Protein AF-0000000080431427 (afdb_homodimer)

Structure (mmCIF, N/CA/C/O backbone):
data_AF-0000000080431427-model_v1
#
loop_
_entity.id
_entity.type
_entity.pdbx_description
1 polymer 'Glycosyl transferase 64 domain-containing protein'
#
loop_
_atom_site.group_PDB
_atom_site.id
_atom_site.type_symbol
_atom_site.label_atom_id
_atom_site.label_alt_id
_atom_site.label_comp_id
_atom_site.label_asym_id
_atom_site.label_entity_id
_atom_site.label_seq_id
_atom_site.pdbx_PDB_ins_code
_atom_site.Cartn_x
_atom_site.Cartn_y
_atom_site.Cartn_z
_atom_site.occupancy
_atom_site.B_iso_or_equiv
_atom_site.auth_seq_id
_atom_site.auth_comp_id
_atom_site.auth_asym_id
_atom_site.auth_atom_id
_atom_site.pdbx_PDB_model_num
ATOM 1 N N . MET A 1 1 ? 23.516 27.312 3.803 1 88.44 1 MET A N 1
ATOM 2 C CA . MET A 1 1 ? 22.375 26.484 3.43 1 88.44 1 MET A CA 1
ATOM 3 C C . MET A 1 1 ? 21.516 27.172 2.379 1 88.44 1 MET A C 1
ATOM 5 O O . MET A 1 1 ? 21.188 28.359 2.51 1 88.44 1 MET A O 1
ATOM 9 N N . VAL A 1 2 ? 21.328 26.562 1.246 1 74.38 2 VAL A N 1
ATOM 10 C CA . VAL A 1 2 ? 20.594 27.172 0.137 1 74.38 2 VAL A CA 1
ATOM 11 C C . VAL A 1 2 ? 19.344 26.359 -0.179 1 74.38 2 VAL A C 1
ATOM 13 O O . VAL A 1 2 ? 19.391 25.125 -0.172 1 74.38 2 VAL A O 1
ATOM 16 N N . SER A 1 3 ? 18.281 27.016 -0.271 1 83.25 3 SER A N 1
ATOM 17 C CA . SER A 1 3 ? 17.062 26.422 -0.793 1 83.25 3 SER A CA 1
ATOM 18 C C . SER A 1 3 ? 16.469 27.25 -1.93 1 83.25 3 SER A C 1
ATOM 20 O O . SER A 1 3 ? 17.016 28.312 -2.275 1 83.25 3 SER A O 1
ATOM 22 N N . GLY A 1 4 ? 15.602 26.656 -2.771 1 75.94 4 GLY A N 1
ATOM 23 C CA . GLY A 1 4 ? 14.969 27.375 -3.861 1 75.94 4 GLY A CA 1
ATOM 24 C C . GLY A 1 4 ? 13.453 27.312 -3.814 1 75.94 4 GLY A C 1
ATOM 25 O O . GLY A 1 4 ? 12.883 26.391 -3.223 1 75.94 4 GLY A O 1
ATOM 26 N N . THR A 1 5 ? 12.82 28.328 -4.184 1 65.06 5 THR A N 1
ATOM 27 C CA . THR A 1 5 ? 11.359 28.312 -4.258 1 65.06 5 THR A CA 1
ATOM 28 C C . THR A 1 5 ? 10.875 29 -5.527 1 65.06 5 THR A C 1
ATOM 30 O O . THR A 1 5 ? 11.484 29.969 -5.984 1 65.06 5 THR A O 1
ATOM 33 N N . SER A 1 6 ? 10.109 28.328 -6.379 1 47.53 6 SER A N 1
ATOM 34 C CA . SER A 1 6 ? 9.633 28.875 -7.645 1 47.53 6 SER A CA 1
ATOM 35 C C . SER A 1 6 ? 8.188 29.359 -7.527 1 47.53 6 SER A C 1
ATOM 37 O O . SER A 1 6 ? 7.723 30.141 -8.359 1 47.53 6 SER A O 1
ATOM 39 N N . THR A 1 7 ? 7.289 28.688 -6.762 1 47.84 7 THR A N 1
ATOM 40 C CA . THR A 1 7 ? 5.879 29.047 -6.746 1 47.84 7 THR A CA 1
ATOM 41 C C . THR A 1 7 ? 5.406 29.312 -5.32 1 47.84 7 THR A C 1
ATOM 43 O O . THR A 1 7 ? 6.113 29.016 -4.359 1 47.84 7 THR A O 1
ATOM 46 N N . PHE A 1 8 ? 4.191 30.016 -5.281 1 40.94 8 PHE A N 1
ATOM 47 C CA . PHE A 1 8 ? 3.553 30.391 -4.023 1 40.94 8 PHE A CA 1
ATOM 48 C C . PHE A 1 8 ? 3.467 29.203 -3.082 1 40.94 8 PHE A C 1
ATOM 50 O O . PHE A 1 8 ? 3.76 29.312 -1.891 1 40.94 8 PHE A O 1
ATOM 57 N N . THR A 1 9 ? 2.936 28.172 -3.518 1 48.72 9 THR A N 1
ATOM 58 C CA . THR A 1 9 ? 2.752 27 -2.666 1 48.72 9 THR A CA 1
ATOM 59 C C . THR A 1 9 ? 4.09 26.516 -2.105 1 48.72 9 THR A C 1
ATOM 61 O O . THR A 1 9 ? 4.156 26.047 -0.969 1 48.72 9 THR A O 1
ATOM 64 N N . HIS A 1 10 ? 5.031 27.016 -2.723 1 65.56 10 HIS A N 1
ATOM 65 C CA . HIS A 1 10 ? 6.391 26.672 -2.309 1 65.56 10 HIS A CA 1
ATOM 66 C C . HIS A 1 10 ? 6.949 27.719 -1.349 1 65.56 10 HIS A C 1
ATOM 68 O O . HIS A 1 10 ? 7.91 27.453 -0.623 1 65.56 10 HIS A O 1
ATOM 74 N N . GLY A 1 11 ? 6 28.703 -1.054 1 83 11 GLY A N 1
ATOM 75 C CA . GLY A 1 11 ? 6.504 29.734 -0.157 1 83 11 GLY A CA 1
ATOM 76 C C . GLY A 1 11 ? 6.461 29.328 1.303 1 83 11 GLY A C 1
ATOM 77 O O . GLY A 1 11 ? 7.465 29.422 2.01 1 83 11 GLY A O 1
ATOM 78 N N . GLU A 1 12 ? 5.348 28.766 1.707 1 90.38 12 GLU A N 1
ATOM 79 C CA . GLU A 1 12 ? 5.191 28.359 3.102 1 90.38 12 GLU A CA 1
ATOM 80 C C . GLU A 1 12 ? 6.172 27.25 3.471 1 90.38 12 GLU A C 1
ATOM 82 O O . GLU A 1 12 ? 6.734 27.25 4.566 1 90.38 12 GLU A O 1
ATOM 87 N N . ALA A 1 13 ? 6.312 26.375 2.568 1 94.38 13 ALA A N 1
ATOM 88 C CA . ALA A 1 13 ? 7.254 25.281 2.801 1 94.38 13 ALA A CA 1
ATOM 89 C C . ALA A 1 13 ? 8.672 25.812 2.977 1 94.38 13 ALA A C 1
ATOM 91 O O . ALA A 1 13 ? 9.391 25.391 3.889 1 94.38 13 ALA A O 1
ATOM 92 N N . THR A 1 14 ? 9.023 26.75 2.156 1 95.12 14 THR A N 1
ATOM 93 C CA . THR A 1 14 ? 10.352 27.359 2.242 1 95.12 14 THR A CA 1
ATOM 94 C C . THR A 1 14 ? 10.508 28.125 3.545 1 95.12 14 THR A C 1
ATOM 96 O O . THR A 1 14 ? 11.57 28.094 4.172 1 95.12 14 THR A O 1
ATOM 99 N N . GLU A 1 15 ? 9.484 28.859 3.916 1 96.56 15 GLU A N 1
ATOM 100 C CA . GLU A 1 15 ? 9.508 29.609 5.172 1 96.56 15 GLU A CA 1
ATOM 101 C C . GLU A 1 15 ? 9.727 28.688 6.363 1 96.56 15 GLU A C 1
ATOM 103 O O . GLU A 1 15 ? 10.531 28.984 7.246 1 96.56 15 GLU A O 1
ATOM 108 N N . VAL A 1 16 ? 9.016 27.531 6.355 1 97.38 16 VAL A N 1
ATOM 109 C CA . VAL A 1 16 ? 9.18 26.562 7.434 1 97.38 16 VAL A CA 1
ATOM 110 C C . VAL A 1 16 ? 10.602 26.016 7.426 1 97.38 16 VAL A C 1
ATOM 112 O O . VAL A 1 16 ? 11.203 25.828 8.484 1 97.38 16 VAL A O 1
ATOM 115 N N . LEU A 1 17 ? 11.141 25.766 6.277 1 97.38 17 LEU A N 1
ATOM 116 C CA . LEU A 1 17 ? 12.523 25.297 6.164 1 97.38 17 LEU A CA 1
ATOM 117 C C . LEU A 1 17 ? 13.492 26.312 6.758 1 97.38 17 LEU A C 1
ATOM 119 O O . LEU A 1 17 ? 14.352 25.953 7.57 1 97.38 17 LEU A O 1
ATOM 123 N N . VAL A 1 18 ? 13.352 27.609 6.391 1 97.44 18 VAL A N 1
ATOM 124 C CA . VAL A 1 18 ? 14.211 28.656 6.906 1 97.44 18 VAL A CA 1
ATOM 125 C C . VAL A 1 18 ? 14.078 28.734 8.43 1 97.44 18 VAL A C 1
ATOM 127 O O . VAL A 1 18 ? 15.078 28.797 9.141 1 97.44 18 VAL A O 1
ATOM 130 N N . TYR A 1 19 ? 12.844 28.703 8.883 1 97.94 19 TYR A N 1
ATOM 131 C CA . TYR A 1 19 ? 12.586 28.734 10.32 1 97.94 19 TYR A CA 1
ATOM 132 C C . TYR A 1 19 ? 13.281 27.562 11.016 1 97.94 19 TYR A C 1
ATOM 134 O O . TYR A 1 19 ? 13.914 27.75 12.055 1 97.94 19 TYR A O 1
ATOM 142 N N . SER A 1 20 ? 13.18 26.391 10.453 1 98 20 SER A N 1
ATOM 143 C CA . SER A 1 20 ? 13.758 25.203 11.062 1 98 20 SER A CA 1
ATOM 144 C C . SER A 1 20 ? 15.281 25.281 11.102 1 98 20 SER A C 1
ATOM 146 O O . SER A 1 20 ? 15.914 24.797 12.039 1 98 20 SER A O 1
ATOM 148 N N . LEU A 1 21 ? 15.891 25.844 10.078 1 98.06 21 LEU A N 1
ATOM 149 C CA . LEU A 1 21 ? 17.344 26.047 10.055 1 98.06 21 LEU A CA 1
ATOM 150 C C . LEU A 1 21 ? 17.781 26.969 11.18 1 98.06 21 LEU A C 1
ATOM 152 O O . LEU A 1 21 ? 18.781 26.703 11.852 1 98.06 21 LEU A O 1
ATOM 156 N N . LYS A 1 22 ? 17.062 28.016 11.375 1 97.56 22 LYS A N 1
ATOM 157 C CA . LYS A 1 22 ? 17.375 28.938 12.453 1 97.56 22 LYS A CA 1
ATOM 158 C C . LYS A 1 22 ? 17.203 28.281 13.812 1 97.56 22 LYS A C 1
ATOM 160 O O . LYS A 1 22 ? 18.031 28.469 14.703 1 97.56 22 LYS A O 1
ATOM 165 N N . GLN A 1 23 ? 16.172 27.484 13.914 1 96.88 23 GLN A N 1
ATOM 166 C CA . GLN A 1 23 ? 15.859 26.828 15.188 1 96.88 23 GLN A CA 1
ATOM 167 C C . GLN A 1 23 ? 16.906 25.781 15.539 1 96.88 23 GLN A C 1
ATOM 169 O O . GLN A 1 23 ? 17.094 25.469 16.719 1 96.88 23 GLN A O 1
ATOM 174 N N . THR A 1 24 ? 17.578 25.266 14.539 1 97 24 THR A N 1
ATOM 175 C CA . THR A 1 24 ? 18.609 24.266 14.797 1 97 24 THR A CA 1
ATOM 176 C C . THR A 1 24 ? 19.984 24.906 14.938 1 97 24 THR A C 1
ATOM 178 O O . THR A 1 24 ? 21 24.219 14.977 1 97 24 THR A O 1
ATOM 181 N N . ASN A 1 25 ? 20.062 26.234 14.938 1 96.5 25 ASN A N 1
ATOM 182 C CA . ASN A 1 25 ? 21.219 27.047 15.297 1 96.5 25 ASN A CA 1
ATOM 183 C C . ASN A 1 25 ? 22.359 26.891 14.289 1 96.5 25 ASN A C 1
ATOM 185 O O . ASN A 1 25 ? 23.516 26.688 14.672 1 96.5 25 ASN A O 1
ATOM 189 N N . THR A 1 26 ? 22.031 26.906 13.047 1 97.44 26 THR A N 1
ATOM 190 C CA . THR A 1 26 ? 23.094 26.906 12.047 1 97.44 26 THR A CA 1
ATOM 191 C C . THR A 1 26 ? 23.938 28.172 12.156 1 97.44 26 THR A C 1
ATOM 193 O O . THR A 1 26 ? 23.406 29.25 12.438 1 97.44 26 THR A O 1
ATOM 196 N N . LYS A 1 27 ? 25.219 28.062 11.93 1 96.56 27 LYS A N 1
ATOM 197 C CA . LYS A 1 27 ? 26.141 29.188 11.961 1 96.56 27 LYS A CA 1
ATOM 198 C C . LYS A 1 27 ? 26.359 29.75 10.555 1 96.56 27 LYS A C 1
ATOM 200 O O . LYS A 1 27 ? 27.016 30.781 10.391 1 96.56 27 LYS A O 1
ATOM 205 N N . HIS A 1 28 ? 25.828 29.156 9.648 1 97.06 28 HIS A N 1
ATOM 206 C CA . HIS A 1 28 ? 26.047 29.516 8.258 1 97.06 28 HIS A CA 1
ATOM 207 C C . HIS A 1 28 ? 24.922 30.391 7.73 1 97.06 28 HIS A C 1
ATOM 209 O O . HIS A 1 28 ? 23.844 30.438 8.32 1 97.06 28 HIS A O 1
ATOM 215 N N . ASP A 1 29 ? 25.188 31.078 6.625 1 97.06 29 ASP A N 1
ATOM 216 C CA . ASP A 1 29 ? 24.156 31.875 5.961 1 97.06 29 ASP A CA 1
ATOM 217 C C . ASP A 1 29 ? 23.031 30.984 5.441 1 97.06 29 ASP A C 1
ATOM 219 O O . ASP A 1 29 ? 23.266 29.859 4.977 1 97.06 29 ASP A O 1
ATOM 223 N N . ILE A 1 30 ? 21.875 31.484 5.602 1 97.88 30 ILE A N 1
ATOM 224 C CA . ILE A 1 30 ? 20.719 30.875 4.957 1 97.88 30 ILE A CA 1
ATOM 225 C C . ILE A 1 30 ? 20.328 31.672 3.717 1 97.88 30 ILE A C 1
ATOM 227 O O . ILE A 1 30 ? 20.016 32.875 3.811 1 97.88 30 ILE A O 1
ATOM 231 N N . VAL A 1 31 ? 20.406 31.047 2.566 1 96.56 31 VAL A N 1
ATOM 232 C CA . VAL A 1 31 ? 20.156 31.719 1.301 1 96.56 31 VAL A CA 1
ATOM 233 C C . VAL A 1 31 ? 18.969 31.078 0.589 1 96.56 31 VAL A C 1
ATOM 235 O O . VAL A 1 31 ? 18.891 29.844 0.497 1 96.56 31 VAL A O 1
ATOM 238 N N . VAL A 1 32 ? 18.031 31.859 0.122 1 95.06 32 VAL A N 1
ATOM 239 C CA . VAL A 1 32 ? 16.922 31.359 -0.672 1 95.06 32 VAL A CA 1
ATOM 240 C C . VAL A 1 32 ? 17 31.922 -2.09 1 95.06 32 VAL A C 1
ATOM 242 O O . VAL A 1 32 ? 17 33.156 -2.281 1 95.06 32 VAL A O 1
ATOM 245 N N . LEU A 1 33 ? 17.125 31.016 -3.055 1 92.38 33 LEU A N 1
ATOM 246 C CA . LEU A 1 33 ? 17.047 31.406 -4.461 1 92.38 33 LEU A CA 1
ATOM 247 C C . LEU A 1 33 ? 15.602 31.578 -4.902 1 92.38 33 LEU A C 1
ATOM 249 O O . LEU A 1 33 ? 14.781 30.688 -4.734 1 92.38 33 LEU A O 1
ATOM 253 N N . VAL A 1 34 ? 15.352 32.75 -5.418 1 89.62 34 VAL A N 1
ATOM 254 C CA . VAL A 1 34 ? 13.969 33 -5.793 1 89.62 34 VAL A CA 1
ATOM 255 C C . VAL A 1 34 ? 13.898 33.375 -7.273 1 89.62 34 VAL A C 1
ATOM 257 O O . VAL A 1 34 ? 14.828 33.969 -7.82 1 89.62 34 VAL A O 1
ATOM 260 N N . LEU A 1 35 ? 12.844 32.969 -7.836 1 84.5 35 LEU A N 1
ATOM 261 C CA . LEU A 1 35 ? 12.516 33.406 -9.188 1 84.5 35 LEU A CA 1
ATOM 262 C C . LEU A 1 35 ? 11.719 34.719 -9.148 1 84.5 35 LEU A C 1
ATOM 264 O O . LEU A 1 35 ? 11.289 35.156 -8.078 1 84.5 35 LEU A O 1
ATOM 268 N N . ASP A 1 36 ? 11.445 35.25 -10.281 1 81.44 36 ASP A N 1
ATOM 269 C CA . ASP A 1 36 ? 10.836 36.594 -10.375 1 81.44 36 ASP A CA 1
ATOM 270 C C . ASP A 1 36 ? 9.398 36.562 -9.867 1 81.44 36 ASP A C 1
ATOM 272 O O . ASP A 1 36 ? 8.914 37.562 -9.328 1 81.44 36 ASP A O 1
ATOM 276 N N . ASP A 1 37 ? 8.805 35.469 -9.891 1 81.06 37 ASP A N 1
ATOM 277 C CA . ASP A 1 37 ? 7.375 35.406 -9.617 1 81.06 37 ASP A CA 1
ATOM 278 C C . ASP A 1 37 ? 7.102 35.375 -8.117 1 81.06 37 ASP A C 1
ATOM 280 O O . ASP A 1 37 ? 5.957 35.5 -7.684 1 81.06 37 ASP A O 1
ATOM 284 N N . VAL A 1 38 ? 8.102 35.25 -7.332 1 86.12 38 VAL A N 1
ATOM 285 C CA . VAL A 1 38 ? 7.91 35.25 -5.887 1 86.12 38 VAL A CA 1
ATOM 286 C C . VAL A 1 38 ? 7.57 36.656 -5.402 1 86.12 38 VAL A C 1
ATOM 288 O O . VAL A 1 38 ? 8.289 37.625 -5.703 1 86.12 38 VAL A O 1
ATOM 291 N N . THR A 1 39 ? 6.531 36.812 -4.617 1 88.81 39 THR A N 1
ATOM 292 C CA . THR A 1 39 ? 6 38.125 -4.199 1 88.81 39 THR A CA 1
ATOM 293 C C . THR A 1 39 ? 6.922 38.781 -3.178 1 88.81 39 THR A C 1
ATOM 295 O O . THR A 1 39 ? 7.711 38.094 -2.518 1 88.81 39 THR A O 1
ATOM 298 N N . GLN A 1 40 ? 6.734 40.062 -3.111 1 92.31 40 GLN A N 1
ATOM 299 C CA . GLN A 1 40 ? 7.512 40.812 -2.141 1 92.31 40 GLN A CA 1
ATOM 300 C C . GLN A 1 40 ? 7.152 40.406 -0.712 1 92.31 40 GLN A C 1
ATOM 302 O O . GLN A 1 40 ? 8.008 40.406 0.171 1 92.31 40 GLN A O 1
ATOM 307 N N . THR A 1 41 ? 5.957 40.031 -0.486 1 91.69 41 THR A N 1
ATOM 308 C CA . THR A 1 41 ? 5.512 39.625 0.837 1 91.69 41 THR A CA 1
ATOM 309 C C . THR A 1 41 ? 6.293 38.406 1.301 1 91.69 41 THR A C 1
ATOM 311 O O . THR A 1 41 ? 6.797 38.344 2.426 1 91.69 41 THR A O 1
ATOM 314 N N . VAL A 1 42 ? 6.355 37.438 0.386 1 92.06 42 VAL A N 1
ATOM 315 C CA . VAL A 1 42 ? 7.078 36.219 0.717 1 92.06 42 VAL A CA 1
ATOM 316 C C . VAL A 1 42 ? 8.555 36.531 0.925 1 92.06 42 VAL A C 1
ATOM 318 O O . VAL A 1 42 ? 9.18 36.031 1.856 1 92.06 42 VAL A O 1
ATOM 321 N N . ARG A 1 43 ? 9.109 37.375 0.149 1 93.88 43 ARG A N 1
ATOM 322 C CA . ARG A 1 43 ? 10.508 37.781 0.274 1 93.88 43 ARG A CA 1
ATOM 323 C C . ARG A 1 43 ? 10.773 38.438 1.632 1 93.88 43 ARG A C 1
ATOM 325 O O . ARG A 1 43 ? 11.742 38.094 2.311 1 93.88 43 ARG A O 1
ATOM 332 N N . SER A 1 44 ? 9.906 39.281 2.01 1 95.75 44 SER A N 1
ATOM 333 C CA . SER A 1 44 ? 10.055 40 3.281 1 95.75 44 SER A CA 1
ATOM 334 C C . SER A 1 44 ? 9.969 39.031 4.457 1 95.75 44 SER A C 1
ATOM 336 O O . SER A 1 44 ? 10.711 39.156 5.434 1 95.75 44 SER A O 1
ATOM 338 N N . ARG A 1 45 ? 9.086 38.125 4.363 1 95.94 45 ARG A N 1
ATOM 339 C CA . ARG A 1 45 ? 8.945 37.125 5.418 1 95.94 45 ARG A CA 1
ATOM 340 C C . ARG A 1 45 ? 10.211 36.281 5.535 1 95.94 45 ARG A C 1
ATOM 342 O O . ARG A 1 45 ? 10.695 36.031 6.641 1 95.94 45 ARG A O 1
ATOM 349 N N . LEU A 1 46 ? 10.703 35.875 4.426 1 96.31 46 LEU A N 1
ATOM 350 C CA . LEU A 1 46 ? 11.914 35.062 4.414 1 96.31 46 LEU A CA 1
ATOM 351 C C . LEU A 1 46 ? 13.094 35.844 5.012 1 96.31 46 LEU A C 1
ATOM 353 O O . LEU A 1 46 ? 13.852 35.281 5.812 1 96.31 46 LEU A O 1
ATOM 357 N N . GLU A 1 47 ? 13.219 37.094 4.688 1 97.06 47 GLU A N 1
ATOM 358 C CA . GLU A 1 47 ? 14.281 37.938 5.223 1 97.06 47 GLU A CA 1
ATOM 359 C C . GLU A 1 47 ? 14.141 38.094 6.734 1 97.06 47 GLU A C 1
ATOM 361 O O . GLU A 1 47 ? 15.125 38.031 7.469 1 97.06 47 GLU A O 1
ATOM 366 N N . TYR A 1 48 ? 12.922 38.281 7.09 1 97.56 48 TYR A N 1
ATOM 367 C CA . TYR A 1 48 ? 12.648 38.469 8.516 1 97.56 48 TYR A CA 1
ATOM 368 C C . TYR A 1 48 ? 13.031 37.219 9.297 1 97.56 48 TYR A C 1
ATOM 370 O O . TYR A 1 48 ? 13.516 37.312 10.43 1 97.56 48 TYR A O 1
ATOM 378 N N . LEU A 1 49 ? 12.836 36.062 8.703 1 97.31 49 LEU A N 1
ATOM 379 C CA . LEU A 1 49 ? 13.133 34.812 9.359 1 97.31 49 LEU A CA 1
ATOM 380 C C . LEU A 1 49 ? 14.633 34.531 9.375 1 97.31 49 LEU A C 1
ATOM 382 O O . LEU A 1 49 ? 15.102 33.625 10.07 1 97.31 49 LEU A O 1
ATOM 386 N N . GLY A 1 50 ? 15.383 35.312 8.547 1 96.56 50 GLY A N 1
ATOM 387 C CA . GLY A 1 50 ? 16.828 35.219 8.648 1 96.56 50 GLY A CA 1
ATOM 388 C C . GLY A 1 50 ? 17.484 34.781 7.355 1 96.56 50 GLY A C 1
ATOM 389 O O . GLY A 1 50 ? 18.688 34.469 7.332 1 96.56 50 GLY A O 1
ATOM 390 N N . ALA A 1 51 ? 16.781 34.812 6.266 1 96.94 51 ALA A N 1
ATOM 391 C CA . ALA A 1 51 ? 17.344 34.344 5 1 96.94 51 ALA A CA 1
ATOM 392 C C . ALA A 1 51 ? 17.844 35.531 4.168 1 96.94 51 ALA A C 1
ATOM 394 O O . ALA A 1 51 ? 17.312 36.625 4.277 1 96.94 51 ALA A O 1
ATOM 395 N N . LYS A 1 52 ? 18.891 35.312 3.469 1 97 52 LYS A N 1
ATOM 396 C CA . LYS A 1 52 ? 19.297 36.156 2.367 1 97 52 LYS A CA 1
ATOM 397 C C . LYS A 1 52 ? 18.625 35.75 1.062 1 97 52 LYS A C 1
ATOM 399 O O . LYS A 1 52 ? 18.562 34.562 0.754 1 97 52 LYS A O 1
ATOM 404 N N . ILE A 1 53 ? 18.125 36.719 0.319 1 95.12 53 ILE A N 1
ATOM 405 C CA . ILE A 1 53 ? 17.406 36.406 -0.912 1 95.12 53 ILE A CA 1
ATOM 406 C C . ILE A 1 53 ? 18.297 36.688 -2.117 1 95.12 53 ILE A C 1
ATOM 408 O O . ILE A 1 53 ? 18.906 37.75 -2.205 1 95.12 53 ILE A O 1
ATOM 412 N N . ILE A 1 54 ? 18.406 35.719 -2.994 1 93.19 54 ILE A N 1
ATOM 413 C CA . ILE A 1 54 ? 19.125 35.906 -4.246 1 93.19 54 ILE A CA 1
ATOM 414 C C . ILE A 1 54 ? 18.219 35.562 -5.426 1 93.19 54 ILE A C 1
ATOM 416 O O . ILE A 1 54 ? 17.672 34.469 -5.512 1 93.19 54 ILE A O 1
ATOM 420 N N . ASN A 1 55 ? 18.062 36.5 -6.316 1 90.94 55 ASN A N 1
ATOM 421 C CA . ASN A 1 55 ? 17.312 36.25 -7.535 1 90.94 55 ASN A CA 1
ATOM 422 C C . ASN A 1 55 ? 18.109 35.469 -8.555 1 90.94 55 ASN A C 1
ATOM 424 O O . ASN A 1 55 ? 19.312 35.688 -8.742 1 90.94 55 ASN A O 1
ATOM 428 N N . VAL A 1 56 ? 17.453 34.5 -9.07 1 88.31 56 VAL A N 1
ATOM 429 C CA . VAL A 1 56 ? 18.109 33.719 -10.109 1 88.31 56 VAL A CA 1
ATOM 430 C C . VAL A 1 56 ? 17.172 33.562 -11.305 1 88.31 56 VAL A C 1
ATOM 432 O O . VAL A 1 56 ? 15.969 33.75 -11.188 1 88.31 56 VAL A O 1
ATOM 435 N N . ASP A 1 57 ? 17.797 33.219 -12.453 1 84.88 57 ASP A N 1
ATOM 436 C CA . ASP A 1 57 ? 17.016 32.969 -13.664 1 84.88 57 ASP A CA 1
ATOM 437 C C . ASP A 1 57 ? 16.516 31.516 -13.719 1 84.88 57 ASP A C 1
ATOM 439 O O . ASP A 1 57 ? 17.188 30.609 -13.211 1 84.88 57 ASP A O 1
ATOM 443 N N . GLN A 1 58 ? 15.391 31.453 -14.312 1 85 58 GLN A N 1
ATOM 444 C CA . GLN A 1 58 ? 14.891 30.094 -14.578 1 85 58 GLN A CA 1
ATOM 445 C C . GLN A 1 58 ? 15.742 29.391 -15.625 1 85 58 GLN A C 1
ATOM 447 O O . GLN A 1 58 ? 16.141 30 -16.625 1 85 58 GLN A O 1
ATOM 452 N N . ILE A 1 59 ? 16.125 28.234 -15.312 1 87.81 59 ILE A N 1
ATOM 453 C CA . ILE A 1 59 ? 16.875 27.422 -16.281 1 87.81 59 ILE A CA 1
ATOM 454 C C . ILE A 1 59 ? 15.898 26.594 -17.109 1 87.81 59 ILE A C 1
ATOM 456 O O . ILE A 1 59 ? 14.961 25.984 -16.562 1 87.81 59 ILE A O 1
ATOM 460 N N . LYS A 1 60 ? 16.141 26.469 -18.359 1 84.5 60 LYS A N 1
ATOM 461 C CA . LYS A 1 60 ? 15.266 25.797 -19.312 1 84.5 60 LYS A CA 1
ATOM 462 C C . LYS A 1 60 ? 15.203 24.297 -19.016 1 84.5 60 LYS A C 1
ATOM 464 O O . LYS A 1 60 ? 16.234 23.656 -18.766 1 84.5 60 LYS A O 1
ATOM 469 N N . TYR A 1 61 ? 14 23.719 -19.125 1 85.56 61 TYR A N 1
ATOM 470 C CA . TYR A 1 61 ? 13.805 22.281 -19 1 85.56 61 TYR A CA 1
ATOM 471 C C . TYR A 1 61 ? 14.18 21.562 -20.281 1 85.56 61 TYR A C 1
ATOM 473 O O . TYR A 1 61 ? 13.68 21.906 -21.359 1 85.56 61 TYR A O 1
ATOM 481 N N . PRO A 1 62 ? 14.961 20.625 -20.266 1 85 62 PRO A N 1
ATOM 482 C CA . PRO A 1 62 ? 15.523 20.016 -21.484 1 85 62 PRO A CA 1
ATOM 483 C C . PRO A 1 62 ? 14.508 19.172 -22.25 1 85 62 PRO A C 1
ATOM 485 O O . PRO A 1 62 ? 14.656 18.984 -23.453 1 85 62 PRO A O 1
ATOM 488 N N . TRP A 1 63 ? 13.57 18.562 -21.672 1 77.06 63 TRP A N 1
ATOM 489 C CA . TRP A 1 63 ? 12.695 17.609 -22.344 1 77.06 63 TRP A CA 1
ATOM 490 C C . TRP A 1 63 ? 11.391 18.266 -22.766 1 77.06 63 TRP A C 1
ATOM 492 O O . TRP A 1 63 ? 10.359 17.594 -22.891 1 77.06 63 TRP A O 1
ATOM 502 N N . ASP A 1 64 ? 11.453 19.5 -23.141 1 63.31 64 ASP A N 1
ATOM 503 C CA . ASP A 1 64 ? 10.305 20.312 -23.516 1 63.31 64 ASP A CA 1
ATOM 504 C C . ASP A 1 64 ? 9.516 19.656 -24.656 1 63.31 64 ASP A C 1
ATOM 506 O O . ASP A 1 64 ? 9.977 19.609 -25.797 1 63.31 64 ASP A O 1
ATOM 510 N N . SER A 1 65 ? 9.055 18.469 -24.453 1 54.59 65 SER A N 1
ATOM 511 C CA . SER A 1 65 ? 8.023 18.109 -25.406 1 54.59 65 SER A CA 1
ATOM 512 C C . SER A 1 65 ? 6.688 18.75 -25.047 1 54.59 65 SER A C 1
ATOM 514 O O . SER A 1 65 ? 6.469 19.125 -23.906 1 54.59 65 SER A O 1
ATOM 516 N N . SER A 1 66 ? 5.953 19.125 -26.078 1 50.31 66 SER A N 1
ATOM 517 C CA . SER A 1 66 ? 4.598 19.641 -25.906 1 50.31 66 SER A CA 1
ATOM 518 C C . SER A 1 66 ? 3.904 18.984 -24.719 1 50.31 66 SER A C 1
ATOM 520 O O . SER A 1 66 ? 3.201 19.656 -23.969 1 50.31 66 SER A O 1
ATOM 522 N N . SER A 1 67 ? 4.168 17.828 -24.562 1 48.12 67 SER A N 1
ATOM 523 C CA . SER A 1 67 ? 3.5 17.031 -23.547 1 48.12 67 SER A CA 1
ATOM 524 C C . SER A 1 67 ? 4.082 17.312 -22.156 1 48.12 67 SER A C 1
ATOM 526 O O . SER A 1 67 ? 3.35 17.359 -21.172 1 48.12 67 SER A O 1
ATOM 528 N N . ALA A 1 68 ? 5.309 17.516 -22.109 1 49.84 68 ALA A N 1
ATOM 529 C CA . ALA A 1 68 ? 5.953 17.781 -20.828 1 49.84 68 ALA A CA 1
ATOM 530 C C . ALA A 1 68 ? 5.52 19.125 -20.266 1 49.84 68 ALA A C 1
ATOM 532 O O . ALA A 1 68 ? 5.395 19.281 -19.047 1 49.84 68 ALA A O 1
ATOM 533 N N . ARG A 1 69 ? 5.316 20.172 -21.125 1 46.22 69 ARG A N 1
ATOM 534 C CA . ARG A 1 69 ? 4.824 21.469 -20.688 1 46.22 69 ARG A CA 1
ATOM 535 C C . ARG A 1 69 ? 3.482 21.344 -19.984 1 46.22 69 ARG A C 1
ATOM 537 O O . ARG A 1 69 ? 3.16 22.156 -19.094 1 46.22 69 ARG A O 1
ATOM 544 N N . ARG A 1 70 ? 2.781 20.375 -20.578 1 42.91 70 ARG A N 1
ATOM 545 C CA . ARG A 1 70 ? 1.434 20.219 -20.047 1 42.91 70 ARG A CA 1
ATOM 546 C C . ARG A 1 70 ? 1.47 19.578 -18.656 1 42.91 70 ARG A C 1
ATOM 548 O O . ARG A 1 70 ? 0.523 19.719 -17.875 1 42.91 70 ARG A O 1
ATOM 555 N N . LYS A 1 71 ? 2.26 18.578 -18.641 1 42.09 71 LYS A N 1
ATOM 556 C CA . LYS A 1 71 ? 2.162 17.734 -17.453 1 42.09 71 LYS A CA 1
ATOM 557 C C . LYS A 1 71 ? 2.74 18.438 -16.234 1 42.09 71 LYS A C 1
ATOM 559 O O . LYS A 1 71 ? 2.918 17.828 -15.18 1 42.09 71 LYS A O 1
ATOM 564 N N . GLY A 1 72 ? 2.637 19.906 -16.031 1 42.78 72 GLY A N 1
ATOM 565 C CA . GLY A 1 72 ? 2.68 20.656 -14.789 1 42.78 72 GLY A CA 1
ATOM 566 C C . GLY A 1 72 ? 3.848 21.609 -14.703 1 42.78 72 GLY A C 1
ATOM 567 O O . GLY A 1 72 ? 4.93 21.328 -15.227 1 42.78 72 GLY A O 1
ATOM 568 N N . PHE A 1 73 ? 3.637 22.938 -14.57 1 40.56 73 PHE A N 1
ATOM 569 C CA . PHE A 1 73 ? 4.449 24.141 -14.375 1 40.56 73 PHE A CA 1
ATOM 570 C C . PHE A 1 73 ? 5.672 23.828 -13.516 1 40.56 73 PHE A C 1
ATOM 572 O O . PHE A 1 73 ? 6.723 24.453 -13.68 1 40.56 73 PHE A O 1
ATOM 579 N N . ASN A 1 74 ? 5.504 22.984 -12.477 1 48.06 74 ASN A N 1
ATOM 580 C CA . ASN A 1 74 ? 6.488 22.906 -11.406 1 48.06 74 ASN A CA 1
ATOM 581 C C . ASN A 1 74 ? 7.785 22.25 -11.875 1 48.06 74 ASN A C 1
ATOM 583 O O . ASN A 1 74 ? 8.805 22.312 -11.188 1 48.06 74 ASN A O 1
ATOM 587 N N . LYS A 1 75 ? 7.742 21.719 -13.125 1 50.88 75 LYS A N 1
ATOM 588 C CA . LYS A 1 75 ? 8.891 20.984 -13.664 1 50.88 75 LYS A CA 1
ATOM 589 C C . LYS A 1 75 ? 9.977 21.953 -14.141 1 50.88 75 LYS A C 1
ATOM 591 O O . LYS A 1 75 ? 11.164 21.641 -14.047 1 50.88 75 LYS A O 1
ATOM 596 N N . ALA A 1 76 ? 9.398 23.125 -14.523 1 49.5 76 ALA A N 1
ATOM 597 C CA . ALA A 1 76 ? 10.359 24.062 -15.102 1 49.5 76 ALA A CA 1
ATOM 598 C C . ALA A 1 76 ? 11.414 24.469 -14.078 1 49.5 76 ALA A C 1
ATOM 600 O O . ALA A 1 76 ? 12.562 24.719 -14.43 1 49.5 76 ALA A O 1
ATOM 601 N N . CYS A 1 77 ? 11.008 24.25 -12.789 1 61.44 77 CYS A N 1
ATOM 602 C CA . CYS A 1 77 ? 11.953 24.781 -11.812 1 61.44 77 CYS A CA 1
ATOM 603 C C . CYS A 1 77 ? 12.898 23.703 -11.32 1 61.44 77 CYS A C 1
ATOM 605 O O . CYS A 1 77 ? 13.836 23.984 -10.57 1 61.44 77 CYS A O 1
ATOM 607 N N . ARG A 1 78 ? 12.812 22.594 -11.953 1 74.31 78 ARG A N 1
ATOM 608 C CA . ARG A 1 78 ? 13.602 21.484 -11.43 1 74.31 78 ARG A CA 1
ATOM 609 C C . ARG A 1 78 ? 15.086 21.688 -11.695 1 74.31 78 ARG A C 1
ATOM 611 O O . ARG A 1 78 ? 15.93 21.281 -10.891 1 74.31 78 ARG A O 1
ATOM 618 N N . TYR A 1 79 ? 15.359 22.5 -12.703 1 87.12 79 TYR A N 1
ATOM 619 C CA . TYR A 1 79 ? 16.766 22.641 -13.062 1 87.12 79 TYR A CA 1
ATOM 620 C C . TYR A 1 79 ? 17.344 23.953 -12.547 1 87.12 79 TYR A C 1
ATOM 622 O O . TYR A 1 79 ? 18.547 24.188 -12.633 1 87.12 79 TYR A O 1
ATOM 630 N N . SER A 1 80 ? 16.516 24.703 -11.898 1 85.75 80 SER A N 1
ATOM 631 C CA . SER A 1 80 ? 16.969 26 -11.406 1 85.75 80 SER A CA 1
ATOM 632 C C . SER A 1 80 ? 18.031 25.828 -10.328 1 85.75 80 SER A C 1
ATOM 634 O O . SER A 1 80 ? 18.828 26.734 -10.094 1 85.75 80 SER A O 1
ATOM 636 N N . LYS A 1 81 ? 18.078 24.656 -9.719 1 88.75 81 LYS A N 1
ATOM 637 C CA . LYS A 1 81 ? 19.062 24.469 -8.672 1 88.75 81 LYS A CA 1
ATOM 638 C C . LYS A 1 81 ? 20.469 24.375 -9.258 1 88.75 81 LYS A C 1
ATOM 640 O O . LYS A 1 81 ? 21.453 24.469 -8.523 1 88.75 81 LYS A O 1
ATOM 645 N N . LEU A 1 82 ? 20.547 24.297 -10.586 1 92.94 82 LEU A N 1
ATOM 646 C CA . LEU A 1 82 ? 21.875 24.297 -11.211 1 92.94 82 LEU A CA 1
ATOM 647 C C . LEU A 1 82 ? 22.562 25.641 -11.031 1 92.94 82 LEU A C 1
ATOM 649 O O . LEU A 1 82 ? 23.781 25.75 -11.18 1 92.94 82 LEU A O 1
ATOM 653 N N . ASN A 1 83 ? 21.797 26.656 -10.68 1 93.06 83 ASN A N 1
ATOM 654 C CA . ASN A 1 83 ? 22.344 27.984 -10.398 1 93.06 83 ASN A CA 1
ATOM 655 C C . ASN A 1 83 ? 23.266 27.969 -9.172 1 93.06 83 ASN A C 1
ATOM 657 O O . ASN A 1 83 ? 24 28.906 -8.938 1 93.06 83 ASN A O 1
ATOM 661 N N . LEU A 1 84 ? 23.203 26.938 -8.414 1 94.75 84 LEU A N 1
ATOM 662 C CA . LEU A 1 84 ? 24 26.828 -7.191 1 94.75 84 LEU A CA 1
ATOM 663 C C . LEU A 1 84 ? 25.469 27.016 -7.488 1 94.75 84 LEU A C 1
ATOM 665 O O . LEU A 1 84 ? 26.203 27.625 -6.695 1 94.75 84 LEU A O 1
ATOM 669 N N . TRP A 1 85 ? 25.906 26.547 -8.609 1 96.25 85 TRP A N 1
ATOM 670 C CA . TRP A 1 85 ? 27.328 26.594 -8.938 1 96.25 85 TRP A CA 1
ATOM 671 C C . TRP A 1 85 ? 27.734 27.984 -9.398 1 96.25 85 TRP A C 1
ATOM 673 O O . TRP A 1 85 ? 28.922 28.297 -9.484 1 96.25 85 TRP A O 1
ATOM 683 N N . ASN A 1 86 ? 26.75 28.828 -9.586 1 95.5 86 ASN A N 1
ATOM 684 C CA . ASN A 1 86 ? 27.031 30.203 -9.945 1 95.5 86 ASN A CA 1
ATOM 685 C C . ASN A 1 86 ? 27.109 31.094 -8.711 1 95.5 86 ASN A C 1
ATOM 687 O O . ASN A 1 86 ? 27.344 32.312 -8.828 1 95.5 86 ASN A O 1
ATOM 691 N N . LEU A 1 87 ? 26.906 30.562 -7.562 1 9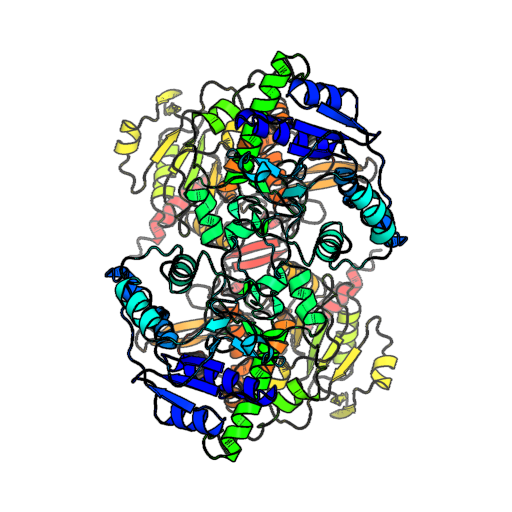5.62 87 LEU A N 1
ATOM 692 C CA . LEU A 1 87 ? 26.984 31.312 -6.324 1 95.62 87 LEU A CA 1
ATOM 693 C C . LEU A 1 87 ? 28.438 31.422 -5.848 1 95.62 87 LEU A C 1
ATOM 695 O O . LEU A 1 87 ? 28.75 31.062 -4.711 1 95.62 87 LEU A O 1
ATOM 699 N N . THR A 1 88 ? 29.281 32.125 -6.547 1 96.5 88 THR A N 1
ATOM 700 C CA . THR A 1 88 ? 30.719 32.094 -6.367 1 96.5 88 THR A CA 1
ATOM 701 C C . THR A 1 88 ? 31.141 32.969 -5.184 1 96.5 88 THR A C 1
ATOM 703 O O . THR A 1 88 ? 32.312 32.938 -4.762 1 96.5 88 THR A O 1
ATOM 706 N N . GLN A 1 89 ? 30.297 33.688 -4.598 1 95.5 89 GLN A N 1
ATOM 707 C CA . GLN A 1 89 ? 30.578 34.406 -3.365 1 95.5 89 GLN A CA 1
ATOM 708 C C . GLN A 1 89 ? 30.688 33.469 -2.18 1 95.5 89 GLN A C 1
ATOM 710 O O . GLN A 1 89 ? 31.156 33.844 -1.105 1 95.5 89 GLN A O 1
ATOM 715 N N . TYR A 1 90 ? 30.25 32.188 -2.367 1 96.19 90 TYR A N 1
ATOM 716 C CA . TYR A 1 90 ? 30.375 31.156 -1.341 1 96.19 90 TYR A CA 1
ATOM 717 C C . TYR A 1 90 ? 31.375 30.094 -1.755 1 96.19 90 TYR A C 1
ATOM 719 O O . TYR A 1 90 ? 31.469 29.734 -2.934 1 96.19 90 TYR A O 1
ATOM 727 N N . GLU A 1 91 ? 32.094 29.562 -0.835 1 96.12 91 GLU A N 1
ATOM 728 C CA . GLU A 1 91 ? 33.031 28.453 -1.075 1 96.12 91 GLU A CA 1
ATOM 729 C C . GLU A 1 91 ? 32.281 27.125 -1.148 1 96.12 91 GLU A C 1
ATOM 731 O O . GLU A 1 91 ? 32.594 26.266 -1.962 1 96.12 91 GLU A O 1
ATOM 736 N N . LYS A 1 92 ? 31.328 27.031 -0.264 1 96.38 92 LYS A N 1
ATOM 737 C CA . LYS A 1 92 ? 30.516 25.828 -0.156 1 96.38 92 LYS A CA 1
ATOM 738 C C . LYS A 1 92 ? 29.047 26.156 0.125 1 96.38 92 LYS A C 1
ATOM 740 O O . LYS A 1 92 ? 28.75 27.109 0.862 1 96.38 92 LYS A O 1
ATOM 745 N N . VAL A 1 93 ? 28.203 25.344 -0.49 1 96.81 93 VAL A N 1
ATOM 746 C CA . VAL A 1 93 ? 26.781 25.5 -0.222 1 96.81 93 VAL A CA 1
ATOM 747 C C . VAL A 1 93 ? 26.141 24.141 0.049 1 96.81 93 VAL A C 1
ATOM 749 O O . VAL A 1 93 ? 26.562 23.125 -0.535 1 96.81 93 VAL A O 1
ATOM 752 N N . VAL A 1 94 ? 25.281 24.031 1.013 1 97.88 94 VAL A N 1
ATOM 753 C CA . VAL A 1 94 ? 24.422 22.891 1.253 1 97.88 94 VAL A CA 1
ATOM 754 C C . VAL A 1 94 ? 23 23.188 0.763 1 97.88 94 VAL A C 1
ATOM 756 O O . VAL A 1 94 ? 22.328 24.062 1.309 1 97.88 94 VAL A O 1
ATOM 759 N N . PHE A 1 95 ? 22.625 22.484 -0.225 1 96.56 95 PHE A N 1
ATOM 760 C CA . PHE A 1 95 ? 21.312 22.719 -0.814 1 96.56 95 PHE A CA 1
ATOM 761 C C . PHE A 1 95 ? 20.25 21.859 -0.13 1 96.56 95 PHE A C 1
ATOM 763 O O . PHE A 1 95 ? 20.5 20.703 0.207 1 96.56 95 PHE A O 1
ATOM 770 N N . LEU A 1 96 ? 19.078 22.438 0.058 1 96.62 96 LEU A N 1
ATOM 771 C CA . LEU A 1 96 ? 17.906 21.75 0.58 1 96.62 96 LEU A CA 1
ATOM 772 C C . LEU A 1 96 ? 16.672 22.078 -0.255 1 96.62 96 LEU A C 1
ATOM 774 O O . LEU A 1 96 ? 16.359 23.25 -0.468 1 96.62 96 LEU A O 1
ATOM 778 N N . ASP A 1 97 ? 15.977 21.031 -0.758 1 94.31 97 ASP A N 1
ATOM 779 C CA . ASP A 1 97 ? 14.695 21.266 -1.408 1 94.31 97 ASP A CA 1
ATOM 780 C C . ASP A 1 97 ? 13.734 22 -0.475 1 94.31 97 ASP A C 1
ATOM 782 O O . ASP A 1 97 ? 13.828 21.875 0.748 1 94.31 97 ASP A O 1
ATOM 786 N N . ALA A 1 98 ? 12.797 22.703 -1.089 1 93.19 98 ALA A N 1
ATOM 787 C CA . ALA A 1 98 ? 11.852 23.484 -0.307 1 93.19 98 ALA A CA 1
ATOM 788 C C . ALA A 1 98 ? 10.969 22.594 0.551 1 93.19 98 ALA A C 1
ATOM 790 O O . ALA A 1 98 ? 10.492 23 1.613 1 93.19 98 ALA A O 1
ATOM 791 N N . ASP A 1 99 ? 10.758 21.359 0.119 1 94.44 99 ASP A N 1
ATOM 792 C CA . ASP A 1 99 ? 9.867 20.453 0.847 1 94.44 99 ASP A CA 1
ATOM 793 C C . ASP A 1 99 ? 10.648 19.609 1.854 1 94.44 99 ASP A C 1
ATOM 795 O O . ASP A 1 99 ? 10.32 18.438 2.078 1 94.44 99 ASP A O 1
ATOM 799 N N . THR A 1 100 ? 11.703 20.172 2.402 1 96.81 100 THR A N 1
ATOM 800 C CA . THR A 1 100 ? 12.438 19.562 3.504 1 96.81 100 THR A CA 1
ATOM 801 C C . THR A 1 100 ? 12.289 20.375 4.781 1 96.81 100 THR A C 1
ATOM 803 O O . THR A 1 100 ? 11.828 21.531 4.734 1 96.81 100 THR A O 1
ATOM 806 N N . MET A 1 101 ? 12.555 19.812 5.918 1 97.88 101 MET A N 1
ATOM 807 C CA . MET A 1 101 ? 12.609 20.469 7.223 1 97.88 101 MET A CA 1
ATOM 808 C C . MET A 1 101 ? 13.766 19.922 8.055 1 97.88 101 MET A C 1
ATOM 810 O O . MET A 1 101 ? 13.93 18.719 8.195 1 97.88 101 MET A O 1
ATOM 814 N N . VAL A 1 102 ? 14.578 20.844 8.547 1 98.44 102 VAL A N 1
ATOM 815 C CA . VAL A 1 102 ? 15.727 20.438 9.352 1 98.44 102 VAL A CA 1
ATOM 816 C C . VAL A 1 102 ? 15.297 20.219 10.797 1 98.44 102 VAL A C 1
ATOM 818 O O . VAL A 1 102 ? 14.648 21.078 11.398 1 98.44 102 VAL A O 1
ATOM 821 N N . VAL A 1 103 ? 15.602 19.078 11.305 1 97.75 103 VAL A N 1
ATOM 822 C CA . VAL A 1 103 ? 15.18 18.688 12.648 1 97.75 103 VAL A CA 1
ATOM 823 C C . VAL A 1 103 ? 16.344 18.844 13.625 1 97.75 103 VAL A C 1
ATOM 825 O O . VAL A 1 103 ? 16.156 19.266 14.766 1 97.75 103 VAL A O 1
ATOM 828 N N . ASN A 1 104 ? 17.516 18.391 13.195 1 97.81 104 ASN A N 1
ATOM 829 C CA . ASN A 1 104 ? 18.766 18.578 13.938 1 97.81 104 ASN A CA 1
ATOM 830 C C . ASN A 1 104 ? 19.812 19.281 13.094 1 97.81 104 ASN A C 1
ATOM 832 O O . ASN A 1 104 ? 19.75 19.266 11.867 1 97.81 104 ASN A O 1
ATOM 836 N N . ASN A 1 105 ? 20.781 19.922 13.789 1 98.06 105 ASN A N 1
ATOM 837 C CA . ASN A 1 105 ? 21.797 20.719 13.117 1 98.06 105 ASN A CA 1
ATOM 838 C C . ASN A 1 105 ? 22.578 19.891 12.094 1 98.06 105 ASN A C 1
ATOM 840 O O . ASN A 1 105 ? 22.938 18.734 12.359 1 98.06 105 ASN A O 1
ATOM 844 N N . ILE A 1 106 ? 22.844 20.547 10.891 1 98.25 106 ILE A N 1
ATOM 845 C CA . ILE A 1 106 ? 23.516 19.797 9.828 1 98.25 106 ILE A CA 1
ATOM 846 C C . ILE A 1 106 ? 24.75 20.578 9.367 1 98.25 106 ILE A C 1
ATOM 848 O O . ILE A 1 106 ? 25.203 20.422 8.227 1 98.25 106 ILE A O 1
ATOM 852 N N . ASP A 1 107 ? 25.312 21.391 10.188 1 98.19 107 ASP A N 1
ATOM 853 C CA . ASP A 1 107 ? 26.453 22.234 9.844 1 98.19 107 ASP A CA 1
ATOM 854 C C . ASP A 1 107 ? 27.656 21.391 9.43 1 98.19 107 ASP A C 1
ATOM 856 O O . ASP A 1 107 ? 28.5 21.844 8.648 1 98.19 107 ASP A O 1
ATOM 860 N N . GLU A 1 108 ? 27.75 20.188 9.891 1 97.62 108 GLU A N 1
ATOM 861 C CA . GLU A 1 108 ? 28.891 19.328 9.57 1 97.62 108 GLU A CA 1
ATOM 862 C C . GLU A 1 108 ? 28.953 19.016 8.078 1 97.62 108 GLU A C 1
ATOM 864 O O . GLU A 1 108 ? 29.984 18.594 7.57 1 97.62 108 GLU A O 1
ATOM 869 N N . LEU A 1 109 ? 27.891 19.203 7.34 1 97.69 109 LEU A N 1
ATOM 870 C CA . LEU A 1 109 ? 27.859 18.922 5.906 1 97.69 109 LEU A CA 1
ATOM 871 C C . LEU A 1 109 ? 28.828 19.844 5.164 1 97.69 109 LEU A C 1
ATOM 873 O O . LEU A 1 109 ? 29.297 19.5 4.078 1 97.69 109 LEU A O 1
ATOM 877 N N . PHE A 1 110 ? 29.172 21 5.73 1 97.38 110 PHE A N 1
ATOM 878 C CA . PHE A 1 110 ? 30.078 21.938 5.094 1 97.38 110 PHE A CA 1
ATOM 879 C C . PHE A 1 110 ? 31.5 21.375 5.074 1 97.38 110 PHE A C 1
ATOM 881 O O . PHE A 1 110 ? 32.375 21.891 4.359 1 97.38 110 PHE A O 1
ATOM 888 N N . GLY A 1 111 ? 31.688 20.281 5.773 1 96.69 111 GLY A N 1
ATOM 889 C CA . GLY A 1 111 ? 33 19.625 5.777 1 96.69 111 GLY A CA 1
ATOM 890 C C . GLY A 1 111 ? 33.094 18.516 4.754 1 96.69 111 GLY A C 1
ATOM 891 O O . GLY A 1 111 ? 34.156 17.938 4.57 1 96.69 111 GLY A O 1
ATOM 892 N N . TYR A 1 112 ? 32.094 18.219 4.074 1 96.62 112 TYR A N 1
ATOM 893 C CA . TYR A 1 112 ? 32.062 17.125 3.104 1 96.62 112 TYR A CA 1
ATOM 894 C C . TYR A 1 112 ? 32.375 17.641 1.702 1 96.62 112 TYR A C 1
ATOM 896 O O . TYR A 1 112 ? 32.125 18.828 1.403 1 96.62 112 TYR A O 1
ATOM 904 N N . PRO A 1 113 ? 32.844 16.844 0.833 1 96.19 113 PRO A N 1
ATOM 905 C CA . PRO A 1 113 ? 33.125 17.281 -0.536 1 96.19 113 PRO A CA 1
ATOM 906 C C . PRO A 1 113 ? 31.875 17.484 -1.374 1 96.19 113 PRO A C 1
ATOM 908 O O . PRO A 1 113 ? 30.781 17.156 -0.935 1 96.19 113 PRO A O 1
ATOM 911 N N . GLN A 1 114 ? 32.125 18.016 -2.588 1 95.38 114 GLN A N 1
ATOM 912 C CA . GLN A 1 114 ? 31.031 18.281 -3.531 1 95.38 114 GLN A CA 1
ATOM 913 C C . GLN A 1 114 ? 30.297 17 -3.895 1 95.38 114 GLN A C 1
ATOM 915 O O . GLN A 1 114 ? 30.906 15.938 -4.051 1 95.38 114 GLN A O 1
ATOM 920 N N . PHE A 1 115 ? 28.984 17.188 -4.012 1 96.12 115 PHE A N 1
ATOM 921 C CA . PHE A 1 115 ? 28.016 16.172 -4.383 1 96.12 115 PHE A CA 1
ATOM 922 C C . PHE A 1 115 ? 28 15.031 -3.365 1 96.12 115 PHE A C 1
ATOM 924 O O . PHE A 1 115 ? 28.172 13.867 -3.727 1 96.12 115 PHE A O 1
ATOM 931 N N . THR A 1 116 ? 27.969 15.32 -2.127 1 96.81 116 THR A N 1
ATOM 932 C CA . THR A 1 116 ? 27.641 14.484 -0.98 1 96.81 116 THR A CA 1
ATOM 933 C C . THR A 1 116 ? 26.141 14.531 -0.691 1 96.81 116 THR A C 1
ATOM 935 O O . THR A 1 116 ? 25.562 15.609 -0.559 1 96.81 116 THR A O 1
ATOM 938 N N . ALA A 1 117 ? 25.5 13.375 -0.697 1 96.88 117 ALA A N 1
ATOM 939 C CA . ALA A 1 117 ? 24.047 13.289 -0.518 1 96.88 117 ALA A CA 1
ATOM 940 C C . ALA A 1 117 ? 23.641 11.906 -0.045 1 96.88 117 ALA A C 1
ATOM 942 O O . ALA A 1 117 ? 24.438 10.977 -0.034 1 96.88 117 ALA A O 1
ATOM 943 N N . ALA A 1 118 ? 22.453 11.805 0.424 1 96 118 ALA A N 1
ATOM 944 C CA . ALA A 1 118 ? 21.938 10.5 0.822 1 96 118 ALA A CA 1
ATOM 945 C C . ALA A 1 118 ? 21.609 9.641 -0.398 1 96 118 ALA A C 1
ATOM 947 O O . ALA A 1 118 ? 21.25 10.164 -1.456 1 96 118 ALA A O 1
ATOM 948 N N . VAL A 1 119 ? 21.703 8.344 -0.188 1 93.94 119 VAL A N 1
ATOM 949 C CA . VAL A 1 119 ? 21.484 7.414 -1.286 1 93.94 119 VAL A CA 1
ATOM 950 C C . VAL A 1 119 ? 19.984 7.09 -1.394 1 93.94 119 VAL A C 1
ATOM 952 O O . VAL A 1 119 ? 19.328 6.855 -0.382 1 93.94 119 VAL A O 1
ATOM 955 N N . ASP A 1 120 ? 19.484 7.098 -2.625 1 93.38 120 ASP A N 1
ATOM 956 C CA . ASP A 1 120 ? 18.109 6.727 -2.947 1 93.38 120 ASP A CA 1
ATOM 957 C C . ASP A 1 120 ? 18.031 5.281 -3.438 1 93.38 120 ASP A C 1
ATOM 959 O O . ASP A 1 120 ? 19.047 4.617 -3.596 1 93.38 120 ASP A O 1
ATOM 963 N N . ILE A 1 121 ? 16.812 4.828 -3.611 1 91.5 121 ILE A N 1
ATOM 964 C CA . ILE A 1 121 ? 16.609 3.488 -4.156 1 91.5 121 ILE A CA 1
ATOM 965 C C . ILE A 1 121 ? 17.281 3.381 -5.523 1 91.5 121 ILE A C 1
ATOM 967 O O . ILE A 1 121 ? 17.188 4.293 -6.348 1 91.5 121 ILE A O 1
ATOM 971 N N . GLY A 1 122 ? 18.016 2.312 -5.738 1 89.38 122 GLY A N 1
ATOM 972 C CA . GLY A 1 122 ? 18.703 2.09 -7 1 89.38 122 GLY A CA 1
ATOM 973 C C . GLY A 1 122 ? 20.172 2.441 -6.949 1 89.38 122 GLY A C 1
ATOM 974 O O . GLY A 1 122 ? 20.922 2.119 -7.871 1 89.38 122 GLY A O 1
ATOM 975 N N . GLY A 1 123 ? 20.578 3.195 -5.938 1 89.25 123 GLY A N 1
ATOM 976 C CA . GLY A 1 123 ? 22 3.443 -5.734 1 89.25 123 GLY A CA 1
ATOM 977 C C . GLY A 1 123 ? 22.453 4.797 -6.254 1 89.25 123 GLY A C 1
ATOM 978 O O . GLY A 1 123 ? 23.641 5.008 -6.504 1 89.25 123 GLY A O 1
ATOM 979 N N . VAL A 1 124 ? 21.5 5.652 -6.434 1 92.31 124 VAL A N 1
ATOM 980 C CA . VAL A 1 124 ? 21.828 7.004 -6.875 1 92.31 124 VAL A CA 1
ATOM 981 C C . VAL A 1 124 ? 21.641 7.98 -5.715 1 92.31 124 VAL A C 1
ATOM 983 O O . VAL A 1 124 ? 20.953 7.684 -4.746 1 92.31 124 VAL A O 1
ATOM 986 N N . LEU A 1 125 ? 22.328 9.109 -5.863 1 95.38 125 LEU A N 1
ATOM 987 C CA . LEU A 1 125 ? 22.203 10.086 -4.785 1 95.38 125 LEU A CA 1
ATOM 988 C C . LEU A 1 125 ? 20.969 10.961 -4.977 1 95.38 125 LEU A C 1
ATOM 990 O O . LEU A 1 125 ? 20.641 11.359 -6.098 1 95.38 125 LEU A O 1
ATOM 994 N N . ASN A 1 126 ? 20.281 11.164 -3.922 1 94.94 126 ASN A N 1
ATOM 995 C CA . ASN A 1 126 ? 19.109 12.039 -3.938 1 94.94 126 ASN A CA 1
ATOM 996 C C . ASN A 1 126 ? 19.5 13.508 -3.855 1 94.94 126 ASN A C 1
ATOM 998 O O . ASN A 1 126 ? 20.297 13.891 -2.994 1 94.94 126 ASN A O 1
ATOM 1002 N N . THR A 1 127 ? 18.922 14.305 -4.672 1 94.94 127 THR A N 1
ATOM 1003 C CA . THR A 1 127 ? 19.391 15.68 -4.785 1 94.94 127 THR A CA 1
ATOM 1004 C C . THR A 1 127 ? 18.469 16.625 -4.027 1 94.94 127 THR A C 1
ATOM 1006 O O . THR A 1 127 ? 18.391 17.812 -4.355 1 94.94 127 THR A O 1
ATOM 1009 N N . GLY A 1 128 ? 17.734 16.141 -3.066 1 95.12 128 GLY A N 1
ATOM 1010 C CA . GLY A 1 128 ? 16.953 17.016 -2.205 1 95.12 128 GLY A CA 1
ATOM 1011 C C . GLY A 1 128 ? 17.781 17.672 -1.112 1 95.12 128 GLY A C 1
ATOM 1012 O O . GLY A 1 128 ? 17.406 18.734 -0.607 1 95.12 128 GLY A O 1
ATOM 1013 N N . VAL A 1 129 ? 18.844 17.031 -0.746 1 97.06 129 VAL A N 1
ATOM 1014 C CA . VAL A 1 129 ? 19.844 17.547 0.181 1 97.06 129 VAL A CA 1
ATOM 1015 C C . VAL A 1 129 ? 21.25 17.156 -0.301 1 97.06 129 VAL A C 1
ATOM 1017 O O . VAL A 1 129 ? 21.578 15.961 -0.363 1 97.06 129 VAL A O 1
ATOM 1020 N N . PHE A 1 130 ? 22.078 18.125 -0.621 1 97 130 PHE A N 1
ATOM 1021 C CA . PHE A 1 130 ? 23.406 17.766 -1.076 1 97 130 PHE A CA 1
ATOM 1022 C C . PHE A 1 130 ? 24.359 18.953 -0.956 1 97 130 PHE A C 1
ATOM 1024 O O . PHE A 1 130 ? 23.922 20.094 -0.809 1 97 130 PHE A O 1
ATOM 1031 N N . VAL A 1 131 ? 25.656 18.688 -1.02 1 97.44 131 VAL A N 1
ATOM 1032 C CA . VAL A 1 131 ? 26.719 19.688 -0.924 1 97.44 131 VAL A CA 1
ATOM 1033 C C . VAL A 1 131 ? 27.172 20.094 -2.324 1 97.44 131 VAL A C 1
ATOM 1035 O O . VAL A 1 131 ? 27.375 19.234 -3.189 1 97.44 131 VAL A O 1
ATOM 1038 N N . ALA A 1 132 ? 27.281 21.344 -2.531 1 96.56 132 ALA A N 1
ATOM 1039 C CA . ALA A 1 132 ? 27.828 21.875 -3.771 1 96.56 132 ALA A CA 1
ATOM 1040 C C . ALA A 1 132 ? 29 22.812 -3.49 1 96.56 132 ALA A C 1
ATOM 1042 O O . ALA A 1 132 ? 29.078 23.422 -2.416 1 96.56 132 ALA A O 1
ATOM 1043 N N . GLU A 1 133 ? 29.875 22.906 -4.441 1 97.38 133 GLU A N 1
ATOM 1044 C CA . GLU A 1 133 ? 31 23.844 -4.406 1 97.38 133 GLU A CA 1
ATOM 1045 C C . GLU A 1 133 ? 30.953 24.797 -5.598 1 97.38 133 GLU A C 1
ATOM 1047 O O . GLU A 1 133 ? 31.469 24.469 -6.672 1 97.38 133 GLU A O 1
ATOM 1052 N N . PRO A 1 134 ? 30.375 25.953 -5.328 1 97.12 134 PRO A N 1
ATOM 1053 C CA . PRO A 1 134 ? 30.266 26.922 -6.418 1 97.12 134 PRO A CA 1
ATOM 1054 C C . PRO A 1 134 ? 31.609 27.219 -7.09 1 97.12 134 PRO A C 1
ATOM 1056 O O . PRO A 1 134 ? 32.625 27.359 -6.406 1 97.12 134 PRO A O 1
ATOM 1059 N N . ASN A 1 135 ? 31.562 27.188 -8.367 1 97.75 135 ASN A N 1
ATOM 1060 C CA . ASN A 1 135 ? 32.719 27.391 -9.227 1 97.75 135 ASN A CA 1
ATOM 1061 C C . ASN A 1 135 ? 32.312 27.797 -10.641 1 97.75 135 ASN A C 1
ATOM 1063 O O . ASN A 1 135 ? 31.547 27.078 -11.297 1 97.75 135 ASN A O 1
ATOM 1067 N N . ALA A 1 136 ? 32.906 28.875 -11.102 1 97.19 136 ALA A N 1
ATOM 1068 C CA . ALA A 1 136 ? 32.469 29.438 -12.383 1 97.19 136 ALA A CA 1
ATOM 1069 C C . ALA A 1 136 ? 32.719 28.469 -13.531 1 97.19 136 ALA A C 1
ATOM 1071 O O . ALA A 1 136 ? 31.906 28.359 -14.445 1 97.19 136 ALA A O 1
ATOM 1072 N N . GLU A 1 137 ? 33.812 27.828 -13.523 1 97.81 137 GLU A N 1
ATOM 1073 C CA . GLU A 1 137 ? 34.125 26.875 -14.578 1 97.81 137 GLU A CA 1
ATOM 1074 C C . GLU A 1 137 ? 33.188 25.688 -14.57 1 97.81 137 GLU A C 1
ATOM 1076 O O . GLU A 1 137 ? 32.75 25.234 -15.633 1 97.81 137 GLU A O 1
ATOM 1081 N N . THR A 1 138 ? 32.938 25.219 -13.406 1 97.19 138 THR A N 1
ATOM 1082 C CA . THR A 1 138 ? 32 24.125 -13.281 1 97.19 138 THR A CA 1
ATOM 1083 C C . THR A 1 138 ? 30.625 24.531 -13.758 1 97.19 138 THR A C 1
ATOM 1085 O O . THR A 1 138 ? 29.938 23.781 -14.453 1 97.19 138 THR A O 1
ATOM 1088 N N . TYR A 1 139 ? 30.188 25.75 -13.375 1 96.88 139 TYR A N 1
ATOM 1089 C CA . TYR A 1 139 ? 28.891 26.25 -13.797 1 96.88 139 TYR A CA 1
ATOM 1090 C C . TYR A 1 139 ? 28.797 26.312 -15.32 1 96.88 139 TYR A C 1
ATOM 1092 O O . TYR A 1 139 ? 27.812 25.859 -15.898 1 96.88 139 TYR A O 1
ATOM 1100 N N . LYS A 1 140 ? 29.797 26.859 -15.891 1 97.56 140 LYS A N 1
ATOM 1101 C CA . LYS A 1 140 ? 29.828 26.953 -17.344 1 97.56 140 LYS A CA 1
ATOM 1102 C C . LYS A 1 140 ? 29.734 25.578 -17.984 1 97.56 140 LYS A C 1
ATOM 1104 O O . LYS A 1 140 ? 29.016 25.391 -18.984 1 97.56 140 LYS A O 1
ATOM 1109 N N . ASP A 1 141 ? 30.406 24.688 -17.453 1 97.62 141 ASP A N 1
ATOM 1110 C CA . ASP A 1 141 ? 30.406 23.328 -17.969 1 97.62 141 ASP A CA 1
ATOM 1111 C C . ASP A 1 141 ? 29.031 22.688 -17.797 1 97.62 141 ASP A C 1
ATOM 1113 O O . ASP A 1 141 ? 28.531 22.016 -18.719 1 97.62 141 ASP A O 1
ATOM 1117 N N . ILE A 1 142 ? 28.453 22.891 -16.688 1 96.88 142 ILE A N 1
ATOM 1118 C CA . ILE A 1 142 ? 27.109 22.375 -16.406 1 96.88 142 ILE A CA 1
ATOM 1119 C C . ILE A 1 142 ? 26.125 22.938 -17.422 1 96.88 142 ILE A C 1
ATOM 1121 O O . ILE A 1 142 ? 25.344 22.188 -18.031 1 96.88 142 ILE A O 1
ATOM 1125 N N . MET A 1 143 ? 26.156 24.219 -17.656 1 95.56 143 MET A N 1
ATOM 1126 C CA . MET A 1 143 ? 25.219 24.875 -18.547 1 95.56 143 MET A CA 1
ATOM 1127 C C . MET A 1 143 ? 25.422 24.438 -20 1 95.56 143 MET A C 1
ATOM 1129 O O . MET A 1 143 ? 24.484 24.391 -20.781 1 95.56 143 MET A O 1
ATOM 1133 N N . ALA A 1 144 ? 26.578 23.984 -20.266 1 96.19 144 ALA A N 1
ATOM 1134 C CA . ALA A 1 144 ? 26.891 23.531 -21.625 1 96.19 144 ALA A CA 1
ATOM 1135 C C . ALA A 1 144 ? 26.469 22.078 -21.828 1 96.19 144 ALA A C 1
ATOM 1137 O O . ALA A 1 144 ? 26.312 21.625 -22.953 1 96.19 144 ALA A O 1
ATOM 1138 N N . THR A 1 145 ? 26.203 21.391 -20.766 1 95.94 145 THR A N 1
ATOM 1139 C CA . THR A 1 145 ? 26.078 19.938 -20.859 1 95.94 145 THR A CA 1
ATOM 1140 C C . THR A 1 145 ? 24.656 19.5 -20.547 1 95.94 145 THR A C 1
ATOM 1142 O O . THR A 1 145 ? 24.172 18.5 -21.094 1 95.94 145 THR A O 1
ATOM 1145 N N . TYR A 1 146 ? 23.938 20.141 -19.672 1 94 146 TYR A N 1
ATOM 1146 C CA . TYR A 1 146 ? 22.75 19.609 -19.016 1 94 146 TYR A CA 1
ATOM 1147 C C . TYR A 1 146 ? 21.641 19.359 -20.031 1 94 146 TYR A C 1
ATOM 1149 O O . TYR A 1 146 ? 20.844 18.406 -19.875 1 94 146 TYR A O 1
ATOM 1157 N N . GLU A 1 147 ? 21.531 20.078 -21.109 1 91.12 147 GLU A N 1
ATOM 1158 C CA . GLU A 1 147 ? 20.438 19.984 -22.078 1 91.12 147 GLU A CA 1
ATOM 1159 C C . GLU A 1 147 ? 20.516 18.672 -22.859 1 91.12 147 GLU A C 1
ATOM 1161 O O . GLU A 1 147 ? 19.484 18.141 -23.281 1 91.12 147 GLU A O 1
ATOM 1166 N N . LYS A 1 148 ? 21.672 18.172 -23.016 1 92.75 148 LYS A N 1
ATOM 1167 C CA . LYS A 1 148 ? 21.828 16.984 -23.859 1 92.75 148 LYS A CA 1
ATOM 1168 C C . LYS A 1 148 ? 22.188 15.758 -23.031 1 92.75 148 LYS A C 1
ATOM 1170 O O . LYS A 1 148 ? 22.25 14.648 -23.562 1 92.75 148 LYS A O 1
ATOM 1175 N N . ALA A 1 149 ? 22.453 15.969 -21.844 1 93.31 149 ALA A N 1
ATOM 1176 C CA . ALA A 1 149 ? 22.891 14.875 -20.984 1 93.31 149 ALA A CA 1
ATOM 1177 C C . ALA A 1 149 ? 21.734 13.93 -20.656 1 93.31 149 ALA A C 1
ATOM 1179 O O . ALA A 1 149 ? 20.562 14.344 -20.641 1 93.31 149 ALA A O 1
ATOM 1180 N N . PRO A 1 150 ? 22.062 12.648 -20.422 1 90.94 150 PRO A N 1
ATOM 1181 C CA . PRO A 1 150 ? 21.016 11.719 -20 1 90.94 150 PRO A CA 1
ATOM 1182 C C . PRO A 1 150 ? 20.547 11.984 -18.562 1 90.94 150 PRO A C 1
ATOM 1184 O O . PRO A 1 150 ? 21.281 12.547 -17.766 1 90.94 150 PRO A O 1
ATOM 1187 N N . SER A 1 151 ? 19.328 11.625 -18.375 1 89.88 151 SER A N 1
ATOM 1188 C CA . SER A 1 151 ? 18.719 11.625 -17.047 1 89.88 151 SER A CA 1
ATOM 1189 C C . SER A 1 151 ? 17.688 10.516 -16.906 1 89.88 151 SER A C 1
ATOM 1191 O O . SER A 1 151 ? 16.703 10.469 -17.656 1 89.88 151 SER A O 1
ATOM 1193 N N . TYR A 1 152 ? 17.891 9.68 -15.906 1 85.75 152 TYR A N 1
ATOM 1194 C CA . TYR A 1 152 ? 17.031 8.508 -15.773 1 85.75 152 TYR A CA 1
ATOM 1195 C C . TYR A 1 152 ? 15.617 8.906 -15.383 1 85.75 152 TYR A C 1
ATOM 1197 O O . TYR A 1 152 ? 14.664 8.18 -15.664 1 85.75 152 TYR A O 1
ATOM 1205 N N . ASN A 1 153 ? 15.438 10.031 -14.766 1 86.69 153 ASN A N 1
ATOM 1206 C CA . ASN A 1 153 ? 14.109 10.461 -14.336 1 86.69 153 ASN A CA 1
ATOM 1207 C C . ASN A 1 153 ? 13.695 11.766 -15.008 1 86.69 153 ASN A C 1
ATOM 1209 O O . ASN A 1 153 ? 12.773 12.438 -14.555 1 86.69 153 ASN A O 1
ATOM 1213 N N . LYS A 1 154 ? 14.477 12.234 -15.977 1 87.69 154 LYS A N 1
ATOM 1214 C CA . LYS A 1 154 ? 14.234 13.477 -16.703 1 87.69 154 LYS A CA 1
ATOM 1215 C C . LYS A 1 154 ? 14.211 14.68 -15.773 1 87.69 154 LYS A C 1
ATOM 1217 O O . LYS A 1 154 ? 13.484 15.641 -16 1 87.69 154 LYS A O 1
ATOM 1222 N N . GLY A 1 155 ? 14.875 14.516 -14.648 1 90.19 155 GLY A N 1
ATOM 1223 C CA . GLY A 1 155 ? 15 15.594 -13.68 1 90.19 155 GLY A CA 1
ATOM 1224 C C . GLY A 1 155 ? 16.438 15.906 -13.32 1 90.19 155 GLY A C 1
ATOM 1225 O O . GLY A 1 155 ? 17.375 15.32 -13.883 1 90.19 155 GLY A O 1
ATOM 1226 N N . ASP A 1 156 ? 16.609 16.859 -12.445 1 91.31 156 ASP A N 1
ATOM 1227 C CA . ASP A 1 156 ? 17.938 17.297 -12.039 1 91.31 156 ASP A CA 1
ATOM 1228 C C . ASP A 1 156 ? 18.719 16.172 -11.367 1 91.31 156 ASP A C 1
ATOM 1230 O O . ASP A 1 156 ? 19.938 16.078 -11.516 1 91.31 156 ASP A O 1
ATOM 1234 N N . GLN A 1 157 ? 18 15.297 -10.68 1 92.94 157 GLN A N 1
ATOM 1235 C CA . GLN A 1 157 ? 18.672 14.211 -9.977 1 92.94 157 GLN A CA 1
ATOM 1236 C C . GLN A 1 157 ? 19.391 13.289 -10.953 1 92.94 157 GLN A C 1
ATOM 1238 O O . GLN A 1 157 ? 20.547 12.906 -10.719 1 92.94 157 GLN A O 1
ATOM 1243 N N . GLY A 1 158 ? 18.625 12.914 -12.016 1 93.06 158 GLY A N 1
ATOM 1244 C CA . GLY A 1 158 ? 19.281 12.086 -13.023 1 93.06 158 GLY A CA 1
ATOM 1245 C C . GLY A 1 158 ? 20.484 12.75 -13.656 1 93.06 158 GLY A C 1
ATOM 1246 O O . GLY A 1 158 ? 21.531 12.109 -13.828 1 93.06 158 GLY A O 1
ATOM 1247 N N . PHE A 1 159 ? 20.453 14.039 -13.945 1 94.12 159 PHE A N 1
ATOM 1248 C CA . PHE A 1 159 ? 21.547 14.766 -14.578 1 94.12 159 PHE A CA 1
ATOM 1249 C C . PHE A 1 159 ? 22.734 14.875 -13.633 1 94.12 159 PHE A C 1
ATOM 1251 O O . PHE A 1 159 ? 23.875 14.578 -14.023 1 94.12 159 PHE A O 1
ATOM 1258 N N . LEU A 1 160 ? 22.453 15.266 -12.43 1 95.94 160 LEU A N 1
ATOM 1259 C CA . LEU A 1 160 ? 23.547 15.516 -11.5 1 95.94 160 LEU A CA 1
ATOM 1260 C C . LEU A 1 160 ? 24.297 14.227 -11.164 1 95.94 160 LEU A C 1
ATOM 1262 O O . LEU A 1 160 ? 25.5 14.234 -10.961 1 95.94 160 LEU A O 1
ATOM 1266 N N . ASN A 1 161 ? 23.578 13.109 -11.062 1 94.81 161 ASN A N 1
ATOM 1267 C CA . ASN A 1 161 ? 24.234 11.828 -10.867 1 94.81 161 ASN A CA 1
ATOM 1268 C C . ASN A 1 161 ? 25.094 11.445 -12.07 1 94.81 161 ASN A C 1
ATOM 1270 O O . ASN A 1 161 ? 26.156 10.836 -11.922 1 94.81 161 ASN A O 1
ATOM 1274 N N . TYR A 1 162 ? 24.625 11.781 -13.242 1 94.31 162 TYR A N 1
ATOM 1275 C CA . TYR A 1 162 ? 25.406 11.562 -14.445 1 94.31 162 TYR A CA 1
ATOM 1276 C C . TYR A 1 162 ? 26.656 12.445 -14.461 1 94.31 162 TYR A C 1
ATOM 1278 O O . TYR A 1 162 ? 27.766 11.953 -14.688 1 94.31 162 TYR A O 1
ATOM 1286 N N . TYR A 1 163 ? 26.516 13.68 -14.156 1 96.19 163 TYR A N 1
ATOM 1287 C CA . TYR A 1 163 ? 27.578 14.664 -14.25 1 96.19 163 TYR A CA 1
ATOM 1288 C C . TYR A 1 163 ? 28.656 14.406 -13.195 1 96.19 163 TYR A C 1
ATOM 1290 O O . TYR A 1 163 ? 29.859 14.492 -13.484 1 96.19 163 TYR A O 1
ATOM 1298 N N . PHE A 1 164 ? 28.25 14.031 -11.969 1 95.5 164 PHE A N 1
ATOM 1299 C CA . PHE A 1 164 ? 29.188 13.859 -10.859 1 95.5 164 PHE A CA 1
ATOM 1300 C C . PHE A 1 164 ? 29.422 12.383 -10.562 1 95.5 164 PHE A C 1
ATOM 1302 O O . PHE A 1 164 ? 29.781 12.016 -9.445 1 95.5 164 PHE A O 1
ATOM 1309 N N . ASN A 1 165 ? 29.172 11.453 -11.375 1 88.25 165 ASN A N 1
ATOM 1310 C CA . ASN A 1 165 ? 29.172 10.008 -11.203 1 88.25 165 ASN A CA 1
ATOM 1311 C C . ASN A 1 165 ? 30.469 9.523 -10.562 1 88.25 165 ASN A C 1
ATOM 1313 O O . ASN A 1 165 ? 30.453 8.656 -9.68 1 88.25 165 ASN A O 1
ATOM 1317 N N . LYS A 1 166 ? 31.641 10.102 -10.797 1 85.69 166 LYS A N 1
ATOM 1318 C CA . LYS A 1 166 ? 32.938 9.609 -10.344 1 85.69 166 LYS A CA 1
ATOM 1319 C C . LYS A 1 166 ? 33.312 10.211 -9 1 85.69 166 LYS A C 1
ATOM 1321 O O . LYS A 1 166 ? 34.25 9.75 -8.344 1 85.69 166 LYS A O 1
ATOM 1326 N N . THR A 1 167 ? 32.531 11.188 -8.547 1 88.75 167 THR A N 1
ATOM 1327 C CA . THR A 1 167 ? 32.906 11.906 -7.336 1 88.75 167 THR A CA 1
ATOM 1328 C C . THR A 1 167 ? 31.766 11.93 -6.332 1 88.75 167 THR A C 1
ATOM 1330 O O . THR A 1 167 ? 31.734 12.773 -5.434 1 88.75 167 THR A O 1
ATOM 1333 N N . ALA A 1 168 ? 30.891 11.055 -6.484 1 90.88 168 ALA A N 1
ATOM 1334 C CA . ALA A 1 168 ? 29.719 11.008 -5.598 1 90.88 168 ALA A CA 1
ATOM 1335 C C . ALA A 1 168 ? 30.109 10.453 -4.227 1 90.88 168 ALA A C 1
ATOM 1337 O O . ALA A 1 168 ? 30.875 9.492 -4.133 1 90.88 168 ALA A O 1
ATOM 1338 N N . ASN A 1 169 ? 29.625 11.102 -3.182 1 92.06 169 ASN A N 1
ATOM 1339 C CA . ASN A 1 169 ? 29.875 10.688 -1.806 1 92.06 169 ASN A CA 1
ATOM 1340 C C . ASN A 1 169 ? 28.578 10.461 -1.038 1 92.06 169 ASN A C 1
ATOM 1342 O O . ASN A 1 169 ? 27.812 11.398 -0.801 1 92.06 169 ASN A O 1
ATOM 1346 N N . PRO A 1 170 ? 28.359 9.242 -0.477 1 91.81 170 PRO A N 1
ATOM 1347 C CA . PRO A 1 170 ? 27.078 8.938 0.171 1 91.81 170 PRO A CA 1
ATOM 1348 C C . PRO A 1 170 ? 27.031 9.398 1.627 1 91.81 170 PRO A C 1
ATOM 1350 O O . PRO A 1 170 ? 28.047 9.328 2.332 1 91.81 170 PRO A O 1
ATOM 1353 N N . LEU A 1 171 ? 25.812 9.906 2.02 1 93.62 171 LEU A N 1
ATOM 1354 C CA . LEU A 1 171 ? 25.469 10.227 3.402 1 93.62 171 LEU A CA 1
ATOM 1355 C C . LEU A 1 171 ? 24.531 9.18 3.98 1 93.62 171 LEU A C 1
ATOM 1357 O O . LEU A 1 171 ? 23.828 8.492 3.238 1 93.62 171 LEU A O 1
ATOM 1361 N N . PRO A 1 172 ? 24.578 9.047 5.367 1 92.44 172 PRO A N 1
ATOM 1362 C CA . PRO A 1 172 ? 23.516 8.273 5.988 1 92.44 172 PRO A CA 1
ATOM 1363 C C . PRO A 1 172 ? 22.125 8.812 5.645 1 92.44 172 PRO A C 1
ATOM 1365 O O . PRO A 1 172 ? 21.969 10 5.367 1 92.44 172 PRO A O 1
ATOM 1368 N N . GLY A 1 173 ? 21.203 7.926 5.727 1 95.44 173 GLY A N 1
ATOM 1369 C CA . GLY A 1 173 ? 19.859 8.242 5.273 1 95.44 173 GLY A CA 1
ATOM 1370 C C . GLY A 1 173 ? 19.156 9.258 6.156 1 95.44 173 GLY A C 1
ATOM 1371 O O . GLY A 1 173 ? 18.203 9.898 5.727 1 95.44 173 GLY A O 1
ATOM 1372 N N . ASN A 1 174 ? 19.609 9.422 7.359 1 97.31 174 ASN A N 1
ATOM 1373 C CA . ASN A 1 174 ? 18.906 10.336 8.266 1 97.31 174 ASN A CA 1
ATOM 1374 C C . ASN A 1 174 ? 19.156 11.797 7.883 1 97.31 174 ASN A C 1
ATOM 1376 O O . ASN A 1 174 ? 18.516 12.695 8.43 1 97.31 174 ASN A O 1
ATOM 1380 N N . TYR A 1 175 ? 20.078 12.086 6.883 1 98.12 175 TYR A N 1
ATOM 1381 C CA . TYR A 1 175 ? 20.328 13.445 6.41 1 98.12 175 TYR A CA 1
ATOM 1382 C C . TYR A 1 175 ? 19.297 13.844 5.355 1 98.12 175 TYR A C 1
ATOM 1384 O O . TYR A 1 175 ? 19.25 15.008 4.941 1 98.12 175 TYR A O 1
ATOM 1392 N N . ASN A 1 176 ? 18.531 12.969 4.887 1 97.81 176 ASN A N 1
ATOM 1393 C CA . ASN A 1 176 ? 17.484 13.164 3.895 1 97.81 176 ASN A CA 1
ATOM 1394 C C . ASN A 1 176 ? 16.422 12.078 3.994 1 97.81 176 ASN A C 1
ATOM 1396 O O . ASN A 1 176 ? 16.203 11.32 3.045 1 97.81 176 ASN A O 1
ATOM 1400 N N . LEU A 1 177 ? 15.75 12.078 5.125 1 97.75 177 LEU A N 1
ATOM 1401 C CA . LEU A 1 177 ? 14.812 11 5.406 1 97.75 177 LEU A CA 1
ATOM 1402 C C . LEU A 1 177 ? 13.492 11.227 4.688 1 97.75 177 LEU A C 1
ATOM 1404 O O . LEU A 1 177 ? 12.711 12.102 5.078 1 97.75 177 LEU A O 1
ATOM 1408 N N . MET A 1 178 ? 13.273 10.461 3.67 1 96.06 178 MET A N 1
ATOM 1409 C CA . MET A 1 178 ? 11.984 10.492 2.982 1 96.06 178 MET A CA 1
ATOM 1410 C C . MET A 1 178 ? 10.922 9.75 3.789 1 96.06 178 MET A C 1
ATOM 1412 O O . MET A 1 178 ? 11.172 8.656 4.293 1 96.06 178 MET A O 1
ATOM 1416 N N . ILE A 1 179 ? 9.742 10.266 3.848 1 94.5 179 ILE A N 1
ATOM 1417 C CA . ILE A 1 179 ? 8.68 9.758 4.711 1 94.5 179 ILE A CA 1
ATOM 1418 C C . ILE A 1 179 ? 8.336 8.32 4.32 1 94.5 179 ILE A C 1
ATOM 1420 O O . ILE A 1 179 ? 8.18 7.457 5.184 1 94.5 179 ILE A O 1
ATOM 1424 N N . LYS A 1 180 ? 8.266 8.031 3.09 1 92.31 180 LYS A N 1
ATOM 1425 C CA . LYS A 1 180 ? 7.875 6.703 2.611 1 92.31 180 LYS A CA 1
ATOM 1426 C C . LYS A 1 180 ? 8.82 5.629 3.131 1 92.31 180 LYS A C 1
ATOM 1428 O O . LYS A 1 180 ? 8.414 4.492 3.365 1 92.31 180 LYS A O 1
ATOM 1433 N N . PHE A 1 181 ? 10.039 5.941 3.416 1 93.94 181 PHE A N 1
ATOM 1434 C CA . PHE A 1 181 ? 11.039 4.965 3.838 1 93.94 181 PHE A CA 1
ATOM 1435 C C . PHE A 1 181 ? 10.797 4.535 5.277 1 93.94 181 PHE A C 1
ATOM 1437 O O . PHE A 1 181 ? 11.195 3.438 5.68 1 93.94 181 PHE A O 1
ATOM 1444 N N . THR A 1 182 ? 10.125 5.332 6.012 1 92.69 182 THR A N 1
ATOM 1445 C CA . THR A 1 182 ? 9.891 5 7.41 1 92.69 182 THR A CA 1
ATOM 1446 C C . THR A 1 182 ? 8.875 3.867 7.535 1 92.69 182 THR A C 1
ATOM 1448 O O . THR A 1 182 ? 8.797 3.201 8.57 1 92.69 182 THR A O 1
ATOM 1451 N N . HIS A 1 183 ? 8.125 3.674 6.48 1 87.56 183 HIS A N 1
ATOM 1452 C CA . HIS A 1 183 ? 7.109 2.627 6.496 1 87.56 183 HIS A CA 1
ATOM 1453 C C . HIS A 1 183 ? 7.703 1.277 6.109 1 87.56 183 HIS A C 1
ATOM 1455 O O . HIS A 1 183 ? 7.141 0.23 6.441 1 87.56 183 HIS A O 1
ATOM 1461 N N . PHE A 1 184 ? 8.922 1.288 5.496 1 83.56 184 PHE A N 1
ATOM 1462 C CA . PHE A 1 184 ? 9.352 0.052 4.855 1 83.56 184 PHE A CA 1
ATOM 1463 C C . PHE A 1 184 ? 10.727 -0.375 5.367 1 83.56 184 PHE A C 1
ATOM 1465 O O . PHE A 1 184 ? 11.203 -1.46 5.039 1 83.56 184 PHE A O 1
ATOM 1472 N N . SER A 1 185 ? 11.328 0.492 6.109 1 90.38 185 SER A N 1
ATOM 1473 C CA . SER A 1 185 ? 12.68 0.216 6.59 1 90.38 185 SER A CA 1
ATOM 1474 C C . SER A 1 185 ? 12.766 0.363 8.102 1 90.38 185 SER A C 1
ATOM 1476 O O . SER A 1 185 ? 12.43 1.414 8.656 1 90.38 185 SER A O 1
ATOM 1478 N N . THR A 1 186 ? 13.258 -0.686 8.641 1 88.25 186 THR A N 1
ATOM 1479 C CA . THR A 1 186 ? 13.461 -0.664 10.086 1 88.25 186 THR A CA 1
ATOM 1480 C C . THR A 1 186 ? 14.469 0.419 10.477 1 88.25 186 THR A C 1
ATOM 1482 O O . THR A 1 186 ? 14.266 1.141 11.453 1 88.25 186 THR A O 1
ATOM 1485 N N . LEU A 1 187 ? 15.438 0.522 9.703 1 92.69 187 LEU A N 1
ATOM 1486 C CA . LEU A 1 187 ? 16.453 1.525 9.992 1 92.69 187 LEU A CA 1
ATOM 1487 C C . LEU A 1 187 ? 15.875 2.934 9.883 1 92.69 187 LEU A C 1
ATOM 1489 O O . LEU A 1 187 ? 16.094 3.77 10.758 1 92.69 187 LEU A O 1
ATOM 1493 N N . ALA A 1 188 ? 15.172 3.186 8.812 1 94 188 ALA A N 1
ATOM 1494 C CA . ALA A 1 188 ? 14.555 4.5 8.625 1 94 188 ALA A CA 1
ATOM 1495 C C . ALA A 1 188 ? 13.594 4.82 9.766 1 94 188 ALA A C 1
ATOM 1497 O O . ALA A 1 188 ? 13.57 5.949 10.266 1 94 188 ALA A O 1
ATOM 1498 N N . SER A 1 189 ? 12.852 3.869 10.164 1 92.38 189 SER A N 1
ATOM 1499 C CA . SER A 1 189 ? 11.938 4.055 11.281 1 92.38 189 SER A CA 1
ATOM 1500 C C . SER A 1 189 ? 12.703 4.371 12.57 1 92.38 189 SER A C 1
ATOM 1502 O O . SER A 1 189 ? 12.25 5.184 13.375 1 92.38 189 SER A O 1
ATOM 1504 N N . GLU A 1 190 ? 13.812 3.771 12.727 1 93.31 190 GLU A N 1
ATOM 1505 C CA . GLU A 1 190 ? 14.609 3.953 13.938 1 93.31 190 GLU A CA 1
ATOM 1506 C C . GLU A 1 190 ? 15.195 5.363 14.008 1 93.31 190 GLU A C 1
ATOM 1508 O O . GLU A 1 190 ? 15.391 5.906 15.094 1 93.31 190 GLU A O 1
ATOM 1513 N N . PHE A 1 191 ? 15.469 5.938 12.844 1 95.81 191 PHE A N 1
ATOM 1514 C CA . PHE A 1 191 ? 15.906 7.324 12.859 1 95.81 191 PHE A CA 1
ATOM 1515 C C . PHE A 1 191 ? 14.914 8.203 13.609 1 95.81 191 PHE A C 1
ATOM 1517 O O . PHE A 1 191 ? 15.305 9.094 14.367 1 95.81 191 PHE A O 1
ATOM 1524 N N . VAL A 1 192 ? 13.633 7.906 13.391 1 93.75 192 VAL A N 1
ATOM 1525 C CA . VAL A 1 192 ? 12.57 8.695 13.992 1 93.75 192 VAL A CA 1
ATOM 1526 C C . VAL A 1 192 ? 12.461 8.375 15.484 1 93.75 192 VAL A C 1
ATOM 1528 O O . VAL A 1 192 ? 12.484 9.273 16.328 1 93.75 192 VAL A O 1
ATOM 1531 N N . THR A 1 193 ? 12.469 7.117 15.812 1 90.62 193 THR A N 1
ATOM 1532 C CA . THR A 1 193 ? 12.219 6.707 17.188 1 90.62 193 THR A CA 1
ATOM 1533 C C . THR A 1 193 ? 13.398 7.062 18.094 1 90.62 193 THR A C 1
ATOM 1535 O O . THR A 1 193 ? 13.219 7.359 19.266 1 90.62 193 THR A O 1
ATOM 1538 N N . LYS A 1 194 ? 14.594 7.094 17.5 1 92.94 194 LYS A N 1
ATOM 1539 C CA . LYS A 1 194 ? 15.781 7.406 18.281 1 92.94 194 LYS A CA 1
ATOM 1540 C C . LYS A 1 194 ? 16.141 8.883 18.172 1 92.94 194 LYS A C 1
ATOM 1542 O O . LYS A 1 194 ? 17.172 9.32 18.703 1 92.94 194 LYS A O 1
ATOM 1547 N N . ASN A 1 195 ? 15.328 9.648 17.469 1 92.88 195 ASN A N 1
ATOM 1548 C CA . ASN A 1 195 ? 15.492 11.086 17.312 1 92.88 195 ASN A CA 1
ATOM 1549 C C . ASN A 1 195 ? 16.859 11.438 16.719 1 92.88 195 ASN A C 1
ATOM 1551 O O . ASN A 1 195 ? 17.547 12.312 17.25 1 92.88 195 ASN A O 1
ATOM 1555 N N . THR A 1 196 ? 17.219 10.695 15.672 1 96 196 THR A N 1
ATOM 1556 C CA . THR A 1 196 ? 18.484 10.961 15.008 1 96 196 THR A CA 1
ATOM 1557 C C . THR A 1 196 ? 18.266 11.57 13.633 1 96 196 THR A C 1
ATOM 1559 O O . THR A 1 196 ? 19.219 11.797 12.883 1 96 196 THR A O 1
ATOM 1562 N N . VAL A 1 197 ? 17.078 11.891 13.328 1 97.44 197 VAL A N 1
ATOM 1563 C CA . VAL A 1 197 ? 16.75 12.5 12.039 1 97.44 197 VAL A CA 1
ATOM 1564 C C . VAL A 1 197 ? 17.438 13.867 11.938 1 97.44 197 VAL A C 1
ATOM 1566 O O . VAL A 1 197 ? 17.344 14.68 12.859 1 97.44 197 VAL A O 1
ATOM 1569 N N . LYS A 1 198 ? 18.094 14.078 10.844 1 98.31 198 LYS A N 1
ATOM 1570 C CA . LYS A 1 198 ? 18.688 15.383 10.578 1 98.31 198 LYS A CA 1
ATOM 1571 C C . LYS A 1 198 ? 17.766 16.234 9.695 1 98.31 198 LYS A C 1
ATOM 1573 O O . LYS A 1 198 ? 17.453 17.375 10.039 1 98.31 198 LYS A O 1
ATOM 1578 N N . VAL A 1 199 ? 17.344 15.688 8.594 1 98.38 199 VAL A N 1
ATOM 1579 C CA . VAL A 1 199 ? 16.469 16.391 7.664 1 98.38 199 VAL A CA 1
ATOM 1580 C C . VAL A 1 199 ? 15.305 15.477 7.266 1 98.38 199 VAL A C 1
ATOM 1582 O O . VAL A 1 199 ? 15.516 14.336 6.852 1 98.38 199 VAL A O 1
ATOM 1585 N N . LEU A 1 200 ? 14.078 15.953 7.469 1 98.12 200 LEU A N 1
ATOM 1586 C CA . LEU A 1 200 ? 12.891 15.312 6.93 1 98.12 200 LEU A CA 1
ATOM 1587 C C . LEU A 1 200 ? 12.617 15.781 5.504 1 98.12 200 LEU A C 1
ATOM 1589 O O . LEU A 1 200 ? 12.711 16.969 5.215 1 98.12 200 LEU A O 1
ATOM 1593 N N . HIS A 1 201 ? 12.352 14.867 4.598 1 97.5 201 HIS A N 1
ATOM 1594 C CA . HIS A 1 201 ? 12.047 15.188 3.209 1 97.5 201 HIS A CA 1
ATOM 1595 C C . HIS A 1 201 ? 10.648 14.711 2.828 1 97.5 201 HIS A C 1
ATOM 1597 O O . HIS A 1 201 ? 10.398 13.508 2.738 1 97.5 201 HIS A O 1
ATOM 1603 N N . PHE A 1 202 ? 9.719 15.641 2.664 1 96.31 202 PHE A N 1
ATOM 1604 C CA . PHE A 1 202 ? 8.336 15.359 2.293 1 96.31 202 PHE A CA 1
ATOM 1605 C C . PHE A 1 202 ? 8.203 15.211 0.783 1 96.31 202 PHE A C 1
ATOM 1607 O O . PHE A 1 202 ? 7.562 16.047 0.128 1 96.31 202 PHE A O 1
ATOM 1614 N N . THR A 1 203 ? 8.664 14.078 0.287 1 92.38 203 THR A N 1
ATOM 1615 C CA . THR A 1 203 ? 8.727 13.836 -1.15 1 92.38 203 THR A CA 1
ATOM 1616 C C . THR A 1 203 ? 7.34 13.5 -1.697 1 92.38 203 THR A C 1
ATOM 1618 O O . THR A 1 203 ? 6.375 13.383 -0.936 1 92.38 203 THR A O 1
ATOM 1621 N N . SER A 1 204 ? 7.188 13.453 -2.971 1 90.12 204 SER A N 1
ATOM 1622 C CA . SER A 1 204 ? 5.984 13.078 -3.701 1 90.12 204 SER A CA 1
ATOM 1623 C C . SER A 1 204 ? 4.898 14.133 -3.566 1 90.12 204 SER A C 1
ATOM 1625 O O . SER A 1 204 ? 5.188 15.297 -3.264 1 90.12 204 SER A O 1
ATOM 1627 N N . GLU A 1 205 ? 3.721 13.75 -3.898 1 90.69 205 GLU A N 1
ATOM 1628 C CA . GLU A 1 205 ? 2.666 14.75 -4.055 1 90.69 205 GLU A CA 1
ATOM 1629 C C . GLU A 1 205 ? 1.966 15.023 -2.725 1 90.69 205 GLU A C 1
ATOM 1631 O O . GLU A 1 205 ? 1.453 16.125 -2.502 1 90.69 205 GLU A O 1
ATOM 1636 N N . THR A 1 206 ? 1.938 14.109 -1.857 1 94.38 206 THR A N 1
ATOM 1637 C CA . THR A 1 206 ? 1.287 14.289 -0.564 1 94.38 206 THR A CA 1
ATOM 1638 C C . THR A 1 206 ? 2.205 15.023 0.407 1 94.38 206 THR A C 1
ATOM 1640 O O . THR A 1 206 ? 3.258 14.508 0.789 1 94.38 206 THR A O 1
ATOM 1643 N N . LYS A 1 207 ? 1.785 16.203 0.759 1 95.12 207 LYS A N 1
ATOM 1644 C CA . LYS A 1 207 ? 2.572 17.078 1.623 1 95.12 207 LYS A CA 1
ATOM 1645 C C . LYS A 1 207 ? 1.77 17.516 2.846 1 95.12 207 LYS A C 1
ATOM 1647 O O . LYS A 1 207 ? 0.541 17.406 2.855 1 95.12 207 LYS A O 1
ATOM 1652 N N . PRO A 1 208 ? 2.471 17.984 3.867 1 95.19 208 PRO A N 1
ATOM 1653 C CA . PRO A 1 208 ? 1.735 18.438 5.047 1 95.19 208 PRO A CA 1
ATOM 1654 C C . PRO A 1 208 ? 0.761 19.578 4.734 1 95.19 208 PRO A C 1
ATOM 1656 O O . PRO A 1 208 ? -0.253 19.734 5.418 1 95.19 208 PRO A O 1
ATOM 1659 N N . TRP A 1 209 ? 0.979 20.328 3.693 1 94 209 TRP A N 1
ATOM 1660 C CA . TRP A 1 209 ? 0.18 21.531 3.426 1 94 209 TRP A CA 1
ATOM 1661 C C . TRP A 1 209 ? -0.879 21.25 2.365 1 94 209 TRP A C 1
ATOM 1663 O O . TRP A 1 209 ? -1.668 22.125 2.018 1 94 209 TRP A O 1
ATOM 1673 N N . ASN A 1 210 ? -0.979 19.953 1.863 1 93.56 210 ASN A N 1
ATOM 1674 C CA . ASN A 1 210 ? -1.964 19.734 0.811 1 93.56 210 ASN A CA 1
ATOM 1675 C C . ASN A 1 210 ? -2.629 18.375 0.949 1 93.56 210 ASN A C 1
ATOM 1677 O O . ASN A 1 210 ? -3.518 18.031 0.167 1 93.56 210 ASN A O 1
ATOM 1681 N N . PHE A 1 211 ? -2.32 17.609 1.896 1 92.31 211 PHE A N 1
ATOM 1682 C CA . PHE A 1 211 ? -2.713 16.203 2.037 1 92.31 211 PHE A CA 1
ATOM 1683 C C . PHE A 1 211 ? -4.23 16.062 2.055 1 92.31 211 PHE A C 1
ATOM 1685 O O . PHE A 1 211 ? -4.77 15.031 1.662 1 92.31 211 PHE A O 1
ATOM 1692 N N . HIS A 1 212 ? -5 17.047 2.439 1 90.19 212 HIS A N 1
ATOM 1693 C CA . HIS A 1 212 ? -6.398 16.891 2.824 1 90.19 212 HIS A CA 1
ATOM 1694 C C . HIS A 1 212 ? -7.324 17.125 1.635 1 90.19 212 HIS A C 1
ATOM 1696 O O . HIS A 1 212 ? -8.547 17.016 1.764 1 90.19 212 HIS A O 1
ATOM 1702 N N . PHE A 1 213 ? -6.719 17.391 0.44 1 88.44 213 PHE A N 1
ATOM 1703 C CA . PHE A 1 213 ? -7.664 17.625 -0.649 1 88.44 213 PHE A CA 1
ATOM 1704 C C . PHE A 1 213 ? -7.168 16.969 -1.936 1 88.44 213 PHE A C 1
ATOM 1706 O O . PHE A 1 213 ? -7.77 17.156 -2.998 1 88.44 213 PHE A O 1
ATOM 1713 N N . LEU A 1 214 ? -6.172 16.109 -1.975 1 85.94 214 LEU A N 1
ATOM 1714 C CA . LEU A 1 214 ? -5.5 15.688 -3.195 1 85.94 214 LEU A CA 1
ATOM 1715 C C . LEU A 1 214 ? -6.094 14.383 -3.715 1 85.94 214 LEU A C 1
ATOM 1717 O O . LEU A 1 214 ? -5.941 14.047 -4.895 1 85.94 214 LEU A O 1
ATOM 1721 N N . HIS A 1 215 ? -6.773 13.609 -3.023 1 83.25 215 HIS A N 1
ATOM 1722 C CA . HIS A 1 215 ? -7.191 12.281 -3.455 1 83.25 215 HIS A CA 1
ATOM 1723 C C . HIS A 1 215 ? -6.031 11.516 -4.082 1 83.25 215 HIS A C 1
ATOM 1725 O O . HIS A 1 215 ? -6.195 10.875 -5.125 1 83.25 215 HIS A O 1
ATOM 1731 N N . GLN A 1 216 ? -4.895 11.625 -3.471 1 80.94 216 GLN A N 1
ATOM 1732 C CA . GLN A 1 216 ? -3.713 11.07 -4.121 1 80.94 216 GLN A CA 1
ATOM 1733 C C . GLN A 1 216 ? -3.633 9.562 -3.914 1 80.94 216 GLN A C 1
ATOM 1735 O O . GLN A 1 216 ? -3.85 9.07 -2.805 1 80.94 216 GLN A O 1
ATOM 1740 N N . ARG A 1 217 ? -3.215 8.852 -4.961 1 81.25 217 ARG A N 1
ATOM 1741 C CA . ARG A 1 217 ? -3.162 7.395 -4.953 1 81.25 217 ARG A CA 1
ATOM 1742 C C . ARG A 1 217 ? -2.074 6.895 -4.008 1 81.25 217 ARG A C 1
ATOM 1744 O O . ARG A 1 217 ? -2.236 5.859 -3.359 1 81.25 217 ARG A O 1
ATOM 1751 N N . GLU A 1 218 ? -1.016 7.668 -3.898 1 86.38 218 GLU A N 1
ATOM 1752 C CA . GLU A 1 218 ? 0.108 7.195 -3.096 1 86.38 218 GLU A CA 1
ATOM 1753 C C . GLU A 1 218 ? 0.141 7.883 -1.732 1 86.38 218 GLU A C 1
ATOM 1755 O O . GLU A 1 218 ? 1.206 8.023 -1.128 1 86.38 218 GLU A O 1
ATOM 1760 N N . TRP A 1 219 ? -1.01 8.289 -1.296 1 92.75 219 TRP A N 1
ATOM 1761 C CA . TRP A 1 219 ? -1.022 9.047 -0.048 1 92.75 219 TRP A CA 1
ATOM 1762 C C . TRP A 1 219 ? -0.559 8.18 1.118 1 92.75 219 TRP A C 1
ATOM 1764 O O . TRP A 1 219 ? 0.138 8.656 2.016 1 92.75 219 TRP A O 1
ATOM 1774 N N . ARG A 1 220 ? -0.859 6.914 1.058 1 90.25 220 ARG A N 1
ATOM 1775 C CA . ARG A 1 220 ? -0.578 6.031 2.186 1 90.25 220 ARG A CA 1
ATOM 1776 C C . ARG A 1 220 ? 0.922 5.922 2.434 1 90.25 220 ARG A C 1
ATOM 1778 O O . ARG A 1 220 ? 1.367 5.91 3.584 1 90.25 220 ARG A O 1
ATOM 1785 N N . GLU A 1 221 ? 1.646 5.883 1.439 1 90.31 221 GLU A N 1
ATOM 1786 C CA . GLU A 1 221 ? 3.094 5.707 1.54 1 90.31 221 GLU A CA 1
ATOM 1787 C C . GLU A 1 221 ? 3.779 7.012 1.938 1 90.31 221 GLU A C 1
ATOM 1789 O O . GLU A 1 221 ? 4.875 6.996 2.502 1 90.31 221 GLU A O 1
ATOM 1794 N N . ASN A 1 222 ? 3.078 8.055 1.657 1 93.88 222 ASN A N 1
ATOM 1795 C CA . ASN A 1 222 ? 3.768 9.336 1.814 1 93.88 222 ASN A CA 1
ATOM 1796 C C . ASN A 1 222 ? 3.197 10.141 2.979 1 93.88 222 ASN A C 1
ATOM 1798 O O . ASN A 1 222 ? 3.578 11.289 3.189 1 93.88 222 ASN A O 1
ATOM 1802 N N . TYR A 1 223 ? 2.303 9.531 3.721 1 94.69 223 TYR A N 1
ATOM 1803 C CA . TYR A 1 223 ? 1.698 10.203 4.863 1 94.69 223 TYR A CA 1
ATOM 1804 C C . TYR A 1 223 ? 2.164 9.578 6.176 1 94.69 223 TYR A C 1
ATOM 1806 O O . TYR A 1 223 ? 2.244 8.352 6.293 1 94.69 223 TYR A O 1
ATOM 1814 N N . ASP A 1 224 ? 2.484 10.383 7.078 1 94.69 224 ASP A N 1
ATOM 1815 C CA . ASP A 1 224 ? 2.73 10.047 8.477 1 94.69 224 ASP A CA 1
ATOM 1816 C C . ASP A 1 224 ? 2.229 11.156 9.406 1 94.69 224 ASP A C 1
ATOM 1818 O O . ASP A 1 224 ? 2.758 12.266 9.391 1 94.69 224 ASP A O 1
ATOM 1822 N N . GLY A 1 225 ? 1.235 10.805 10.211 1 93.94 225 GLY A N 1
ATOM 1823 C CA . GLY A 1 225 ? 0.595 11.812 11.031 1 93.94 225 GLY A CA 1
ATOM 1824 C C . GLY A 1 225 ? 1.558 12.516 11.977 1 93.94 225 GLY A C 1
ATOM 1825 O O . GLY A 1 225 ? 1.523 13.742 12.102 1 93.94 225 GLY A O 1
ATOM 1826 N N . TYR A 1 226 ? 2.404 11.812 12.586 1 93.44 226 TYR A N 1
ATOM 1827 C CA . TYR A 1 226 ? 3.361 12.367 13.531 1 93.44 226 TYR A CA 1
ATOM 1828 C C . TYR A 1 226 ? 4.344 13.305 12.836 1 93.44 226 TYR A C 1
ATOM 1830 O O . TYR A 1 226 ? 4.594 14.414 13.305 1 93.44 226 TYR A O 1
ATOM 1838 N N . LEU A 1 227 ? 4.859 12.875 11.75 1 95.88 227 LEU A N 1
ATOM 1839 C CA . LEU A 1 227 ? 5.859 13.672 11.047 1 95.88 227 LEU A CA 1
ATOM 1840 C C . LEU A 1 227 ? 5.223 14.906 10.406 1 95.88 227 LEU A C 1
ATOM 1842 O O . LEU A 1 227 ? 5.836 15.969 10.352 1 95.88 227 LEU A O 1
ATOM 1846 N N . PHE A 1 228 ? 4.016 14.758 9.891 1 96.44 228 PHE A N 1
ATOM 1847 C CA . PHE A 1 228 ? 3.279 15.914 9.414 1 96.44 228 PHE A CA 1
ATOM 1848 C C . PHE A 1 228 ? 2.984 16.891 10.555 1 96.44 228 PHE A C 1
ATOM 1850 O O . PHE A 1 228 ? 3.039 18.109 10.367 1 96.44 228 PHE A O 1
ATOM 1857 N N . GLY A 1 229 ? 2.709 16.281 11.703 1 95.06 229 GLY A N 1
ATOM 1858 C CA . GLY A 1 229 ? 2.498 17.109 12.883 1 95.06 229 GLY A CA 1
ATOM 1859 C C . GLY A 1 229 ? 3.717 17.922 13.273 1 95.06 229 GLY A C 1
ATOM 1860 O O . GLY A 1 229 ? 3.59 19.062 13.711 1 95.06 229 GLY A O 1
ATOM 1861 N N . LEU A 1 230 ? 4.895 17.375 13.102 1 95.06 230 LEU A N 1
ATOM 1862 C CA . LEU A 1 230 ? 6.121 18.109 13.367 1 95.06 230 LEU A CA 1
ATOM 1863 C C . LEU A 1 230 ? 6.227 19.328 12.453 1 95.06 230 LEU A C 1
ATOM 1865 O O . LEU A 1 230 ? 6.605 20.422 12.898 1 95.06 230 LEU A O 1
ATOM 1869 N N . TRP A 1 231 ? 5.871 19.125 11.242 1 97 231 TRP A N 1
ATOM 1870 C CA . TRP A 1 231 ? 5.906 20.219 10.281 1 97 231 TRP A CA 1
ATOM 1871 C C . TRP A 1 231 ? 4.895 21.297 10.648 1 97 231 TRP A C 1
ATOM 1873 O O . TRP A 1 231 ? 5.227 22.484 10.656 1 97 231 TRP A O 1
ATOM 1883 N N . THR A 1 232 ? 3.703 20.906 11.008 1 96.31 232 THR A N 1
ATOM 1884 C CA . THR A 1 232 ? 2.658 21.875 11.32 1 96.31 232 THR A CA 1
ATOM 1885 C C . THR A 1 232 ? 2.977 22.625 12.609 1 96.31 232 THR A C 1
ATOM 1887 O O . THR A 1 232 ? 2.641 23.797 12.742 1 96.31 232 THR A O 1
ATOM 1890 N N . ARG A 1 233 ? 3.576 21.969 13.523 1 95.25 233 ARG A N 1
ATOM 1891 C CA . ARG A 1 233 ? 4.039 22.656 14.719 1 95.25 233 ARG A CA 1
ATOM 1892 C C . ARG A 1 233 ? 5.043 23.75 14.367 1 95.25 233 ARG A C 1
ATOM 1894 O O . ARG A 1 233 ? 4.941 24.875 14.867 1 95.25 233 ARG A O 1
ATOM 1901 N N . SER A 1 234 ? 5.98 23.391 13.523 1 96.69 234 SER A N 1
ATOM 1902 C CA . SER A 1 234 ? 6.949 24.391 13.055 1 96.69 234 SER A CA 1
ATOM 1903 C C . SER A 1 234 ? 6.258 25.531 12.312 1 96.69 234 SER A C 1
ATOM 1905 O O . SER A 1 234 ? 6.641 26.688 12.469 1 96.69 234 SER A O 1
ATOM 1907 N N . LEU A 1 235 ? 5.289 25.172 11.555 1 96.62 235 LEU A N 1
ATOM 1908 C CA . LEU A 1 235 ? 4.508 26.172 10.828 1 96.62 235 LEU A CA 1
ATOM 1909 C C . LEU A 1 235 ? 3.855 27.156 11.797 1 96.62 235 LEU A C 1
ATOM 1911 O O . LEU A 1 235 ? 3.934 28.375 11.602 1 96.62 235 LEU A O 1
ATOM 1915 N N . ARG A 1 236 ? 3.227 26.656 12.828 1 94.38 236 ARG A N 1
ATOM 1916 C CA . ARG A 1 236 ? 2.549 27.5 13.805 1 94.38 236 ARG A CA 1
ATOM 1917 C C . ARG A 1 236 ? 3.539 28.422 14.516 1 94.38 236 ARG A C 1
ATOM 1919 O O . ARG A 1 236 ? 3.279 29.609 14.695 1 94.38 236 ARG A O 1
ATOM 1926 N N . ASN A 1 237 ? 4.637 27.844 14.891 1 95.5 237 ASN A N 1
ATOM 1927 C CA . ASN A 1 237 ? 5.652 28.641 15.578 1 95.5 237 ASN A CA 1
ATOM 1928 C C . ASN A 1 237 ? 6.242 29.703 14.656 1 95.5 237 ASN A C 1
ATOM 1930 O O . ASN A 1 237 ? 6.457 30.844 15.086 1 95.5 237 ASN A O 1
ATOM 1934 N N . MET A 1 238 ? 6.48 29.328 13.477 1 96.94 238 MET A N 1
ATOM 1935 C CA . MET A 1 238 ? 6.992 30.266 12.477 1 96.94 238 MET A CA 1
ATOM 1936 C C . MET A 1 238 ? 6.012 31.406 12.25 1 96.94 238 MET A C 1
ATOM 1938 O O . MET A 1 238 ? 6.406 32.562 12.234 1 96.94 238 MET A O 1
ATOM 1942 N N . ARG A 1 239 ? 4.766 31.156 12.125 1 94.19 239 ARG A N 1
ATOM 1943 C CA . ARG A 1 239 ? 3.744 32.188 11.914 1 94.19 239 ARG A CA 1
ATOM 1944 C C . ARG A 1 239 ? 3.643 33.094 13.117 1 94.19 239 ARG A C 1
ATOM 1946 O O . ARG A 1 239 ? 3.43 34.312 12.961 1 94.19 239 ARG A O 1
ATOM 1953 N N . SER A 1 240 ? 3.73 32.5 14.281 1 92.75 240 SER A N 1
ATOM 1954 C CA . SER A 1 240 ? 3.746 33.344 15.484 1 92.75 240 SER A CA 1
ATOM 1955 C C . SER A 1 240 ? 4.883 34.344 15.445 1 92.75 240 SER A C 1
ATOM 1957 O O . SER A 1 240 ? 4.695 35.531 15.797 1 92.75 240 SER A O 1
ATOM 1959 N N . GLN A 1 241 ? 6.004 33.938 15.008 1 95.56 241 GLN A N 1
ATOM 1960 C CA . GLN A 1 241 ? 7.145 34.844 14.883 1 95.56 241 GLN A CA 1
ATOM 1961 C C . GLN A 1 241 ? 6.883 35.906 13.844 1 95.56 241 GLN A C 1
ATOM 1963 O O . GLN A 1 241 ? 7.211 37.094 14.055 1 95.56 241 GLN A O 1
ATOM 1968 N N . LEU A 1 242 ? 6.363 35.531 12.758 1 95.94 242 LEU A N 1
ATOM 1969 C CA . LEU A 1 242 ? 6.047 36.5 11.711 1 95.94 242 LEU A CA 1
ATOM 1970 C C . LEU A 1 242 ? 5.016 37.5 12.203 1 95.94 242 LEU A C 1
ATOM 1972 O O . LEU A 1 242 ? 5.055 38.688 11.82 1 95.94 242 LEU A O 1
ATOM 1976 N N . GLU A 1 243 ? 4.113 37.031 12.984 1 92.19 243 GLU A N 1
ATOM 1977 C CA . GLU A 1 243 ? 3.113 37.938 13.562 1 92.19 243 GLU A CA 1
ATOM 1978 C C . GLU A 1 243 ? 3.762 39 14.453 1 92.19 243 GLU A C 1
ATOM 1980 O O . GLU A 1 243 ? 3.354 40.156 14.438 1 92.19 243 GLU A O 1
ATOM 1985 N N . GLU A 1 244 ? 4.648 38.594 15.18 1 92.88 244 GLU A N 1
ATOM 1986 C CA . GLU A 1 244 ? 5.391 39.531 16.031 1 92.88 244 GLU A CA 1
ATOM 1987 C C . GLU A 1 244 ? 6.07 40.594 15.188 1 92.88 244 GLU A C 1
ATOM 1989 O O . GLU A 1 244 ? 6.191 41.75 15.617 1 92.88 244 GLU A O 1
ATOM 1994 N N . GLY A 1 245 ? 6.434 40.25 14.016 1 94.12 245 GLY A N 1
ATOM 1995 C CA . GLY A 1 245 ? 7.098 41.156 13.117 1 94.12 245 GLY A CA 1
ATOM 1996 C C . GLY A 1 245 ? 6.133 41.938 12.242 1 94.12 245 GLY A C 1
ATOM 1997 O O . GLY A 1 245 ? 6.555 42.781 11.438 1 94.12 245 GLY A O 1
ATOM 1998 N N . GLY A 1 246 ? 4.871 41.656 12.375 1 93.19 246 GLY A N 1
ATOM 1999 C CA . GLY A 1 246 ? 3.861 42.344 11.594 1 93.19 246 GLY A CA 1
ATOM 2000 C C . GLY A 1 246 ? 3.764 41.844 10.164 1 93.19 246 GLY A C 1
ATOM 2001 O O . GLY A 1 246 ? 3.287 42.562 9.289 1 93.19 246 GLY A O 1
ATOM 2002 N N . LEU A 1 247 ? 4.27 40.719 9.906 1 94.38 247 LEU A N 1
ATOM 2003 C CA . LEU A 1 247 ? 4.336 40.188 8.547 1 94.38 247 LEU A CA 1
ATOM 2004 C C . LEU A 1 247 ? 3.326 39.062 8.344 1 94.38 247 LEU A C 1
ATOM 2006 O O . LEU A 1 247 ? 3.33 38.406 7.305 1 94.38 247 LEU A O 1
ATOM 2010 N N . TRP A 1 248 ? 2.576 38.812 9.344 1 88.75 248 TRP A N 1
ATOM 2011 C CA . TRP A 1 248 ? 1.512 37.812 9.273 1 88.75 248 TRP A CA 1
ATOM 2012 C C . TRP A 1 248 ? 0.288 38.281 10.062 1 88.75 248 TRP A C 1
ATOM 2014 O O . TRP A 1 248 ? 0.416 38.781 11.18 1 88.75 248 TRP A O 1
ATOM 2024 N N . THR A 1 249 ? -0.799 38.344 9.352 1 78 249 THR A N 1
ATOM 2025 C CA . THR A 1 249 ? -2.031 38.719 10.031 1 78 249 THR A CA 1
ATOM 2026 C C . THR A 1 249 ? -2.936 37.5 10.234 1 78 249 THR A C 1
ATOM 2028 O O . THR A 1 249 ? -3.271 36.812 9.273 1 78 249 THR A O 1
ATOM 2031 N N . SER A 1 250 ? -2.908 37.062 11.422 1 66.56 250 SER A N 1
ATOM 2032 C CA . SER A 1 250 ? -3.9 36.062 11.75 1 66.56 250 SER A CA 1
ATOM 2033 C C . SER A 1 250 ? -5.289 36.656 11.914 1 66.56 250 SER A C 1
ATOM 2035 O O . SER A 1 250 ? -5.418 37.875 12.156 1 66.56 250 SER A O 1
ATOM 2037 N N . THR A 1 251 ? -6.352 36.031 11.469 1 59.12 251 THR A N 1
ATOM 2038 C CA . THR A 1 251 ? -7.688 36.594 11.617 1 59.12 251 THR A CA 1
ATOM 2039 C C . THR A 1 251 ? -7.895 37.156 13.031 1 59.12 251 THR A C 1
ATOM 2041 O O . THR A 1 251 ? -7.789 36.406 14.008 1 59.12 251 THR A O 1
ATOM 2044 N N . ASP A 1 252 ? -7.562 38.438 13.422 1 59.53 252 ASP A N 1
ATOM 2045 C CA . ASP A 1 252 ? -7.535 39.219 14.672 1 59.53 252 ASP A CA 1
ATOM 2046 C C . ASP A 1 252 ? -8.688 38.812 15.586 1 59.53 252 ASP A C 1
ATOM 2048 O O . ASP A 1 252 ? -8.539 38.75 16.812 1 59.53 252 ASP A O 1
ATOM 2052 N N . ASN A 1 253 ? -9.898 38.375 15.047 1 73.38 253 ASN A N 1
ATOM 2053 C CA . ASN A 1 253 ? -10.992 38.281 16 1 73.38 253 ASN A CA 1
ATOM 2054 C C . ASN A 1 253 ? -11.57 36.875 16.078 1 73.38 253 ASN A C 1
ATOM 2056 O O . ASN A 1 253 ? -12.758 36.656 15.828 1 73.38 253 ASN A O 1
ATOM 2060 N N . TRP A 1 254 ? -10.508 35.875 16.391 1 87.69 254 TRP A N 1
ATOM 2061 C CA . TRP A 1 254 ? -11 34.531 16.578 1 87.69 254 TRP A CA 1
ATOM 2062 C C . TRP A 1 254 ? -10.953 34.125 18.047 1 87.69 254 TRP A C 1
ATOM 2064 O O . TRP A 1 254 ? -9.875 33.969 18.625 1 87.69 254 TRP A O 1
ATOM 2074 N N . GLU A 1 255 ? -12.094 33.969 18.672 1 89.06 255 GLU A N 1
ATOM 2075 C CA . GLU A 1 255 ? -12.234 33.688 20.109 1 89.06 255 GLU A CA 1
ATOM 2076 C C . GLU A 1 255 ? -11.453 32.438 20.5 1 89.06 255 GLU A C 1
ATOM 2078 O O . GLU A 1 255 ? -10.914 32.344 21.609 1 89.06 255 GLU A O 1
ATOM 2083 N N . ASN A 1 256 ? -11.328 31.5 19.609 1 93.56 256 ASN A N 1
ATOM 2084 C CA . ASN A 1 256 ? -10.711 30.219 19.953 1 93.56 256 ASN A CA 1
ATOM 2085 C C . ASN A 1 256 ? -9.273 30.125 19.438 1 93.56 256 ASN A C 1
ATOM 2087 O O . ASN A 1 256 ? -8.727 29.031 19.297 1 93.56 256 ASN A O 1
ATOM 2091 N N . LYS A 1 257 ? -8.727 31.312 19.156 1 90.38 257 LYS A N 1
ATOM 2092 C CA . LYS A 1 257 ? -7.316 31.344 18.781 1 90.38 257 LYS A CA 1
ATOM 2093 C C . LYS A 1 257 ? -6.438 30.703 19.844 1 90.38 257 LYS A C 1
ATOM 2095 O O . LYS A 1 257 ? -6.637 30.938 21.047 1 90.38 257 LYS A O 1
ATOM 2100 N N . GLY A 1 258 ? -5.461 29.781 19.453 1 91.12 258 GLY A N 1
ATOM 2101 C CA . GLY A 1 258 ? -4.566 29.125 20.391 1 91.12 258 GLY A CA 1
ATOM 2102 C C . GLY A 1 258 ? -5.016 27.719 20.766 1 91.12 258 GLY A C 1
ATOM 2103 O O . GLY A 1 258 ? -4.25 26.953 21.375 1 91.12 258 GLY A O 1
ATOM 2104 N N . ARG A 1 259 ? -6.242 27.344 20.422 1 94.62 259 ARG A N 1
ATOM 2105 C CA . ARG A 1 259 ? -6.785 26.031 20.75 1 94.62 259 ARG A CA 1
ATOM 2106 C C . ARG A 1 259 ? -5.91 24.922 20.203 1 94.62 259 ARG A C 1
ATOM 2108 O O . ARG A 1 259 ? -5.57 23.969 20.922 1 94.62 259 ARG A O 1
ATOM 2115 N N . VAL A 1 260 ? -5.555 25.016 18.969 1 95.31 260 VAL A N 1
ATOM 2116 C CA . VAL A 1 260 ? -4.785 23.969 18.297 1 95.31 260 VAL A CA 1
ATOM 2117 C C . VAL A 1 260 ? -3.428 23.828 18.984 1 95.31 260 VAL A C 1
ATOM 2119 O O . VAL A 1 260 ? -3.014 22.703 19.312 1 95.31 260 VAL A O 1
ATOM 2122 N N . SER A 1 261 ? -2.729 24.922 19.234 1 94.12 261 SER A N 1
ATOM 2123 C CA . SER A 1 261 ? -1.444 24.891 19.922 1 94.12 261 SER A CA 1
ATOM 2124 C C . SER A 1 261 ? -1.589 24.297 21.328 1 94.12 261 SER A C 1
ATOM 2126 O O . SER A 1 261 ? -0.741 23.516 21.766 1 94.12 261 SER A O 1
ATOM 2128 N N . ASN A 1 262 ? -2.656 24.672 22 1 94.62 262 ASN A N 1
ATOM 2129 C CA . ASN A 1 262 ? -2.891 24.141 23.344 1 94.62 262 ASN A CA 1
ATOM 2130 C C . ASN A 1 262 ? -3.029 22.625 23.328 1 94.62 262 ASN A C 1
ATOM 2132 O O . ASN A 1 262 ? -2.441 21.938 24.172 1 94.62 262 ASN A O 1
ATOM 2136 N N . ILE A 1 263 ? -3.756 22.109 22.391 1 94.94 263 ILE A N 1
ATOM 2137 C CA . ILE A 1 263 ? -4.027 20.672 22.312 1 94.94 263 ILE A CA 1
ATOM 2138 C C . ILE A 1 263 ? -2.809 19.953 21.734 1 94.94 263 ILE A C 1
ATOM 2140 O O . ILE A 1 263 ? -2.248 19.062 22.391 1 94.94 263 ILE A O 1
ATOM 2144 N N . CYS A 1 264 ? -2.289 20.328 20.594 1 95.25 264 CYS A N 1
ATOM 2145 C CA . CYS A 1 264 ? -1.354 19.562 19.781 1 95.25 264 CYS A CA 1
ATOM 2146 C C . CYS A 1 264 ? 0.081 19.781 20.25 1 95.25 264 CYS A C 1
ATOM 2148 O O . CYS A 1 264 ? 0.94 18.922 20.047 1 95.25 264 CYS A O 1
ATOM 2150 N N . ASP A 1 265 ? 0.386 20.891 20.906 1 92.88 265 ASP A N 1
ATOM 2151 C CA . ASP A 1 265 ? 1.767 21.219 21.266 1 92.88 265 ASP A CA 1
ATOM 2152 C C . ASP A 1 265 ? 1.988 21.078 22.766 1 92.88 265 ASP A C 1
ATOM 2154 O O . ASP A 1 265 ? 3.119 20.891 23.219 1 92.88 265 ASP A O 1
ATOM 2158 N N . HIS A 1 266 ? 0.932 21.156 23.578 1 91.56 266 HIS A N 1
ATOM 2159 C CA . HIS A 1 266 ? 1.137 21.203 25.016 1 91.56 266 HIS A CA 1
ATOM 2160 C C . HIS A 1 266 ? 0.473 20.031 25.719 1 91.56 266 HIS A C 1
ATOM 2162 O O . HIS A 1 266 ? 1.095 19.359 26.547 1 91.56 266 HIS A O 1
ATOM 2168 N N . ARG A 1 267 ? -0.747 19.75 25.359 1 91.75 267 ARG A N 1
ATOM 2169 C CA . ARG A 1 267 ? -1.491 18.719 26.078 1 91.75 267 ARG A CA 1
ATOM 2170 C C . ARG A 1 267 ? -1.081 17.328 25.609 1 91.75 267 ARG A C 1
ATOM 2172 O O . ARG A 1 267 ? -0.916 16.422 26.438 1 91.75 267 ARG A O 1
ATOM 2179 N N . LEU A 1 268 ? -0.976 17.094 24.344 1 93.56 268 LEU A N 1
ATOM 2180 C CA . LEU A 1 268 ? -0.554 15.805 23.812 1 93.56 268 LEU A CA 1
ATOM 2181 C C . LEU A 1 268 ? 0.937 15.586 24.062 1 93.56 268 LEU A C 1
ATOM 2183 O O . LEU A 1 268 ? 1.729 16.531 23.984 1 93.56 268 LEU A O 1
ATOM 2187 N N . LYS A 1 269 ? 1.235 14.359 24.281 1 89.38 269 LYS A N 1
ATOM 2188 C CA . LYS A 1 269 ? 2.652 14.016 24.375 1 89.38 269 LYS A CA 1
ATOM 2189 C C . LYS A 1 269 ? 3.352 14.242 23.031 1 89.38 269 LYS A C 1
ATOM 2191 O O . LYS A 1 269 ? 2.719 14.172 21.984 1 89.38 269 LYS A O 1
ATOM 2196 N N . SER A 1 270 ? 4.641 14.414 23.125 1 82.38 270 SER A N 1
ATOM 2197 C CA . SER A 1 270 ? 5.426 14.742 21.938 1 82.38 270 SER A CA 1
ATOM 2198 C C . SER A 1 270 ? 5.43 13.594 20.938 1 82.38 270 SER A C 1
ATOM 2200 O O . SER A 1 270 ? 5.574 13.805 19.734 1 82.38 270 SER A O 1
ATOM 2202 N N . ASN A 1 271 ? 5.246 12.43 21.438 1 81.12 271 ASN A N 1
ATOM 2203 C CA . ASN A 1 271 ? 5.27 11.273 20.547 1 81.12 271 ASN A CA 1
ATOM 2204 C C . ASN A 1 271 ? 3.863 10.75 20.266 1 81.12 271 ASN A C 1
ATOM 2206 O O . ASN A 1 271 ? 3.689 9.57 19.938 1 81.12 271 ASN A O 1
ATOM 2210 N N . TYR A 1 272 ? 2.887 11.617 20.469 1 84.88 272 TYR A N 1
ATOM 2211 C CA . TYR A 1 272 ? 1.515 11.195 20.203 1 84.88 272 TYR A CA 1
ATOM 2212 C C . TYR A 1 272 ? 1.338 10.789 18.75 1 84.88 272 TYR A C 1
ATOM 2214 O O . TYR A 1 272 ? 1.874 11.438 17.844 1 84.88 272 TYR A O 1
ATOM 2222 N N . GLY A 1 273 ? 0.492 9.82 18.531 1 68.44 273 GLY A N 1
ATOM 2223 C CA . GLY A 1 273 ? -0.016 9.539 17.203 1 68.44 273 GLY A CA 1
ATOM 2224 C C . GLY A 1 273 ? 0.923 8.688 16.375 1 68.44 273 GLY A C 1
ATOM 2225 O O . GLY A 1 273 ? 0.664 8.43 15.188 1 68.44 273 GLY A O 1
ATOM 2226 N N . ARG A 1 274 ? 1.968 8.195 16.844 1 71.25 274 ARG A N 1
ATOM 2227 C CA . ARG A 1 274 ? 2.887 7.449 15.992 1 71.25 274 ARG A CA 1
ATOM 2228 C C . ARG A 1 274 ? 2.436 6 15.844 1 71.25 274 ARG A C 1
ATOM 2230 O O . ARG A 1 274 ? 2.521 5.43 14.75 1 71.25 274 ARG A O 1
ATOM 2237 N N . LYS A 1 275 ? 1.976 5.504 16.953 1 79.94 275 LYS A N 1
ATOM 2238 C CA . LYS A 1 275 ? 1.623 4.086 16.875 1 79.94 275 LYS A CA 1
ATOM 2239 C C . LYS A 1 275 ? 0.337 3.801 17.641 1 79.94 275 LYS A C 1
ATOM 2241 O O . LYS A 1 275 ? 0.092 4.395 18.703 1 79.94 275 LYS A O 1
ATOM 2246 N N . TYR A 1 276 ? -0.549 3.051 17.109 1 92.31 276 TYR A N 1
ATOM 2247 C CA . TYR A 1 276 ? -1.737 2.484 17.734 1 92.31 276 TYR A CA 1
ATOM 2248 C C . TYR A 1 276 ? -1.62 0.969 17.859 1 92.31 276 TYR A C 1
ATOM 2250 O O . TYR A 1 276 ? -1.967 0.238 16.938 1 92.31 276 TYR A O 1
ATOM 2258 N N . PRO A 1 277 ? -1.133 0.522 18.953 1 91.88 277 PRO A N 1
ATOM 2259 C CA . PRO A 1 277 ? -0.749 -0.886 19.062 1 91.88 277 PRO A CA 1
ATOM 2260 C C . PRO A 1 277 ? -1.951 -1.828 19.062 1 91.88 277 PRO A C 1
ATOM 2262 O O . PRO A 1 277 ? -1.812 -3.012 18.75 1 91.88 277 PRO A O 1
ATOM 2265 N N . LYS A 1 278 ? -3.152 -1.347 19.5 1 95.62 278 LYS A N 1
ATOM 2266 C CA . LYS A 1 278 ? -4.336 -2.197 19.531 1 95.62 278 LYS A CA 1
ATOM 2267 C C . LYS A 1 278 ? -5.094 -2.145 18.203 1 95.62 278 LYS A C 1
ATOM 2269 O O . LYS A 1 278 ? -5.781 -1.164 17.922 1 95.62 278 LYS A O 1
ATOM 2274 N N . ASN A 1 279 ? -4.98 -3.273 17.516 1 94.88 279 ASN A N 1
ATOM 2275 C CA . ASN A 1 279 ? -5.559 -3.271 16.172 1 94.88 279 ASN A CA 1
ATOM 2276 C C . ASN A 1 279 ? -6.723 -4.25 16.062 1 94.88 279 ASN A C 1
ATOM 2278 O O . ASN A 1 279 ? -7.285 -4.43 14.977 1 94.88 279 ASN A O 1
ATOM 2282 N N . ASN A 1 280 ? -7.105 -4.93 17.125 1 96.5 280 ASN A N 1
ATOM 2283 C CA . ASN A 1 280 ? -8.234 -5.855 17.094 1 96.5 280 ASN A CA 1
ATOM 2284 C C . ASN A 1 280 ? -9.383 -5.359 17.969 1 96.5 280 ASN A C 1
ATOM 2286 O O . ASN A 1 280 ? -10.336 -6.098 18.219 1 96.5 280 ASN A O 1
ATOM 2290 N N . GLN A 1 281 ? -9.188 -4.18 18.5 1 98.19 281 GLN A N 1
ATOM 2291 C CA . GLN A 1 281 ? -10.203 -3.492 19.281 1 98.19 281 GLN A CA 1
ATOM 2292 C C . GLN A 1 281 ? -10.32 -2.027 18.875 1 98.19 281 GLN A C 1
ATOM 2294 O O . GLN A 1 281 ? -9.492 -1.525 18.109 1 98.19 281 GLN A O 1
ATOM 2299 N N . PHE A 1 282 ? -11.406 -1.414 19.328 1 98.38 282 PHE A N 1
ATOM 2300 C CA . PHE A 1 282 ? -11.586 0.002 19.031 1 98.38 282 PHE A CA 1
ATOM 2301 C C . PHE A 1 282 ? -11.93 0.779 20.297 1 98.38 282 PHE A C 1
ATOM 2303 O O . PHE A 1 282 ? -12.25 0.184 21.328 1 98.38 282 PHE A O 1
ATOM 2310 N N . THR A 1 283 ? -11.758 2.096 20.234 1 98.31 283 THR A N 1
ATOM 2311 C CA . THR A 1 283 ? -12.125 3.025 21.297 1 98.31 283 THR A CA 1
ATOM 2312 C C . THR A 1 283 ? -13.461 3.697 21 1 98.31 283 THR A C 1
ATOM 2314 O O . THR A 1 283 ? -13.695 4.137 19.875 1 98.31 283 THR A O 1
ATOM 2317 N N . VAL A 1 284 ? -14.344 3.734 21.984 1 97.12 284 VAL A N 1
ATOM 2318 C CA . VAL A 1 284 ? -15.594 4.469 21.844 1 97.12 284 VAL A CA 1
ATOM 2319 C C . VAL A 1 284 ? -15.445 5.863 22.453 1 97.12 284 VAL A C 1
ATOM 2321 O O . VAL A 1 284 ? -14.93 6.016 23.562 1 97.12 284 VAL A O 1
ATOM 2324 N N . ILE A 1 285 ? -15.844 6.82 21.734 1 96.38 285 ILE A N 1
ATOM 2325 C CA . ILE A 1 285 ? -15.914 8.188 22.234 1 96.38 285 ILE A CA 1
ATOM 2326 C C . ILE A 1 285 ? -17.359 8.664 22.234 1 96.38 285 ILE A C 1
ATOM 2328 O O . ILE A 1 285 ? -17.938 8.898 21.172 1 96.38 285 ILE A O 1
ATOM 2332 N N . VAL A 1 286 ? -17.875 8.828 23.375 1 91.88 286 VAL A N 1
ATOM 2333 C CA . VAL A 1 286 ? -19.266 9.242 23.531 1 91.88 286 VAL A CA 1
ATOM 2334 C C . VAL A 1 286 ? -19.344 10.766 23.594 1 91.88 286 VAL A C 1
ATOM 2336 O O . VAL A 1 286 ? -18.672 11.398 24.406 1 91.88 286 VAL A O 1
ATOM 2339 N N . THR A 1 287 ? -20.125 11.273 22.719 1 85.88 287 THR A N 1
ATOM 2340 C CA . THR A 1 287 ? -20.344 12.719 22.719 1 85.88 287 THR A CA 1
ATOM 2341 C C . THR A 1 287 ? -21.703 13.047 23.344 1 85.88 287 THR A C 1
ATOM 2343 O O . THR A 1 287 ? -22.734 12.555 22.891 1 85.88 287 THR A O 1
ATOM 2346 N N . LEU A 1 288 ? -21.594 13.914 24.359 1 77.31 288 LEU A N 1
ATOM 2347 C CA . LEU A 1 288 ? -22.797 14.312 25.062 1 77.31 288 LEU A CA 1
ATOM 2348 C C . LEU A 1 288 ? -23.234 15.719 24.656 1 77.31 288 LEU A C 1
ATOM 2350 O O . LEU A 1 288 ? -22.531 16.688 24.953 1 77.31 288 LEU A O 1
ATOM 2354 N N . ASN A 1 289 ? -24.094 15.922 23.719 1 63.19 289 ASN A N 1
ATOM 2355 C CA . ASN A 1 289 ? -24.5 17.25 23.25 1 63.19 289 ASN A CA 1
ATOM 2356 C C . ASN A 1 289 ? -25.719 17.75 24 1 63.19 289 ASN A C 1
ATOM 2358 O O . ASN A 1 289 ? -25.891 18.953 24.203 1 63.19 289 ASN A O 1
ATOM 2362 N N . LYS A 1 290 ? -26.734 16.797 24.266 1 59.78 290 LYS A N 1
ATOM 2363 C CA . LYS A 1 290 ? -28.047 17.266 24.719 1 59.78 290 LYS A CA 1
ATOM 2364 C C . LYS A 1 290 ? -28.172 17.156 26.234 1 59.78 290 LYS A C 1
ATOM 2366 O O . LYS A 1 290 ? -27.688 16.188 26.828 1 59.78 290 LYS A O 1
ATOM 2371 N N . PRO A 1 291 ? -28.609 18.234 26.766 1 54.41 291 PRO A N 1
ATOM 2372 C CA . PRO A 1 291 ? -28.938 18.188 28.188 1 54.41 291 PRO A CA 1
ATOM 2373 C C . PRO A 1 291 ? -29.859 17.031 28.547 1 54.41 291 PRO A C 1
ATOM 2375 O O . PRO A 1 291 ? -30.047 16.734 29.734 1 54.41 291 PRO A O 1
ATOM 2378 N N . SER A 1 292 ? -30.359 16.453 27.484 1 55.22 292 SER A N 1
ATOM 2379 C CA . SER A 1 292 ? -31.438 15.516 27.797 1 55.22 292 SER A CA 1
ATOM 2380 C C . SER A 1 292 ? -30.875 14.156 28.188 1 55.22 292 SER A C 1
ATOM 2382 O O . SER A 1 292 ? -31.641 13.25 28.531 1 55.22 292 SER A O 1
ATOM 2384 N N . ILE A 1 293 ? -29.625 14.07 28.125 1 62.62 293 ILE A N 1
ATOM 2385 C CA . ILE A 1 293 ? -29.141 12.75 28.516 1 62.62 293 ILE A CA 1
ATOM 2386 C C . ILE A 1 293 ? -29.125 12.641 30.047 1 62.62 293 ILE A C 1
ATOM 2388 O O . ILE A 1 293 ? -28.5 13.438 30.734 1 62.62 293 ILE A O 1
ATOM 2392 N N . ASN A 1 294 ? -30.031 11.773 30.406 1 70.62 294 ASN A N 1
ATOM 2393 C CA . ASN A 1 294 ? -30.031 11.594 31.859 1 70.62 294 ASN A CA 1
ATOM 2394 C C . ASN A 1 294 ? -29.047 10.516 32.281 1 70.62 294 ASN A C 1
ATOM 2396 O O . ASN A 1 294 ? -28.5 9.797 31.438 1 70.62 294 ASN A O 1
ATOM 2400 N N . LYS A 1 295 ? -28.781 10.547 33.438 1 78.56 295 LYS A N 1
ATOM 2401 C CA . LYS A 1 295 ? -27.781 9.688 34.062 1 78.56 295 LYS A CA 1
ATOM 2402 C C . LYS A 1 295 ? -28.047 8.219 33.781 1 78.56 295 LYS A C 1
ATOM 2404 O O . LYS A 1 295 ? -27.125 7.465 33.438 1 78.56 295 LYS A O 1
ATOM 2409 N N . GLN A 1 296 ? -29.234 7.84 33.781 1 76.62 296 GLN A N 1
ATOM 2410 C CA . GLN A 1 296 ? -29.594 6.441 33.594 1 76.62 296 GLN A CA 1
ATOM 2411 C C . GLN A 1 296 ? -29.281 5.984 32.156 1 76.62 296 GLN A C 1
ATOM 2413 O O . GLN A 1 296 ? -28.766 4.887 31.953 1 76.62 296 GLN A O 1
ATOM 2418 N N . TYR A 1 297 ? -29.578 6.879 31.312 1 78 297 TYR A N 1
ATOM 2419 C CA . TYR A 1 297 ? -29.328 6.562 29.906 1 78 297 TYR A CA 1
ATOM 2420 C C . TYR A 1 297 ? -27.828 6.422 29.641 1 78 297 TYR A C 1
ATOM 2422 O O . TYR A 1 297 ? -27.391 5.484 28.969 1 78 297 TYR A O 1
ATOM 2430 N N . LEU A 1 298 ? -27.109 7.266 30.125 1 84.44 298 LEU A N 1
ATOM 2431 C CA . LEU A 1 298 ? -25.656 7.219 29.953 1 84.44 298 LEU A CA 1
ATOM 2432 C C . LEU A 1 298 ? -25.078 5.926 30.531 1 84.44 298 LEU A C 1
ATOM 2434 O O . LEU A 1 298 ? -24.234 5.285 29.906 1 84.44 298 LEU A O 1
ATOM 2438 N N . GLU A 1 299 ? -25.578 5.562 31.672 1 87.12 299 GLU A N 1
ATOM 2439 C CA . GLU A 1 299 ? -25.094 4.348 32.312 1 87.12 299 GLU A CA 1
ATOM 2440 C C . GLU A 1 299 ? -25.391 3.115 31.469 1 87.12 299 GLU A C 1
ATOM 2442 O O . GLU A 1 299 ? -24.547 2.217 31.359 1 87.12 299 GLU A O 1
ATOM 2447 N N . GLN A 1 300 ? -26.531 3.123 30.906 1 83.75 300 GLN A N 1
ATOM 2448 C CA . GLN A 1 300 ? -26.906 1.998 30.062 1 83.75 300 GLN A CA 1
ATOM 2449 C C . GLN A 1 300 ? -26.016 1.928 28.812 1 83.75 300 GLN A C 1
ATOM 2451 O O . GLN A 1 300 ? -25.594 0.844 28.406 1 83.75 300 GLN A O 1
ATOM 2456 N N . MET A 1 301 ? -25.797 3.014 28.281 1 86.06 301 MET A N 1
ATOM 2457 C CA . MET A 1 301 ? -24.953 3.084 27.094 1 86.06 301 MET A CA 1
ATOM 2458 C C . MET A 1 301 ? -23.531 2.596 27.422 1 86.06 301 MET A C 1
ATOM 2460 O O . MET A 1 301 ? -22.969 1.808 26.656 1 86.06 301 MET A O 1
ATOM 2464 N N . LEU A 1 302 ? -23.016 3.07 28.5 1 91.69 302 LEU A N 1
ATOM 2465 C CA . LEU A 1 302 ? -21.672 2.688 28.922 1 91.69 302 LEU A CA 1
ATOM 2466 C C . LEU A 1 302 ? -21.594 1.187 29.172 1 91.69 302 LEU A C 1
ATOM 2468 O O . LEU A 1 302 ? -20.609 0.541 28.797 1 91.69 302 LEU A O 1
ATOM 2472 N N . ARG A 1 303 ? -22.578 0.634 29.766 1 91.44 303 ARG A N 1
ATOM 2473 C CA . ARG A 1 303 ? -22.609 -0.799 30.031 1 91.44 303 ARG A CA 1
ATOM 2474 C C . ARG A 1 303 ? -22.656 -1.604 28.734 1 91.44 303 ARG A C 1
ATOM 2476 O O . ARG A 1 303 ? -22.016 -2.645 28.625 1 91.44 303 ARG A O 1
ATOM 2483 N N . MET A 1 304 ? -23.406 -1.104 27.828 1 89 304 MET A N 1
ATOM 2484 C CA . MET A 1 304 ? -23.516 -1.782 26.531 1 89 304 MET A CA 1
ATOM 2485 C C . MET A 1 304 ? -22.156 -1.821 25.828 1 89 304 MET A C 1
ATOM 2487 O O . MET A 1 304 ? -21.672 -2.895 25.469 1 89 304 MET A O 1
ATOM 2491 N N . TYR A 1 305 ? -21.562 -0.672 25.703 1 93.88 305 TYR A N 1
ATOM 2492 C CA . TYR A 1 305 ? -20.266 -0.608 25.031 1 93.88 305 TYR A CA 1
ATOM 2493 C C . TYR A 1 305 ? -19.219 -1.43 25.766 1 93.88 305 TYR A C 1
ATOM 2495 O O . TYR A 1 305 ? -18.438 -2.141 25.141 1 93.88 305 TYR A O 1
ATOM 2503 N N . ALA A 1 306 ? -19.266 -1.394 27.047 1 95.88 306 ALA A N 1
ATOM 2504 C CA . ALA A 1 306 ? -18.25 -2.066 27.875 1 95.88 306 ALA A CA 1
ATOM 2505 C C . ALA A 1 306 ? -18.406 -3.582 27.797 1 95.88 306 ALA A C 1
ATOM 2507 O O . ALA A 1 306 ? -17.5 -4.328 28.172 1 95.88 306 ALA A O 1
ATOM 2508 N N . SER A 1 307 ? -19.5 -4.023 27.391 1 94.12 307 SER A N 1
ATOM 2509 C CA . SER A 1 307 ? -19.766 -5.461 27.359 1 94.12 307 SER A CA 1
ATOM 2510 C C . SER A 1 307 ? -19.141 -6.094 26.109 1 94.12 307 SER A C 1
ATOM 2512 O O . SER A 1 307 ? -19.016 -7.316 26.031 1 94.12 307 SER A O 1
ATOM 2514 N N . SER A 1 308 ? -18.797 -5.332 25.156 1 95.31 308 SER A N 1
ATOM 2515 C CA . SER A 1 308 ? -18.234 -5.859 23.922 1 95.31 308 SER A CA 1
ATOM 2516 C C . SER A 1 308 ? -16.75 -6.211 24.094 1 95.31 308 SER A C 1
ATOM 2518 O O . SER A 1 308 ? -15.977 -5.398 24.594 1 95.31 308 SER A O 1
ATOM 2520 N N . LYS A 1 309 ? -16.359 -7.348 23.562 1 96.12 309 LYS A N 1
ATOM 2521 C CA . LYS A 1 309 ? -14.961 -7.75 23.594 1 96.12 309 LYS A CA 1
ATOM 2522 C C . LYS A 1 309 ? -14.141 -6.938 22.594 1 96.12 309 LYS A C 1
ATOM 2524 O O . LYS A 1 309 ? -12.906 -6.926 22.656 1 96.12 309 LYS A O 1
ATOM 2529 N N . ARG A 1 310 ? -14.812 -6.277 21.672 1 97.69 310 ARG A N 1
ATOM 2530 C CA . ARG A 1 310 ? -14.125 -5.52 20.641 1 97.69 310 ARG A CA 1
ATOM 2531 C C . ARG A 1 310 ? -13.852 -4.09 21.094 1 97.69 310 ARG A C 1
ATOM 2533 O O . ARG A 1 310 ? -13.125 -3.35 20.422 1 97.69 310 ARG A O 1
ATOM 2540 N N . VAL A 1 311 ? -14.461 -3.688 22.172 1 98.06 311 VAL A N 1
ATOM 2541 C CA . VAL A 1 311 ? -14.188 -2.367 22.734 1 98.06 311 VAL A CA 1
ATOM 2542 C C . VAL A 1 311 ? -13 -2.443 23.688 1 98.06 311 VAL A C 1
ATOM 2544 O O . VAL A 1 311 ? -12.953 -3.305 24.562 1 98.06 311 VAL A O 1
ATOM 2547 N N . HIS A 1 312 ? -12.062 -1.539 23.469 1 98.31 312 HIS A N 1
ATOM 2548 C CA . HIS A 1 312 ? -10.883 -1.495 24.328 1 98.31 312 HIS A CA 1
ATOM 2549 C C . HIS A 1 312 ? -11.094 -0.533 25.5 1 98.31 312 HIS A C 1
ATOM 2551 O O . HIS A 1 312 ? -10.758 -0.852 26.641 1 98.31 312 HIS A O 1
ATOM 2557 N N . GLN A 1 313 ? -11.641 0.581 25.234 1 98.12 313 GLN A N 1
ATOM 2558 C CA . GLN A 1 313 ? -11.844 1.64 26.219 1 98.12 313 GLN A CA 1
ATOM 2559 C C . GLN A 1 313 ? -12.914 2.623 25.75 1 98.12 313 GLN A C 1
ATOM 2561 O O . GLN A 1 313 ? -13.297 2.619 24.578 1 98.12 313 GLN A O 1
ATOM 2566 N N . ILE A 1 314 ? -13.398 3.449 26.734 1 97.12 314 ILE A N 1
ATOM 2567 C CA . ILE A 1 314 ? -14.453 4.418 26.453 1 97.12 314 ILE A CA 1
ATOM 2568 C C . ILE A 1 314 ? -14.039 5.793 26.969 1 97.12 314 ILE A C 1
ATOM 2570 O O . ILE A 1 314 ? -13.602 5.922 28.125 1 97.12 314 ILE A O 1
ATOM 2574 N N . PHE A 1 315 ? -14.117 6.766 26.109 1 96.19 315 PHE A N 1
ATOM 2575 C CA . PHE A 1 315 ? -13.984 8.164 26.516 1 96.19 315 PHE A CA 1
ATOM 2576 C C . PHE A 1 315 ? -15.32 8.891 26.406 1 96.19 315 PHE A C 1
ATOM 2578 O O . PHE A 1 315 ? -16.109 8.609 25.5 1 96.19 315 PHE A O 1
ATOM 2585 N N . ILE A 1 316 ? -15.555 9.758 27.328 1 92.31 316 ILE A N 1
ATOM 2586 C CA . ILE A 1 316 ? -16.734 10.625 27.297 1 92.31 316 ILE A CA 1
ATOM 2587 C C . ILE A 1 316 ? -16.297 12.07 27.062 1 92.31 316 ILE A C 1
ATOM 2589 O O . ILE A 1 316 ? -15.539 12.633 27.859 1 92.31 316 ILE A O 1
ATOM 2593 N N . ASN A 1 317 ? -16.734 12.586 25.922 1 88.31 317 ASN A N 1
ATOM 2594 C CA . ASN A 1 317 ? -16.469 13.992 25.672 1 88.31 317 ASN A CA 1
ATOM 2595 C C . ASN A 1 317 ? -17.359 14.898 26.516 1 88.31 317 ASN A C 1
ATOM 2597 O O . ASN A 1 317 ? -18.516 15.133 26.156 1 88.31 317 ASN A O 1
ATOM 2601 N N . GLY A 1 318 ? -16.859 15.438 27.5 1 81.19 318 GLY A N 1
ATOM 2602 C CA . GLY A 1 318 ? -17.594 16.219 28.484 1 81.19 318 GLY A CA 1
ATOM 2603 C C . GLY A 1 318 ? -17.578 15.602 29.875 1 81.19 318 GLY A C 1
ATOM 2604 O O . GLY A 1 318 ? -17.594 14.375 30.016 1 81.19 318 GLY A O 1
ATOM 2605 N N . ASN A 1 319 ? -17.516 16.484 30.891 1 76.44 319 ASN A N 1
ATOM 2606 C CA . ASN A 1 319 ? -17.375 15.938 32.25 1 76.44 319 ASN A CA 1
ATOM 2607 C C . ASN A 1 319 ? -18.594 16.266 33.094 1 76.44 319 ASN A C 1
ATOM 2609 O O . ASN A 1 319 ? -18.547 16.109 34.312 1 76.44 319 ASN A O 1
ATOM 2613 N N . SER A 1 320 ? -19.641 16.766 32.406 1 76.56 320 SER A N 1
ATOM 2614 C CA . SER A 1 320 ? -20.828 17.031 33.219 1 76.56 320 SER A CA 1
ATOM 2615 C C . SER A 1 320 ? -22.094 16.75 32.438 1 76.56 320 SER A C 1
ATOM 2617 O O . SER A 1 320 ? -22.125 16.891 31.203 1 76.56 320 SER A O 1
ATOM 2619 N N . ILE A 1 321 ? -23.078 16.203 33.156 1 77.25 321 ILE A N 1
ATOM 2620 C CA . ILE A 1 321 ? -24.406 15.953 32.594 1 77.25 321 ILE A CA 1
ATOM 2621 C C . ILE A 1 321 ? -25.484 16.422 33.562 1 77.25 321 ILE A C 1
ATOM 2623 O O . ILE A 1 321 ? -25.188 17.062 34.562 1 77.25 321 ILE A O 1
ATOM 2627 N N . ARG A 1 322 ? -26.672 16.328 33.062 1 71.88 322 ARG A N 1
ATOM 2628 C CA . ARG A 1 322 ? -27.781 16.609 33.969 1 71.88 322 ARG A CA 1
ATOM 2629 C C . ARG A 1 322 ? -28.375 15.312 34.531 1 71.88 322 ARG A C 1
ATOM 2631 O O . ARG A 1 322 ? -28.406 14.297 33.844 1 71.88 322 ARG A O 1
ATOM 2638 N N . ASP A 1 323 ? -28.719 15.391 35.875 1 68.56 323 ASP A N 1
ATOM 2639 C CA . ASP A 1 323 ? -29.359 14.227 36.469 1 68.56 323 ASP A CA 1
ATOM 2640 C C . ASP A 1 323 ? -30.875 14.258 36.219 1 68.56 323 ASP A C 1
ATOM 2642 O O . ASP A 1 323 ? -31.375 15.094 35.469 1 68.56 323 ASP A O 1
ATOM 2646 N N . GLN A 1 324 ? -31.609 13.219 36.719 1 65.5 324 GLN A N 1
ATOM 2647 C CA . GLN A 1 324 ? -33.062 13.047 36.531 1 65.5 324 GLN A CA 1
ATOM 2648 C C . GLN A 1 324 ? -33.812 14.258 37.031 1 65.5 324 GLN A C 1
ATOM 2650 O O . GLN A 1 324 ? -34.938 14.508 36.594 1 65.5 324 GLN A O 1
ATOM 2655 N N . HIS A 1 325 ? -33.188 15.055 37.906 1 71.06 325 HIS A N 1
ATOM 2656 C CA . HIS A 1 325 ? -33.844 16.219 38.469 1 71.06 325 HIS A CA 1
ATOM 2657 C C . HIS A 1 325 ? -33.406 17.5 37.781 1 71.06 325 HIS A C 1
ATOM 2659 O O . HIS A 1 325 ? -33.781 18.609 38.188 1 71.06 325 HIS A O 1
ATOM 2665 N N . GLY A 1 326 ? -32.562 17.359 36.812 1 71.12 326 GLY A N 1
ATOM 2666 C CA . GLY A 1 326 ? -32.125 18.516 36.062 1 71.12 326 GLY A CA 1
ATOM 2667 C C . GLY A 1 326 ? -30.891 19.172 36.656 1 71.12 326 GLY A C 1
ATOM 2668 O O . GLY A 1 326 ? -30.438 20.203 36.156 1 71.12 326 GLY A O 1
ATOM 2669 N N . ASN A 1 327 ? -30.328 18.609 37.688 1 76.06 327 ASN A N 1
ATOM 2670 C CA . ASN A 1 327 ? -29.156 19.188 38.344 1 76.06 327 ASN A CA 1
ATOM 2671 C C . ASN A 1 327 ? -27.859 18.734 37.656 1 76.06 327 ASN A C 1
ATOM 2673 O O . ASN A 1 327 ? -27.797 17.625 37.156 1 76.06 327 ASN A O 1
ATOM 2677 N N . ARG A 1 328 ? -26.969 19.656 37.719 1 78.75 328 ARG A N 1
ATOM 2678 C CA . ARG A 1 328 ? -25.656 19.344 37.156 1 78.75 328 ARG A CA 1
ATOM 2679 C C . ARG A 1 328 ? -24.984 18.219 37.906 1 78.75 328 ARG A C 1
ATOM 2681 O O . ARG A 1 328 ? -25.016 18.188 39.125 1 78.75 328 ARG A O 1
ATOM 2688 N N . PHE A 1 329 ? -24.531 17.234 37.125 1 81.62 329 PHE A N 1
ATOM 2689 C CA . PHE A 1 329 ? -23.859 16.062 37.688 1 81.62 329 PHE A CA 1
ATOM 2690 C C . PHE A 1 329 ? -22.5 15.875 37.031 1 81.62 329 PHE A C 1
ATOM 2692 O O . PHE A 1 329 ? -22.391 15.781 35.812 1 81.62 329 PHE A O 1
ATOM 2699 N N . SER A 1 330 ? -21.484 15.828 37.875 1 83.12 330 SER A N 1
ATOM 2700 C CA . SER A 1 330 ? -20.125 15.68 37.375 1 83.12 330 SER A CA 1
ATOM 2701 C C . SER A 1 330 ? -19.766 14.211 37.156 1 83.12 330 SER A C 1
ATOM 2703 O O . SER A 1 330 ? -20.062 13.375 38 1 83.12 330 SER A O 1
ATOM 2705 N N . LEU A 1 331 ? -19.172 13.961 36 1 88.19 331 LEU A N 1
ATOM 2706 C CA . LEU A 1 331 ? -18.703 12.609 35.688 1 88.19 331 LEU A CA 1
ATOM 2707 C C . LEU A 1 331 ? -17.266 12.414 36.156 1 88.19 331 LEU A C 1
ATOM 2709 O O . LEU A 1 331 ? -16.375 12.18 35.312 1 88.19 331 LEU A O 1
ATOM 2713 N N . ASN A 1 332 ? -17.078 12.352 37.438 1 88.69 332 ASN A N 1
ATOM 2714 C CA . ASN A 1 332 ? -15.727 12.18 37.969 1 88.69 332 ASN A CA 1
ATOM 2715 C C . ASN A 1 332 ? -15.32 10.711 38 1 88.69 332 ASN A C 1
ATOM 2717 O O . ASN A 1 332 ? -16.156 9.828 37.781 1 88.69 332 ASN A O 1
ATOM 2721 N N . GLN A 1 333 ? -14.094 10.547 38.25 1 89.88 333 GLN A N 1
ATOM 2722 C CA . GLN A 1 333 ? -13.539 9.195 38.188 1 89.88 333 GLN A CA 1
ATOM 2723 C C . GLN A 1 333 ? -14.148 8.305 39.25 1 89.88 333 GLN A C 1
ATOM 2725 O O . GLN A 1 333 ? -14.312 7.098 39.062 1 89.88 333 GLN A O 1
ATOM 2730 N N . ALA A 1 334 ? -14.445 8.867 40.375 1 91.38 334 ALA A N 1
ATOM 2731 C CA . ALA A 1 334 ? -15.07 8.094 41.438 1 91.38 334 ALA A CA 1
ATOM 2732 C C . ALA A 1 334 ? -16.422 7.543 41 1 91.38 334 ALA A C 1
ATOM 2734 O O . ALA A 1 334 ? -16.734 6.367 41.219 1 91.38 334 ALA A O 1
ATOM 2735 N N . TYR A 1 335 ? -17.141 8.359 40.406 1 91.12 335 TYR A N 1
ATOM 2736 C CA . TYR A 1 335 ? -18.453 7.934 39.906 1 91.12 335 TYR A CA 1
ATOM 2737 C C . TYR A 1 335 ? -18.281 6.855 38.812 1 91.12 335 TYR A C 1
ATOM 2739 O O . TYR A 1 335 ? -18.953 5.812 38.875 1 91.12 335 TYR A O 1
ATOM 2747 N N . LEU A 1 336 ? -17.406 7.051 37.906 1 93.81 336 LEU A N 1
ATOM 2748 C CA . LEU A 1 336 ? -17.234 6.117 36.812 1 93.81 336 LEU A CA 1
ATOM 2749 C C . LEU A 1 336 ? -16.734 4.77 37.312 1 93.81 336 LEU A C 1
ATOM 2751 O O . LEU A 1 336 ? -17.125 3.721 36.781 1 93.81 336 LEU A O 1
ATOM 2755 N N . ARG A 1 337 ? -15.898 4.77 38.312 1 93.38 337 ARG A N 1
ATOM 2756 C CA . ARG A 1 337 ? -15.406 3.535 38.906 1 93.38 337 ARG A CA 1
ATOM 2757 C C . ARG A 1 337 ? -16.531 2.793 39.625 1 93.38 337 ARG A C 1
ATOM 2759 O O . ARG A 1 337 ? -16.547 1.561 39.656 1 93.38 337 ARG A O 1
ATOM 2766 N N . SER A 1 338 ? -17.438 3.574 40.156 1 93.5 338 SER A N 1
ATOM 2767 C CA . SER A 1 338 ? -18.531 2.973 40.906 1 93.5 338 SER A CA 1
ATOM 2768 C C . SER A 1 338 ? -19.453 2.168 40 1 93.5 338 SER A C 1
ATOM 2770 O O . SER A 1 338 ? -20.203 1.314 40.438 1 93.5 338 SER A O 1
ATOM 2772 N N . LEU A 1 339 ? -19.422 2.486 38.75 1 94.06 339 LEU A N 1
ATOM 2773 C CA . LEU A 1 339 ? -20.25 1.766 37.781 1 94.06 339 LEU A CA 1
ATOM 2774 C C . LEU A 1 339 ? -19.719 0.352 37.562 1 94.06 339 LEU A C 1
ATOM 2776 O O . LEU A 1 339 ? -20.422 -0.501 37.031 1 94.06 339 LEU A O 1
ATOM 2780 N N . LYS A 1 340 ? -18.469 -0 37.875 1 94.56 340 LYS A N 1
ATOM 2781 C CA . LYS A 1 340 ? -17.859 -1.322 37.812 1 94.56 340 LYS A CA 1
ATOM 2782 C C . LYS A 1 340 ? -17.969 -1.886 36.375 1 94.56 340 LYS A C 1
ATOM 2784 O O . LYS A 1 340 ? -18.391 -3.027 36.188 1 94.56 340 LYS A O 1
ATOM 2789 N N . LEU A 1 341 ? -17.594 -1.033 35.5 1 94.06 341 LEU A N 1
ATOM 2790 C CA . LEU A 1 341 ? -17.594 -1.451 34.094 1 94.06 341 LEU A CA 1
ATOM 2791 C C . LEU A 1 341 ? -16.375 -2.305 33.781 1 94.06 341 LEU A C 1
ATOM 2793 O O . LEU A 1 341 ? -15.336 -2.17 34.438 1 94.06 341 LEU A O 1
ATOM 2797 N N . ARG A 1 342 ? -16.438 -3.213 32.844 1 92 342 ARG A N 1
ATOM 2798 C CA . ARG A 1 342 ? -15.398 -4.168 32.469 1 92 342 ARG A CA 1
ATOM 2799 C C . ARG A 1 342 ? -14.305 -3.506 31.641 1 92 342 ARG A C 1
ATOM 2801 O O . ARG A 1 342 ? -13.305 -4.141 31.297 1 92 342 ARG A O 1
ATOM 2808 N N . LYS A 1 343 ? -14.547 -2.275 31.25 1 96.5 343 LYS A N 1
ATOM 2809 C CA . LYS A 1 343 ? -13.609 -1.51 30.438 1 96.5 343 LYS A CA 1
ATOM 2810 C C . LYS A 1 343 ? -13.266 -0.177 31.094 1 96.5 343 LYS A C 1
ATOM 2812 O O . LYS A 1 343 ? -14.086 0.386 31.828 1 96.5 343 LYS A O 1
ATOM 2817 N N . PRO A 1 344 ? -12 0.334 30.859 1 96.12 344 PRO A N 1
ATOM 2818 C CA . PRO A 1 344 ? -11.695 1.677 31.359 1 96.12 344 PRO A CA 1
ATOM 2819 C C . PRO A 1 344 ? -12.578 2.754 30.734 1 96.12 344 PRO A C 1
ATOM 2821 O O . PRO A 1 344 ? -12.828 2.73 29.531 1 96.12 344 PRO A O 1
ATOM 2824 N N . VAL A 1 345 ? -13.102 3.639 31.562 1 96 345 VAL A N 1
ATOM 2825 C CA . VAL A 1 345 ? -13.906 4.777 31.125 1 96 345 VAL A CA 1
ATOM 2826 C C . VAL A 1 345 ? -13.328 6.066 31.719 1 96 345 VAL A C 1
ATOM 2828 O O . VAL A 1 345 ? -13.008 6.125 32.906 1 96 345 VAL A O 1
ATOM 2831 N N . LYS A 1 346 ? -13.156 7.008 30.891 1 94.31 346 LYS A N 1
ATOM 2832 C CA . LYS A 1 346 ? -12.641 8.297 31.344 1 94.31 346 LYS A CA 1
ATOM 2833 C C . LYS A 1 346 ? -13.406 9.453 30.703 1 94.31 346 LYS A C 1
ATOM 2835 O O . LYS A 1 346 ? -13.703 9.422 29.5 1 94.31 346 LYS A O 1
ATOM 2840 N N . ALA A 1 347 ? -13.781 10.414 31.469 1 92.62 347 ALA A N 1
ATOM 2841 C CA . ALA A 1 347 ? -14.375 11.648 30.969 1 92.62 347 ALA A CA 1
ATOM 2842 C C . ALA A 1 347 ? -13.312 12.703 30.672 1 92.62 347 ALA A C 1
ATOM 2844 O O . ALA A 1 347 ? -12.367 12.867 31.453 1 92.62 347 ALA A O 1
ATOM 2845 N N . ILE A 1 348 ? -13.445 13.312 29.547 1 89.62 348 ILE A N 1
ATOM 2846 C CA . ILE A 1 348 ? -12.477 14.312 29.125 1 89.62 348 ILE A CA 1
ATOM 2847 C C . ILE A 1 348 ? -13.094 15.703 29.188 1 89.62 348 ILE A C 1
ATOM 2849 O O . ILE A 1 348 ? -14.133 15.961 28.562 1 89.62 348 ILE A O 1
ATOM 2853 N N . ALA A 1 349 ? -12.406 16.578 29.828 1 83 349 ALA A N 1
ATOM 2854 C CA . ALA A 1 349 ? -12.867 17.969 29.906 1 83 349 ALA A CA 1
ATOM 2855 C C . ALA A 1 349 ? -12.664 18.672 28.562 1 83 349 ALA A C 1
ATOM 2857 O O . ALA A 1 349 ? -11.641 18.484 27.906 1 83 349 ALA A O 1
ATOM 2858 N N . ARG A 1 350 ? -13.648 19.453 28.125 1 78.25 350 ARG A N 1
ATOM 2859 C CA . ARG A 1 350 ? -13.586 20.141 26.844 1 78.25 350 ARG A CA 1
ATOM 2860 C C . ARG A 1 350 ? -12.656 21.344 26.938 1 78.25 350 ARG A C 1
ATOM 2862 O O . ARG A 1 350 ? -12.18 21.844 25.906 1 78.25 350 ARG A O 1
ATOM 2869 N N . GLY A 1 351 ? -12.289 21.766 28 1 77.5 351 GLY A N 1
ATOM 2870 C CA . GLY A 1 351 ? -11.375 22.891 28.125 1 77.5 351 GLY A CA 1
ATOM 2871 C C . GLY A 1 351 ? -12.078 24.234 28.047 1 77.5 351 GLY A C 1
ATOM 2872 O O . GLY A 1 351 ? -13.312 24.312 28.047 1 77.5 351 GLY A O 1
ATOM 2873 N N . PRO A 1 352 ? -11.289 25.297 27.938 1 87.44 352 PRO A N 1
ATOM 2874 C CA . PRO A 1 352 ? -11.852 26.656 28.031 1 87.44 352 PRO A CA 1
ATOM 2875 C C . PRO A 1 352 ? -12.32 27.188 26.688 1 87.44 352 PRO A C 1
ATOM 2877 O O . PRO A 1 352 ? -12.844 28.312 26.609 1 87.44 352 PRO A O 1
ATOM 2880 N N . TYR A 1 353 ? -12.203 26.469 25.641 1 91.94 353 TYR A N 1
ATOM 2881 C CA . TYR A 1 353 ? -12.539 26.969 24.297 1 91.94 353 TYR A CA 1
ATOM 2882 C C . TYR A 1 353 ? -13.984 26.641 23.953 1 91.94 353 TYR A C 1
ATOM 2884 O O . TYR A 1 353 ? -14.43 25.5 24.141 1 91.94 353 TYR A O 1
ATOM 2892 N N . ASN A 1 354 ? -14.719 27.609 23.516 1 91.31 354 ASN A N 1
ATOM 2893 C CA . ASN A 1 354 ? -16.094 27.422 23.047 1 91.31 354 ASN A CA 1
ATOM 2894 C C . ASN A 1 354 ? -16.141 27.078 21.562 1 91.31 354 ASN A C 1
ATOM 2896 O O . ASN A 1 354 ? -16.297 27.953 20.719 1 91.31 354 ASN A O 1
ATOM 2900 N N . THR A 1 355 ? -16.031 25.844 21.25 1 93.56 355 THR A N 1
ATOM 2901 C CA . THR A 1 355 ? -15.922 25.391 19.875 1 93.56 355 THR A CA 1
ATOM 2902 C C . THR A 1 355 ? -16.641 24.062 19.672 1 93.56 355 THR A C 1
ATOM 2904 O O . THR A 1 355 ? -16.703 23.234 20.594 1 93.56 355 THR A O 1
ATOM 2907 N N . VAL A 1 356 ? -17.203 23.844 18.5 1 91.75 356 VAL A N 1
ATOM 2908 C CA . VAL A 1 356 ? -17.812 22.547 18.172 1 91.75 356 VAL A CA 1
ATOM 2909 C C . VAL A 1 356 ? -16.75 21.609 17.609 1 91.75 356 VAL A C 1
ATOM 2911 O O . VAL A 1 356 ? -16.984 20.406 17.484 1 91.75 356 VAL A O 1
ATOM 2914 N N . ASN A 1 357 ? -15.555 22.156 17.297 1 94.75 357 ASN A N 1
ATOM 2915 C CA . ASN A 1 357 ? -14.461 21.344 16.781 1 94.75 357 ASN A CA 1
ATOM 2916 C C . ASN A 1 357 ? -14.023 20.281 17.797 1 94.75 357 ASN A C 1
ATOM 2918 O O . ASN A 1 357 ? -13.328 19.328 17.453 1 94.75 357 ASN A O 1
ATOM 2922 N N . TRP A 1 358 ? -14.477 20.422 19.047 1 92.5 358 TRP A N 1
ATOM 2923 C CA . TRP A 1 358 ? -14.008 19.562 20.125 1 92.5 358 TRP A CA 1
ATOM 2924 C C . TRP A 1 358 ? -14.398 18.109 19.875 1 92.5 358 TRP A C 1
ATOM 2926 O O . TRP A 1 358 ? -13.773 17.188 20.422 1 92.5 358 TRP A O 1
ATOM 2936 N N . LYS A 1 359 ? -15.344 17.844 19.062 1 92.19 359 LYS A N 1
ATOM 2937 C CA . LYS A 1 359 ? -15.836 16.5 18.781 1 92.19 359 LYS A CA 1
ATOM 2938 C C . LYS A 1 359 ? -14.727 15.633 18.203 1 92.19 359 LYS A C 1
ATOM 2940 O O . LYS A 1 359 ? -14.727 14.414 18.391 1 92.19 359 LYS A O 1
ATOM 2945 N N . PHE A 1 360 ? -13.797 16.281 17.469 1 95.44 360 PHE A N 1
ATOM 2946 C CA . PHE A 1 360 ? -12.789 15.508 16.75 1 95.44 360 PHE A CA 1
ATOM 2947 C C . PHE A 1 360 ? -11.406 15.766 17.312 1 95.44 360 PHE A C 1
ATOM 2949 O O . PHE A 1 360 ? -10.398 15.516 16.656 1 95.44 360 PHE A O 1
ATOM 2956 N N . ASN A 1 361 ? -11.32 16.266 18.562 1 95.19 361 ASN A N 1
ATOM 2957 C CA . ASN A 1 361 ? -10.023 16.406 19.219 1 95.19 361 ASN A CA 1
ATOM 2958 C C . ASN A 1 361 ? -9.359 15.047 19.453 1 95.19 361 ASN A C 1
ATOM 2960 O O . ASN A 1 361 ? -10.023 14.094 19.859 1 95.19 361 ASN A O 1
ATOM 2964 N N . PRO A 1 362 ? -8.055 14.969 19.125 1 95.31 362 PRO A N 1
ATOM 2965 C CA . PRO A 1 362 ? -7.34 13.773 19.578 1 95.31 362 PRO A CA 1
ATOM 2966 C C . PRO A 1 362 ? -7.266 13.68 21.109 1 95.31 362 PRO A C 1
ATOM 2968 O O . PRO A 1 362 ? -7.188 14.703 21.781 1 95.31 362 PRO A O 1
ATOM 2971 N N . ILE A 1 363 ? -7.359 12.508 21.625 1 94.25 363 ILE A N 1
ATOM 2972 C CA . ILE A 1 363 ? -7.375 12.297 23.062 1 94.25 363 ILE A CA 1
ATOM 2973 C C . ILE A 1 363 ? -6.141 11.5 23.484 1 94.25 363 ILE A C 1
ATOM 2975 O O . ILE A 1 363 ? -5.875 10.422 22.938 1 94.25 363 ILE A O 1
ATOM 2979 N N . GLN A 1 364 ? -5.508 12.109 24.5 1 93.31 364 GLN A N 1
ATOM 2980 C CA . GLN A 1 364 ? -4.359 11.398 25.047 1 93.31 364 GLN A CA 1
ATOM 2981 C C . GLN A 1 364 ? -4.77 10.039 25.609 1 93.31 364 GLN A C 1
ATOM 2983 O O . GLN A 1 364 ? -5.711 9.945 26.406 1 93.31 364 GLN A O 1
ATOM 2988 N N . GLY A 1 365 ? -4.168 8.969 25.188 1 92.31 365 GLY A N 1
ATOM 2989 C CA . GLY A 1 365 ? -4.445 7.648 25.734 1 92.31 365 GLY A CA 1
ATOM 2990 C C . GLY A 1 365 ? -5.105 6.715 24.734 1 92.31 365 GLY A C 1
ATOM 2991 O O . GLY A 1 365 ? -5.23 5.516 24.984 1 92.31 365 GLY A O 1
ATOM 2992 N N . ILE A 1 366 ? -5.57 7.281 23.656 1 95.5 366 ILE A N 1
ATOM 2993 C CA . ILE A 1 366 ? -6.082 6.395 22.609 1 95.5 366 ILE A CA 1
ATOM 2994 C C . ILE A 1 366 ? -4.961 5.484 22.109 1 95.5 366 ILE A C 1
ATOM 2996 O O . ILE A 1 366 ? -3.912 5.965 21.672 1 95.5 366 ILE A O 1
ATOM 3000 N N . THR A 1 367 ? -5.191 4.195 22.156 1 94.94 367 THR A N 1
ATOM 3001 C CA . THR A 1 367 ? -4.168 3.238 21.734 1 94.94 367 THR A CA 1
ATOM 3002 C C . THR A 1 367 ? -4.688 2.346 20.609 1 94.94 367 THR A C 1
ATOM 3004 O O . THR A 1 367 ? -3.953 1.499 20.094 1 94.94 367 THR A O 1
ATOM 3007 N N . THR A 1 368 ? -5.969 2.498 20.25 1 97.5 368 THR A N 1
ATOM 3008 C CA . THR A 1 368 ? -6.574 1.723 19.172 1 97.5 368 THR A CA 1
ATOM 3009 C C . THR A 1 368 ? -6.453 2.461 17.844 1 97.5 368 THR A C 1
ATOM 3011 O O . THR A 1 368 ? -6.465 3.693 17.812 1 97.5 368 THR A O 1
ATOM 3014 N N . ASP A 1 369 ? -6.348 1.744 16.781 1 96.81 369 ASP A N 1
ATOM 3015 C CA . ASP A 1 369 ? -6.242 2.371 15.469 1 96.81 369 ASP A CA 1
ATOM 3016 C C . ASP A 1 369 ? -7.609 2.836 14.969 1 96.81 369 ASP A C 1
ATOM 3018 O O . ASP A 1 369 ? -7.695 3.592 14 1 96.81 369 ASP A O 1
ATOM 3022 N N . ALA A 1 370 ? -8.633 2.428 15.664 1 97.94 370 ALA A N 1
ATOM 3023 C CA . ALA A 1 370 ? -9.992 2.814 15.297 1 97.94 370 ALA A CA 1
ATOM 3024 C C . ALA A 1 370 ? -10.719 3.459 16.469 1 97.94 370 ALA A C 1
ATOM 3026 O O . ALA A 1 370 ? -10.539 3.051 17.625 1 97.94 370 ALA A O 1
ATOM 3027 N N . VAL A 1 371 ? -11.547 4.422 16.109 1 97.88 371 VAL A N 1
ATOM 3028 C CA . VAL A 1 371 ? -12.469 4.988 17.078 1 97.88 371 VAL A CA 1
ATOM 3029 C C . VAL A 1 371 ? -13.891 4.945 16.531 1 97.88 371 VAL A C 1
ATOM 3031 O O . VAL A 1 371 ? -14.102 5.004 15.32 1 97.88 371 VAL A O 1
ATOM 3034 N N . PHE A 1 372 ? -14.797 4.738 17.391 1 97.5 372 PHE A N 1
ATOM 3035 C CA . PHE A 1 372 ? -16.219 4.922 17.109 1 97.5 372 PHE A CA 1
ATOM 3036 C C . PHE A 1 372 ? -16.734 6.176 17.812 1 97.5 372 PHE A C 1
ATOM 3038 O O . PHE A 1 372 ? -16.75 6.25 19.031 1 97.5 372 PHE A O 1
ATOM 3045 N N . LEU A 1 373 ? -17.078 7.113 17 1 96.06 373 LEU A N 1
ATOM 3046 C CA . LEU A 1 373 ? -17.672 8.328 17.531 1 96.06 373 LEU A CA 1
ATOM 3047 C C . LEU A 1 373 ? -19.172 8.148 17.75 1 96.06 373 LEU A C 1
ATOM 3049 O O . LEU A 1 373 ? -19.953 8.133 16.797 1 96.06 373 LEU A O 1
ATOM 3053 N N . ALA A 1 374 ? -19.516 8.07 18.984 1 91.62 374 ALA A N 1
ATOM 3054 C CA . ALA A 1 374 ? -20.906 7.762 19.359 1 91.62 374 ALA A CA 1
ATOM 3055 C C . ALA A 1 374 ? -21.641 9.016 19.812 1 91.62 374 ALA A C 1
ATOM 3057 O O . ALA A 1 374 ? -21.266 9.625 20.828 1 91.62 374 ALA A O 1
ATOM 3058 N N . ASP A 1 375 ? -22.578 9.32 19.062 1 83 375 ASP A N 1
ATOM 3059 C CA . ASP A 1 375 ? -23.453 10.398 19.516 1 83 375 ASP A CA 1
ATOM 3060 C C . ASP A 1 375 ? -24.547 9.867 20.422 1 83 375 ASP A C 1
ATOM 3062 O O . ASP A 1 375 ? -25.062 8.758 20.219 1 83 375 ASP A O 1
ATOM 3066 N N . GLU A 1 376 ? -24.938 10.625 21.328 1 71.31 376 GLU A N 1
ATOM 3067 C CA . GLU A 1 376 ? -25.844 10.195 22.391 1 71.31 376 GLU A CA 1
ATOM 3068 C C . GLU A 1 376 ? -27.234 9.875 21.828 1 71.31 376 GLU A C 1
ATOM 3070 O O . GLU A 1 376 ? -27.984 9.117 22.453 1 71.31 376 GLU A O 1
ATOM 3075 N N . ASN A 1 377 ? -27.5 10.336 20.703 1 68.38 377 ASN A N 1
ATOM 3076 C CA . ASN A 1 377 ? -28.891 10.211 20.25 1 68.38 377 ASN A CA 1
ATOM 3077 C C . ASN A 1 377 ? -29.062 9.031 19.297 1 68.38 377 ASN A C 1
ATOM 3079 O O . ASN A 1 377 ? -30.141 8.82 18.75 1 68.38 377 ASN A O 1
ATOM 3083 N N . ILE A 1 378 ? -28.047 8.344 19.078 1 70.94 378 ILE A N 1
ATOM 3084 C CA . ILE A 1 378 ? -28.125 7.207 18.188 1 70.94 378 ILE A CA 1
ATOM 3085 C C . ILE A 1 378 ? -27.609 5.953 18.875 1 70.94 378 ILE A C 1
ATOM 3087 O O . ILE A 1 378 ? -26.516 5.961 19.453 1 70.94 378 ILE A O 1
ATOM 3091 N N . ILE A 1 379 ? -28.484 5.02 18.891 1 74 379 ILE A N 1
ATOM 3092 C CA . ILE A 1 379 ? -28.062 3.768 19.5 1 74 379 ILE A CA 1
ATOM 3093 C C . ILE A 1 379 ? -28.172 2.629 18.484 1 74 379 ILE A C 1
ATOM 3095 O O . ILE A 1 379 ? -29.188 2.514 17.781 1 74 379 ILE A O 1
ATOM 3099 N N . THR A 1 380 ? -27.141 1.927 18.344 1 81.44 380 THR A N 1
ATOM 3100 C CA . THR A 1 380 ? -27.109 0.714 17.531 1 81.44 380 THR A CA 1
ATOM 3101 C C . THR A 1 380 ? -26.906 -0.518 18.406 1 81.44 380 THR A C 1
ATOM 3103 O O . THR A 1 380 ? -26.469 -0.405 19.547 1 81.44 380 THR A O 1
ATOM 3106 N N . SER A 1 381 ? -27.391 -1.666 17.875 1 85.69 381 SER A N 1
ATOM 3107 C CA . SER A 1 381 ? -27.125 -2.898 18.609 1 85.69 381 SER A CA 1
ATOM 3108 C C . SER A 1 381 ? -25.641 -3.217 18.656 1 85.69 381 SER A C 1
ATOM 3110 O O . SER A 1 381 ? -24.875 -2.74 17.812 1 85.69 381 SER A O 1
ATOM 3112 N N . LEU A 1 382 ? -25.328 -3.947 19.656 1 89.12 382 LEU A N 1
ATOM 3113 C CA . LEU A 1 382 ? -23.922 -4.355 19.797 1 89.12 382 LEU A CA 1
ATOM 3114 C C . LEU A 1 382 ? -23.484 -5.188 18.594 1 89.12 382 LEU A C 1
ATOM 3116 O O . LEU A 1 382 ? -22.359 -5.051 18.125 1 89.12 382 LEU A O 1
ATOM 3120 N N . GLU A 1 383 ? -24.344 -6.023 18.078 1 90.56 383 GLU A N 1
ATOM 3121 C CA . GLU A 1 383 ? -24.047 -6.855 16.922 1 90.56 383 GLU A CA 1
ATOM 3122 C C . GLU A 1 383 ? -23.781 -6 15.68 1 90.56 383 GLU A C 1
ATOM 3124 O O . GLU A 1 383 ? -22.844 -6.266 14.922 1 90.56 383 GLU A O 1
ATOM 3129 N N . ASP A 1 384 ? -24.625 -5.016 15.547 1 92.31 384 ASP A N 1
ATOM 3130 C CA . ASP A 1 384 ? -24.453 -4.113 14.414 1 92.31 384 ASP A CA 1
ATOM 3131 C C . ASP A 1 384 ? -23.156 -3.309 14.547 1 92.31 384 ASP A C 1
ATOM 3133 O O . ASP A 1 384 ? -22.453 -3.078 13.555 1 92.31 384 ASP A O 1
ATOM 3137 N N . LEU A 1 385 ? -22.906 -2.928 15.742 1 94.25 385 LEU A N 1
ATOM 3138 C CA . LEU A 1 385 ? -21.688 -2.18 16 1 94.25 385 LEU A CA 1
ATOM 3139 C C . LEU A 1 385 ? -20.453 -3.021 15.688 1 94.25 385 LEU A C 1
ATOM 3141 O O . LEU A 1 385 ? -19.531 -2.551 15.016 1 94.25 385 LEU A O 1
ATOM 3145 N N . GLU A 1 386 ? -20.422 -4.219 16.156 1 96.12 386 GLU A N 1
ATOM 3146 C CA . GLU A 1 386 ? -19.297 -5.113 15.898 1 96.12 386 GLU A CA 1
ATOM 3147 C C . GLU A 1 386 ? -19.188 -5.453 14.422 1 96.12 386 GLU A C 1
ATOM 3149 O O . GLU A 1 386 ? -18.078 -5.551 13.883 1 96.12 386 GLU A O 1
ATOM 3154 N N . PHE A 1 387 ? -20.312 -5.641 13.75 1 96.44 387 PHE A N 1
ATOM 3155 C CA . PHE A 1 387 ? -20.328 -5.859 12.312 1 96.44 387 PHE A CA 1
ATOM 3156 C C . PHE A 1 387 ? -19.719 -4.668 11.578 1 96.44 387 PHE A C 1
ATOM 3158 O O . PHE A 1 387 ? -18.906 -4.84 10.672 1 96.44 387 PHE A O 1
ATOM 3165 N N . ALA A 1 388 ? -20.094 -3.492 11.977 1 97.12 388 ALA A N 1
ATOM 3166 C CA . ALA A 1 388 ? -19.562 -2.273 11.375 1 97.12 388 ALA A CA 1
ATOM 3167 C C . ALA A 1 388 ? -18.062 -2.166 11.586 1 97.12 388 ALA A C 1
ATOM 3169 O O . ALA A 1 388 ? -17.328 -1.722 10.695 1 97.12 388 ALA A O 1
ATOM 3170 N N . TYR A 1 389 ? -17.609 -2.561 12.734 1 97.88 389 TYR A N 1
ATOM 3171 C CA . TYR A 1 389 ? -16.172 -2.557 13.016 1 97.88 389 TYR A CA 1
ATOM 3172 C C . TYR A 1 389 ? -15.438 -3.518 12.086 1 97.88 389 TYR A C 1
ATOM 3174 O O . TYR A 1 389 ? -14.383 -3.184 11.555 1 97.88 389 TYR A O 1
ATOM 3182 N N . ASP A 1 390 ? -15.969 -4.676 11.938 1 97.06 390 ASP A N 1
ATOM 3183 C CA . ASP A 1 390 ? -15.352 -5.652 11.039 1 97.06 390 ASP A CA 1
ATOM 3184 C C . ASP A 1 390 ? -15.281 -5.117 9.617 1 97.06 390 ASP A C 1
ATOM 3186 O O . ASP A 1 390 ? -14.289 -5.328 8.914 1 97.06 390 ASP A O 1
ATOM 3190 N N . LEU A 1 391 ? -16.375 -4.48 9.227 1 97.44 391 LEU A N 1
ATOM 3191 C CA . LEU A 1 391 ? -16.359 -3.85 7.91 1 97.44 391 LEU A CA 1
ATOM 3192 C C . LEU A 1 391 ? -15.281 -2.775 7.824 1 97.44 391 LEU A C 1
ATOM 3194 O O . LEU A 1 391 ? -14.555 -2.699 6.836 1 97.44 391 LEU A O 1
ATOM 3198 N N . TRP A 1 392 ? -15.195 -1.97 8.828 1 97.94 392 TRP A N 1
ATOM 3199 C CA . TRP A 1 392 ? -14.172 -0.925 8.859 1 97.94 392 TRP A CA 1
ATOM 3200 C C . TRP A 1 392 ? -12.773 -1.524 8.758 1 97.94 392 TRP A C 1
ATOM 3202 O O . TRP A 1 392 ? -11.922 -1.002 8.039 1 97.94 392 TRP A O 1
ATOM 3212 N N . LYS A 1 393 ? -12.523 -2.586 9.438 1 96.31 393 LYS A N 1
ATOM 3213 C CA . LYS A 1 393 ? -11.219 -3.234 9.445 1 96.31 393 LYS A CA 1
ATOM 3214 C C . LYS A 1 393 ? -10.781 -3.604 8.031 1 96.31 393 LYS A C 1
ATOM 3216 O O . LYS A 1 393 ? -9.586 -3.586 7.719 1 96.31 393 LYS A O 1
ATOM 3221 N N . LYS A 1 394 ? -11.727 -3.863 7.203 1 94.94 394 LYS A N 1
ATOM 3222 C CA . LYS A 1 394 ? -11.438 -4.219 5.816 1 94.94 394 LYS A CA 1
ATOM 3223 C C . LYS A 1 394 ? -11.383 -2.979 4.93 1 94.94 394 LYS A C 1
ATOM 3225 O O . LYS A 1 394 ? -11.016 -3.064 3.754 1 94.94 394 LYS A O 1
ATOM 3230 N N . ASN A 1 395 ? -11.852 -1.834 5.512 1 96.06 395 ASN A N 1
ATOM 3231 C CA . ASN A 1 395 ? -11.914 -0.565 4.793 1 96.06 395 ASN A CA 1
ATOM 3232 C C . ASN A 1 395 ? -11.438 0.595 5.66 1 96.06 395 ASN A C 1
ATOM 3234 O O . ASN A 1 395 ? -12.148 1.592 5.816 1 96.06 395 ASN A O 1
ATOM 3238 N N . MET A 1 396 ? -10.258 0.542 6.074 1 95.75 396 MET A N 1
ATOM 3239 C CA . MET A 1 396 ? -9.766 1.397 7.148 1 95.75 396 MET A CA 1
ATOM 3240 C C . MET A 1 396 ? -9.625 2.84 6.676 1 95.75 396 MET A C 1
ATOM 3242 O O . MET A 1 396 ? -9.555 3.762 7.488 1 95.75 396 MET A O 1
ATOM 3246 N N . ASP A 1 397 ? -9.586 3.072 5.426 1 95.81 397 ASP A N 1
ATOM 3247 C CA . ASP A 1 397 ? -9.375 4.414 4.891 1 95.81 397 ASP A CA 1
ATOM 3248 C C . ASP A 1 397 ? -10.703 5.152 4.719 1 95.81 397 ASP A C 1
ATOM 3250 O O . ASP A 1 397 ? -10.719 6.316 4.32 1 95.81 397 ASP A O 1
ATOM 3254 N N . SER A 1 398 ? -11.781 4.441 5.016 1 97.62 398 SER A N 1
ATOM 3255 C CA . SER A 1 398 ? -13.109 5.02 4.852 1 97.62 398 SER A CA 1
ATOM 3256 C C . SER A 1 398 ? -13.758 5.305 6.203 1 97.62 398 SER A C 1
ATOM 3258 O O . SER A 1 398 ? -13.406 4.688 7.211 1 97.62 398 SER A O 1
ATOM 3260 N N . ILE A 1 399 ? -14.633 6.305 6.152 1 98.5 399 ILE A N 1
ATOM 3261 C CA . ILE A 1 399 ? -15.57 6.441 7.266 1 98.5 399 ILE A CA 1
ATOM 3262 C C . ILE A 1 399 ? -16.719 5.441 7.105 1 98.5 399 ILE A C 1
ATOM 3264 O O . ILE A 1 399 ? -17.281 5.301 6.02 1 98.5 399 ILE A O 1
ATOM 3268 N N . VAL A 1 400 ? -16.984 4.703 8.164 1 98.31 400 VAL A N 1
ATOM 3269 C CA . VAL A 1 400 ? -18.062 3.709 8.141 1 98.31 400 VAL A CA 1
ATOM 3270 C C . VAL A 1 400 ? -19.125 4.082 9.156 1 98.31 400 VAL A C 1
ATOM 3272 O O . VAL A 1 400 ? -18.828 4.414 10.305 1 98.31 400 VAL A O 1
ATOM 3275 N N . GLY A 1 401 ? -20.344 4.102 8.766 1 96.19 401 GLY A N 1
ATOM 3276 C CA . GLY A 1 401 ? -21.391 4.465 9.695 1 96.19 401 GLY A CA 1
ATOM 3277 C C . GLY A 1 401 ? -22.766 3.961 9.273 1 96.19 401 GLY A C 1
ATOM 3278 O O . GLY A 1 401 ? -22.859 3.092 8.406 1 96.19 401 GLY A O 1
ATOM 3279 N N . PHE A 1 402 ? -23.844 4.48 9.906 1 92.56 402 PHE A N 1
ATOM 3280 C CA . PHE A 1 402 ? -25.172 3.889 9.789 1 92.56 402 PHE A CA 1
ATOM 3281 C C . PHE A 1 402 ? -26.141 4.863 9.133 1 92.56 402 PHE A C 1
ATOM 3283 O O . PHE A 1 402 ? -27.234 4.473 8.719 1 92.56 402 PHE A O 1
ATOM 3290 N N . LYS A 1 403 ? -25.719 6.09 9.055 1 91.88 403 LYS A N 1
ATOM 3291 C CA . LYS A 1 403 ? -26.531 7.121 8.422 1 91.88 403 LYS A CA 1
ATOM 3292 C C . LYS A 1 403 ? -25.719 7.941 7.426 1 91.88 403 LYS A C 1
ATOM 3294 O O . LYS A 1 403 ? -24.547 8.242 7.672 1 91.88 403 LYS A O 1
ATOM 3299 N N . SER A 1 404 ? -26.453 8.297 6.355 1 94.44 404 SER A N 1
ATOM 3300 C CA . SER A 1 404 ? -25.688 8.93 5.281 1 94.44 404 SER A CA 1
ATOM 3301 C C . SER A 1 404 ? -26.344 10.242 4.848 1 94.44 404 SER A C 1
ATOM 3303 O O . SER A 1 404 ? -27.516 10.477 5.121 1 94.44 404 SER A O 1
ATOM 3305 N N . ASP A 1 405 ? -25.578 11.062 4.289 1 96.19 405 ASP A N 1
ATOM 3306 C CA . ASP A 1 405 ? -26 12.25 3.535 1 96.19 405 ASP A CA 1
ATOM 3307 C C . ASP A 1 405 ? -25.219 12.352 2.221 1 96.19 405 ASP A C 1
ATOM 3309 O O . ASP A 1 405 ? -24.266 11.609 1.995 1 96.19 405 ASP A O 1
ATOM 3313 N N . ALA A 1 406 ? -25.703 13.219 1.349 1 97.69 406 ALA A N 1
ATOM 3314 C CA . ALA A 1 406 ? -25.094 13.32 0.024 1 97.69 406 ALA A CA 1
ATOM 3315 C C . ALA A 1 406 ? -24.906 14.781 -0.386 1 97.69 406 ALA A C 1
ATOM 3317 O O . ALA A 1 406 ? -25.266 15.688 0.365 1 97.69 406 ALA A O 1
ATOM 3318 N N . HIS A 1 407 ? -24.156 14.992 -1.398 1 97.94 407 HIS A N 1
ATOM 3319 C CA . HIS A 1 407 ? -24.094 16.266 -2.104 1 97.94 407 HIS A CA 1
ATOM 3320 C C . HIS A 1 407 ? -24.547 16.109 -3.557 1 97.94 407 HIS A C 1
ATOM 3322 O O . HIS A 1 407 ? -24.484 15.016 -4.109 1 97.94 407 HIS A O 1
ATOM 3328 N N . SER A 1 408 ? -25.016 17.172 -4.082 1 97 408 SER A N 1
ATOM 3329 C CA . SER A 1 408 ? -25.406 17.188 -5.488 1 97 408 SER A CA 1
ATOM 3330 C C . SER A 1 408 ? -24.906 18.438 -6.188 1 97 408 SER A C 1
ATOM 3332 O O . SER A 1 408 ? -24.953 19.531 -5.617 1 97 408 SER A O 1
ATOM 3334 N N . LEU A 1 409 ? -24.438 18.234 -7.352 1 95.12 409 LEU A N 1
ATOM 3335 C CA . LEU A 1 409 ? -23.984 19.359 -8.148 1 95.12 409 LEU A CA 1
ATOM 3336 C C . LEU A 1 409 ? -25.125 20.016 -8.906 1 95.12 409 LEU A C 1
ATOM 3338 O O . LEU A 1 409 ? -25.891 19.328 -9.586 1 95.12 409 LEU A O 1
ATOM 3342 N N . GLN A 1 410 ? -25.25 21.25 -8.688 1 92.69 410 GLN A N 1
ATOM 3343 C CA . GLN A 1 410 ? -26.172 22.047 -9.484 1 92.69 410 GLN A CA 1
ATOM 3344 C C . GLN A 1 410 ? -25.469 22.672 -10.68 1 92.69 410 GLN A C 1
ATOM 3346 O O . GLN A 1 410 ? -24.781 23.688 -10.547 1 92.69 410 GLN A O 1
ATOM 3351 N N . THR A 1 411 ? -25.719 22.219 -11.82 1 90.12 411 THR A N 1
ATOM 3352 C CA . THR A 1 411 ? -24.984 22.578 -13.039 1 90.12 411 THR A CA 1
ATOM 3353 C C . THR A 1 411 ? -25.234 24.047 -13.398 1 90.12 411 THR A C 1
ATOM 3355 O O . THR A 1 411 ? -24.344 24.719 -13.914 1 90.12 411 THR A O 1
ATOM 3358 N N . ALA A 1 412 ? -26.406 24.531 -13.195 1 90.25 412 ALA A N 1
ATOM 3359 C CA . ALA A 1 412 ? -26.781 25.891 -13.562 1 90.25 412 ALA A CA 1
ATOM 3360 C C . ALA A 1 412 ? -25.922 26.922 -12.82 1 90.25 412 ALA A C 1
ATOM 3362 O O . ALA A 1 412 ? -25.516 27.938 -13.391 1 90.25 412 ALA A O 1
ATOM 3363 N N . THR A 1 413 ? -25.578 26.641 -11.602 1 90.81 413 THR A N 1
ATOM 3364 C CA . THR A 1 413 ? -24.859 27.594 -10.773 1 90.81 413 THR A CA 1
ATOM 3365 C C . THR A 1 413 ? -23.453 27.078 -10.445 1 90.81 413 THR A C 1
ATOM 3367 O O . THR A 1 413 ? -22.672 27.781 -9.812 1 90.81 413 THR A O 1
ATOM 3370 N N . ASP A 1 414 ? -23.156 25.844 -10.844 1 92.25 414 ASP A N 1
ATOM 3371 C CA . ASP A 1 414 ? -21.891 25.203 -10.523 1 92.25 414 ASP A CA 1
ATOM 3372 C C . ASP A 1 414 ? -21.641 25.203 -9.016 1 92.25 414 ASP A C 1
ATOM 3374 O O . ASP A 1 414 ? -20.578 25.641 -8.555 1 92.25 414 ASP A O 1
ATOM 3378 N N . SER A 1 415 ? -22.625 24.969 -8.258 1 95.5 415 SER A N 1
ATOM 3379 C CA . SER A 1 415 ? -22.578 24.891 -6.805 1 95.5 415 SER A CA 1
ATOM 3380 C C . SER A 1 415 ? -23.125 23.547 -6.309 1 95.5 415 SER A C 1
ATOM 3382 O O . SER A 1 415 ? -23.766 22.812 -7.062 1 95.5 415 SER A O 1
ATOM 3384 N N . TYR A 1 416 ? -22.781 23.297 -5.133 1 97.38 416 TYR A N 1
ATOM 3385 C CA . TYR A 1 416 ? -23.219 22.031 -4.559 1 97.38 416 TYR A CA 1
ATOM 3386 C C . TYR A 1 416 ? -24.391 22.234 -3.594 1 97.38 416 TYR A C 1
ATOM 3388 O O . TYR A 1 416 ? -24.422 23.234 -2.865 1 97.38 416 TYR A O 1
ATOM 3396 N N . THR A 1 417 ? -25.25 21.281 -3.592 1 97.06 417 THR A N 1
ATOM 3397 C CA . THR A 1 417 ? -26.344 21.25 -2.643 1 97.06 417 THR A CA 1
ATOM 3398 C C . THR A 1 417 ? -26.234 20.047 -1.71 1 97.06 417 THR A C 1
ATOM 3400 O O . THR A 1 417 ? -25.859 18.953 -2.145 1 97.06 417 THR A O 1
ATOM 3403 N N . PHE A 1 418 ? -26.5 20.344 -0.465 1 97 418 PHE A N 1
ATOM 3404 C CA . PHE A 1 418 ? -26.594 19.281 0.531 1 97 418 PHE A CA 1
ATOM 3405 C C . PHE A 1 418 ? -27.891 18.5 0.386 1 97 418 PHE A C 1
ATOM 3407 O O . PHE A 1 418 ? -28.953 19.094 0.158 1 97 418 PHE A O 1
ATOM 3414 N N . VAL A 1 419 ? -27.781 17.172 0.434 1 95.88 419 VAL A N 1
ATOM 3415 C CA . VAL A 1 419 ? -28.953 16.312 0.337 1 95.88 419 VAL A CA 1
ATOM 3416 C C . VAL A 1 419 ? -29 15.352 1.528 1 95.88 419 VAL A C 1
ATOM 3418 O O . VAL A 1 419 ? -28 14.711 1.847 1 95.88 419 VAL A O 1
ATOM 3421 N N . GLU A 1 420 ? -30.078 15.297 2.18 1 92.81 420 GLU A N 1
ATOM 3422 C CA . GLU A 1 420 ? -30.234 14.344 3.273 1 92.81 420 GLU A CA 1
ATOM 3423 C C . GLU A 1 420 ? -30.375 12.914 2.746 1 92.81 420 GLU A C 1
ATOM 3425 O O . GLU A 1 420 ? -31.094 12.68 1.776 1 92.81 420 GLU A O 1
ATOM 3430 N N . ASN A 1 421 ? -29.688 12.047 3.379 1 93.56 421 ASN A N 1
ATOM 3431 C CA . ASN A 1 421 ? -29.703 10.617 3.061 1 93.56 421 ASN A CA 1
ATOM 3432 C C . ASN A 1 421 ? -29.062 10.336 1.704 1 93.56 421 ASN A C 1
ATOM 3434 O O . ASN A 1 421 ? -27.844 10.328 1.582 1 93.56 421 ASN A O 1
ATOM 3438 N N . LEU A 1 422 ? -29.938 10.242 0.613 1 96.44 422 LEU A N 1
ATOM 3439 C CA . LEU A 1 422 ? -29.438 9.883 -0.711 1 96.44 422 LEU A CA 1
ATOM 3440 C C . LEU A 1 422 ? -29.781 10.969 -1.731 1 96.44 422 LEU A C 1
ATOM 3442 O O . LEU A 1 422 ? -30.812 11.633 -1.618 1 96.44 422 LEU A O 1
ATOM 3446 N N . ASP A 1 423 ? -28.891 11.141 -2.691 1 96.19 423 ASP A N 1
ATOM 3447 C CA . ASP A 1 423 ? -29.234 12.047 -3.787 1 96.19 423 ASP A CA 1
ATOM 3448 C C . ASP A 1 423 ? -30.219 11.383 -4.754 1 96.19 423 ASP A C 1
ATOM 3450 O O . ASP A 1 423 ? -30.719 10.289 -4.484 1 96.19 423 ASP A O 1
ATOM 3454 N N . ASN A 1 424 ? -30.5 12.07 -5.863 1 94.31 424 ASN A N 1
ATOM 3455 C CA . ASN A 1 424 ? -31.516 11.609 -6.797 1 94.31 424 ASN A CA 1
ATOM 3456 C C . ASN A 1 424 ? -31.094 10.336 -7.512 1 94.31 424 ASN A C 1
ATOM 3458 O O . ASN A 1 424 ? -31.938 9.602 -8.039 1 94.31 424 ASN A O 1
ATOM 3462 N N . ASP A 1 425 ? -29.859 10.047 -7.531 1 95.12 425 ASP A N 1
ATOM 3463 C CA . ASP A 1 425 ? -29.328 8.844 -8.172 1 95.12 425 ASP A CA 1
ATOM 3464 C C . ASP A 1 425 ? -29.031 7.754 -7.145 1 95.12 425 ASP A C 1
ATOM 3466 O O . ASP A 1 425 ? -28.297 6.809 -7.426 1 95.12 425 ASP A O 1
ATOM 3470 N N . ASN A 1 426 ? -29.547 7.887 -5.957 1 95.94 426 ASN A N 1
ATOM 3471 C CA . ASN A 1 426 ? -29.406 6.938 -4.863 1 95.94 426 ASN A CA 1
ATOM 3472 C C . ASN A 1 426 ? -27.938 6.77 -4.457 1 95.94 426 ASN A C 1
ATOM 3474 O O . ASN A 1 426 ? -27.453 5.645 -4.336 1 95.94 426 ASN A O 1
ATOM 3478 N N . ARG A 1 427 ? -27.344 7.895 -4.328 1 97.56 427 ARG A N 1
ATOM 3479 C CA . ARG A 1 427 ? -25.969 7.906 -3.871 1 97.56 427 ARG A CA 1
ATOM 3480 C C . ARG A 1 427 ? -25.812 8.758 -2.615 1 97.56 427 ARG A C 1
ATOM 3482 O O . ARG A 1 427 ? -26.641 9.617 -2.334 1 97.56 427 ARG A O 1
ATOM 3489 N N . TYR A 1 428 ? -24.75 8.477 -1.838 1 98.12 428 TYR A N 1
ATOM 3490 C CA . TYR A 1 428 ? -24.375 9.266 -0.668 1 98.12 428 TYR A CA 1
ATOM 3491 C C . TYR A 1 428 ? -22.875 9.57 -0.683 1 98.12 428 TYR A C 1
ATOM 3493 O O . TYR A 1 428 ? -22.125 8.961 -1.443 1 98.12 428 TYR A O 1
ATOM 3501 N N . SER A 1 429 ? -22.438 10.578 0.096 1 98.31 429 SER A N 1
ATOM 3502 C CA . SER A 1 429 ? -21.031 10.961 0.076 1 98.31 429 SER A CA 1
ATOM 3503 C C . SER A 1 429 ? -20.531 11.281 1.479 1 98.31 429 SER A C 1
ATOM 3505 O O . SER A 1 429 ? -19.344 11.594 1.662 1 98.31 429 SER A O 1
ATOM 3507 N N . MET A 1 430 ? -21.422 11.125 2.516 1 98.06 430 MET A N 1
ATOM 3508 C CA . MET A 1 430 ? -21.062 11.445 3.895 1 98.06 430 MET A CA 1
ATOM 3509 C C . MET A 1 430 ? -21.734 10.484 4.867 1 98.06 430 MET A C 1
ATOM 3511 O O . MET A 1 430 ? -22.812 9.961 4.582 1 98.06 430 MET A O 1
ATOM 3515 N N . ILE A 1 431 ? -21.031 10.195 5.922 1 96.69 431 ILE A N 1
ATOM 3516 C CA . ILE A 1 431 ? -21.641 9.523 7.07 1 96.69 431 ILE A CA 1
ATOM 3517 C C . ILE A 1 431 ? -21.938 10.547 8.164 1 96.69 431 ILE A C 1
ATOM 3519 O O . ILE A 1 431 ? -21.094 11.367 8.508 1 96.69 431 ILE A O 1
ATOM 3523 N N . ARG A 1 432 ? -23.172 10.398 8.547 1 88.62 432 ARG A N 1
ATOM 3524 C CA . ARG A 1 432 ? -23.625 11.336 9.578 1 88.62 432 ARG A CA 1
ATOM 3525 C C . ARG A 1 432 ? -23.578 10.688 10.953 1 88.62 432 ARG A C 1
ATOM 3527 O O . ARG A 1 432 ? -24.156 9.625 11.172 1 88.62 432 ARG A O 1
ATOM 3534 N N . ASN A 1 433 ? -22.938 11.242 11.867 1 81.19 433 ASN A N 1
ATOM 3535 C CA . ASN A 1 433 ? -22.891 10.82 13.266 1 81.19 433 ASN A CA 1
ATOM 3536 C C . ASN A 1 433 ? -22.594 9.336 13.398 1 81.19 433 ASN A C 1
ATOM 3538 O O . ASN A 1 433 ? -22.609 8.602 12.406 1 81.19 433 ASN A O 1
ATOM 3542 N N . ASN A 1 434 ? -22.234 8.852 14.578 1 88.25 434 ASN A N 1
ATOM 3543 C CA . ASN A 1 434 ? -21.938 7.449 14.875 1 88.25 434 ASN A CA 1
ATOM 3544 C C . ASN A 1 434 ? -21.078 6.812 13.797 1 88.25 434 ASN A C 1
ATOM 3546 O O . ASN A 1 434 ? -21.547 5.957 13.047 1 88.25 434 ASN A O 1
ATOM 3550 N N . MET A 1 435 ? -19.969 7.066 13.734 1 94.62 435 MET A N 1
ATOM 3551 C CA . MET A 1 435 ? -19.109 6.617 12.641 1 94.62 435 MET A CA 1
ATOM 3552 C C . MET A 1 435 ? -17.812 6.031 13.172 1 94.62 435 MET A C 1
ATOM 3554 O O . MET A 1 435 ? -17.312 6.461 14.211 1 94.62 435 MET A O 1
ATOM 3558 N N . PHE A 1 436 ? -17.344 5.059 12.484 1 97.81 436 PHE A N 1
ATOM 3559 C CA . PHE A 1 436 ? -15.984 4.527 12.641 1 97.81 436 PHE A CA 1
ATOM 3560 C C . PHE A 1 436 ? -15 5.293 11.758 1 97.81 436 PHE A C 1
ATOM 3562 O O . PHE A 1 436 ? -15.305 5.598 10.602 1 97.81 436 PHE A O 1
ATOM 3569 N N . LEU A 1 437 ? -13.875 5.648 12.312 1 97.06 437 LEU A N 1
ATOM 3570 C CA . LEU A 1 437 ? -12.781 6.18 11.508 1 97.06 437 LEU A CA 1
ATOM 3571 C C . LEU A 1 437 ? -11.438 5.855 12.148 1 97.06 437 LEU A C 1
ATOM 3573 O O . LEU A 1 437 ? -11.375 5.418 13.297 1 97.06 437 LEU A O 1
ATOM 3577 N N . LYS A 1 438 ? -10.352 5.973 11.391 1 96.94 438 LYS A N 1
ATOM 3578 C CA . LYS A 1 438 ? -9 5.844 11.93 1 96.94 438 LYS A CA 1
ATOM 3579 C C . LYS A 1 438 ? -8.75 6.867 13.031 1 96.94 438 LYS A C 1
ATOM 3581 O O . LYS A 1 438 ? -9.133 8.031 12.898 1 96.94 438 LYS A O 1
ATOM 3586 N N . SER A 1 439 ? -8.133 6.371 14.062 1 97.19 439 SER A N 1
ATOM 3587 C CA . SER A 1 439 ? -7.793 7.266 15.164 1 97.19 439 SER A CA 1
ATOM 3588 C C . SER A 1 439 ? -6.934 8.43 14.688 1 97.19 439 SER A C 1
ATOM 3590 O O . SER A 1 439 ? -7.086 9.562 15.156 1 97.19 439 SER A O 1
ATOM 3592 N N . ASP A 1 440 ? -6.184 8.188 13.719 1 96.19 440 ASP A N 1
ATOM 3593 C CA . ASP A 1 440 ? -5.242 9.18 13.219 1 96.19 440 ASP A CA 1
ATOM 3594 C C . ASP A 1 440 ? -5.973 10.336 12.547 1 96.19 440 ASP A C 1
ATOM 3596 O O . ASP A 1 440 ? -5.426 11.438 12.422 1 96.19 440 ASP A O 1
ATOM 3600 N N . PHE A 1 441 ? -7.164 10.148 12.086 1 96.94 441 PHE A N 1
ATOM 3601 C CA . PHE A 1 441 ? -7.922 11.227 11.453 1 96.94 441 PHE A CA 1
ATOM 3602 C C . PHE A 1 441 ? -8.297 12.297 12.469 1 96.94 441 PHE A C 1
ATOM 3604 O O . PHE A 1 441 ? -8.508 13.453 12.109 1 96.94 441 PHE A O 1
ATOM 3611 N N . LEU A 1 442 ? -8.391 11.906 13.766 1 96.81 442 LEU A N 1
ATOM 3612 C CA . LEU A 1 442 ? -8.602 12.914 14.797 1 96.81 442 LEU A CA 1
ATOM 3613 C C . LEU A 1 442 ? -7.41 13.859 14.883 1 96.81 442 LEU A C 1
ATOM 3615 O O . LEU A 1 442 ? -7.582 15.078 14.953 1 96.81 442 LEU A O 1
ATOM 3619 N N . TYR A 1 443 ? -6.27 13.234 14.844 1 96.5 443 TYR A N 1
ATOM 3620 C CA . TYR A 1 443 ? -5.051 14.039 14.844 1 96.5 443 TYR A CA 1
ATOM 3621 C C . TYR A 1 443 ? -4.953 14.883 13.578 1 96.5 443 TYR A C 1
ATOM 3623 O O . TYR A 1 443 ? -4.602 16.062 13.641 1 96.5 443 TYR A O 1
ATOM 3631 N N . GLY A 1 444 ? -5.27 14.312 12.438 1 96.56 444 GLY A N 1
ATOM 3632 C CA . GLY A 1 444 ? -5.27 15.039 11.18 1 96.56 444 GLY A CA 1
ATOM 3633 C C . GLY A 1 444 ? -6.215 16.219 11.18 1 96.56 444 GLY A C 1
ATOM 3634 O O . GLY A 1 444 ? -5.867 17.297 10.688 1 96.56 444 GLY A O 1
ATOM 3635 N N . TYR A 1 445 ? -7.328 16.031 11.773 1 97.56 445 TYR A N 1
ATOM 3636 C CA . TYR A 1 445 ? -8.352 17.078 11.812 1 97.56 445 TYR A CA 1
ATOM 3637 C C . TYR A 1 445 ? -7.891 18.25 12.672 1 97.56 445 TYR A C 1
ATOM 3639 O O . TYR A 1 445 ? -7.957 19.406 12.234 1 97.56 445 TYR A O 1
ATOM 3647 N N . THR A 1 446 ? -7.398 17.953 13.789 1 97.12 446 THR A N 1
ATOM 3648 C CA . THR A 1 446 ? -7.133 19 14.758 1 97.12 446 THR A CA 1
ATOM 3649 C C . THR A 1 446 ? -5.723 19.562 14.578 1 97.12 446 THR A C 1
ATOM 3651 O O . THR A 1 446 ? -5.52 20.766 14.609 1 97.12 446 THR A O 1
ATOM 3654 N N . CYS A 1 447 ? -4.75 18.703 14.312 1 96.56 447 CYS A N 1
ATOM 3655 C CA . CYS A 1 447 ? -3.359 19.109 14.469 1 96.56 447 CYS A CA 1
ATOM 3656 C C . CYS A 1 447 ? -2.709 19.359 13.109 1 96.56 447 CYS A C 1
ATOM 3658 O O . CYS A 1 447 ? -1.631 19.953 13.031 1 96.56 447 CYS A O 1
ATOM 3660 N N . ILE A 1 448 ? -3.311 18.922 12.039 1 96.94 448 ILE A N 1
ATOM 3661 C CA . ILE A 1 448 ? -2.637 19.062 10.75 1 96.94 448 ILE A CA 1
ATOM 3662 C C . ILE A 1 448 ? -3.48 19.922 9.812 1 96.94 448 ILE A C 1
ATOM 3664 O O . ILE A 1 448 ? -2.955 20.797 9.125 1 96.94 448 ILE A O 1
ATOM 3668 N N . MET A 1 449 ? -4.777 19.734 9.82 1 96.5 449 MET A N 1
ATOM 3669 C CA . MET A 1 449 ? -5.664 20.516 8.953 1 96.5 449 MET A CA 1
ATOM 3670 C C . MET A 1 449 ? -5.543 22 9.266 1 96.5 449 MET A C 1
ATOM 3672 O O . MET A 1 449 ? -5.426 22.391 10.43 1 96.5 449 MET A O 1
ATOM 3676 N N . PRO A 1 450 ? -5.598 22.891 8.258 1 94.31 450 PRO A N 1
ATOM 3677 C CA . PRO A 1 450 ? -5.441 24.328 8.484 1 94.31 450 PRO A CA 1
ATOM 3678 C C . PRO A 1 450 ? -6.438 24.875 9.5 1 94.31 450 PRO A C 1
ATOM 3680 O O . PRO A 1 450 ? -7.617 24.531 9.469 1 94.31 450 PRO A O 1
ATOM 3683 N N . GLU A 1 451 ? -6 25.75 10.336 1 92.75 451 GLU A N 1
ATOM 3684 C CA . GLU A 1 451 ? -6.824 26.312 11.398 1 92.75 451 GLU A CA 1
ATOM 3685 C C . GLU A 1 451 ? -7.945 27.172 10.836 1 92.75 451 GLU A C 1
ATOM 3687 O O . GLU A 1 451 ? -8.953 27.406 11.5 1 92.75 451 GLU A O 1
ATOM 3692 N N . GLU A 1 452 ? -7.73 27.703 9.633 1 91.94 452 GLU A N 1
ATOM 3693 C CA . GLU A 1 452 ? -8.766 28.516 8.984 1 91.94 452 GLU A CA 1
ATOM 3694 C C . GLU A 1 452 ? -10.07 27.734 8.859 1 91.94 452 GLU A C 1
ATOM 3696 O O . GLU A 1 452 ? -11.156 28.312 8.938 1 91.94 452 GLU A O 1
ATOM 3701 N N . ILE A 1 453 ? -9.906 26.469 8.703 1 96.12 453 ILE A N 1
ATOM 3702 C CA . ILE A 1 453 ? -11.086 25.625 8.578 1 96.12 453 ILE A CA 1
ATOM 3703 C C . ILE A 1 453 ? -11.789 25.516 9.938 1 96.12 453 ILE A C 1
ATOM 3705 O O . ILE A 1 453 ? -13.016 25.594 10.016 1 96.12 453 ILE A O 1
ATOM 3709 N N . HIS A 1 454 ? -11.062 25.406 11 1 96.56 454 HIS A N 1
ATOM 3710 C CA . HIS A 1 454 ? -11.633 25.406 12.344 1 96.56 454 HIS A CA 1
ATOM 3711 C C . HIS A 1 454 ? -12.367 26.719 12.625 1 96.56 454 HIS A C 1
ATOM 3713 O O . HIS A 1 454 ? -13.461 26.719 13.195 1 96.56 454 HIS A O 1
ATOM 3719 N N . GLN A 1 455 ? -11.734 27.766 12.242 1 94.69 455 GLN A N 1
ATOM 3720 C CA . GLN A 1 455 ? -12.336 29.094 12.438 1 94.69 455 GLN A CA 1
ATOM 3721 C C . GLN A 1 455 ? -13.672 29.188 11.719 1 94.69 455 GLN A C 1
ATOM 3723 O O . GLN A 1 455 ? -14.648 29.703 12.281 1 94.69 455 GLN A O 1
ATOM 3728 N N . TYR A 1 456 ? -13.641 28.719 10.547 1 95.38 456 TYR A N 1
ATOM 3729 C CA . TYR A 1 456 ? -14.883 28.734 9.781 1 95.38 456 TYR A CA 1
ATOM 3730 C C . TYR A 1 456 ? -15.961 27.906 10.469 1 95.38 456 TYR A C 1
ATOM 3732 O O . TYR A 1 456 ? -17.109 28.344 10.578 1 95.38 456 TYR A O 1
ATOM 3740 N N . ILE A 1 457 ? -15.609 26.812 10.977 1 96.19 457 ILE A N 1
ATOM 3741 C CA . ILE A 1 457 ? -16.562 25.906 11.617 1 96.19 457 ILE A CA 1
ATOM 3742 C C . ILE A 1 457 ? -17.047 26.516 12.93 1 96.19 457 ILE A C 1
ATOM 3744 O O . ILE A 1 457 ? -18.203 26.328 13.312 1 96.19 457 ILE A O 1
ATOM 3748 N N . ASP A 1 458 ? -16.203 27.219 13.586 1 94.44 458 ASP A N 1
ATOM 3749 C CA . ASP A 1 458 ? -16.641 27.938 14.773 1 94.44 458 ASP A CA 1
ATOM 3750 C C . ASP A 1 458 ? -17.75 28.922 14.445 1 94.44 458 ASP A C 1
ATOM 3752 O O . ASP A 1 458 ? -18.688 29.109 15.234 1 94.44 458 ASP A O 1
ATOM 3756 N N . LYS A 1 459 ? -17.656 29.562 13.312 1 92.62 459 LYS A N 1
ATOM 3757 C CA . LYS A 1 459 ? -18.672 30.516 12.859 1 92.62 459 LYS A CA 1
ATOM 3758 C C . LYS A 1 459 ? -19.906 29.781 12.336 1 92.62 459 LYS A C 1
ATOM 3760 O O . LYS A 1 459 ? -21.031 30.266 12.516 1 92.62 459 LYS A O 1
ATOM 3765 N N . TYR A 1 460 ? -19.703 28.656 11.719 1 93.75 460 TYR A N 1
ATOM 3766 C CA . TYR A 1 460 ? -20.781 27.859 11.156 1 93.75 460 TYR A CA 1
ATOM 3767 C C . TYR A 1 460 ? -20.719 26.422 11.656 1 93.75 460 TYR A C 1
ATOM 3769 O O . TYR A 1 460 ? -20.328 25.516 10.922 1 93.75 460 TYR A O 1
ATOM 3777 N N . PRO A 1 461 ? -21.266 26.141 12.797 1 92.88 461 PRO A N 1
ATOM 3778 C CA . PRO A 1 461 ? -21.109 24.844 13.477 1 92.88 461 PRO A CA 1
ATOM 3779 C C . PRO A 1 461 ? -21.734 23.703 12.695 1 92.88 461 PRO A C 1
ATOM 3781 O O . PRO A 1 461 ? -21.359 22.531 12.883 1 92.88 461 PRO A O 1
ATOM 3784 N N . ALA A 1 462 ? -22.672 23.969 11.844 1 91.62 462 ALA A N 1
ATOM 3785 C CA . ALA A 1 462 ? -23.328 22.938 11.055 1 91.62 462 ALA A CA 1
ATOM 3786 C C . ALA A 1 462 ? -22.344 22.266 10.094 1 91.62 462 ALA A C 1
ATOM 3788 O O . ALA A 1 462 ? -22.641 21.219 9.531 1 91.62 462 ALA A O 1
ATOM 3789 N N . CYS A 1 463 ? -21.172 22.844 9.898 1 95.75 463 CYS A N 1
ATOM 3790 C CA . CYS A 1 463 ? -20.234 22.391 8.891 1 95.75 463 CYS A CA 1
ATOM 3791 C C . CYS A 1 463 ? -19.297 21.328 9.461 1 95.75 463 CYS A C 1
ATOM 3793 O O . CYS A 1 463 ? -18.531 20.703 8.727 1 95.75 463 CYS A O 1
ATOM 3795 N N . ARG A 1 464 ? -19.344 21.062 10.719 1 95.12 464 ARG A N 1
ATOM 3796 C CA . ARG A 1 464 ? -18.375 20.234 11.438 1 95.12 464 ARG A CA 1
ATOM 3797 C C . ARG A 1 464 ? -18.312 18.828 10.852 1 95.12 464 ARG A C 1
ATOM 3799 O O . ARG A 1 464 ? -17.234 18.359 10.477 1 95.12 464 ARG A O 1
ATOM 3806 N N . ASP A 1 465 ? -19.438 18.203 10.703 1 94 465 ASP A N 1
ATOM 3807 C CA . ASP A 1 465 ? -19.453 16.812 10.258 1 94 465 ASP A CA 1
ATOM 3808 C C . ASP A 1 465 ? -19.141 16.719 8.766 1 94 465 ASP A C 1
ATOM 3810 O O . ASP A 1 465 ? -18.562 15.727 8.305 1 94 465 ASP A O 1
ATOM 3814 N N . ILE A 1 466 ? -19.5 17.734 8.039 1 97.31 466 ILE A N 1
ATOM 3815 C CA . ILE A 1 466 ? -19.141 17.781 6.621 1 97.31 466 ILE A CA 1
ATOM 3816 C C . ILE A 1 466 ? -17.625 17.891 6.473 1 97.31 466 ILE A C 1
ATOM 3818 O O . ILE A 1 466 ? -17.031 17.219 5.625 1 97.31 466 ILE A O 1
ATOM 3822 N N . ALA A 1 467 ? -16.984 18.641 7.324 1 98 467 ALA A N 1
ATOM 3823 C CA . ALA A 1 467 ? -15.555 18.891 7.246 1 98 467 ALA A CA 1
ATOM 3824 C C . ALA A 1 467 ? -14.758 17.609 7.465 1 98 467 ALA A C 1
ATOM 3826 O O . ALA A 1 467 ? -13.773 17.344 6.762 1 98 467 ALA A O 1
ATOM 3827 N N . ILE A 1 468 ? -15.164 16.781 8.414 1 98.12 468 ILE A N 1
ATOM 3828 C CA . ILE A 1 468 ? -14.414 15.555 8.68 1 98.12 468 ILE A CA 1
ATOM 3829 C C . ILE A 1 468 ? -14.578 14.586 7.512 1 98.12 468 ILE A C 1
ATOM 3831 O O . ILE A 1 468 ? -13.641 13.875 7.148 1 98.12 468 ILE A O 1
ATOM 3835 N N . ASN A 1 469 ? -15.773 14.531 6.934 1 98.44 469 ASN A N 1
ATOM 3836 C CA . ASN A 1 469 ? -15.969 13.711 5.742 1 98.44 469 ASN A CA 1
ATOM 3837 C C . ASN A 1 469 ? -15.086 14.18 4.59 1 98.44 469 ASN A C 1
ATOM 3839 O O . ASN A 1 469 ? -14.469 13.367 3.906 1 98.44 469 ASN A O 1
ATOM 3843 N N . MET A 1 470 ? -15.039 15.5 4.434 1 98.31 470 MET A N 1
ATOM 3844 C CA . MET A 1 470 ? -14.211 16.062 3.373 1 98.31 470 MET A CA 1
ATOM 3845 C C . MET A 1 470 ? -12.734 15.781 3.625 1 98.31 470 MET A C 1
ATOM 3847 O O . MET A 1 470 ? -11.992 15.469 2.693 1 98.31 470 MET A O 1
ATOM 3851 N N . LEU A 1 471 ? -12.336 15.883 4.863 1 98.06 471 LEU A N 1
ATOM 3852 C CA . LEU A 1 471 ? -10.938 15.633 5.215 1 98.06 471 LEU A CA 1
ATOM 3853 C C . LEU A 1 471 ? -10.547 14.195 4.883 1 98.06 471 LEU A C 1
ATOM 3855 O O . LEU A 1 471 ? -9.547 13.969 4.199 1 98.06 471 LEU A O 1
ATOM 3859 N N . VAL A 1 472 ? -11.344 13.227 5.32 1 97.62 472 VAL A N 1
ATOM 3860 C CA . VAL A 1 472 ? -11.008 11.812 5.172 1 97.62 472 VAL A CA 1
ATOM 3861 C C . VAL A 1 472 ? -11.023 11.438 3.691 1 97.62 472 VAL A C 1
ATOM 3863 O O . VAL A 1 472 ? -10.07 10.844 3.184 1 97.62 472 VAL A O 1
ATOM 3866 N N . SER A 1 473 ? -12.047 11.844 3.02 1 97.19 473 SER A N 1
ATOM 3867 C CA . SER A 1 473 ? -12.117 11.555 1.592 1 97.19 473 SER A CA 1
ATOM 3868 C C . SER A 1 473 ? -11.039 12.297 0.818 1 97.19 473 SER A C 1
ATOM 3870 O O . SER A 1 473 ? -10.5 11.781 -0.158 1 97.19 473 SER A O 1
ATOM 3872 N N . GLY A 1 474 ? -10.773 13.484 1.248 1 97.31 474 GLY A N 1
ATOM 3873 C CA . GLY A 1 474 ? -9.742 14.266 0.585 1 97.31 474 GLY A CA 1
ATOM 3874 C C . GLY A 1 474 ? -8.352 13.672 0.733 1 97.31 474 GLY A C 1
ATOM 3875 O O . GLY A 1 474 ? -7.547 13.727 -0.199 1 97.31 474 GLY A O 1
ATOM 3876 N N . GLN A 1 475 ? -8.102 13.109 1.834 1 96.75 475 GLN A N 1
ATOM 3877 C CA . GLN A 1 475 ? -6.797 12.516 2.113 1 96.75 475 GLN A CA 1
ATOM 3878 C C . GLN A 1 475 ? -6.652 11.164 1.42 1 96.75 475 GLN A C 1
ATOM 3880 O O . GLN A 1 475 ? -5.605 10.867 0.837 1 96.75 475 GLN A O 1
ATOM 3885 N N . THR A 1 476 ? -7.695 10.375 1.419 1 96.44 476 THR A N 1
ATOM 3886 C CA . THR A 1 476 ? -7.539 8.969 1.062 1 96.44 476 THR A CA 1
ATOM 3887 C C . THR A 1 476 ? -8.062 8.711 -0.348 1 96.44 476 THR A C 1
ATOM 3889 O O . THR A 1 476 ? -7.719 7.699 -0.967 1 96.44 476 THR A O 1
ATOM 3892 N N . GLY A 1 477 ? -8.953 9.539 -0.764 1 95.62 477 GLY A N 1
ATOM 3893 C CA . GLY A 1 477 ? -9.633 9.273 -2.021 1 95.62 477 GLY A CA 1
ATOM 3894 C C . GLY A 1 477 ? -10.75 8.258 -1.895 1 95.62 477 GLY A C 1
ATOM 3895 O O . GLY A 1 477 ? -11.438 7.953 -2.873 1 95.62 477 GLY A O 1
ATOM 3896 N N . SER A 1 478 ? -11.031 7.738 -0.75 1 95.94 478 SER A N 1
ATOM 3897 C CA . SER A 1 478 ? -12.055 6.719 -0.535 1 95.94 478 SER A CA 1
ATOM 3898 C C . SER A 1 478 ? -13.414 7.352 -0.266 1 95.94 478 SER A C 1
ATOM 3900 O O . SER A 1 478 ? -13.5 8.469 0.25 1 95.94 478 SER A O 1
ATOM 3902 N N . SER A 1 479 ? -14.43 6.672 -0.657 1 97.06 479 SER A N 1
ATOM 3903 C CA . SER A 1 479 ? -15.781 7.059 -0.275 1 97.06 479 SER A CA 1
ATOM 3904 C C . SER A 1 479 ? -16.156 6.484 1.086 1 97.06 479 SER A C 1
ATOM 3906 O O . SER A 1 479 ? -15.562 5.508 1.539 1 97.06 479 SER A O 1
ATOM 3908 N N . PRO A 1 480 ? -17.109 7.121 1.773 1 98 480 PRO A N 1
ATOM 3909 C CA . PRO A 1 480 ? -17.641 6.496 2.994 1 98 480 PRO A CA 1
ATOM 3910 C C . PRO A 1 480 ? -18.391 5.203 2.717 1 98 480 PRO A C 1
ATOM 3912 O O . PRO A 1 480 ? -18.688 4.891 1.559 1 98 480 PRO A O 1
ATOM 3915 N N . LEU A 1 481 ? -18.625 4.434 3.75 1 98.12 481 LEU A N 1
ATOM 3916 C CA . LEU A 1 481 ? -19.359 3.184 3.637 1 98.12 481 LEU A CA 1
ATOM 3917 C C . LEU A 1 481 ? -20.547 3.168 4.59 1 98.12 481 LEU A C 1
ATOM 3919 O O . LEU A 1 481 ? -20.406 3.463 5.777 1 98.12 481 LEU A O 1
ATOM 3923 N N . LEU A 1 482 ? -21.641 2.834 4.066 1 97.31 482 LEU A N 1
ATOM 3924 C CA . LEU A 1 482 ? -22.875 2.773 4.82 1 97.31 482 LEU A CA 1
ATOM 3925 C C . LEU A 1 482 ? -23.219 1.336 5.207 1 97.31 482 LEU A C 1
ATOM 3927 O O . LEU A 1 482 ? -23.141 0.431 4.375 1 97.31 482 LEU A O 1
ATOM 3931 N N . VAL A 1 483 ? -23.531 1.113 6.441 1 96.12 483 VAL A N 1
ATOM 3932 C CA . VAL A 1 483 ? -23.922 -0.189 6.965 1 96.12 483 VAL A CA 1
ATOM 3933 C C . VAL A 1 483 ? -25.438 -0.223 7.176 1 96.12 483 VAL A C 1
ATOM 3935 O O . VAL A 1 483 ? -26.016 0.711 7.738 1 96.12 483 VAL A O 1
ATOM 3938 N N . LYS A 1 484 ? -26 -1.254 6.703 1 93.19 484 LYS A N 1
ATOM 3939 C CA . LYS A 1 484 ? -27.406 -1.481 7.027 1 93.19 484 LYS A CA 1
ATOM 3940 C C . LYS A 1 484 ? -27.562 -2.145 8.391 1 93.19 484 LYS A C 1
ATOM 3942 O O . LYS A 1 484 ? -27.312 -3.346 8.539 1 93.19 484 LYS A O 1
ATOM 3947 N N . ALA A 1 485 ? -27.953 -1.345 9.312 1 87 485 ALA A N 1
ATOM 3948 C CA . ALA A 1 485 ? -28.141 -1.874 10.656 1 87 485 ALA A CA 1
ATOM 3949 C C . ALA A 1 485 ? -29.5 -2.555 10.789 1 87 485 ALA A C 1
ATOM 3951 O O . ALA A 1 485 ? -30.469 -2.146 10.148 1 87 485 ALA A O 1
ATOM 3952 N N . ASP A 1 486 ? -29.531 -3.617 11.562 1 79.31 486 ASP A N 1
ATOM 3953 C CA . ASP A 1 486 ? -30.812 -4.246 11.898 1 79.31 486 ASP A CA 1
ATOM 3954 C C . ASP A 1 486 ? -31.625 -3.363 12.844 1 79.31 486 ASP A C 1
ATOM 3956 O O . ASP A 1 486 ? -32.844 -3.295 12.727 1 79.31 486 ASP A O 1
ATOM 3960 N N . TYR A 1 487 ? -30.844 -2.701 13.695 1 73 487 TYR A N 1
ATOM 3961 C CA . TYR A 1 487 ? -31.484 -1.843 14.688 1 73 487 TYR A CA 1
ATOM 3962 C C . TYR A 1 487 ? -30.719 -0.528 14.836 1 73 487 TYR A C 1
ATOM 3964 O O . TYR A 1 487 ? -29.531 -0.522 15.172 1 73 487 TYR A O 1
ATOM 3972 N N . VAL A 1 488 ? -31.359 0.53 14.414 1 69.5 488 VAL A N 1
ATOM 3973 C CA . VAL A 1 488 ? -30.812 1.864 14.648 1 69.5 488 VAL A CA 1
ATOM 3974 C C . VAL A 1 488 ? -31.922 2.781 15.18 1 69.5 488 VAL A C 1
ATOM 3976 O O . VAL A 1 488 ? -33 2.857 14.602 1 69.5 488 VAL A O 1
ATOM 3979 N N . PHE A 1 489 ? -31.5 3.34 16.375 1 67.69 489 PHE A N 1
ATOM 3980 C CA . PHE A 1 489 ? -32.438 4.266 17 1 67.69 489 PHE A CA 1
ATOM 3981 C C . PHE A 1 489 ? -31.875 5.676 17.047 1 67.69 489 PHE A C 1
ATOM 3983 O O . PHE A 1 489 ? -30.719 5.863 17.422 1 67.69 489 PHE A O 1
ATOM 3990 N N . GLU A 1 490 ? -32.719 6.59 16.5 1 69.56 490 GLU A N 1
ATOM 3991 C CA . GLU A 1 490 ? -32.281 7.984 16.547 1 69.56 490 GLU A CA 1
ATOM 3992 C C . GLU A 1 490 ? -33.312 8.859 17.25 1 69.56 490 GLU A C 1
ATOM 3994 O O . GLU A 1 490 ? -34.5 8.836 16.891 1 69.56 490 GLU A O 1
ATOM 3999 N N . PHE A 1 491 ? -32.656 9.547 18.297 1 62.97 491 PHE A N 1
ATOM 4000 C CA . PHE A 1 491 ? -33.469 10.547 18.969 1 62.97 491 PHE A CA 1
ATOM 4001 C C . PHE A 1 491 ? -33.438 11.867 18.203 1 62.97 491 PHE A C 1
ATOM 4003 O O . PHE A 1 491 ? -32.438 12.211 17.578 1 62.97 491 PHE A O 1
ATOM 4010 N N . GLU A 1 492 ? -34.688 12.383 18 1 56.88 492 GLU A N 1
ATOM 4011 C CA . GLU A 1 492 ? -34.812 13.648 17.281 1 56.88 492 GLU A CA 1
ATOM 4012 C C . GLU A 1 492 ? -33.812 14.672 17.812 1 56.88 492 GLU A C 1
ATOM 4014 O O . GLU A 1 492 ? -33.625 14.781 19.031 1 56.88 492 GLU A O 1
ATOM 4019 N N . ASP A 1 493 ? -32.938 15.086 16.891 1 55.69 493 ASP A N 1
ATOM 4020 C CA . ASP A 1 493 ? -32.031 16.172 17.234 1 55.69 493 ASP A CA 1
ATOM 4021 C C . ASP A 1 493 ? -32.688 17.531 17.031 1 55.69 493 ASP A C 1
ATOM 4023 O O . ASP A 1 493 ? -33.344 17.766 16 1 55.69 493 ASP A O 1
ATOM 4027 N N . SER A 1 494 ? -32.938 18.25 18.125 1 51.06 494 SER A N 1
ATOM 4028 C CA . SER A 1 494 ? -33.625 19.531 18.094 1 51.06 494 SER A CA 1
ATOM 4029 C C . SER A 1 494 ? -32.875 20.547 17.234 1 51.06 494 SER A C 1
ATOM 4031 O O . SER A 1 494 ? -33.375 21.625 16.938 1 51.06 494 SER A O 1
ATOM 4033 N N . HIS A 1 495 ? -31.672 20.359 16.906 1 55.44 495 HIS A N 1
ATOM 4034 C CA . HIS A 1 495 ? -30.969 21.453 16.25 1 55.44 495 HIS A CA 1
ATOM 4035 C C . HIS A 1 495 ? -31.047 21.312 14.727 1 55.44 495 HIS A C 1
ATOM 4037 O O . HIS A 1 495 ? -30.438 20.422 14.141 1 55.44 495 HIS A O 1
ATOM 4043 N N . SER A 1 496 ? -32.188 21.844 14.195 1 57.97 496 SER A N 1
ATOM 4044 C CA . SER A 1 496 ? -32.5 21.734 12.773 1 57.97 496 SER A CA 1
ATOM 4045 C C . SER A 1 496 ? -31.453 22.469 11.93 1 57.97 496 SER A C 1
ATOM 4047 O O . SER A 1 496 ? -31.297 23.688 12.047 1 57.97 496 SER A O 1
ATOM 4049 N N . GLN A 1 497 ? -30.359 21.844 11.578 1 69.44 497 GLN A N 1
ATOM 4050 C CA . GLN A 1 497 ? -29.547 22.438 10.531 1 69.44 497 GLN A CA 1
ATOM 4051 C C . GLN A 1 497 ? -30.266 22.406 9.18 1 69.44 497 GLN A C 1
ATOM 4053 O O . GLN A 1 497 ? -30.766 21.359 8.766 1 69.44 497 GLN A O 1
ATOM 4058 N N . THR A 1 498 ? -30.312 23.625 8.641 1 81.25 498 THR A N 1
ATOM 4059 C CA . THR A 1 498 ? -31.062 23.719 7.395 1 81.25 498 THR A CA 1
ATOM 4060 C C . THR A 1 498 ? -30.234 23.203 6.219 1 81.25 498 THR A C 1
ATOM 4062 O O . THR A 1 498 ? -29.016 23.203 6.273 1 81.25 498 THR A O 1
ATOM 4065 N N . ILE A 1 499 ? -30.938 22.781 5.297 1 90.81 499 ILE A N 1
ATOM 4066 C CA . ILE A 1 499 ? -30.344 22.328 4.047 1 90.81 499 ILE A CA 1
ATOM 4067 C C . ILE A 1 499 ? -29.531 23.469 3.428 1 90.81 499 ILE A C 1
ATOM 4069 O O . ILE A 1 499 ? -28.453 23.25 2.883 1 90.81 499 ILE A O 1
ATOM 4073 N N . ARG A 1 500 ? -30.078 24.641 3.551 1 91.44 500 ARG A N 1
ATOM 4074 C CA . ARG A 1 500 ? -29.406 25.797 2.984 1 91.44 500 ARG A CA 1
ATOM 4075 C C . ARG A 1 500 ? -28.047 26.016 3.639 1 91.44 500 ARG A C 1
ATOM 4077 O O . ARG A 1 500 ? -27.047 26.219 2.949 1 91.44 500 ARG A O 1
ATOM 4084 N N . GLN A 1 501 ? -28.062 25.938 4.93 1 93.38 501 GLN A N 1
ATOM 4085 C CA . GLN A 1 501 ? -26.828 26.141 5.664 1 93.38 501 GLN A CA 1
ATOM 4086 C C . GLN A 1 501 ? -25.797 25.062 5.324 1 93.38 501 GLN A C 1
ATOM 4088 O O . GLN A 1 501 ? -24.625 25.359 5.105 1 93.38 501 GLN A O 1
ATOM 4093 N N . ARG A 1 502 ? -26.25 23.922 5.262 1 95.81 502 ARG A N 1
ATOM 4094 C CA . ARG A 1 502 ? -25.359 22.797 4.996 1 95.81 502 ARG A CA 1
ATOM 4095 C C . ARG A 1 502 ? -24.875 22.828 3.553 1 95.81 502 ARG A C 1
ATOM 4097 O O . ARG A 1 502 ? -23.75 22.406 3.271 1 95.81 502 ARG A O 1
ATOM 4104 N N . SER A 1 503 ? -25.672 23.266 2.652 1 96.69 503 SER A N 1
ATOM 4105 C CA . SER A 1 503 ? -25.234 23.469 1.276 1 96.69 503 SER A CA 1
ATOM 4106 C C . SER A 1 503 ? -24.125 24.516 1.2 1 96.69 503 SER A C 1
ATOM 4108 O O . SER A 1 503 ? -23.125 24.328 0.501 1 96.69 503 SER A O 1
ATOM 4110 N N . GLN A 1 504 ? -24.359 25.547 1.952 1 96.12 504 GLN A N 1
ATOM 4111 C CA . GLN A 1 504 ? -23.344 26.594 2.014 1 96.12 504 GLN A CA 1
ATOM 4112 C C . GLN A 1 504 ? -22.031 26.047 2.578 1 96.12 504 GLN A C 1
ATOM 4114 O O . GLN A 1 504 ? -20.953 26.422 2.131 1 96.12 504 GLN A O 1
ATOM 4119 N N . CYS A 1 505 ? -22.141 25.172 3.523 1 97.69 505 CYS A N 1
ATOM 4120 C CA . CYS A 1 505 ? -20.953 24.547 4.117 1 97.69 505 CYS A CA 1
ATOM 4121 C C . CYS A 1 505 ? -20.125 23.844 3.055 1 97.69 505 CYS A C 1
ATOM 4123 O O . CYS A 1 505 ? -18.906 24.031 2.998 1 97.69 505 CYS A O 1
ATOM 4125 N N . ILE A 1 506 ? -20.75 23.062 2.186 1 98.19 506 ILE A N 1
ATOM 4126 C CA . ILE A 1 506 ? -20.031 22.297 1.165 1 98.19 506 ILE A CA 1
ATOM 4127 C C . ILE A 1 506 ? -19.297 23.25 0.231 1 98.19 506 ILE A C 1
ATOM 4129 O O . ILE A 1 506 ? -18.125 23.031 -0.074 1 98.19 506 ILE A O 1
ATOM 4133 N N . ASN A 1 507 ? -19.938 24.266 -0.132 1 97.75 507 ASN A N 1
ATOM 4134 C CA . ASN A 1 507 ? -19.344 25.219 -1.071 1 97.75 507 ASN A CA 1
ATOM 4135 C C . ASN A 1 507 ? -18.203 26 -0.434 1 97.75 507 ASN A C 1
ATOM 4137 O O . ASN A 1 507 ? -17.125 26.125 -1.018 1 97.75 507 ASN A O 1
ATOM 4141 N N . ASP A 1 508 ? -18.438 26.516 0.757 1 97.75 508 ASP A N 1
ATOM 4142 C CA . ASP A 1 508 ? -17.422 27.328 1.419 1 97.75 508 ASP A CA 1
ATOM 4143 C C . ASP A 1 508 ? -16.219 26.484 1.821 1 97.75 508 ASP A C 1
ATOM 4145 O O . ASP A 1 508 ? -15.07 26.906 1.68 1 97.75 508 ASP A O 1
ATOM 4149 N N . LEU A 1 509 ? -16.484 25.328 2.348 1 98.12 509 LEU A N 1
ATOM 4150 C CA . LEU A 1 509 ? -15.375 24.438 2.703 1 98.12 509 LEU A CA 1
ATOM 4151 C C . LEU A 1 509 ? -14.578 24.047 1.469 1 98.12 509 LEU A C 1
ATOM 4153 O O . LEU A 1 509 ? -13.352 23.891 1.541 1 98.12 509 LEU A O 1
ATOM 4157 N N . SER A 1 510 ? -15.258 23.844 0.353 1 97.69 510 SER A N 1
ATOM 4158 C CA . SER A 1 510 ? -14.547 23.531 -0.881 1 97.69 510 SER A CA 1
ATOM 4159 C C . SER A 1 510 ? -13.508 24.609 -1.204 1 97.69 510 SER A C 1
ATOM 4161 O O . SER A 1 510 ? -12.398 24.297 -1.642 1 97.69 510 SER A O 1
ATOM 4163 N N . VAL A 1 511 ? -13.867 25.812 -0.965 1 96.44 511 VAL A N 1
ATOM 4164 C CA . VAL A 1 511 ? -12.922 26.906 -1.169 1 96.44 511 VAL A CA 1
ATOM 4165 C C . VAL A 1 511 ? -11.734 26.75 -0.231 1 96.44 511 VAL A C 1
ATOM 4167 O O . VAL A 1 511 ? -10.578 26.891 -0.652 1 96.44 511 VAL A O 1
ATOM 4170 N N . LEU A 1 512 ? -12.008 26.391 1.009 1 95.94 512 LEU A N 1
ATOM 4171 C CA . LEU A 1 512 ? -10.961 26.234 2.01 1 95.94 512 LEU A CA 1
ATOM 4172 C C . LEU A 1 512 ? -10.125 24.984 1.736 1 95.94 512 LEU A C 1
ATOM 4174 O O . LEU A 1 512 ? -9.008 24.859 2.23 1 95.94 512 LEU A O 1
ATOM 4178 N N . PHE A 1 513 ? -10.727 24.047 1.036 1 97 513 PHE A N 1
ATOM 4179 C CA . PHE A 1 513 ? -10.008 22.844 0.589 1 97 513 PHE A CA 1
ATOM 4180 C C . PHE A 1 513 ? -9.43 23.062 -0.803 1 97 513 PHE A C 1
ATOM 4182 O O . PHE A 1 513 ? -9.523 22.188 -1.661 1 97 513 PHE A O 1
ATOM 4189 N N . ASN A 1 514 ? -8.914 24.172 -1.037 1 94.12 514 ASN A N 1
ATOM 4190 C CA . ASN A 1 514 ? -8.211 24.562 -2.25 1 94.12 514 ASN A CA 1
ATOM 4191 C C . ASN A 1 514 ? -9.125 24.531 -3.471 1 94.12 514 ASN A C 1
ATOM 4193 O O . ASN A 1 514 ? -8.711 24.094 -4.551 1 94.12 514 ASN A O 1
ATOM 4197 N N . GLY A 1 515 ? -10.312 24.844 -3.217 1 94.31 515 GLY A N 1
ATOM 4198 C CA . GLY A 1 515 ? -11.258 24.938 -4.32 1 94.31 515 GLY A CA 1
ATOM 4199 C C . GLY A 1 515 ? -11.789 23.578 -4.77 1 94.31 515 GLY A C 1
ATOM 4200 O O . GLY A 1 515 ? -12.328 23.453 -5.871 1 94.31 515 GLY A O 1
ATOM 4201 N N . LYS A 1 516 ? -11.602 22.609 -3.979 1 94.81 516 LYS A N 1
ATOM 4202 C CA . LYS A 1 516 ? -12 21.266 -4.367 1 94.81 516 LYS A CA 1
ATOM 4203 C C . LYS A 1 516 ? -13.055 20.703 -3.414 1 94.81 516 LYS A C 1
ATOM 4205 O O . LYS A 1 516 ? -12.898 20.781 -2.193 1 94.81 516 LYS A O 1
ATOM 4210 N N . ASN A 1 517 ? -14.141 20.234 -3.953 1 97 517 ASN A N 1
ATOM 4211 C CA . ASN A 1 517 ? -15.016 19.344 -3.191 1 97 517 ASN A CA 1
ATOM 4212 C C . ASN A 1 517 ? -14.461 17.922 -3.123 1 97 517 ASN A C 1
ATOM 4214 O O . ASN A 1 517 ? -14.469 17.203 -4.121 1 97 517 ASN A O 1
ATOM 4218 N N . THR A 1 518 ? -14.047 17.516 -1.972 1 97.88 518 THR A N 1
ATOM 4219 C CA . THR A 1 518 ? -13.305 16.266 -1.862 1 97.88 518 THR A CA 1
ATOM 4220 C C . THR A 1 518 ? -14.258 15.102 -1.595 1 97.88 518 THR A C 1
ATOM 4222 O O . THR A 1 518 ? -13.828 13.945 -1.546 1 97.88 518 THR A O 1
ATOM 4225 N N . LEU A 1 519 ? -15.523 15.336 -1.439 1 98.19 519 LEU A N 1
ATOM 4226 C CA . LEU A 1 519 ? -16.5 14.281 -1.147 1 98.19 519 LEU A CA 1
ATOM 4227 C C . LEU A 1 519 ? -16.625 13.32 -2.324 1 98.19 519 LEU A C 1
ATOM 4229 O O . LEU A 1 519 ? -16.672 13.75 -3.48 1 98.19 519 LEU A O 1
ATOM 4233 N N . ASN A 1 520 ? -16.656 12.031 -2.037 1 97.12 520 ASN A N 1
ATOM 4234 C CA . ASN A 1 520 ? -16.812 10.992 -3.049 1 97.12 520 ASN A CA 1
ATOM 4235 C C . ASN A 1 520 ? -18.125 10.25 -2.904 1 97.12 520 ASN A C 1
ATOM 4237 O O . ASN A 1 520 ? -18.438 9.727 -1.833 1 97.12 520 ASN A O 1
ATOM 4241 N N . LEU A 1 521 ? -18.859 10.219 -3.947 1 97.75 521 LEU A N 1
ATOM 4242 C CA . LEU A 1 521 ? -20.172 9.57 -3.947 1 97.75 521 LEU A CA 1
ATOM 4243 C C . LEU A 1 521 ? -20.016 8.055 -3.967 1 97.75 521 LEU A C 1
ATOM 4245 O O . LEU A 1 521 ? -19.094 7.523 -4.578 1 97.75 521 LEU A O 1
ATOM 4249 N N . ASN A 1 522 ? -20.891 7.375 -3.332 1 97.81 522 ASN A N 1
ATOM 4250 C CA . ASN A 1 522 ? -21 5.926 -3.246 1 97.81 522 ASN A CA 1
ATOM 4251 C C . ASN A 1 522 ? -22.453 5.465 -3.314 1 97.81 522 ASN A C 1
ATOM 4253 O O . ASN A 1 522 ? -23.359 6.145 -2.814 1 97.81 522 ASN A O 1
ATOM 4257 N N . ASN A 1 523 ? -22.719 4.336 -3.916 1 97.75 523 ASN A N 1
ATOM 4258 C CA . ASN A 1 523 ? -24.078 3.793 -3.992 1 97.75 523 ASN A CA 1
ATOM 4259 C C . ASN A 1 523 ? -24.156 2.398 -3.377 1 97.75 523 ASN A C 1
ATOM 4261 O O . ASN A 1 523 ? -25.109 1.655 -3.633 1 97.75 523 ASN A O 1
ATOM 4265 N N . GLU A 1 524 ? -23.172 2.039 -2.641 1 97.75 524 GLU A N 1
ATOM 4266 C CA . GLU A 1 524 ? -23.094 0.73 -1.999 1 97.75 524 GLU A CA 1
ATOM 4267 C C . GLU A 1 524 ? -23.641 0.785 -0.571 1 97.75 524 GLU A C 1
ATOM 4269 O O . GLU A 1 524 ? -23.406 1.758 0.149 1 97.75 524 GLU A O 1
ATOM 4274 N N . ILE A 1 525 ? -24.312 -0.198 -0.127 1 97.38 525 ILE A N 1
ATOM 4275 C CA . ILE A 1 525 ? -24.688 -0.43 1.265 1 97.38 525 ILE A CA 1
ATOM 4276 C C . ILE A 1 525 ? -24.359 -1.868 1.654 1 97.38 525 ILE A C 1
ATOM 4278 O O . ILE A 1 525 ? -24.531 -2.793 0.857 1 97.38 525 ILE A O 1
ATOM 4282 N N . VAL A 1 526 ? -23.797 -2.096 2.783 1 97.88 526 VAL A N 1
ATOM 4283 C CA . VAL A 1 526 ? -23.328 -3.406 3.219 1 97.88 526 VAL A CA 1
ATOM 4284 C C . VAL A 1 526 ? -24.203 -3.92 4.359 1 97.88 526 VAL A C 1
ATOM 4286 O O . VAL A 1 526 ? -24.5 -3.18 5.297 1 97.88 526 VAL A O 1
ATOM 4289 N N . SER A 1 527 ? -24.641 -5.148 4.352 1 95.75 527 SER A N 1
ATOM 4290 C CA . SER A 1 527 ? -25.438 -5.785 5.395 1 95.75 527 SER A CA 1
ATOM 4291 C C . SER A 1 527 ? -24.922 -7.188 5.707 1 95.75 527 SER A C 1
ATOM 4293 O O . SER A 1 527 ? -24.062 -7.711 4.996 1 95.75 527 SER A O 1
ATOM 4295 N N . LYS A 1 528 ? -25.344 -7.703 6.777 1 95.06 528 LYS A N 1
ATOM 4296 C CA . LYS A 1 528 ? -25.109 -9.109 7.07 1 95.06 528 LYS A CA 1
ATOM 4297 C C . LYS A 1 528 ? -25.828 -10.016 6.082 1 95.06 528 LYS A C 1
ATOM 4299 O O . LYS A 1 528 ? -27.016 -9.797 5.789 1 95.06 528 LYS A O 1
ATOM 4304 N N . VAL A 1 529 ? -25.109 -10.922 5.586 1 95.44 529 VAL A N 1
ATOM 4305 C CA . VAL A 1 529 ? -25.703 -11.828 4.613 1 95.44 529 VAL A CA 1
ATOM 4306 C C . VAL A 1 529 ? -26.672 -12.766 5.316 1 95.44 529 VAL A C 1
ATOM 4308 O O . VAL A 1 529 ? -26.438 -13.188 6.445 1 95.44 529 VAL A O 1
ATOM 4311 N N . SER A 1 530 ? -27.781 -13.047 4.668 1 92.31 530 SER A N 1
ATOM 4312 C CA . SER A 1 530 ? -28.781 -13.977 5.168 1 92.31 530 SER A CA 1
ATOM 4313 C C . SER A 1 530 ? -29.188 -14.977 4.094 1 92.31 530 SER A C 1
ATOM 4315 O O . SER A 1 530 ? -29 -14.727 2.9 1 92.31 530 SER A O 1
ATOM 4317 N N . PRO A 1 531 ? -29.641 -16.141 4.465 1 88.88 531 PRO A N 1
ATOM 4318 C CA . PRO A 1 531 ? -30.016 -17.172 3.498 1 88.88 531 PRO A CA 1
ATOM 4319 C C . PRO A 1 531 ? -31.016 -16.672 2.455 1 88.88 531 PRO A C 1
ATOM 4321 O O . PRO A 1 531 ? -30.953 -17.094 1.297 1 88.88 531 PRO A O 1
ATOM 4324 N N . ASP A 1 532 ? -31.859 -15.781 2.795 1 82.75 532 ASP A N 1
ATOM 4325 C CA . ASP A 1 532 ? -32.875 -15.297 1.882 1 82.75 532 ASP A CA 1
ATOM 4326 C C . ASP A 1 532 ? -32.281 -14.453 0.764 1 82.75 532 ASP A C 1
ATOM 4328 O O . ASP A 1 532 ? -32.875 -14.289 -0.299 1 82.75 532 ASP A O 1
ATOM 4332 N N . GLN A 1 533 ? -31.172 -13.984 1.006 1 84.12 533 GLN A N 1
ATOM 4333 C CA . GLN A 1 533 ? -30.531 -13.102 0.037 1 84.12 533 GLN A CA 1
ATOM 4334 C C . GLN A 1 533 ? -29.75 -13.906 -1.006 1 84.12 533 GLN A C 1
ATOM 4336 O O . GLN A 1 533 ? -29.391 -13.375 -2.062 1 84.12 533 GLN A O 1
ATOM 4341 N N . VAL A 1 534 ? -29.422 -15.078 -0.754 1 78.56 534 VAL A N 1
ATOM 4342 C CA . VAL A 1 534 ? -28.562 -15.828 -1.658 1 78.56 534 VAL A CA 1
ATOM 4343 C C . VAL A 1 534 ? -29.359 -16.906 -2.379 1 78.56 534 VAL A C 1
ATOM 4345 O O . VAL A 1 534 ? -28.844 -17.594 -3.256 1 78.56 534 VAL A O 1
ATOM 4348 N N . SER A 1 535 ? -30.672 -17.031 -2.156 1 63.31 535 SER A N 1
ATOM 4349 C CA . SER A 1 535 ? -31.5 -18.031 -2.807 1 63.31 535 SER A CA 1
ATOM 4350 C C . SER A 1 535 ? -32.094 -17.516 -4.121 1 63.31 535 SER A C 1
ATOM 4352 O O . SER A 1 535 ? -32.594 -16.391 -4.18 1 63.31 535 SER A O 1
ATOM 4354 N N . THR A 1 536 ? -31.531 -17.75 -5.363 1 58.38 536 THR A N 1
ATOM 4355 C CA . THR A 1 536 ? -31.938 -17.219 -6.66 1 58.38 536 THR A CA 1
ATOM 4356 C C . THR A 1 536 ? -33.156 -17.953 -7.191 1 58.38 536 THR A C 1
ATOM 4358 O O . THR A 1 536 ? -33.188 -19.188 -7.227 1 58.38 536 THR A O 1
ATOM 4361 N N . PRO A 1 537 ? -34.25 -17.219 -7.43 1 52.59 537 PRO A N 1
ATOM 4362 C CA . PRO A 1 537 ? -35.375 -17.859 -8.094 1 52.59 537 PRO A CA 1
ATOM 4363 C C . PRO A 1 537 ? -35.062 -18.312 -9.508 1 52.59 537 PRO A C 1
ATOM 4365 O O . PRO A 1 537 ? -34.281 -17.672 -10.203 1 52.59 537 PRO A O 1
ATOM 4368 N N . THR A 1 538 ? -35.25 -19.531 -9.867 1 50.94 538 THR A N 1
ATOM 4369 C CA . THR A 1 538 ? -34.906 -20.328 -11.031 1 50.94 538 THR A CA 1
ATOM 4370 C C . THR A 1 538 ? -35.812 -20 -12.211 1 50.94 538 THR A C 1
ATOM 4372 O O . THR A 1 538 ? -35.75 -20.609 -13.266 1 50.94 538 THR A O 1
ATOM 4375 N N . SER A 1 539 ? -36.812 -19.062 -12.25 1 47.03 539 SER A N 1
ATOM 4376 C CA . SER A 1 539 ? -37.656 -19.438 -13.391 1 47.03 539 SER A CA 1
ATOM 4377 C C . SER A 1 539 ? -37.281 -18.656 -14.641 1 47.03 539 SER A C 1
ATOM 4379 O O . SER A 1 539 ? -36.938 -17.469 -14.547 1 47.03 539 SER A O 1
ATOM 4381 N N . TRP A 1 540 ? -37.156 -19.266 -15.789 1 43.59 540 TRP A N 1
ATOM 4382 C CA . TRP A 1 540 ? -36.938 -18.797 -17.141 1 43.59 540 TRP A CA 1
ATOM 4383 C C . TRP A 1 540 ? -37.875 -17.641 -17.5 1 43.59 540 TRP A C 1
ATOM 4385 O O . TRP A 1 540 ? -37.469 -16.641 -18.078 1 43.59 540 TRP A O 1
ATOM 4395 N N . ASP A 1 541 ? -39.062 -17.812 -17.219 1 42.97 541 ASP A N 1
ATOM 4396 C CA . ASP A 1 541 ? -40.125 -16.906 -17.688 1 42.97 541 ASP A CA 1
ATOM 4397 C C . ASP A 1 541 ? -39.906 -15.5 -17.141 1 42.97 541 ASP A C 1
ATOM 4399 O O . ASP A 1 541 ? -40.156 -14.516 -17.828 1 42.97 541 ASP A O 1
ATOM 4403 N N . THR A 1 542 ? -39.438 -15.461 -16.125 1 44.09 542 THR A N 1
ATOM 4404 C CA . THR A 1 542 ? -39.219 -14.156 -15.508 1 44.09 542 THR A CA 1
ATOM 4405 C C . THR A 1 542 ? -38.031 -13.445 -16.125 1 44.09 542 THR A C 1
ATOM 4407 O O . THR A 1 542 ? -38 -12.211 -16.203 1 44.09 542 THR A O 1
ATOM 4410 N N . TRP A 1 543 ? -37.031 -14.094 -16.531 1 44.72 543 TRP A N 1
ATOM 4411 C CA . TRP A 1 543 ? -35.812 -13.516 -17.094 1 44.72 543 TRP A CA 1
ATOM 4412 C C . TRP A 1 543 ? -36.062 -12.984 -18.5 1 44.72 543 TRP A C 1
ATOM 4414 O O . TRP A 1 543 ? -35.688 -11.859 -18.828 1 44.72 543 TRP A O 1
ATOM 4424 N N . ALA A 1 544 ? -36.594 -13.875 -19.328 1 44.16 544 ALA A N 1
ATOM 4425 C CA . ALA A 1 544 ? -36.906 -13.422 -20.688 1 44.16 544 ALA A CA 1
ATOM 4426 C C . ALA A 1 544 ? -37.719 -12.133 -20.656 1 44.16 544 ALA A C 1
ATOM 4428 O O . ALA A 1 544 ? -37.5 -11.242 -21.484 1 44.16 544 ALA A O 1
ATOM 4429 N N . SER A 1 545 ? -38.531 -12.039 -19.688 1 43.38 545 SER A N 1
ATOM 4430 C CA . SER A 1 545 ? -39.312 -10.828 -19.547 1 43.38 545 SER A CA 1
ATOM 4431 C C . SER A 1 545 ? -38.5 -9.664 -19.031 1 43.38 545 SER A C 1
ATOM 4433 O O . SER A 1 545 ? -38.812 -8.5 -19.281 1 43.38 545 SER A O 1
ATOM 4435 N N . SER A 1 546 ? -37.5 -9.961 -18.344 1 42.47 546 SER A N 1
ATOM 4436 C CA . SER A 1 546 ? -36.656 -8.914 -17.781 1 42.47 546 SER A CA 1
ATOM 4437 C C . SER A 1 546 ? -35.688 -8.352 -18.812 1 42.47 546 SER A C 1
ATOM 4439 O O . SER A 1 546 ? -35.312 -7.18 -18.75 1 42.47 546 SER A O 1
ATOM 4441 N N . ILE A 1 547 ? -35.125 -9.125 -19.688 1 44.34 547 ILE A N 1
ATOM 4442 C CA . ILE A 1 547 ? -34.375 -8.625 -20.828 1 44.34 547 ILE A CA 1
ATOM 4443 C C . ILE A 1 547 ? -35.219 -7.641 -21.625 1 44.34 547 ILE A C 1
ATOM 4445 O O . ILE A 1 547 ? -34.719 -6.586 -22.031 1 44.34 547 ILE A O 1
ATOM 4449 N N . ALA A 1 548 ? -36.469 -8.078 -21.859 1 41.09 548 ALA A N 1
ATOM 4450 C CA . ALA A 1 548 ? -37.375 -7.152 -22.5 1 41.09 548 ALA A CA 1
ATOM 4451 C C . ALA A 1 548 ? -37.562 -5.883 -21.672 1 41.09 548 ALA A C 1
ATOM 4453 O O . ALA A 1 548 ? -37.688 -4.785 -22.234 1 41.09 548 ALA A O 1
ATOM 4454 N N . ALA A 1 549 ? -37.531 -5.98 -20.438 1 38.94 549 ALA A N 1
ATOM 4455 C CA . ALA A 1 549 ? -37.688 -4.82 -19.562 1 38.94 549 ALA A CA 1
ATOM 4456 C C . ALA A 1 549 ? -36.438 -3.977 -19.547 1 38.94 549 ALA A C 1
ATOM 4458 O O . ALA A 1 549 ? -36.5 -2.75 -19.438 1 38.94 549 ALA A O 1
ATOM 4459 N N . ILE A 1 550 ? -35.312 -4.516 -19.562 1 40.06 550 ILE A N 1
ATOM 4460 C CA . ILE A 1 550 ? -34.062 -3.789 -19.703 1 40.06 550 ILE A CA 1
ATOM 4461 C C . ILE A 1 550 ? -34.062 -3.049 -21.047 1 40.06 550 ILE A C 1
ATOM 4463 O O . ILE A 1 550 ? -33.594 -1.9 -21.125 1 40.06 550 ILE A O 1
ATOM 4467 N N . LYS A 1 551 ? -34.594 -3.619 -22.109 1 40.97 551 LYS A N 1
ATOM 4468 C CA . LYS A 1 551 ? -34.781 -2.928 -23.391 1 40.97 551 LYS A CA 1
ATOM 4469 C C . LYS A 1 551 ? -35.844 -1.837 -23.266 1 40.97 551 LYS A C 1
ATOM 4471 O O . LYS A 1 551 ? -35.719 -0.778 -23.891 1 40.97 551 LYS A O 1
ATOM 4476 N N . ALA A 1 552 ? -36.938 -2.088 -22.562 1 37.59 552 ALA A N 1
ATOM 4477 C CA . ALA A 1 552 ? -38.062 -1.161 -22.484 1 37.59 552 ALA A CA 1
ATOM 4478 C C . ALA A 1 552 ? -37.719 0.032 -21.594 1 37.59 552 ALA A C 1
ATOM 4480 O O . ALA A 1 552 ? -38.25 1.127 -21.797 1 37.59 552 ALA A O 1
ATOM 4481 N N . LYS A 1 553 ? -37.094 -0.09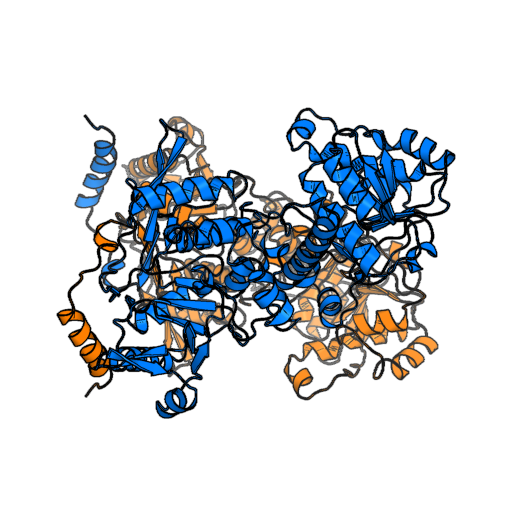3 -20.609 1 39.03 553 LYS A N 1
ATOM 4482 C CA . LYS A 1 553 ? -36.812 1.086 -19.797 1 39.03 553 LYS A CA 1
ATOM 4483 C C . LYS A 1 553 ? -35.969 2.104 -20.562 1 39.03 553 LYS A C 1
ATOM 4485 O O . LYS A 1 553 ? -35.812 3.248 -20.125 1 39.03 553 LYS A O 1
ATOM 4490 N N . LYS A 1 554 ? -35.312 1.794 -21.5 1 41.25 554 LYS A N 1
ATOM 4491 C CA . LYS A 1 554 ? -34.562 2.779 -22.281 1 41.25 554 LYS A CA 1
ATOM 4492 C C . LYS A 1 554 ? -35.5 3.561 -23.203 1 41.25 554 LYS A C 1
ATOM 4494 O O . LYS A 1 554 ? -35.062 4.492 -23.891 1 41.25 554 LYS A O 1
ATOM 4499 N N . ASN A 1 555 ? -36.5 3.023 -23.656 1 28.84 555 ASN A N 1
ATOM 4500 C CA . ASN A 1 555 ? -37.375 3.881 -24.438 1 28.84 555 ASN A CA 1
ATOM 4501 C C . ASN A 1 555 ? -38.312 4.688 -23.547 1 28.84 555 ASN A C 1
ATOM 4503 O O . ASN A 1 555 ? -39.406 4.219 -23.188 1 28.84 555 ASN A O 1
ATOM 4507 N N . PRO A 1 556 ? -37.812 5.375 -22.766 1 27.22 556 PRO A N 1
ATOM 4508 C CA . PRO A 1 556 ? -38.844 6.289 -22.25 1 27.22 556 PRO A CA 1
ATOM 4509 C C . PRO A 1 556 ? -39.656 6.945 -23.375 1 27.22 556 PRO A C 1
ATOM 4511 O O . PRO A 1 556 ? -39.094 7.223 -24.438 1 27.22 556 PRO A O 1
ATOM 4514 N N . ALA A 1 557 ? -40.906 6.922 -23.359 1 23.88 557 ALA A N 1
ATOM 4515 C CA . ALA A 1 557 ? -41.688 7.91 -24.094 1 23.88 557 ALA A CA 1
ATOM 4516 C C . ALA A 1 557 ? -41.125 9.312 -23.906 1 23.88 557 ALA A C 1
ATOM 4518 O O . ALA A 1 557 ? -40.688 9.664 -22.828 1 23.88 557 ALA A O 1
ATOM 4519 N N . MET B 1 1 ? 31.188 -17.859 -6.5 1 86.94 1 MET B N 1
ATOM 4520 C CA . MET B 1 1 ? 29.875 -17.469 -6 1 86.94 1 MET B CA 1
ATOM 4521 C C . MET B 1 1 ? 29.422 -18.391 -4.883 1 86.94 1 MET B C 1
ATOM 4523 O O . MET B 1 1 ? 29.531 -19.625 -5.004 1 86.94 1 MET B O 1
ATOM 4527 N N . VAL B 1 2 ? 29.141 -17.875 -3.721 1 73.19 2 VAL B N 1
ATOM 4528 C CA . VAL B 1 2 ? 28.781 -18.688 -2.559 1 73.19 2 VAL B CA 1
ATOM 4529 C C . VAL B 1 2 ? 27.359 -18.344 -2.109 1 73.19 2 VAL B C 1
ATOM 4531 O O . VAL B 1 2 ? 26.969 -17.172 -2.098 1 73.19 2 VAL B O 1
ATOM 4534 N N . SER B 1 3 ? 26.609 -19.344 -1.938 1 82.56 3 SER B N 1
ATOM 4535 C CA . SER B 1 3 ? 25.312 -19.203 -1.292 1 82.56 3 SER B CA 1
ATOM 4536 C C . SER B 1 3 ? 25.172 -20.172 -0.117 1 82.56 3 SER B C 1
ATOM 4538 O O . SER B 1 3 ? 26.062 -20.969 0.153 1 82.56 3 SER B O 1
ATOM 4540 N N . GLY B 1 4 ? 24.234 -19.875 0.825 1 74.56 4 GLY B N 1
ATOM 4541 C CA . GLY B 1 4 ? 24 -20.75 1.962 1 74.56 4 GLY B CA 1
ATOM 4542 C C . GLY B 1 4 ? 22.562 -21.234 2.064 1 74.56 4 GLY B C 1
ATOM 4543 O O . GLY B 1 4 ? 21.656 -20.578 1.54 1 74.56 4 GLY B O 1
ATOM 4544 N N . THR B 1 5 ? 22.359 -22.391 2.465 1 63.53 5 THR B N 1
ATOM 4545 C CA . THR B 1 5 ? 21.016 -22.891 2.684 1 63.53 5 THR B CA 1
ATOM 4546 C C . THR B 1 5 ? 20.922 -23.672 3.992 1 63.53 5 THR B C 1
ATOM 4548 O O . THR B 1 5 ? 21.875 -24.344 4.383 1 63.53 5 THR B O 1
ATOM 4551 N N . SER B 1 6 ? 20.062 -23.281 4.93 1 46.56 6 SER B N 1
ATOM 4552 C CA . SER B 1 6 ? 19.922 -23.922 6.234 1 46.56 6 SER B CA 1
ATOM 4553 C C . SER B 1 6 ? 18.734 -24.875 6.262 1 46.56 6 SER B C 1
ATOM 4555 O O . SER B 1 6 ? 18.656 -25.75 7.133 1 46.56 6 SER B O 1
ATOM 4557 N N . THR B 1 7 ? 17.625 -24.609 5.59 1 48.19 7 THR B N 1
ATOM 4558 C CA . THR B 1 7 ? 16.438 -25.438 5.715 1 48.19 7 THR B CA 1
ATOM 4559 C C . THR B 1 7 ? 15.945 -25.891 4.344 1 48.19 7 THR B C 1
ATOM 4561 O O . THR B 1 7 ? 16.391 -25.375 3.316 1 48.19 7 THR B O 1
ATOM 4564 N N . PHE B 1 8 ? 15.055 -26.969 4.406 1 41.66 8 PHE B N 1
ATOM 4565 C CA . PHE B 1 8 ? 14.461 -27.562 3.221 1 41.66 8 PHE B CA 1
ATOM 4566 C C . PHE B 1 8 ? 13.852 -26.5 2.314 1 41.66 8 PHE B C 1
ATOM 4568 O O . PHE B 1 8 ? 14.031 -26.547 1.097 1 41.66 8 PHE B O 1
ATOM 4575 N N . THR B 1 9 ? 13.07 -25.719 2.857 1 49.41 9 THR B N 1
ATOM 4576 C CA . THR B 1 9 ? 12.383 -24.719 2.045 1 49.41 9 THR B CA 1
ATOM 4577 C C . THR B 1 9 ? 13.391 -23.828 1.334 1 49.41 9 THR B C 1
ATOM 4579 O O . THR B 1 9 ? 13.141 -23.359 0.217 1 49.41 9 THR B O 1
ATOM 4582 N N . HIS B 1 10 ? 14.516 -23.953 1.812 1 65.56 10 HIS B N 1
ATOM 4583 C CA . HIS B 1 10 ? 15.594 -23.156 1.242 1 65.56 10 HIS B CA 1
ATOM 4584 C C . HIS B 1 10 ? 16.375 -23.953 0.208 1 65.56 10 HIS B C 1
ATOM 4586 O O . HIS B 1 10 ? 17.125 -23.375 -0.593 1 65.56 10 HIS B O 1
ATOM 4592 N N . GLY B 1 11 ? 15.828 -25.219 0.013 1 82.81 11 GLY B N 1
ATOM 4593 C CA . GLY B 1 11 ? 16.562 -26.031 -0.948 1 82.81 11 GLY B CA 1
ATOM 4594 C C . GLY B 1 11 ? 16.234 -25.688 -2.389 1 82.81 11 GLY B C 1
ATOM 4595 O O . GLY B 1 11 ? 17.141 -25.438 -3.193 1 82.81 11 GLY B O 1
ATOM 4596 N N . GLU B 1 12 ? 14.969 -25.547 -2.664 1 90.31 12 GLU B N 1
ATOM 4597 C CA . GLU B 1 12 ? 14.547 -25.25 -4.027 1 90.31 12 GLU B CA 1
ATOM 4598 C C . GLU B 1 12 ? 15.039 -23.875 -4.469 1 90.31 12 GLU B C 1
ATOM 4600 O O . GLU B 1 12 ? 15.453 -23.688 -5.617 1 90.31 12 GLU B O 1
ATOM 4605 N N . ALA B 1 13 ? 14.953 -23 -3.566 1 94.31 13 ALA B N 1
ATOM 4606 C CA . ALA B 1 13 ? 15.43 -21.641 -3.869 1 94.31 13 ALA B CA 1
ATOM 4607 C C . ALA B 1 13 ? 16.922 -21.656 -4.191 1 94.31 13 ALA B C 1
ATOM 4609 O O . ALA B 1 13 ? 17.359 -21.031 -5.164 1 94.31 13 ALA B O 1
ATOM 4610 N N . THR B 1 14 ? 17.656 -22.391 -3.428 1 95.06 14 THR B N 1
ATOM 4611 C CA . THR B 1 14 ? 19.094 -22.484 -3.652 1 95.06 14 THR B CA 1
ATOM 4612 C C . THR B 1 14 ? 19.391 -23.188 -4.98 1 95.06 14 THR B C 1
ATOM 4614 O O . THR B 1 14 ? 20.297 -22.797 -5.703 1 95.06 14 THR B O 1
ATOM 4617 N N . GLU B 1 15 ? 18.656 -24.234 -5.262 1 96.5 15 GLU B N 1
ATOM 4618 C CA . GLU B 1 15 ? 18.812 -24.953 -6.523 1 96.5 15 GLU B CA 1
ATOM 4619 C C . GLU B 1 15 ? 18.578 -24.031 -7.715 1 96.5 15 GLU B C 1
ATOM 4621 O O . GLU B 1 15 ? 19.344 -24.047 -8.68 1 96.5 15 GLU B O 1
ATOM 4626 N N . VAL B 1 16 ? 17.516 -23.203 -7.621 1 97.31 16 VAL B N 1
ATOM 4627 C CA . VAL B 1 16 ? 17.219 -22.25 -8.688 1 97.31 16 VAL B CA 1
ATOM 4628 C C . VAL B 1 16 ? 18.359 -21.25 -8.812 1 97.31 16 VAL B C 1
ATOM 4630 O O . VAL B 1 16 ? 18.734 -20.875 -9.922 1 97.31 16 VAL B O 1
ATOM 4633 N N . LEU B 1 17 ? 18.875 -20.797 -7.715 1 97.31 17 LEU B N 1
ATOM 4634 C CA . LEU B 1 17 ? 20.016 -19.875 -7.727 1 97.31 17 LEU B CA 1
ATOM 4635 C C . LEU B 1 17 ? 21.203 -20.5 -8.43 1 97.31 17 LEU B C 1
ATOM 4637 O O . LEU B 1 17 ? 21.812 -19.875 -9.312 1 97.31 17 LEU B O 1
ATOM 4641 N N . VAL B 1 18 ? 21.562 -21.75 -8.078 1 97.44 18 VAL B N 1
ATOM 4642 C CA . VAL B 1 18 ? 22.688 -22.438 -8.695 1 97.44 18 VAL B CA 1
ATOM 4643 C C . VAL B 1 18 ? 22.438 -22.594 -10.195 1 97.44 18 VAL B C 1
ATOM 4645 O O . VAL B 1 18 ? 23.328 -22.297 -11.008 1 97.44 18 VAL B O 1
ATOM 4648 N N . TYR B 1 19 ? 21.234 -23 -10.523 1 97.94 19 TYR B N 1
ATOM 4649 C CA . TYR B 1 19 ? 20.875 -23.141 -11.93 1 97.94 19 TYR B CA 1
ATOM 4650 C C . TYR B 1 19 ? 21.047 -21.812 -12.672 1 97.94 19 TYR B C 1
ATOM 4652 O O . TYR B 1 19 ? 21.594 -21.781 -13.773 1 97.94 19 TYR B O 1
ATOM 4660 N N . SER B 1 20 ? 20.594 -20.75 -12.078 1 98 20 SER B N 1
ATOM 4661 C CA . SER B 1 20 ? 20.641 -19.438 -12.719 1 98 20 SER B CA 1
ATOM 4662 C C . SER B 1 20 ? 22.094 -18.984 -12.906 1 98 20 SER B C 1
ATOM 4664 O O . SER B 1 20 ? 22.406 -18.312 -13.891 1 98 20 SER B O 1
ATOM 4666 N N . LEU B 1 21 ? 22.953 -19.266 -11.961 1 98.06 21 LEU B N 1
ATOM 4667 C CA . LEU B 1 21 ? 24.375 -18.953 -12.086 1 98.06 21 LEU B CA 1
ATOM 4668 C C . LEU B 1 21 ? 25 -19.688 -13.266 1 98.06 21 LEU B C 1
ATOM 4670 O O . LEU B 1 21 ? 25.781 -19.094 -14.023 1 98.06 21 LEU B O 1
ATOM 4674 N N . LYS B 1 22 ? 24.672 -20.906 -13.406 1 97.5 22 LYS B N 1
ATOM 4675 C CA . LYS B 1 22 ? 25.188 -21.688 -14.531 1 97.5 22 LYS B CA 1
ATOM 4676 C C . LYS B 1 22 ? 24.656 -21.141 -15.859 1 97.5 22 LYS B C 1
ATOM 4678 O O . LYS B 1 22 ? 25.406 -21.047 -16.828 1 97.5 22 LYS B O 1
ATOM 4683 N N . GLN B 1 23 ? 23.406 -20.766 -15.836 1 96.94 23 GLN B N 1
ATOM 4684 C CA . GLN B 1 23 ? 22.766 -20.281 -17.062 1 96.94 23 GLN B CA 1
ATOM 4685 C C . GLN B 1 23 ? 23.359 -18.938 -17.5 1 96.94 23 GLN B C 1
ATOM 4687 O O . GLN B 1 23 ? 23.312 -18.594 -18.672 1 96.94 23 GLN B O 1
ATOM 4692 N N . THR B 1 24 ? 23.906 -18.203 -16.562 1 97 24 THR B N 1
ATOM 4693 C CA . THR B 1 24 ? 24.484 -16.906 -16.891 1 97 24 THR B CA 1
ATOM 4694 C C . THR B 1 24 ? 25.969 -17.047 -17.188 1 97 24 THR B C 1
ATOM 4696 O O . THR B 1 24 ? 26.672 -16.031 -17.297 1 97 24 THR B O 1
ATOM 4699 N N . ASN B 1 25 ? 26.516 -18.234 -17.219 1 96.5 25 ASN B N 1
ATOM 4700 C CA . ASN B 1 25 ? 27.844 -18.594 -17.703 1 96.5 25 ASN B CA 1
ATOM 4701 C C . ASN B 1 25 ? 28.938 -18.047 -16.812 1 96.5 25 ASN B C 1
ATOM 4703 O O . ASN B 1 25 ? 29.906 -17.453 -17.297 1 96.5 25 ASN B O 1
ATOM 4707 N N . THR B 1 26 ? 28.75 -18.156 -15.539 1 97.44 26 THR B N 1
ATOM 4708 C CA . THR B 1 26 ? 29.844 -17.766 -14.648 1 97.44 26 THR B CA 1
ATOM 4709 C C . THR B 1 26 ? 31.062 -18.656 -14.867 1 97.44 26 THR B C 1
ATOM 4711 O O . THR B 1 26 ? 30.922 -19.859 -15.109 1 97.44 26 THR B O 1
ATOM 4714 N N . LYS B 1 27 ? 32.25 -18.094 -14.773 1 96.56 27 LYS B N 1
ATOM 4715 C CA . LYS B 1 27 ? 33.5 -18.844 -14.906 1 96.56 27 LYS B CA 1
ATOM 4716 C C . LYS B 1 27 ? 34.031 -19.266 -13.547 1 96.56 27 LYS B C 1
ATOM 4718 O O . LYS B 1 27 ? 35.031 -20 -13.461 1 96.56 27 LYS B O 1
ATOM 4723 N N . HIS B 1 28 ? 33.406 -18.875 -12.57 1 97 28 HIS B N 1
ATOM 4724 C CA . HIS B 1 28 ? 33.875 -19.125 -11.219 1 97 28 HIS B CA 1
ATOM 4725 C C . HIS B 1 28 ? 33.188 -20.328 -10.594 1 97 28 HIS B C 1
ATOM 4727 O O . HIS B 1 28 ? 32.156 -20.766 -11.07 1 97 28 HIS B O 1
ATOM 4733 N N . ASP B 1 29 ? 33.781 -20.859 -9.531 1 97.06 29 ASP B N 1
ATOM 4734 C CA . ASP B 1 29 ? 33.188 -21.953 -8.781 1 97.06 29 ASP B CA 1
ATOM 4735 C C . ASP B 1 29 ? 31.859 -21.5 -8.141 1 97.06 29 ASP B C 1
ATOM 4737 O O . ASP B 1 29 ? 31.75 -20.375 -7.672 1 97.06 29 ASP B O 1
ATOM 4741 N N . ILE B 1 30 ? 30.953 -22.391 -8.203 1 97.88 30 ILE B N 1
ATOM 4742 C CA . ILE B 1 30 ? 29.734 -22.203 -7.434 1 97.88 30 ILE B CA 1
ATOM 4743 C C . ILE B 1 30 ? 29.766 -23.078 -6.176 1 97.88 30 ILE B C 1
ATOM 4745 O O . ILE B 1 30 ? 29.891 -24.297 -6.262 1 97.88 30 ILE B O 1
ATOM 4749 N N . VAL B 1 31 ? 29.734 -22.422 -5.039 1 96.56 31 VAL B N 1
ATOM 4750 C CA . VAL B 1 31 ? 29.859 -23.141 -3.768 1 96.56 31 VAL B CA 1
ATOM 4751 C C . VAL B 1 31 ? 28.594 -22.938 -2.934 1 96.56 31 VAL B C 1
ATOM 4753 O O . VAL B 1 31 ? 28.094 -21.812 -2.816 1 96.56 31 VAL B O 1
ATOM 4756 N N . VAL B 1 32 ? 28.047 -24 -2.379 1 95 32 VAL B N 1
ATOM 4757 C CA . VAL B 1 32 ? 26.906 -23.906 -1.469 1 95 32 VAL B CA 1
ATOM 4758 C C . VAL B 1 32 ? 27.328 -24.375 -0.076 1 95 32 VAL B C 1
ATOM 4760 O O . VAL B 1 32 ? 27.781 -25.516 0.094 1 95 32 VAL B O 1
ATOM 4763 N N . LEU B 1 33 ? 27.203 -23.453 0.88 1 92.25 33 LEU B N 1
ATOM 4764 C CA . LEU B 1 33 ? 27.422 -23.812 2.277 1 92.25 33 LEU B CA 1
ATOM 4765 C C . LEU B 1 33 ? 26.188 -24.484 2.861 1 92.25 33 LEU B C 1
ATOM 4767 O O . LEU B 1 33 ? 25.078 -23.922 2.787 1 92.25 33 LEU B O 1
ATOM 4771 N N . VAL B 1 34 ? 26.391 -25.641 3.395 1 89.44 34 VAL B N 1
ATOM 4772 C CA . VAL B 1 34 ? 25.234 -26.359 3.9 1 89.44 34 VAL B CA 1
ATOM 4773 C C . VAL B 1 34 ? 25.438 -26.703 5.375 1 89.44 34 VAL B C 1
ATOM 4775 O O . VAL B 1 34 ? 26.578 -26.922 5.816 1 89.44 34 VAL B O 1
ATOM 4778 N N . LEU B 1 35 ? 24.375 -26.672 6.035 1 84.38 35 LEU B N 1
ATOM 4779 C CA . LEU B 1 35 ? 24.375 -27.188 7.402 1 84.38 35 LEU B CA 1
ATOM 4780 C C . LEU B 1 35 ? 24.062 -28.688 7.422 1 84.38 35 LEU B C 1
ATOM 4782 O O . LEU B 1 35 ? 23.734 -29.266 6.391 1 84.38 35 LEU B O 1
ATOM 4786 N N . ASP B 1 36 ? 24.109 -29.281 8.578 1 81.31 36 ASP B N 1
ATOM 4787 C CA . ASP B 1 36 ? 24.016 -30.734 8.711 1 81.31 36 ASP B CA 1
ATOM 4788 C C . ASP B 1 36 ? 22.609 -31.219 8.344 1 81.31 36 ASP B C 1
ATOM 4790 O O . ASP B 1 36 ? 22.453 -32.344 7.84 1 81.31 36 ASP B O 1
ATOM 4794 N N . ASP B 1 37 ? 21.688 -30.406 8.445 1 80.62 37 ASP B N 1
ATOM 4795 C CA . ASP B 1 37 ? 20.297 -30.844 8.32 1 80.62 37 ASP B CA 1
ATOM 4796 C C . ASP B 1 37 ? 19.891 -30.922 6.852 1 80.62 37 ASP B C 1
ATOM 4798 O O . ASP B 1 37 ? 18.812 -31.453 6.527 1 80.62 37 ASP B O 1
ATOM 4802 N N . VAL B 1 38 ? 20.703 -30.5 5.961 1 85.94 38 VAL B N 1
ATOM 4803 C CA . VAL B 1 38 ? 20.375 -30.594 4.543 1 85.94 38 VAL B CA 1
ATOM 4804 C C . VAL B 1 38 ? 20.5 -32.031 4.066 1 85.94 38 VAL B C 1
ATOM 4806 O O . VAL B 1 38 ? 21.531 -32.688 4.277 1 85.94 38 VAL B O 1
ATOM 4809 N N . THR B 1 39 ? 19.5 -32.562 3.385 1 88.56 39 THR B N 1
ATOM 4810 C CA . THR B 1 39 ? 19.422 -33.969 2.998 1 88.56 39 THR B CA 1
ATOM 4811 C C . THR B 1 39 ? 20.406 -34.281 1.882 1 88.56 39 THR B C 1
ATOM 4813 O O . THR B 1 39 ? 20.844 -33.375 1.16 1 88.56 39 THR B O 1
ATOM 4816 N N . GLN B 1 40 ? 20.672 -35.531 1.813 1 92.19 40 GLN B N 1
ATOM 4817 C CA . GLN B 1 40 ? 21.578 -36 0.759 1 92.19 40 GLN B CA 1
ATOM 4818 C C . GLN B 1 40 ? 20.969 -35.781 -0.621 1 92.19 40 GLN B C 1
ATOM 4820 O O . GLN B 1 40 ? 21.672 -35.5 -1.583 1 92.19 40 GLN B O 1
ATOM 4825 N N . THR B 1 41 ? 19.703 -35.844 -0.725 1 91.62 41 THR B N 1
ATOM 4826 C CA . THR B 1 41 ? 19.016 -35.625 -1.991 1 91.62 41 THR B CA 1
ATOM 4827 C C . THR B 1 41 ? 19.266 -34.219 -2.508 1 91.62 41 THR B C 1
ATOM 4829 O O . THR B 1 41 ? 19.609 -34.031 -3.676 1 91.62 41 THR B O 1
ATOM 4832 N N . VAL B 1 42 ? 19.094 -33.281 -1.587 1 91.94 42 VAL B N 1
ATOM 4833 C CA . VAL B 1 42 ? 19.312 -31.891 -1.966 1 91.94 42 VAL B CA 1
ATOM 4834 C C . VAL B 1 42 ? 20.781 -31.688 -2.326 1 91.94 42 VAL B C 1
ATOM 4836 O O . VAL B 1 42 ? 21.094 -31 -3.309 1 91.94 42 VAL B O 1
ATOM 4839 N N . ARG B 1 43 ? 21.656 -32.281 -1.621 1 93.75 43 ARG B N 1
ATOM 4840 C CA . ARG B 1 43 ? 23.094 -32.156 -1.89 1 93.75 43 ARG B CA 1
ATOM 4841 C C . ARG B 1 43 ? 23.422 -32.719 -3.277 1 93.75 43 ARG B C 1
ATOM 4843 O O . ARG B 1 43 ? 24.141 -32.062 -4.043 1 93.75 43 ARG B O 1
ATOM 4850 N N . SER B 1 44 ? 22.891 -33.812 -3.584 1 95.75 44 SER B N 1
ATOM 4851 C CA . SER B 1 44 ? 23.141 -34.438 -4.875 1 95.75 44 SER B CA 1
ATOM 4852 C C . SER B 1 44 ? 22.609 -33.594 -6.023 1 95.75 44 SER B C 1
ATOM 4854 O O . SER B 1 44 ? 23.266 -33.469 -7.066 1 95.75 44 SER B O 1
ATOM 4856 N N . ARG B 1 45 ? 21.484 -33.062 -5.82 1 95.94 45 ARG B N 1
ATOM 4857 C CA . ARG B 1 45 ? 20.906 -32.188 -6.844 1 95.94 45 ARG B CA 1
ATOM 4858 C C . ARG B 1 45 ? 21.766 -30.953 -7.07 1 95.94 45 ARG B C 1
ATOM 4860 O O . ARG B 1 45 ? 22.031 -30.578 -8.211 1 95.94 45 ARG B O 1
ATOM 4867 N N . LEU B 1 46 ? 22.203 -30.391 -6.004 1 96.25 46 LEU B N 1
ATOM 4868 C CA . LEU B 1 46 ? 23.047 -29.203 -6.102 1 96.25 46 LEU B CA 1
ATOM 4869 C C . LEU B 1 46 ? 24.359 -29.516 -6.82 1 96.25 46 LEU B C 1
ATOM 4871 O O . LEU B 1 46 ? 24.797 -28.75 -7.68 1 96.25 46 LEU B O 1
ATOM 4875 N N . GLU B 1 47 ? 24.938 -30.625 -6.531 1 97.06 47 GLU B N 1
ATOM 4876 C CA . GLU B 1 47 ? 26.172 -31.062 -7.184 1 97.06 47 GLU B CA 1
ATOM 4877 C C . GLU B 1 47 ? 25.953 -31.297 -8.672 1 97.06 47 GLU B C 1
ATOM 4879 O O . GLU B 1 47 ? 26.766 -30.906 -9.5 1 97.06 47 GLU B O 1
ATOM 4884 N N . TYR B 1 48 ? 24.844 -31.906 -8.922 1 97.5 48 TYR B N 1
ATOM 4885 C CA . TYR B 1 48 ? 24.516 -32.188 -10.312 1 97.5 48 TYR B CA 1
ATOM 4886 C C . TYR B 1 48 ? 24.359 -30.906 -11.109 1 97.5 48 TYR B C 1
ATOM 4888 O O . TYR B 1 48 ? 24.734 -30.828 -12.281 1 97.5 48 TYR B O 1
ATOM 4896 N N . LEU B 1 49 ? 23.828 -29.906 -10.477 1 97.31 49 LEU B N 1
ATOM 4897 C CA . LEU B 1 49 ? 23.594 -28.625 -11.133 1 97.31 49 LEU B CA 1
ATOM 4898 C C . LEU B 1 49 ? 24.906 -27.844 -11.289 1 97.31 49 LEU B C 1
ATOM 4900 O O . LEU B 1 49 ? 24.953 -26.844 -12.008 1 97.31 49 LEU B O 1
ATOM 4904 N N . GLY B 1 50 ? 25.953 -28.281 -10.555 1 96.56 50 GLY B N 1
ATOM 4905 C CA . GLY B 1 50 ? 27.266 -27.688 -10.797 1 96.56 50 GLY B CA 1
ATOM 4906 C C . GLY B 1 50 ? 27.844 -27.016 -9.57 1 96.56 50 GLY B C 1
ATOM 4907 O O . GLY B 1 50 ? 28.859 -26.312 -9.656 1 96.56 50 GLY B O 1
ATOM 4908 N N . ALA B 1 51 ? 27.297 -27.281 -8.414 1 96.94 51 ALA B N 1
ATOM 4909 C CA . ALA B 1 51 ? 27.781 -26.641 -7.203 1 96.94 51 ALA B CA 1
ATOM 4910 C C . ALA B 1 51 ? 28.75 -27.562 -6.445 1 96.94 51 ALA B C 1
ATOM 4912 O O . ALA B 1 51 ? 28.625 -28.781 -6.52 1 96.94 51 ALA B O 1
ATOM 4913 N N . LYS B 1 52 ? 29.719 -26.953 -5.848 1 96.94 52 LYS B N 1
ATOM 4914 C CA . LYS B 1 52 ? 30.5 -27.609 -4.809 1 96.94 52 LYS B CA 1
ATOM 4915 C C . LYS B 1 52 ? 29.859 -27.422 -3.436 1 96.94 52 LYS B C 1
ATOM 4917 O O . LYS B 1 52 ? 29.406 -26.328 -3.104 1 96.94 52 LYS B O 1
ATOM 4922 N N . ILE B 1 53 ? 29.812 -28.484 -2.658 1 95.12 53 ILE B N 1
ATOM 4923 C CA . ILE B 1 53 ? 29.156 -28.438 -1.355 1 95.12 53 ILE B CA 1
ATOM 4924 C C . ILE B 1 53 ? 30.203 -28.359 -0.251 1 95.12 53 ILE B C 1
ATOM 4926 O O . ILE B 1 53 ? 31.156 -29.141 -0.247 1 95.12 53 ILE B O 1
ATOM 4930 N N . ILE B 1 54 ? 30.047 -27.406 0.628 1 93.19 54 ILE B N 1
ATOM 4931 C CA . ILE B 1 54 ? 30.906 -27.297 1.798 1 93.19 54 ILE B CA 1
ATOM 4932 C C . ILE B 1 54 ? 30.062 -27.281 3.068 1 93.19 54 ILE B C 1
ATOM 4934 O O . ILE B 1 54 ? 29.172 -26.453 3.223 1 93.19 54 ILE B O 1
ATOM 4938 N N . ASN B 1 55 ? 30.344 -28.188 3.947 1 90.88 55 ASN B N 1
ATOM 4939 C CA . ASN B 1 55 ? 29.672 -28.219 5.242 1 90.88 55 ASN B CA 1
ATOM 4940 C C . ASN B 1 55 ? 30.234 -27.172 6.188 1 90.88 55 ASN B C 1
ATOM 4942 O O . ASN B 1 55 ? 31.453 -26.984 6.258 1 90.88 55 ASN B O 1
ATOM 4946 N N . VAL B 1 56 ? 29.344 -26.469 6.781 1 88.12 56 VAL B N 1
ATOM 4947 C CA . VAL B 1 56 ? 29.781 -25.484 7.766 1 88.12 56 VAL B CA 1
ATOM 4948 C C . VAL B 1 56 ? 28.969 -25.641 9.047 1 88.12 56 VAL B C 1
ATOM 4950 O O . VAL B 1 56 ? 27.906 -26.25 9.047 1 88.12 56 VAL B O 1
ATOM 4953 N N . ASP B 1 57 ? 29.516 -25.078 10.125 1 84.69 57 ASP B N 1
ATOM 4954 C CA . ASP B 1 57 ? 28.828 -25.109 11.414 1 84.69 57 ASP B CA 1
ATOM 4955 C C . ASP B 1 57 ? 27.875 -23.922 11.547 1 84.69 57 ASP B C 1
ATOM 4957 O O . ASP B 1 57 ? 28.125 -22.844 10.992 1 84.69 57 ASP B O 1
ATOM 4961 N N . GLN B 1 58 ? 26.859 -24.25 12.25 1 84.81 58 GLN B N 1
ATOM 4962 C CA . GLN B 1 58 ? 25.953 -23.156 12.586 1 84.81 58 GLN B CA 1
ATOM 4963 C C . GLN B 1 58 ? 26.594 -22.188 13.562 1 84.81 58 GLN B C 1
ATOM 4965 O O . GLN B 1 58 ? 27.266 -22.594 14.516 1 84.81 58 GLN B O 1
ATOM 4970 N N . ILE B 1 59 ? 26.516 -20.953 13.234 1 87.75 59 ILE B N 1
ATOM 4971 C CA . ILE B 1 59 ? 27.016 -19.922 14.133 1 87.75 59 ILE B CA 1
ATOM 4972 C C . ILE B 1 59 ? 25.906 -19.469 15.078 1 87.75 59 ILE B C 1
ATOM 4974 O O . ILE B 1 59 ? 24.766 -19.25 14.648 1 87.75 59 ILE B O 1
ATOM 4978 N N . LYS B 1 60 ? 26.219 -19.25 16.297 1 84.19 60 LYS B N 1
ATOM 4979 C CA . LYS B 1 60 ? 25.266 -18.906 17.344 1 84.19 60 LYS B CA 1
ATOM 4980 C C . LYS B 1 60 ? 24.656 -17.531 17.094 1 84.19 60 LYS B C 1
ATOM 4982 O O . LYS B 1 60 ? 25.359 -16.578 16.734 1 84.19 60 LYS B O 1
ATOM 4987 N N . TYR B 1 61 ? 23.344 -17.422 17.312 1 85.38 61 TYR B N 1
ATOM 4988 C CA . TYR B 1 61 ? 22.641 -16.141 17.234 1 85.38 61 TYR B CA 1
ATOM 4989 C C . TYR B 1 61 ? 22.875 -15.32 18.5 1 85.38 61 TYR B C 1
ATOM 4991 O O . TYR B 1 61 ? 22.625 -15.797 19.609 1 85.38 61 TYR B O 1
ATOM 4999 N N . PRO B 1 62 ? 23.266 -14.156 18.422 1 84.88 62 PRO B N 1
ATOM 5000 C CA . PRO B 1 62 ? 23.688 -13.375 19.578 1 84.88 62 PRO B CA 1
ATOM 5001 C C . PRO B 1 62 ? 22.531 -12.922 20.453 1 84.88 62 PRO B C 1
ATOM 5003 O O . PRO B 1 62 ? 22.719 -12.664 21.656 1 84.88 62 PRO B O 1
ATOM 5006 N N . TRP B 1 63 ? 21.375 -12.695 19.984 1 76.94 63 TRP B N 1
ATOM 5007 C CA . TRP B 1 63 ? 20.297 -12.078 20.75 1 76.94 63 TRP B CA 1
ATOM 5008 C C . TRP B 1 63 ? 19.359 -13.141 21.297 1 76.94 63 TRP B C 1
ATOM 5010 O O . TRP B 1 63 ? 18.172 -12.875 21.547 1 76.94 63 TRP B O 1
ATOM 5020 N N . ASP B 1 64 ? 19.891 -14.273 21.656 1 63.34 64 ASP B N 1
ATOM 5021 C CA . ASP B 1 64 ? 19.141 -15.445 22.125 1 63.34 64 ASP B CA 1
ATOM 5022 C C . ASP B 1 64 ? 18.266 -15.086 23.312 1 63.34 64 ASP B C 1
ATOM 5024 O O . ASP B 1 64 ? 18.766 -14.859 24.422 1 63.34 64 ASP B O 1
ATOM 5028 N N . SER B 1 65 ? 17.391 -14.117 23.141 1 54.5 65 SER B N 1
ATOM 5029 C CA . SER B 1 65 ? 16.375 -14.133 24.188 1 54.5 65 SER B CA 1
ATOM 5030 C C . SER B 1 65 ? 15.328 -15.211 23.922 1 54.5 65 SER B C 1
ATOM 5032 O O . SER B 1 65 ? 15.172 -15.664 22.797 1 54.5 65 SER B O 1
ATOM 5034 N N . SER B 1 66 ? 14.875 -15.82 25.031 1 50.5 66 SER B N 1
ATOM 5035 C CA . SER B 1 66 ? 13.789 -16.781 24.969 1 50.5 66 SER B CA 1
ATOM 5036 C C . SER B 1 66 ? 12.805 -16.438 23.844 1 50.5 66 SER B C 1
ATOM 5038 O O . SER B 1 66 ? 12.328 -17.328 23.141 1 50.5 66 SER B O 1
ATOM 5040 N N . SER B 1 67 ? 12.609 -15.266 23.688 1 48.47 67 SER B N 1
ATOM 5041 C CA . SER B 1 67 ? 11.617 -14.789 22.734 1 48.47 67 SER B CA 1
ATOM 5042 C C . SER B 1 67 ? 12.141 -14.867 21.297 1 48.47 67 SER B C 1
ATOM 5044 O O . SER B 1 67 ? 11.391 -15.203 20.375 1 48.47 67 SER B O 1
ATOM 5046 N N . ALA B 1 68 ? 13.344 -14.594 21.141 1 50.19 68 ALA B N 1
ATOM 5047 C CA . ALA B 1 68 ? 13.922 -14.633 19.797 1 50.19 68 ALA B CA 1
ATOM 5048 C C . ALA B 1 68 ? 13.953 -16.062 19.266 1 50.19 68 ALA B C 1
ATOM 5050 O O . ALA B 1 68 ? 13.773 -16.281 18.062 1 50.19 68 ALA B O 1
ATOM 5051 N N . ARG B 1 69 ? 14.242 -17.078 20.141 1 46.62 69 ARG B N 1
ATOM 5052 C CA . ARG B 1 69 ? 14.227 -18.484 19.734 1 46.62 69 ARG B CA 1
ATOM 5053 C C . ARG B 1 69 ? 12.867 -18.875 19.156 1 46.62 69 ARG B C 1
ATOM 5055 O O . ARG B 1 69 ? 12.781 -19.734 18.281 1 46.62 69 ARG B O 1
ATOM 5062 N N . ARG B 1 70 ? 11.922 -18.234 19.844 1 43.25 70 ARG B N 1
ATOM 5063 C CA . ARG B 1 70 ? 10.562 -18.578 19.438 1 43.25 70 ARG B CA 1
ATOM 5064 C C . ARG B 1 70 ? 10.234 -17.984 18.062 1 43.25 70 ARG B C 1
ATOM 5066 O O . ARG B 1 70 ? 9.344 -18.484 17.375 1 43.25 70 ARG B O 1
ATOM 5073 N N . LYS B 1 71 ? 10.594 -16.75 18 1 42.88 71 LYS B N 1
ATOM 5074 C CA . LYS B 1 71 ? 10.086 -16.016 16.844 1 42.88 71 LYS B CA 1
ATOM 5075 C C . LYS B 1 71 ? 10.734 -16.516 15.555 1 42.88 71 LYS B C 1
ATOM 5077 O O . LYS B 1 71 ? 10.539 -15.914 14.492 1 42.88 71 LYS B O 1
ATOM 5082 N N . GLY B 1 72 ? 11.188 -17.891 15.367 1 42.94 72 GLY B N 1
ATOM 5083 C CA . GLY B 1 72 ? 11.383 -18.609 14.109 1 42.94 72 GLY B CA 1
ATOM 5084 C C . GLY B 1 72 ? 12.812 -19.078 13.898 1 42.94 72 GLY B C 1
ATOM 5085 O O . GLY B 1 72 ? 13.758 -18.391 14.305 1 42.94 72 GLY B O 1
ATOM 5086 N N . PHE B 1 73 ? 13.078 -20.391 13.797 1 40.72 73 PHE B N 1
ATOM 5087 C CA . PHE B 1 73 ? 14.258 -21.203 13.5 1 40.72 73 PHE B CA 1
ATOM 5088 C C . PHE B 1 73 ? 15.172 -20.484 12.508 1 40.72 73 PHE B C 1
ATOM 5090 O O . PHE B 1 73 ? 16.391 -20.672 12.539 1 40.72 73 PHE B O 1
ATOM 5097 N N . ASN B 1 74 ? 14.586 -19.797 11.508 1 48.19 74 ASN B N 1
ATOM 5098 C CA . ASN B 1 74 ? 15.344 -19.375 10.336 1 48.19 74 ASN B CA 1
ATOM 5099 C C . ASN B 1 74 ? 16.359 -18.297 10.688 1 48.19 74 ASN B C 1
ATOM 5101 O O . ASN B 1 74 ? 17.25 -18 9.891 1 48.19 74 ASN B O 1
ATOM 5105 N N . LYS B 1 75 ? 16.25 -17.797 11.945 1 50.25 75 LYS B N 1
ATOM 5106 C CA . LYS B 1 75 ? 17.109 -16.703 12.398 1 50.25 75 LYS B CA 1
ATOM 5107 C C . LYS B 1 75 ? 18.5 -17.219 12.75 1 50.25 75 LYS B C 1
ATOM 5109 O O . LYS B 1 75 ? 19.5 -16.516 12.562 1 50.25 75 LYS B O 1
ATOM 5114 N N . ALA B 1 76 ? 18.422 -18.516 13.172 1 49.75 76 ALA B N 1
ATOM 5115 C CA . ALA B 1 76 ? 19.703 -19.062 13.617 1 49.75 76 ALA B CA 1
ATOM 5116 C C . ALA B 1 76 ? 20.719 -19.094 12.484 1 49.75 76 ALA B C 1
ATOM 5118 O O . ALA B 1 76 ? 21.922 -18.938 12.711 1 49.75 76 ALA B O 1
ATOM 5119 N N . CYS B 1 77 ? 20.125 -19.047 11.258 1 61.53 77 CYS B N 1
ATOM 5120 C CA . CYS B 1 77 ? 21.062 -19.234 10.164 1 61.53 77 CYS B CA 1
ATOM 5121 C C . CYS B 1 77 ? 21.531 -17.891 9.609 1 61.53 77 CYS B C 1
ATOM 5123 O O . CYS B 1 77 ? 22.438 -17.844 8.781 1 61.53 77 CYS B O 1
ATOM 5125 N N . ARG B 1 78 ? 21.141 -16.891 10.273 1 74.44 78 ARG B N 1
ATOM 5126 C CA . ARG B 1 78 ? 21.438 -15.57 9.703 1 74.44 78 ARG B CA 1
ATOM 5127 C C . ARG B 1 78 ? 22.922 -15.25 9.828 1 74.44 78 ARG B C 1
ATOM 5129 O O . ARG B 1 78 ? 23.484 -14.586 8.961 1 74.44 78 ARG B O 1
ATOM 5136 N N . TYR B 1 79 ? 23.547 -15.898 10.797 1 87.12 79 TYR B N 1
ATOM 5137 C CA . TYR B 1 79 ? 24.938 -15.531 11.031 1 87.12 79 TYR B CA 1
ATOM 5138 C C . TYR B 1 79 ? 25.875 -16.578 10.43 1 87.12 79 TYR B C 1
ATOM 5140 O O . TYR B 1 79 ? 27.094 -16.375 10.398 1 87.12 79 TYR B O 1
ATOM 5148 N N . SER B 1 80 ? 25.312 -17.578 9.852 1 85.81 80 SER B N 1
ATOM 5149 C CA . SER B 1 80 ? 26.141 -18.641 9.297 1 85.81 80 SER B CA 1
ATOM 5150 C C . SER B 1 80 ? 26.969 -18.125 8.125 1 85.81 80 SER B C 1
ATOM 5152 O O . SER B 1 80 ? 28.016 -18.703 7.797 1 85.81 80 SER B O 1
ATOM 5154 N N . LYS B 1 81 ? 26.547 -17.047 7.539 1 88.81 81 LYS B N 1
ATOM 5155 C CA . LYS B 1 81 ? 27.297 -16.531 6.398 1 88.81 81 LYS B CA 1
ATOM 5156 C C . LYS B 1 81 ? 28.625 -15.938 6.844 1 88.81 81 LYS B C 1
ATOM 5158 O O . LYS B 1 81 ? 29.516 -15.703 6.023 1 88.81 81 LYS B O 1
ATOM 5163 N N . LEU B 1 82 ? 28.812 -15.812 8.164 1 92.94 82 LEU B N 1
ATOM 5164 C CA . LEU B 1 82 ? 30.094 -15.336 8.664 1 92.94 82 LEU B CA 1
ATOM 5165 C C . LEU B 1 82 ? 31.188 -16.359 8.391 1 92.94 82 LEU B C 1
ATOM 5167 O O . LEU B 1 82 ? 32.375 -16.031 8.414 1 92.94 82 LEU B O 1
ATOM 5171 N N . ASN B 1 83 ? 30.797 -17.594 8.094 1 93 83 ASN B N 1
ATOM 5172 C CA . ASN B 1 83 ? 31.75 -18.641 7.738 1 93 83 ASN B CA 1
ATOM 5173 C C . ASN B 1 83 ? 32.469 -18.328 6.43 1 93 83 ASN B C 1
ATOM 5175 O O . ASN B 1 83 ? 33.469 -18.953 6.105 1 93 83 ASN B O 1
ATOM 5179 N N . LEU B 1 84 ? 31.984 -17.406 5.699 1 94.75 84 LEU B N 1
ATOM 5180 C CA . LEU B 1 84 ? 32.562 -17.047 4.406 1 94.75 84 LEU B CA 1
ATOM 5181 C C . LEU B 1 84 ? 34.031 -16.688 4.551 1 94.75 84 LEU B C 1
ATOM 5183 O O . LEU B 1 84 ? 34.844 -17.016 3.68 1 94.75 84 LEU B O 1
ATOM 5187 N N . TRP B 1 85 ? 34.375 -16.078 5.641 1 96.31 85 TRP B N 1
ATOM 5188 C CA . TRP B 1 85 ? 35.75 -15.617 5.824 1 96.31 85 TRP B CA 1
ATOM 5189 C C . TRP B 1 85 ? 36.656 -16.766 6.211 1 96.31 85 TRP B C 1
ATOM 5191 O O . TRP B 1 85 ? 37.906 -16.625 6.176 1 96.31 85 TRP B O 1
ATOM 5201 N N . ASN B 1 86 ? 36.062 -17.891 6.48 1 95.5 86 ASN B N 1
ATOM 5202 C CA . ASN B 1 86 ? 36.844 -19.094 6.785 1 95.5 86 ASN B CA 1
ATOM 5203 C C . ASN B 1 86 ? 37.125 -19.922 5.531 1 95.5 86 ASN B C 1
ATOM 5205 O O . ASN B 1 86 ? 37.75 -20.969 5.602 1 95.5 86 ASN B O 1
ATOM 5209 N N . LEU B 1 87 ? 36.625 -19.5 4.426 1 95.62 87 LEU B N 1
ATOM 5210 C CA . LEU B 1 87 ? 36.844 -20.203 3.17 1 95.62 87 LEU B CA 1
ATOM 5211 C C . LEU B 1 87 ? 38.188 -19.812 2.553 1 95.62 87 LEU B C 1
ATOM 5213 O O . LEU B 1 87 ? 38.219 -19.375 1.398 1 95.62 87 LEU B O 1
ATOM 5217 N N . THR B 1 88 ? 39.281 -20.156 3.16 1 96.44 88 THR B N 1
ATOM 5218 C CA . THR B 1 88 ? 40.594 -19.609 2.836 1 96.44 88 THR B CA 1
ATOM 5219 C C . THR B 1 88 ? 41.156 -20.312 1.605 1 96.44 88 THR B C 1
ATOM 5221 O O . THR B 1 88 ? 42.188 -19.875 1.074 1 96.44 88 THR B O 1
ATOM 5224 N N . GLN B 1 89 ? 40.562 -21.297 1.084 1 95.5 89 GLN B N 1
ATOM 5225 C CA . GLN B 1 89 ? 40.969 -21.906 -0.184 1 95.5 89 GLN B CA 1
ATOM 5226 C C . GLN B 1 89 ? 40.625 -20.984 -1.357 1 95.5 89 GLN B C 1
ATOM 5228 O O . GLN B 1 89 ? 41.094 -21.203 -2.479 1 95.5 89 GLN B O 1
ATOM 5233 N N . TYR B 1 90 ? 39.781 -19.953 -1.106 1 96.19 90 TYR B N 1
ATOM 5234 C CA . TYR B 1 90 ? 39.438 -18.969 -2.119 1 96.19 90 TYR B CA 1
ATOM 5235 C C . TYR B 1 90 ? 40.031 -17.609 -1.785 1 96.19 90 TYR B C 1
ATOM 5237 O O . TYR B 1 90 ? 40.125 -17.234 -0.614 1 96.19 90 TYR B O 1
ATOM 5245 N N . GLU B 1 91 ? 40.438 -16.859 -2.758 1 96.12 91 GLU B N 1
ATOM 5246 C CA . GLU B 1 91 ? 40.938 -15.492 -2.588 1 96.12 91 GLU B CA 1
ATOM 5247 C C . GLU B 1 91 ? 39.781 -14.508 -2.426 1 96.12 91 GLU B C 1
ATOM 5249 O O . GLU B 1 91 ? 39.875 -13.562 -1.641 1 96.12 91 GLU B O 1
ATOM 5254 N N . LYS B 1 92 ? 38.781 -14.789 -3.205 1 96.38 92 LYS B N 1
ATOM 5255 C CA . LYS B 1 92 ? 37.594 -13.938 -3.221 1 96.38 92 LYS B CA 1
ATOM 5256 C C . LYS B 1 92 ? 36.312 -14.773 -3.357 1 96.38 92 LYS B C 1
ATOM 5258 O O . LYS B 1 92 ? 36.281 -15.773 -4.074 1 96.38 92 LYS B O 1
ATOM 5263 N N . VAL B 1 93 ? 35.312 -14.289 -2.652 1 96.81 93 VAL B N 1
ATOM 5264 C CA . VAL B 1 93 ? 34 -14.938 -2.775 1 96.81 93 VAL B CA 1
ATOM 5265 C C . VAL B 1 93 ? 32.906 -13.891 -2.961 1 96.81 93 VAL B C 1
ATOM 5267 O O . VAL B 1 93 ? 33 -12.789 -2.402 1 96.81 93 VAL B O 1
ATOM 5270 N N . VAL B 1 94 ? 31.984 -14.117 -3.838 1 97.94 94 VAL B N 1
ATOM 5271 C CA . VAL B 1 94 ? 30.75 -13.352 -3.973 1 97.94 94 VAL B CA 1
ATOM 5272 C C . VAL B 1 94 ? 29.578 -14.125 -3.354 1 97.94 94 VAL B C 1
ATOM 5274 O O . VAL B 1 94 ? 29.203 -15.195 -3.844 1 97.94 94 VAL B O 1
ATOM 5277 N N . PHE B 1 95 ? 29.062 -13.578 -2.318 1 96.56 95 PHE B N 1
ATOM 5278 C CA . PHE B 1 95 ? 27.984 -14.25 -1.607 1 96.56 95 PHE B CA 1
ATOM 5279 C C . PHE B 1 95 ? 26.625 -13.836 -2.168 1 96.56 95 PHE B C 1
ATOM 5281 O O . PHE B 1 95 ? 26.422 -12.672 -2.506 1 96.56 95 PHE B O 1
ATOM 5288 N N . LEU B 1 96 ? 25.734 -14.789 -2.244 1 96.62 96 LEU B N 1
ATOM 5289 C CA . LEU B 1 96 ? 24.344 -14.578 -2.633 1 96.62 96 LEU B CA 1
ATOM 5290 C C . LEU B 1 96 ? 23.391 -15.297 -1.686 1 96.62 96 LEU B C 1
ATOM 5292 O O . LEU B 1 96 ? 23.531 -16.5 -1.458 1 96.62 96 LEU B O 1
ATOM 5296 N N . ASP B 1 97 ? 22.422 -14.547 -1.103 1 94.19 97 ASP B N 1
ATOM 5297 C CA . ASP B 1 97 ? 21.375 -15.211 -0.333 1 94.19 97 ASP B CA 1
ATOM 5298 C C . ASP B 1 97 ? 20.656 -16.25 -1.182 1 94.19 97 ASP B C 1
ATOM 5300 O O . ASP B 1 97 ? 20.578 -16.125 -2.406 1 94.19 97 ASP B O 1
ATOM 5304 N N . ALA B 1 98 ? 20.078 -17.219 -0.493 1 93.06 98 ALA B N 1
ATOM 5305 C CA . ALA B 1 98 ? 19.391 -18.312 -1.192 1 93.06 98 ALA B CA 1
ATOM 5306 C C . ALA B 1 98 ? 18.172 -17.797 -1.942 1 93.06 98 ALA B C 1
ATOM 5308 O O . ALA B 1 98 ? 17.781 -18.359 -2.961 1 93.06 98 ALA B O 1
ATOM 5309 N N . ASP B 1 99 ? 17.594 -16.703 -1.467 1 94.38 99 ASP B N 1
ATOM 5310 C CA . ASP B 1 99 ? 16.375 -16.188 -2.086 1 94.38 99 ASP B CA 1
ATOM 5311 C C . ASP B 1 99 ? 16.703 -15.141 -3.15 1 94.38 99 ASP B C 1
ATOM 5313 O O . ASP B 1 99 ? 15.969 -14.164 -3.32 1 94.38 99 ASP B O 1
ATOM 5317 N N . THR B 1 100 ? 17.828 -15.297 -3.807 1 96.75 100 THR B N 1
ATOM 5318 C CA . THR B 1 100 ? 18.188 -14.484 -4.965 1 96.75 100 THR B CA 1
ATOM 5319 C C . THR B 1 100 ? 18.203 -15.336 -6.234 1 96.75 100 THR B C 1
ATOM 5321 O O . THR B 1 100 ? 18.188 -16.562 -6.164 1 96.75 100 THR B O 1
ATOM 5324 N N . MET B 1 101 ? 18.156 -14.727 -7.383 1 97.81 101 MET B N 1
ATOM 5325 C CA . MET B 1 101 ? 18.297 -15.336 -8.703 1 97.81 101 MET B CA 1
ATOM 5326 C C . MET B 1 101 ? 19.109 -14.445 -9.633 1 97.81 101 MET B C 1
ATOM 5328 O O . MET B 1 101 ? 18.812 -13.258 -9.773 1 97.81 101 MET B O 1
ATOM 5332 N N . VAL B 1 102 ? 20.125 -15.023 -10.219 1 98.44 102 VAL B N 1
ATOM 5333 C CA . VAL B 1 102 ? 20.984 -14.258 -11.117 1 98.44 102 VAL B CA 1
ATOM 5334 C C . VAL B 1 102 ? 20.359 -14.227 -12.516 1 98.44 102 VAL B C 1
ATOM 5336 O O . VAL B 1 102 ? 20 -15.266 -13.062 1 98.44 102 VAL B O 1
ATOM 5339 N N . VAL B 1 103 ? 20.188 -13.062 -13.031 1 97.75 103 VAL B N 1
ATOM 5340 C CA . VAL B 1 103 ? 19.531 -12.867 -14.312 1 97.75 103 VAL B CA 1
ATOM 5341 C C . VAL B 1 103 ? 20.578 -12.617 -15.406 1 97.75 103 VAL B C 1
ATOM 5343 O O . VAL B 1 103 ? 20.438 -13.109 -16.531 1 97.75 103 VAL B O 1
ATOM 5346 N N . ASN B 1 104 ? 21.531 -11.766 -15.094 1 97.81 104 ASN B N 1
ATOM 5347 C CA . ASN B 1 104 ? 22.688 -11.516 -15.961 1 97.81 104 ASN B CA 1
ATOM 5348 C C . ASN B 1 104 ? 24 -11.789 -15.242 1 97.81 104 ASN B C 1
ATOM 5350 O O . ASN B 1 104 ? 24.047 -11.781 -14.008 1 97.81 104 ASN B O 1
ATOM 5354 N N . ASN B 1 105 ? 25.062 -12.055 -16.031 1 98.06 105 ASN B N 1
ATOM 5355 C CA . ASN B 1 105 ? 26.359 -12.43 -15.484 1 98.06 105 ASN B CA 1
ATOM 5356 C C . ASN B 1 105 ? 26.891 -11.367 -14.523 1 98.06 105 ASN B C 1
ATOM 5358 O O . ASN B 1 105 ? 26.781 -10.172 -14.797 1 98.06 105 ASN B O 1
ATOM 5362 N N . ILE B 1 106 ? 27.484 -11.859 -13.359 1 98.25 106 ILE B N 1
ATOM 5363 C CA . ILE B 1 106 ? 27.953 -10.922 -12.352 1 98.25 106 ILE B CA 1
ATOM 5364 C C . ILE B 1 106 ? 29.422 -11.195 -12.031 1 98.25 106 ILE B C 1
ATOM 5366 O O . ILE B 1 106 ? 29.891 -10.883 -10.938 1 98.25 106 ILE B O 1
ATOM 5370 N N . ASP B 1 107 ? 30.156 -11.781 -12.914 1 98.12 107 ASP B N 1
ATOM 5371 C CA . ASP B 1 107 ? 31.547 -12.164 -12.711 1 98.12 107 ASP B CA 1
ATOM 5372 C C . ASP B 1 107 ? 32.406 -10.945 -12.398 1 98.12 107 ASP B C 1
ATOM 5374 O O . ASP B 1 107 ? 33.438 -11.055 -11.727 1 98.12 107 ASP B O 1
ATOM 5378 N N . GLU B 1 108 ? 32.031 -9.797 -12.828 1 97.62 108 GLU B N 1
ATOM 5379 C CA . GLU B 1 108 ? 32.812 -8.578 -12.617 1 97.62 108 GLU B CA 1
ATOM 5380 C C . GLU B 1 108 ? 32.906 -8.25 -11.133 1 97.62 108 GLU B C 1
ATOM 5382 O O . GLU B 1 108 ? 33.781 -7.48 -10.719 1 97.62 108 GLU B O 1
ATOM 5387 N N . LEU B 1 109 ? 32.062 -8.773 -10.289 1 97.69 109 LEU B N 1
ATOM 5388 C CA . LEU B 1 109 ? 32.094 -8.516 -8.852 1 97.69 109 LEU B CA 1
ATOM 5389 C C . LEU B 1 109 ? 33.375 -9.016 -8.227 1 97.69 109 LEU B C 1
ATOM 5391 O O . LEU B 1 109 ? 33.812 -8.508 -7.184 1 97.69 109 LEU B O 1
ATOM 5395 N N . PHE B 1 110 ? 34.062 -9.984 -8.859 1 97.38 110 PHE B N 1
ATOM 5396 C CA . PHE B 1 110 ? 35.281 -10.531 -8.328 1 97.38 110 PHE B CA 1
ATOM 5397 C C . PHE B 1 110 ? 36.406 -9.508 -8.438 1 97.38 110 PHE B C 1
ATOM 5399 O O . PHE B 1 110 ? 37.469 -9.672 -7.82 1 97.38 110 PHE B O 1
ATOM 5406 N N . GLY B 1 111 ? 36.156 -8.43 -9.133 1 96.75 111 GLY B N 1
ATOM 5407 C CA . GLY B 1 111 ? 37.125 -7.355 -9.25 1 96.75 111 GLY B CA 1
ATOM 5408 C C . GLY B 1 111 ? 36.938 -6.258 -8.219 1 96.75 111 GLY B C 1
ATOM 5409 O O . GLY B 1 111 ? 37.75 -5.328 -8.133 1 96.75 111 GLY B O 1
ATOM 5410 N N . TYR B 1 112 ? 35.938 -6.328 -7.441 1 96.69 112 TYR B N 1
ATOM 5411 C CA . TYR B 1 112 ? 35.625 -5.305 -6.453 1 96.69 112 TYR B CA 1
ATOM 5412 C C . TYR B 1 112 ? 36.25 -5.652 -5.098 1 96.69 112 TYR B C 1
ATOM 5414 O O . TYR B 1 112 ? 36.469 -6.828 -4.797 1 96.69 112 TYR B O 1
ATOM 5422 N N . PRO B 1 113 ? 36.5 -4.723 -4.254 1 96.25 113 PRO B N 1
ATOM 5423 C CA . PRO B 1 113 ? 37.062 -4.996 -2.93 1 96.25 113 PRO B CA 1
ATOM 5424 C C . PRO B 1 113 ? 36.031 -5.629 -1.977 1 96.25 113 PRO B C 1
ATOM 5426 O O . PRO B 1 113 ? 34.844 -5.711 -2.297 1 96.25 113 PRO B O 1
ATOM 5429 N N . GLN B 1 114 ? 36.562 -6.023 -0.812 1 95.56 114 GLN B N 1
ATOM 5430 C CA . GLN B 1 114 ? 35.75 -6.637 0.229 1 95.56 114 GLN B CA 1
ATOM 5431 C C . GLN B 1 114 ? 34.625 -5.691 0.692 1 95.56 114 GLN B C 1
ATOM 5433 O O . GLN B 1 114 ? 34.844 -4.48 0.805 1 95.56 114 GLN B O 1
ATOM 5438 N N . PHE B 1 115 ? 33.5 -6.328 0.938 1 96.19 115 PHE B N 1
ATOM 5439 C CA . PHE B 1 115 ? 32.281 -5.703 1.425 1 96.19 115 PHE B CA 1
ATOM 5440 C C . PHE B 1 115 ? 31.766 -4.66 0.434 1 96.19 115 PHE B C 1
ATOM 5442 O O . PHE B 1 115 ? 31.531 -3.504 0.799 1 96.19 115 PHE B O 1
ATOM 5449 N N . THR B 1 116 ? 31.719 -4.961 -0.803 1 96.81 116 THR B N 1
ATOM 5450 C CA . THR B 1 116 ? 31 -4.309 -1.894 1 96.81 116 THR B CA 1
ATOM 5451 C C . THR B 1 116 ? 29.594 -4.883 -2.037 1 96.81 116 THR B C 1
ATOM 5453 O O . THR B 1 116 ? 29.422 -6.098 -2.141 1 96.81 116 THR B O 1
ATOM 5456 N N . ALA B 1 117 ? 28.578 -4.023 -1.941 1 96.81 117 ALA B N 1
ATOM 5457 C CA . ALA B 1 117 ? 27.188 -4.461 -1.977 1 96.81 117 ALA B CA 1
ATOM 5458 C C . ALA B 1 117 ? 26.266 -3.318 -2.381 1 96.81 117 ALA B C 1
ATOM 5460 O O . ALA B 1 117 ? 26.688 -2.162 -2.451 1 96.81 117 ALA B O 1
ATOM 5461 N N . ALA B 1 118 ? 25.094 -3.639 -2.736 1 96.06 118 ALA B N 1
ATOM 5462 C CA . ALA B 1 118 ? 24.094 -2.611 -3.059 1 96.06 118 ALA B CA 1
ATOM 5463 C C . ALA B 1 118 ? 23.625 -1.896 -1.8 1 96.06 118 ALA B C 1
ATOM 5465 O O . ALA B 1 118 ? 23.578 -2.488 -0.719 1 96.06 118 ALA B O 1
ATOM 5466 N N . VAL B 1 119 ? 23.234 -0.662 -1.988 1 94 119 VAL B N 1
ATOM 5467 C CA . VAL B 1 119 ? 22.797 0.155 -0.858 1 94 119 VAL B CA 1
ATOM 5468 C C . VAL B 1 119 ? 21.312 -0.068 -0.594 1 94 119 VAL B C 1
ATOM 5470 O O . VAL B 1 119 ? 20.5 -0.102 -1.528 1 94 119 VAL B O 1
ATOM 5473 N N . ASP B 1 120 ? 20.969 -0.236 0.68 1 93.44 120 ASP B N 1
ATOM 5474 C CA . ASP B 1 120 ? 19.594 -0.366 1.146 1 93.44 120 ASP B CA 1
ATOM 5475 C C . ASP B 1 120 ? 19.062 0.966 1.674 1 93.44 120 ASP B C 1
ATOM 5477 O O . ASP B 1 120 ? 19.797 1.949 1.746 1 93.44 120 ASP B O 1
ATOM 5481 N N . ILE B 1 121 ? 17.797 0.975 1.974 1 91.62 121 ILE B N 1
ATOM 5482 C CA . ILE B 1 121 ? 17.188 2.168 2.559 1 91.62 121 ILE B CA 1
ATOM 5483 C C . ILE B 1 121 ? 17.922 2.531 3.852 1 91.62 121 ILE B C 1
ATOM 5485 O O . ILE B 1 121 ? 18.234 1.657 4.664 1 91.62 121 ILE B O 1
ATOM 5489 N N . GLY B 1 122 ? 18.234 3.787 4.008 1 89.56 122 GLY B N 1
ATOM 5490 C CA . GLY B 1 122 ? 18.922 4.262 5.199 1 89.56 122 GLY B CA 1
ATOM 5491 C C . GLY B 1 122 ? 20.406 4.449 4.992 1 89.56 122 GLY B C 1
ATOM 5492 O O . GLY B 1 122 ? 21.094 5.039 5.836 1 89.56 122 GLY B O 1
ATOM 5493 N N . GLY B 1 123 ? 20.953 3.861 3.934 1 89.5 123 GLY B N 1
ATOM 5494 C CA . GLY B 1 123 ? 22.344 4.117 3.584 1 89.5 123 GLY B CA 1
ATOM 5495 C C . GLY B 1 123 ? 23.281 3.014 4.023 1 89.5 123 GLY B C 1
ATOM 5496 O O . GLY B 1 123 ? 24.5 3.225 4.125 1 89.5 123 GLY B O 1
ATOM 5497 N N . VAL B 1 124 ? 22.719 1.896 4.312 1 92.44 124 VAL B N 1
ATOM 5498 C CA . VAL B 1 124 ? 23.531 0.745 4.691 1 92.44 124 VAL B CA 1
ATOM 5499 C C . VAL B 1 124 ? 23.594 -0.247 3.531 1 92.44 124 VAL B C 1
ATOM 5501 O O . VAL B 1 124 ? 22.75 -0.22 2.637 1 92.44 124 VAL B O 1
ATOM 5504 N N . LEU B 1 125 ? 24.641 -1.075 3.592 1 95.44 125 LEU B N 1
ATOM 5505 C CA . LEU B 1 125 ? 24.766 -2.047 2.514 1 95.44 125 LEU B CA 1
ATOM 5506 C C . LEU B 1 125 ? 23.938 -3.295 2.805 1 95.44 125 LEU B C 1
ATOM 5508 O O . LEU B 1 125 ? 23.891 -3.764 3.943 1 95.44 125 LEU B O 1
ATOM 5512 N N . ASN B 1 126 ? 23.266 -3.754 1.814 1 95 126 ASN B N 1
ATOM 5513 C CA . ASN B 1 126 ? 22.484 -4.98 1.928 1 95 126 ASN B CA 1
ATOM 5514 C C . ASN B 1 126 ? 23.359 -6.219 1.783 1 95 126 ASN B C 1
ATOM 5516 O O . ASN B 1 126 ? 24.141 -6.324 0.841 1 95 126 ASN B O 1
ATOM 5520 N N . THR B 1 127 ? 23.172 -7.141 2.65 1 94.88 127 THR B N 1
ATOM 5521 C CA . THR B 1 127 ? 24.109 -8.258 2.693 1 94.88 127 THR B CA 1
ATOM 5522 C C . THR B 1 127 ? 23.516 -9.484 2.012 1 94.88 127 THR B C 1
ATOM 5524 O O . THR B 1 127 ? 23.891 -10.617 2.324 1 94.88 127 THR B O 1
ATOM 5527 N N . GLY B 1 128 ? 22.578 -9.312 1.131 1 95.12 128 GLY B N 1
ATOM 5528 C CA . GLY B 1 128 ? 22.062 -10.414 0.334 1 95.12 128 GLY B CA 1
ATOM 5529 C C . GLY B 1 128 ? 22.953 -10.758 -0.845 1 95.12 128 GLY B C 1
ATOM 5530 O O . GLY B 1 128 ? 22.938 -11.891 -1.33 1 95.12 128 GLY B O 1
ATOM 5531 N N . VAL B 1 129 ? 23.672 -9.781 -1.313 1 97.06 129 VAL B N 1
ATOM 5532 C CA . VAL B 1 129 ? 24.703 -9.922 -2.344 1 97.06 129 VAL B CA 1
ATOM 5533 C C . VAL B 1 129 ? 25.906 -9.062 -1.997 1 97.06 129 VAL B C 1
ATOM 5535 O O . VAL B 1 129 ? 25.812 -7.832 -1.947 1 97.06 129 VAL B O 1
ATOM 5538 N N . PHE B 1 130 ? 27.062 -9.688 -1.777 1 97.06 130 PHE B N 1
ATOM 5539 C CA . PHE B 1 130 ? 28.219 -8.875 -1.451 1 97.06 130 PHE B CA 1
ATOM 5540 C C . PHE B 1 130 ? 29.516 -9.648 -1.686 1 97.06 130 PHE B C 1
ATOM 5542 O O . PHE B 1 130 ? 29.484 -10.875 -1.812 1 97.06 130 PHE B O 1
ATOM 5549 N N . VAL B 1 131 ? 30.625 -8.945 -1.745 1 97.5 131 VAL B N 1
ATOM 5550 C CA . VAL B 1 131 ? 31.953 -9.508 -1.964 1 97.5 131 VAL B CA 1
ATOM 5551 C C . VAL B 1 131 ? 32.656 -9.703 -0.624 1 97.5 131 VAL B C 1
ATOM 5553 O O . VAL B 1 131 ? 32.625 -8.82 0.234 1 97.5 131 VAL B O 1
ATOM 5556 N N . ALA B 1 132 ? 33.219 -10.836 -0.453 1 96.62 132 ALA B N 1
ATOM 5557 C CA . ALA B 1 132 ? 34.062 -11.125 0.719 1 96.62 132 ALA B CA 1
ATOM 5558 C C . ALA B 1 132 ? 35.438 -11.602 0.309 1 96.62 132 ALA B C 1
ATOM 5560 O O . ALA B 1 132 ? 35.625 -12.164 -0.776 1 96.62 132 ALA B O 1
ATOM 5561 N N . GLU B 1 133 ? 36.375 -11.352 1.169 1 97.38 133 GLU B N 1
ATOM 5562 C CA . GLU B 1 133 ? 37.75 -11.836 1.009 1 97.38 133 GLU B CA 1
ATOM 5563 C C . GLU B 1 133 ? 38.156 -12.719 2.184 1 97.38 133 GLU B C 1
ATOM 5565 O O . GLU B 1 133 ? 38.625 -12.219 3.207 1 97.38 133 GLU B O 1
ATOM 5570 N N . PRO B 1 134 ? 38 -14.023 1.946 1 97.12 134 PRO B N 1
ATOM 5571 C CA . PRO B 1 134 ? 38.344 -14.945 3.025 1 97.12 134 PRO B CA 1
ATOM 5572 C C . PRO B 1 134 ? 39.781 -14.734 3.553 1 97.12 134 PRO B C 1
ATOM 5574 O O . PRO B 1 134 ? 40.719 -14.523 2.768 1 97.12 134 PRO B O 1
ATOM 5577 N N . ASN B 1 135 ? 39.844 -14.695 4.816 1 97.75 135 ASN B N 1
ATOM 5578 C CA . ASN B 1 135 ? 41.094 -14.453 5.559 1 97.75 135 ASN B CA 1
ATOM 5579 C C . ASN B 1 135 ? 40.969 -14.945 7 1 97.75 135 ASN B C 1
ATOM 5581 O O . ASN B 1 135 ? 40.094 -14.531 7.742 1 97.75 135 ASN B O 1
ATOM 5585 N N . ALA B 1 136 ? 41.938 -15.766 7.387 1 97.19 136 ALA B N 1
ATOM 5586 C CA . ALA B 1 136 ? 41.875 -16.422 8.688 1 97.19 136 ALA B CA 1
ATOM 5587 C C . ALA B 1 136 ? 41.875 -15.398 9.82 1 97.19 136 ALA B C 1
ATOM 5589 O O . ALA B 1 136 ? 41.188 -15.562 10.812 1 97.19 136 ALA B O 1
ATOM 5590 N N . GLU B 1 137 ? 42.656 -14.414 9.719 1 97.81 137 GLU B N 1
ATOM 5591 C CA . GLU B 1 137 ? 42.75 -13.391 10.75 1 97.81 137 GLU B CA 1
ATOM 5592 C C . GLU B 1 137 ? 41.438 -12.609 10.859 1 97.81 137 GLU B C 1
ATOM 5594 O O . GLU B 1 137 ? 40.969 -12.328 11.961 1 97.81 137 GLU B O 1
ATOM 5599 N N . THR B 1 138 ? 40.938 -12.273 9.727 1 97.19 138 THR B N 1
ATOM 5600 C CA . THR B 1 138 ? 39.656 -11.578 9.719 1 97.19 138 THR B CA 1
ATOM 5601 C C . THR B 1 138 ? 38.562 -12.445 10.32 1 97.19 138 THR B C 1
ATOM 5603 O O . THR B 1 138 ? 37.719 -11.969 11.094 1 97.19 138 THR B O 1
ATOM 5606 N N . TYR B 1 139 ? 38.562 -13.742 9.969 1 96.88 139 TYR B N 1
ATOM 5607 C CA . TYR B 1 139 ? 37.562 -14.664 10.508 1 96.88 139 TYR B CA 1
ATOM 5608 C C . TYR B 1 139 ? 37.625 -14.727 12.023 1 96.88 139 TYR B C 1
ATOM 5610 O O . TYR B 1 139 ? 36.625 -14.633 12.711 1 96.88 139 TYR B O 1
ATOM 5618 N N . LYS B 1 140 ? 38.812 -14.875 12.484 1 97.5 140 LYS B N 1
ATOM 5619 C CA . LYS B 1 140 ? 39.031 -14.938 13.922 1 97.5 140 LYS B CA 1
ATOM 5620 C C . LYS B 1 140 ? 38.531 -13.664 14.602 1 97.5 140 LYS B C 1
ATOM 5622 O O . LYS B 1 140 ? 37.875 -13.727 15.656 1 97.5 140 LYS B O 1
ATOM 5627 N N . ASP B 1 141 ? 38.781 -12.609 14.016 1 97.62 141 ASP B N 1
ATOM 5628 C CA . ASP B 1 141 ? 38.375 -11.328 14.57 1 97.62 141 ASP B CA 1
ATOM 5629 C C . ASP B 1 141 ? 36.844 -11.211 14.547 1 97.62 141 ASP B C 1
ATOM 5631 O O . ASP B 1 141 ? 36.25 -10.742 15.516 1 97.62 141 ASP B O 1
ATOM 5635 N N . ILE B 1 142 ? 36.25 -11.617 13.477 1 96.88 142 ILE B N 1
ATOM 5636 C CA . ILE B 1 142 ? 34.812 -11.602 13.344 1 96.88 142 ILE B CA 1
ATOM 5637 C C . ILE B 1 142 ? 34.188 -12.469 14.438 1 96.88 142 ILE B C 1
ATOM 5639 O O . ILE B 1 142 ? 33.25 -12.023 15.133 1 96.88 142 ILE B O 1
ATOM 5643 N N . MET B 1 143 ? 34.688 -13.641 14.648 1 95.56 143 MET B N 1
ATOM 5644 C CA . MET B 1 143 ? 34.125 -14.586 15.617 1 95.56 143 MET B CA 1
ATOM 5645 C C . MET B 1 143 ? 34.312 -14.07 17.047 1 95.56 143 MET B C 1
ATOM 5647 O O . MET B 1 143 ? 33.5 -14.352 17.922 1 95.56 143 MET B O 1
ATOM 5651 N N . ALA B 1 144 ? 35.25 -13.242 17.203 1 96.12 144 ALA B N 1
ATOM 5652 C CA . ALA B 1 144 ? 35.531 -12.688 18.531 1 96.12 144 ALA B CA 1
ATOM 5653 C C . ALA B 1 144 ? 34.625 -11.469 18.797 1 96.12 144 ALA B C 1
ATOM 5655 O O . ALA B 1 144 ? 34.438 -11.078 19.953 1 96.12 144 ALA B O 1
ATOM 5656 N N . THR B 1 145 ? 34.062 -10.93 17.797 1 95.94 145 THR B N 1
ATOM 5657 C CA . THR B 1 145 ? 33.438 -9.609 17.922 1 95.94 145 THR B CA 1
ATOM 5658 C C . THR B 1 145 ? 31.922 -9.703 17.75 1 95.94 145 THR B C 1
ATOM 5660 O O . THR B 1 145 ? 31.188 -8.938 18.375 1 95.94 145 THR B O 1
ATOM 5663 N N . TYR B 1 146 ? 31.391 -10.57 16.953 1 93.94 146 TYR B N 1
ATOM 5664 C CA . TYR B 1 146 ? 30.031 -10.5 16.422 1 93.94 146 TYR B CA 1
ATOM 5665 C C . TYR B 1 146 ? 29 -10.633 17.547 1 93.94 146 TYR B C 1
ATOM 5667 O O . TYR B 1 146 ? 27.922 -10.023 17.5 1 93.94 146 TYR B O 1
ATOM 5675 N N . GLU B 1 147 ? 29.281 -11.336 18.625 1 91 147 GLU B N 1
ATOM 5676 C CA . GLU B 1 147 ? 28.312 -11.617 19.688 1 91 147 GLU B CA 1
ATOM 5677 C C . GLU B 1 147 ? 28.016 -10.359 20.5 1 91 147 GLU B C 1
ATOM 5679 O O . GLU B 1 147 ? 26.906 -10.203 21.016 1 91 147 GLU B O 1
ATOM 5684 N N . LYS B 1 148 ? 28.922 -9.477 20.531 1 92.69 148 LYS B N 1
ATOM 5685 C CA . LYS B 1 148 ? 28.75 -8.305 21.391 1 92.69 148 LYS B CA 1
ATOM 5686 C C . LYS B 1 148 ? 28.578 -7.035 20.547 1 92.69 148 LYS B C 1
ATOM 5688 O O . LYS B 1 148 ? 28.297 -5.961 21.094 1 92.69 148 LYS B O 1
ATOM 5693 N N . ALA B 1 149 ? 28.766 -7.156 19.344 1 93.31 149 ALA B N 1
ATOM 5694 C CA . ALA B 1 149 ? 28.703 -5.992 18.453 1 93.31 149 ALA B CA 1
ATOM 5695 C C . ALA B 1 149 ? 27.266 -5.52 18.281 1 93.31 149 ALA B C 1
ATOM 5697 O O . ALA B 1 149 ? 26.328 -6.32 18.359 1 93.31 149 ALA B O 1
ATOM 5698 N N . PRO B 1 150 ? 27.078 -4.203 18.031 1 90.88 150 PRO B N 1
ATOM 5699 C CA . PRO B 1 150 ? 25.734 -3.717 17.719 1 90.88 150 PRO B CA 1
ATOM 5700 C C . PRO B 1 150 ? 25.25 -4.156 16.344 1 90.88 150 PRO B C 1
ATOM 5702 O O . PRO B 1 150 ? 26.062 -4.441 15.461 1 90.88 150 PRO B O 1
ATOM 5705 N N . SER B 1 151 ? 23.969 -4.246 16.281 1 89.88 151 SER B N 1
ATOM 5706 C CA . SER B 1 151 ? 23.281 -4.484 15.016 1 89.88 151 SER B CA 1
ATOM 5707 C C . SER B 1 151 ? 21.922 -3.805 15 1 89.88 151 SER B C 1
ATOM 5709 O O . SER B 1 151 ? 21.062 -4.098 15.836 1 89.88 151 SER B O 1
ATOM 5711 N N . TYR B 1 152 ? 21.719 -2.969 14.008 1 85.75 152 TYR B N 1
ATOM 5712 C CA . TYR B 1 152 ? 20.5 -2.17 13.984 1 85.75 152 TYR B CA 1
ATOM 5713 C C . TYR B 1 152 ? 19.281 -3.047 13.727 1 85.75 152 TYR B C 1
ATOM 5715 O O . TYR B 1 152 ? 18.156 -2.691 14.117 1 85.75 152 TYR B O 1
ATOM 5723 N N . ASN B 1 153 ? 19.438 -4.176 13.109 1 86.75 153 ASN B N 1
ATOM 5724 C CA . ASN B 1 153 ? 18.312 -5.047 12.805 1 86.75 153 ASN B CA 1
ATOM 5725 C C . ASN B 1 153 ? 18.453 -6.402 13.492 1 86.75 153 ASN B C 1
ATOM 5727 O O . ASN B 1 153 ? 17.781 -7.367 13.109 1 86.75 153 ASN B O 1
ATOM 5731 N N . LYS B 1 154 ? 19.438 -6.551 14.359 1 87.69 154 LYS B N 1
ATOM 5732 C CA . LYS B 1 154 ? 19.703 -7.781 15.094 1 87.69 154 LYS B CA 1
ATOM 5733 C C . LYS B 1 154 ? 20.016 -8.93 14.141 1 87.69 154 LYS B C 1
ATOM 5735 O O . LYS B 1 154 ? 19.703 -10.086 14.43 1 87.69 154 LYS B O 1
ATOM 5740 N N . GLY B 1 155 ? 20.484 -8.578 12.961 1 90.12 155 GLY B N 1
ATOM 5741 C CA . GLY B 1 155 ? 20.875 -9.555 11.961 1 90.12 155 GLY B CA 1
ATOM 5742 C C . GLY B 1 155 ? 22.297 -9.352 11.461 1 90.12 155 GLY B C 1
ATOM 5743 O O . GLY B 1 155 ? 23.016 -8.469 11.938 1 90.12 155 GLY B O 1
ATOM 5744 N N . ASP B 1 156 ? 22.703 -10.195 10.547 1 91.31 156 ASP B N 1
ATOM 5745 C CA . ASP B 1 156 ? 24.047 -10.156 10.008 1 91.31 156 ASP B CA 1
ATOM 5746 C C . ASP B 1 156 ? 24.312 -8.836 9.273 1 91.31 156 ASP B C 1
ATOM 5748 O O . ASP B 1 156 ? 25.422 -8.312 9.297 1 91.31 156 ASP B O 1
ATOM 5752 N N . GLN B 1 157 ? 23.266 -8.289 8.688 1 92.94 157 GLN B N 1
ATOM 5753 C CA . GLN B 1 157 ? 23.438 -7.043 7.941 1 92.94 157 GLN B CA 1
ATOM 5754 C C . GLN B 1 157 ? 23.891 -5.906 8.859 1 92.94 157 GLN B C 1
ATOM 5756 O O . GLN B 1 157 ? 24.797 -5.152 8.516 1 92.94 157 GLN B O 1
ATOM 5761 N N . GLY B 1 158 ? 23.156 -5.801 10.008 1 93.12 158 GLY B N 1
ATOM 5762 C CA . GLY B 1 158 ? 23.562 -4.785 10.961 1 93.12 158 GLY B CA 1
ATOM 5763 C C . GLY B 1 158 ? 24.984 -4.969 11.453 1 93.12 158 GLY B C 1
ATOM 5764 O O . GLY B 1 158 ? 25.75 -4.004 11.531 1 93.12 158 GLY B O 1
ATOM 5765 N N . PHE B 1 159 ? 25.438 -6.184 11.711 1 94.12 159 PHE B N 1
ATOM 5766 C CA . PHE B 1 159 ? 26.766 -6.469 12.219 1 94.12 159 PHE B CA 1
ATOM 5767 C C . PHE B 1 159 ? 27.828 -6.168 11.164 1 94.12 159 PHE B C 1
ATOM 5769 O O . PHE B 1 159 ? 28.812 -5.484 11.445 1 94.12 159 PHE B O 1
ATOM 5776 N N . LEU B 1 160 ? 27.578 -6.66 9.992 1 95.94 160 LEU B N 1
ATOM 5777 C CA . LEU B 1 160 ? 28.594 -6.523 8.953 1 95.94 160 LEU B CA 1
ATOM 5778 C C . LEU B 1 160 ? 28.797 -5.062 8.57 1 95.94 160 LEU B C 1
ATOM 5780 O O . LEU B 1 160 ? 29.906 -4.645 8.25 1 95.94 160 LEU B O 1
ATOM 5784 N N . ASN B 1 161 ? 27.734 -4.273 8.56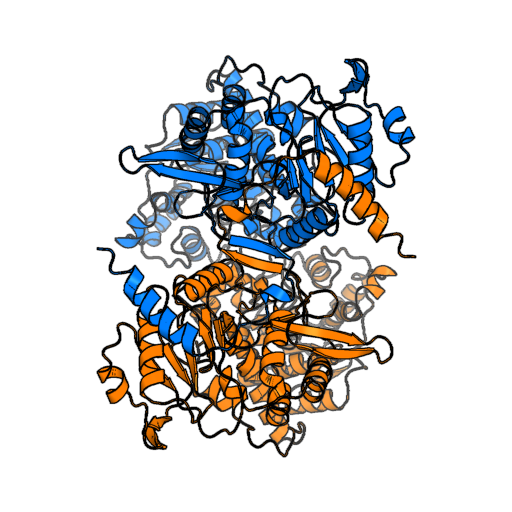2 1 94.88 161 ASN B N 1
ATOM 5785 C CA . ASN B 1 161 ? 27.875 -2.84 8.328 1 94.88 161 ASN B CA 1
ATOM 5786 C C . ASN B 1 161 ? 28.656 -2.168 9.453 1 94.88 161 ASN B C 1
ATOM 5788 O O . ASN B 1 161 ? 29.406 -1.224 9.203 1 94.88 161 ASN B O 1
ATOM 5792 N N . TYR B 1 162 ? 28.453 -2.619 10.656 1 94.38 162 TYR B N 1
ATOM 5793 C CA . TYR B 1 162 ? 29.234 -2.117 11.781 1 94.38 162 TYR B CA 1
ATOM 5794 C C . TYR B 1 162 ? 30.703 -2.502 11.648 1 94.38 162 TYR B C 1
ATOM 5796 O O . TYR B 1 162 ? 31.578 -1.651 11.781 1 94.38 162 TYR B O 1
ATOM 5804 N N . TYR B 1 163 ? 30.969 -3.717 11.336 1 96.25 163 TYR B N 1
ATOM 5805 C CA . TYR B 1 163 ? 32.312 -4.262 11.305 1 96.25 163 TYR B CA 1
ATOM 5806 C C . TYR B 1 163 ? 33.125 -3.662 10.156 1 96.25 163 TYR B C 1
ATOM 5808 O O . TYR B 1 163 ? 34.281 -3.314 10.328 1 96.25 163 TYR B O 1
ATOM 5816 N N . PHE B 1 164 ? 32.5 -3.475 8.984 1 95.62 164 PHE B N 1
ATOM 5817 C CA . PHE B 1 164 ? 33.188 -3.006 7.801 1 95.62 164 PHE B CA 1
ATOM 5818 C C . PHE B 1 164 ? 32.875 -1.547 7.512 1 95.62 164 PHE B C 1
ATOM 5820 O O . PHE B 1 164 ? 32.969 -1.097 6.367 1 95.62 164 PHE B O 1
ATOM 5827 N N . ASN B 1 165 ? 32.375 -0.749 8.352 1 88.5 165 ASN B N 1
ATOM 5828 C CA . ASN B 1 165 ? 31.859 0.605 8.211 1 88.5 165 ASN B CA 1
ATOM 5829 C C . ASN B 1 165 ? 32.844 1.505 7.453 1 88.5 165 ASN B C 1
ATOM 5831 O O . ASN B 1 165 ? 32.438 2.301 6.609 1 88.5 165 ASN B O 1
ATOM 5835 N N . LYS B 1 166 ? 34.156 1.383 7.555 1 86.06 166 LYS B N 1
ATOM 5836 C CA . LYS B 1 166 ? 35.156 2.295 6.984 1 86.06 166 LYS B CA 1
ATOM 5837 C C . LYS B 1 166 ? 35.594 1.839 5.594 1 86.06 166 LYS B C 1
ATOM 5839 O O . LYS B 1 166 ? 36.219 2.59 4.863 1 86.06 166 LYS B O 1
ATOM 5844 N N . THR B 1 167 ? 35.125 0.637 5.203 1 89.19 167 THR B N 1
ATOM 5845 C CA . THR B 1 167 ? 35.625 0.082 3.949 1 89.19 167 THR B CA 1
ATOM 5846 C C . THR B 1 167 ? 34.469 -0.374 3.066 1 89.19 167 THR B C 1
ATOM 5848 O O . THR B 1 167 ? 34.656 -1.193 2.164 1 89.19 167 THR B O 1
ATOM 5851 N N . ALA B 1 168 ? 33.344 0.138 3.32 1 91.06 168 ALA B N 1
ATOM 5852 C CA . ALA B 1 168 ? 32.156 -0.251 2.553 1 91.06 168 ALA B CA 1
ATOM 5853 C C . ALA B 1 168 ? 32.188 0.383 1.164 1 91.06 168 ALA B C 1
ATOM 5855 O O . ALA B 1 168 ? 32.531 1.55 1.012 1 91.06 168 ALA B O 1
ATOM 5856 N N . ASN B 1 169 ? 31.859 -0.409 0.164 1 92.12 169 ASN B N 1
ATOM 5857 C CA . ASN B 1 169 ? 31.812 0.042 -1.223 1 92.12 169 ASN B CA 1
ATOM 5858 C C . ASN B 1 169 ? 30.453 -0.211 -1.853 1 92.12 169 ASN B C 1
ATOM 5860 O O . ASN B 1 169 ? 30.047 -1.362 -2.031 1 92.12 169 ASN B O 1
ATOM 5864 N N . PRO B 1 170 ? 29.766 0.838 -2.371 1 91.81 170 PRO B N 1
ATOM 5865 C CA . PRO B 1 170 ? 28.406 0.669 -2.885 1 91.81 170 PRO B CA 1
ATOM 5866 C C . PRO B 1 170 ? 28.375 0.194 -4.336 1 91.81 170 PRO B C 1
ATOM 5868 O O . PRO B 1 170 ? 29.234 0.593 -5.137 1 91.81 170 PRO B O 1
ATOM 5871 N N . LEU B 1 171 ? 27.391 -0.718 -4.621 1 93.69 171 LEU B N 1
ATOM 5872 C CA . LEU B 1 171 ? 27.047 -1.159 -5.969 1 93.69 171 LEU B CA 1
ATOM 5873 C C . LEU B 1 171 ? 25.734 -0.521 -6.434 1 93.69 171 LEU B C 1
ATOM 5875 O O . LEU B 1 171 ? 24.906 -0.12 -5.613 1 93.69 171 LEU B O 1
ATOM 5879 N N . PRO B 1 172 ? 25.594 -0.418 -7.816 1 92.5 172 PRO B N 1
ATOM 5880 C CA . PRO B 1 172 ? 24.266 -0.081 -8.312 1 92.5 172 PRO B CA 1
ATOM 5881 C C . PRO B 1 172 ? 23.188 -1.064 -7.848 1 92.5 172 PRO B C 1
ATOM 5883 O O . PRO B 1 172 ? 23.5 -2.229 -7.57 1 92.5 172 PRO B O 1
ATOM 5886 N N . GLY B 1 173 ? 22.031 -0.549 -7.816 1 95.44 173 GLY B N 1
ATOM 5887 C CA . GLY B 1 173 ? 20.938 -1.311 -7.242 1 95.44 173 GLY B CA 1
ATOM 5888 C C . GLY B 1 173 ? 20.547 -2.523 -8.07 1 95.44 173 GLY B C 1
ATOM 5889 O O . GLY B 1 173 ? 19.922 -3.455 -7.559 1 95.44 173 GLY B O 1
ATOM 5890 N N . ASN B 1 174 ? 20.906 -2.555 -9.312 1 97.31 174 ASN B N 1
ATOM 5891 C CA . ASN B 1 174 ? 20.484 -3.668 -10.164 1 97.31 174 ASN B CA 1
ATOM 5892 C C . ASN B 1 174 ? 21.266 -4.941 -9.836 1 97.31 174 ASN B C 1
ATOM 5894 O O . ASN B 1 174 ? 20.938 -6.02 -10.328 1 97.31 174 ASN B O 1
ATOM 5898 N N . TYR B 1 175 ? 22.328 -4.863 -8.938 1 98.12 175 TYR B N 1
ATOM 5899 C CA . TYR B 1 175 ? 23.094 -6.039 -8.516 1 98.12 175 TYR B CA 1
ATOM 5900 C C . TYR B 1 175 ? 22.375 -6.762 -7.371 1 98.12 175 TYR B C 1
ATOM 5902 O O . TYR B 1 175 ? 22.781 -7.859 -6.977 1 98.12 175 TYR B O 1
ATOM 5910 N N . ASN B 1 176 ? 21.406 -6.199 -6.809 1 97.81 176 ASN B N 1
ATOM 5911 C CA . ASN B 1 176 ? 20.594 -6.734 -5.723 1 97.81 176 ASN B CA 1
ATOM 5912 C C . ASN B 1 176 ? 19.203 -6.098 -5.691 1 97.81 176 ASN B C 1
ATOM 5914 O O . ASN B 1 176 ? 18.844 -5.43 -4.719 1 97.81 176 ASN B O 1
ATOM 5918 N N . LEU B 1 177 ? 18.469 -6.355 -6.75 1 97.75 177 LEU B N 1
ATOM 5919 C CA . LEU B 1 177 ? 17.188 -5.68 -6.918 1 97.75 177 LEU B CA 1
ATOM 5920 C C . LEU B 1 177 ? 16.109 -6.348 -6.078 1 97.75 177 LEU B C 1
ATOM 5922 O O . LEU B 1 177 ? 15.656 -7.445 -6.402 1 97.75 177 LEU B O 1
ATOM 5926 N N . MET B 1 178 ? 15.75 -5.68 -5.027 1 96.06 178 MET B N 1
ATOM 5927 C CA . MET B 1 178 ? 14.625 -6.145 -4.219 1 96.06 178 MET B CA 1
ATOM 5928 C C . MET B 1 178 ? 13.297 -5.836 -4.902 1 96.06 178 MET B C 1
ATOM 5930 O O . MET B 1 178 ? 13.102 -4.73 -5.414 1 96.06 178 MET B O 1
ATOM 5934 N N . ILE B 1 179 ? 12.367 -6.73 -4.852 1 94.62 179 ILE B N 1
ATOM 5935 C CA . ILE B 1 179 ? 11.117 -6.641 -5.594 1 94.62 179 ILE B CA 1
ATOM 5936 C C . ILE B 1 179 ? 10.336 -5.41 -5.148 1 94.62 179 ILE B C 1
ATOM 5938 O O . ILE B 1 179 ? 9.805 -4.668 -5.977 1 94.62 179 ILE B O 1
ATOM 5942 N N . LYS B 1 180 ? 10.289 -5.137 -3.906 1 92.25 180 LYS B N 1
ATOM 5943 C CA . LYS B 1 180 ? 9.508 -4.027 -3.367 1 92.25 180 LYS B CA 1
ATOM 5944 C C . LYS B 1 180 ? 9.969 -2.695 -3.955 1 92.25 180 LYS B C 1
ATOM 5946 O O . LYS B 1 180 ? 9.164 -1.776 -4.125 1 92.25 180 LYS B O 1
ATOM 5951 N N . PHE B 1 181 ? 11.18 -2.572 -4.367 1 93.88 181 PHE B N 1
ATOM 5952 C CA . PHE B 1 181 ? 11.727 -1.316 -4.863 1 93.88 181 PHE B CA 1
ATOM 5953 C C . PHE B 1 181 ? 11.211 -1.018 -6.266 1 93.88 181 PHE B C 1
ATOM 5955 O O . PHE B 1 181 ? 11.164 0.143 -6.68 1 93.88 181 PHE B O 1
ATOM 5962 N N . THR B 1 182 ? 10.797 -2.01 -6.953 1 92.69 182 THR B N 1
ATOM 5963 C CA . THR B 1 182 ? 10.32 -1.801 -8.312 1 92.69 182 THR B CA 1
ATOM 5964 C C . THR B 1 182 ? 8.969 -1.093 -8.312 1 92.69 182 THR B C 1
ATOM 5966 O O . THR B 1 182 ? 8.562 -0.506 -9.32 1 92.69 182 THR B O 1
ATOM 5969 N N . HIS B 1 183 ? 8.305 -1.155 -7.176 1 87.56 183 HIS B N 1
ATOM 5970 C CA . HIS B 1 183 ? 6.992 -0.527 -7.066 1 87.56 183 HIS B CA 1
ATOM 5971 C C . HIS B 1 183 ? 7.117 0.951 -6.711 1 87.56 183 HIS B C 1
ATOM 5973 O O . HIS B 1 183 ? 6.199 1.733 -6.965 1 87.56 183 HIS B O 1
ATOM 5979 N N . PHE B 1 184 ? 8.312 1.369 -6.219 1 83.56 184 PHE B N 1
ATOM 5980 C CA . PHE B 1 184 ? 8.352 2.688 -5.598 1 83.56 184 PHE B CA 1
ATOM 5981 C C . PHE B 1 184 ? 9.43 3.557 -6.238 1 83.56 184 PHE B C 1
ATOM 5983 O O . PHE B 1 184 ? 9.539 4.746 -5.926 1 83.56 184 PHE B O 1
ATOM 5990 N N . SER B 1 185 ? 10.211 2.943 -7.062 1 90.5 185 SER B N 1
ATOM 5991 C CA . SER B 1 185 ? 11.328 3.666 -7.672 1 90.5 185 SER B CA 1
ATOM 5992 C C . SER B 1 185 ? 11.305 3.533 -9.188 1 90.5 185 SER B C 1
ATOM 5994 O O . SER B 1 185 ? 11.305 2.422 -9.727 1 90.5 185 SER B O 1
ATOM 5996 N N . THR B 1 186 ? 11.344 4.684 -9.75 1 88.31 186 THR B N 1
ATOM 5997 C CA . THR B 1 186 ? 11.391 4.711 -11.211 1 88.31 186 THR B CA 1
ATOM 5998 C C . THR B 1 186 ? 12.672 4.043 -11.719 1 88.31 186 THR B C 1
ATOM 6000 O O . THR B 1 186 ? 12.633 3.281 -12.688 1 88.31 186 THR B O 1
ATOM 6003 N N . LEU B 1 187 ? 13.688 4.301 -11.047 1 92.75 187 LEU B N 1
ATOM 6004 C CA . LEU B 1 187 ? 14.953 3.711 -11.461 1 92.75 187 LEU B CA 1
ATOM 6005 C C . LEU B 1 187 ? 14.922 2.193 -11.312 1 92.75 187 LEU B C 1
ATOM 6007 O O . LEU B 1 187 ? 15.328 1.471 -12.234 1 92.75 187 LEU B O 1
ATOM 6011 N N . ALA B 1 188 ? 14.461 1.724 -10.18 1 94.06 188 ALA B N 1
ATOM 6012 C CA . ALA B 1 188 ? 14.367 0.282 -9.961 1 94.06 188 ALA B CA 1
ATOM 6013 C C . ALA B 1 188 ? 13.477 -0.375 -11.008 1 94.06 188 ALA B C 1
ATOM 6015 O O . ALA B 1 188 ? 13.797 -1.45 -11.523 1 94.06 188 ALA B O 1
ATOM 6016 N N . SER B 1 189 ? 12.406 0.246 -11.312 1 92.38 189 SER B N 1
ATOM 6017 C CA . SER B 1 189 ? 11.516 -0.264 -12.344 1 92.38 189 SER B CA 1
ATOM 6018 C C . SER B 1 189 ? 12.203 -0.313 -13.703 1 92.38 189 SER B C 1
ATOM 6020 O O . SER B 1 189 ? 11.992 -1.248 -14.484 1 92.38 189 SER B O 1
ATOM 6022 N N . GLU B 1 190 ? 13.008 0.633 -13.961 1 93.31 190 GLU B N 1
ATOM 6023 C CA . GLU B 1 190 ? 13.695 0.723 -15.25 1 93.31 190 GLU B CA 1
ATOM 6024 C C . GLU B 1 190 ? 14.727 -0.391 -15.406 1 93.31 190 GLU B C 1
ATOM 6026 O O . GLU B 1 190 ? 14.992 -0.848 -16.516 1 93.31 190 GLU B O 1
ATOM 6031 N N . PHE B 1 191 ? 15.297 -0.819 -14.281 1 95.88 191 PHE B N 1
ATOM 6032 C CA . PHE B 1 191 ? 16.188 -1.965 -14.375 1 95.88 191 PHE B CA 1
ATOM 6033 C C . PHE B 1 191 ? 15.5 -3.146 -15.039 1 95.88 191 PHE B C 1
ATOM 6035 O O . PHE B 1 191 ? 16.109 -3.857 -15.844 1 95.88 191 PHE B O 1
ATOM 6042 N N . VAL B 1 192 ? 14.219 -3.311 -14.688 1 93.88 192 VAL B N 1
ATOM 6043 C CA . VAL B 1 192 ? 13.445 -4.438 -15.195 1 93.88 192 VAL B CA 1
ATOM 6044 C C . VAL B 1 192 ? 13.078 -4.191 -16.656 1 93.88 192 VAL B C 1
ATOM 6046 O O . VAL B 1 192 ? 13.336 -5.035 -17.516 1 93.88 192 VAL B O 1
ATOM 6049 N N . THR B 1 193 ? 12.617 -3.018 -16.953 1 90.69 193 THR B N 1
ATOM 6050 C CA . THR B 1 193 ? 12.102 -2.742 -18.297 1 90.69 193 THR B CA 1
ATOM 6051 C C . THR B 1 193 ? 13.242 -2.676 -19.312 1 90.69 193 THR B C 1
ATOM 6053 O O . THR B 1 193 ? 13.062 -3.035 -20.484 1 90.69 193 THR B O 1
ATOM 6056 N N . LYS B 1 194 ? 14.414 -2.277 -18.844 1 93.06 194 LYS B N 1
ATOM 6057 C CA . LYS B 1 194 ? 15.555 -2.16 -19.75 1 93.06 194 LYS B CA 1
ATOM 6058 C C . LYS B 1 194 ? 16.422 -3.42 -19.719 1 93.06 194 LYS B C 1
ATOM 6060 O O . LYS B 1 194 ? 17.469 -3.473 -20.344 1 93.06 194 LYS B O 1
ATOM 6065 N N . ASN B 1 195 ? 16 -4.414 -18.938 1 92.94 195 ASN B N 1
ATOM 6066 C CA . ASN B 1 195 ? 16.672 -5.707 -18.828 1 92.94 195 ASN B CA 1
ATOM 6067 C C . ASN B 1 195 ? 18.125 -5.547 -18.391 1 92.94 195 ASN B C 1
ATOM 6069 O O . ASN B 1 195 ? 19.031 -6.125 -19 1 92.94 195 ASN B O 1
ATOM 6073 N N . THR B 1 196 ? 18.297 -4.707 -17.359 1 96 196 THR B N 1
ATOM 6074 C CA . THR B 1 196 ? 19.641 -4.5 -16.844 1 96 196 THR B CA 1
ATOM 6075 C C . THR B 1 196 ? 19.797 -5.133 -15.461 1 96 196 THR B C 1
ATOM 6077 O O . THR B 1 196 ? 20.828 -5 -14.82 1 96 196 THR B O 1
ATOM 6080 N N . VAL B 1 197 ? 18.828 -5.836 -15.047 1 97.5 197 VAL B N 1
ATOM 6081 C CA . VAL B 1 197 ? 18.875 -6.5 -13.75 1 97.5 197 VAL B CA 1
ATOM 6082 C C . VAL B 1 197 ? 19.984 -7.543 -13.742 1 97.5 197 VAL B C 1
ATOM 6084 O O . VAL B 1 197 ? 20.094 -8.352 -14.664 1 97.5 197 VAL B O 1
ATOM 6087 N N . LYS B 1 198 ? 20.781 -7.492 -12.719 1 98.31 198 LYS B N 1
ATOM 6088 C CA . LYS B 1 198 ? 21.828 -8.5 -12.531 1 98.31 198 LYS B CA 1
ATOM 6089 C C . LYS B 1 198 ? 21.359 -9.602 -11.586 1 98.31 198 LYS B C 1
ATOM 6091 O O . LYS B 1 198 ? 21.438 -10.789 -11.922 1 98.31 198 LYS B O 1
ATOM 6096 N N . VAL B 1 199 ? 20.875 -9.219 -10.445 1 98.38 199 VAL B N 1
ATOM 6097 C CA . VAL B 1 199 ? 20.391 -10.172 -9.445 1 98.38 199 VAL B CA 1
ATOM 6098 C C . VAL B 1 199 ? 19.031 -9.719 -8.914 1 98.38 199 VAL B C 1
ATOM 6100 O O . VAL B 1 199 ? 18.875 -8.57 -8.508 1 98.38 199 VAL B O 1
ATOM 6103 N N . LEU B 1 200 ? 18.047 -10.609 -9.008 1 98.12 200 LEU B N 1
ATOM 6104 C CA . LEU B 1 200 ? 16.766 -10.414 -8.344 1 98.12 200 LEU B CA 1
ATOM 6105 C C . LEU B 1 200 ? 16.812 -10.93 -6.906 1 98.12 200 LEU B C 1
ATOM 6107 O O . LEU B 1 200 ? 17.359 -12.008 -6.648 1 98.12 200 LEU B O 1
ATOM 6111 N N . HIS B 1 201 ? 16.344 -10.148 -5.969 1 97.5 201 HIS B N 1
ATOM 6112 C CA . HIS B 1 201 ? 16.312 -10.523 -4.559 1 97.5 201 HIS B CA 1
ATOM 6113 C C . HIS B 1 201 ? 14.883 -10.57 -4.035 1 97.5 201 HIS B C 1
ATOM 6115 O O . HIS B 1 201 ? 14.242 -9.531 -3.896 1 97.5 201 HIS B O 1
ATOM 6121 N N . PHE B 1 202 ? 14.367 -11.766 -3.783 1 96.19 202 PHE B N 1
ATOM 6122 C CA . PHE B 1 202 ? 13.016 -11.984 -3.273 1 96.19 202 PHE B CA 1
ATOM 6123 C C . PHE B 1 202 ? 12.984 -11.867 -1.754 1 96.19 202 PHE B C 1
ATOM 6125 O O . PHE B 1 202 ? 12.742 -12.852 -1.056 1 96.19 202 PHE B O 1
ATOM 6132 N N . THR B 1 203 ? 13.086 -10.625 -1.284 1 92.25 203 THR B N 1
ATOM 6133 C CA . THR B 1 203 ? 13.188 -10.359 0.145 1 92.25 203 THR B CA 1
ATOM 6134 C C . THR B 1 203 ? 11.836 -10.523 0.83 1 92.25 203 THR B C 1
ATOM 6136 O O . THR B 1 203 ? 10.828 -10.766 0.168 1 92.25 203 THR B O 1
ATOM 6139 N N . SER B 1 204 ? 11.812 -10.508 2.109 1 90 204 SER B N 1
ATOM 6140 C CA . SER B 1 204 ? 10.625 -10.562 2.959 1 90 204 SER B CA 1
ATOM 6141 C C . SER B 1 204 ? 9.977 -11.938 2.912 1 90 204 SER B C 1
ATOM 6143 O O . SER B 1 204 ? 10.625 -12.93 2.57 1 90 204 SER B O 1
ATOM 6145 N N . GLU B 1 205 ? 8.766 -11.984 3.363 1 90.38 205 GLU B N 1
ATOM 6146 C CA . GLU B 1 205 ? 8.148 -13.289 3.604 1 90.38 205 GLU B CA 1
ATOM 6147 C C . GLU B 1 205 ? 7.457 -13.812 2.348 1 90.38 205 GLU B C 1
ATOM 6149 O O . GLU B 1 205 ? 7.336 -15.023 2.158 1 90.38 205 GLU B O 1
ATOM 6154 N N . THR B 1 206 ? 7.031 -12.992 1.509 1 94.19 206 THR B N 1
ATOM 6155 C CA . THR B 1 206 ? 6.359 -13.406 0.282 1 94.19 206 THR B CA 1
ATOM 6156 C C . THR B 1 206 ? 7.375 -13.789 -0.789 1 94.19 206 THR B C 1
ATOM 6158 O O . THR B 1 206 ? 8.141 -12.938 -1.26 1 94.19 206 THR B O 1
ATOM 6161 N N . LYS B 1 207 ? 7.363 -15.039 -1.123 1 95 207 LYS B N 1
ATOM 6162 C CA . LYS B 1 207 ? 8.312 -15.602 -2.078 1 95 207 LYS B CA 1
ATOM 6163 C C . LYS B 1 207 ? 7.598 -16.297 -3.225 1 95 207 LYS B C 1
ATOM 6165 O O . LYS B 1 207 ? 6.418 -16.641 -3.113 1 95 207 LYS B O 1
ATOM 6170 N N . PRO B 1 208 ? 8.32 -16.516 -4.316 1 95.06 208 PRO B N 1
ATOM 6171 C CA . PRO B 1 208 ? 7.676 -17.234 -5.43 1 95.06 208 PRO B CA 1
ATOM 6172 C C . PRO B 1 208 ? 7.195 -18.625 -5.039 1 95.06 208 PRO B C 1
ATOM 6174 O O . PRO B 1 208 ? 6.242 -19.141 -5.629 1 95.06 208 PRO B O 1
ATOM 6177 N N . TRP B 1 209 ? 7.762 -19.234 -4.043 1 93.75 209 TRP B N 1
ATOM 6178 C CA . TRP B 1 209 ? 7.461 -20.625 -3.721 1 93.75 209 TRP B CA 1
ATOM 6179 C C . TRP B 1 209 ? 6.484 -20.719 -2.553 1 93.75 209 TRP B C 1
ATOM 6181 O O . TRP B 1 209 ? 6.094 -21.812 -2.143 1 93.75 209 TRP B O 1
ATOM 6191 N N . ASN B 1 210 ? 5.996 -19.531 -2.02 1 93.31 210 ASN B N 1
ATOM 6192 C CA . ASN B 1 210 ? 5.105 -19.656 -0.869 1 93.31 210 ASN B CA 1
ATOM 6193 C C . ASN B 1 210 ? 3.996 -18.609 -0.914 1 93.31 210 ASN B C 1
ATOM 6195 O O . ASN B 1 210 ? 3.127 -18.578 -0.04 1 93.31 210 ASN B O 1
ATOM 6199 N N . PHE B 1 211 ? 3.92 -17.797 -1.871 1 92 211 PHE B N 1
ATOM 6200 C CA . PHE B 1 211 ? 3.053 -16.625 -1.948 1 92 211 PHE B CA 1
ATOM 6201 C C . PHE B 1 211 ? 1.59 -17.031 -1.807 1 92 211 PHE B C 1
ATOM 6203 O O . PHE B 1 211 ? 0.765 -16.234 -1.353 1 92 211 PHE B O 1
ATOM 6210 N N . HIS B 1 212 ? 1.177 -18.219 -2.111 1 89.38 212 HIS B N 1
ATOM 6211 C CA . HIS B 1 212 ? -0.219 -18.578 -2.348 1 89.38 212 HIS B CA 1
ATOM 6212 C C . HIS B 1 212 ? -0.877 -19.109 -1.077 1 89.38 212 HIS B C 1
ATOM 6214 O O . HIS B 1 212 ? -2.064 -19.438 -1.081 1 89.38 212 HIS B O 1
ATOM 6220 N N . PHE B 1 213 ? -0.101 -19.125 0.038 1 86.94 213 PHE B N 1
ATOM 6221 C CA . PHE B 1 213 ? -0.789 -19.641 1.211 1 86.94 213 PHE B CA 1
ATOM 6222 C C . PHE B 1 213 ? -0.428 -18.844 2.455 1 86.94 213 PHE B C 1
ATOM 6224 O O . PHE B 1 213 ? -0.82 -19.203 3.566 1 86.94 213 PHE B O 1
ATOM 6231 N N . LEU B 1 214 ? 0.184 -17.703 2.43 1 84.88 214 LEU B N 1
ATOM 6232 C CA . LEU B 1 214 ? 0.779 -17.031 3.584 1 84.88 214 LEU B CA 1
ATOM 6233 C C . LEU B 1 214 ? -0.179 -16 4.176 1 84.88 214 LEU B C 1
ATOM 6235 O O . LEU B 1 214 ? -0.041 -15.617 5.336 1 84.88 214 LEU B O 1
ATOM 6239 N N . HIS B 1 215 ? -1.15 -15.531 3.578 1 82.62 215 HIS B N 1
ATOM 6240 C CA . HIS B 1 215 ? -1.967 -14.43 4.062 1 82.62 215 HIS B CA 1
ATOM 6241 C C . HIS B 1 215 ? -1.098 -13.289 4.59 1 82.62 215 HIS B C 1
ATOM 6243 O O . HIS B 1 215 ? -1.372 -12.734 5.656 1 82.62 215 HIS B O 1
ATOM 6249 N N . GLN B 1 216 ? -0.042 -13.008 3.865 1 80.81 216 GLN B N 1
ATOM 6250 C CA . GLN B 1 216 ? 0.927 -12.062 4.402 1 80.81 216 GLN B CA 1
ATOM 6251 C C . GLN B 1 216 ? 0.453 -10.625 4.215 1 80.81 216 GLN B C 1
ATOM 6253 O O . GLN B 1 216 ? -0.028 -10.258 3.143 1 80.81 216 GLN B O 1
ATOM 6258 N N . ARG B 1 217 ? 0.701 -9.805 5.23 1 81.06 217 ARG B N 1
ATOM 6259 C CA . ARG B 1 217 ? 0.238 -8.422 5.242 1 81.06 217 ARG B CA 1
ATOM 6260 C C . ARG B 1 217 ? 0.982 -7.586 4.207 1 81.06 217 ARG B C 1
ATOM 6262 O O . ARG B 1 217 ? 0.404 -6.684 3.6 1 81.06 217 ARG B O 1
ATOM 6269 N N . GLU B 1 218 ? 2.232 -7.949 3.973 1 86.25 218 GLU B N 1
ATOM 6270 C CA . GLU B 1 218 ? 3.035 -7.125 3.074 1 86.25 218 GLU B CA 1
ATOM 6271 C C . GLU B 1 218 ? 3.17 -7.777 1.7 1 86.25 218 GLU B C 1
ATOM 6273 O O . GLU B 1 218 ? 4.152 -7.547 0.993 1 86.25 218 GLU B O 1
ATOM 6278 N N . TRP B 1 219 ? 2.188 -8.57 1.368 1 92.62 219 TRP B N 1
ATOM 6279 C CA . TRP B 1 219 ? 2.318 -9.305 0.113 1 92.62 219 TRP B CA 1
ATOM 6280 C C . TRP B 1 219 ? 2.338 -8.352 -1.075 1 92.62 219 TRP B C 1
ATOM 6282 O O . TRP B 1 219 ? 3.072 -8.562 -2.041 1 92.62 219 TRP B O 1
ATOM 6292 N N . ARG B 1 220 ? 1.61 -7.27 -0.967 1 90.31 220 ARG B N 1
ATOM 6293 C CA . ARG B 1 220 ? 1.448 -6.363 -2.1 1 90.31 220 ARG B CA 1
ATOM 6294 C C . ARG B 1 220 ? 2.781 -5.738 -2.494 1 90.31 220 ARG B C 1
ATOM 6296 O O . ARG B 1 220 ? 3.078 -5.594 -3.684 1 90.31 220 ARG B O 1
ATOM 6303 N N . GLU B 1 221 ? 3.551 -5.426 -1.578 1 90.25 221 GLU B N 1
ATOM 6304 C CA . GLU B 1 221 ? 4.824 -4.758 -1.82 1 90.25 221 GLU B CA 1
ATOM 6305 C C . GLU B 1 221 ? 5.879 -5.746 -2.311 1 90.25 221 GLU B C 1
ATOM 6307 O O . GLU B 1 221 ? 6.84 -5.355 -2.982 1 90.25 221 GLU B O 1
ATOM 6312 N N . ASN B 1 222 ? 5.617 -6.969 -1.985 1 93.75 222 ASN B N 1
ATOM 6313 C CA . ASN B 1 222 ? 6.688 -7.926 -2.234 1 93.75 222 ASN B CA 1
ATOM 6314 C C . ASN B 1 222 ? 6.32 -8.898 -3.35 1 93.75 222 ASN B C 1
ATOM 6316 O O . ASN B 1 222 ? 7.051 -9.859 -3.611 1 93.75 222 ASN B O 1
ATOM 6320 N N . TYR B 1 223 ? 5.207 -8.656 -3.984 1 94.69 223 TYR B N 1
ATOM 6321 C CA . TYR B 1 223 ? 4.762 -9.516 -5.074 1 94.69 223 TYR B CA 1
ATOM 6322 C C . TYR B 1 223 ? 4.844 -8.797 -6.414 1 94.69 223 TYR B C 1
ATOM 6324 O O . TYR B 1 223 ? 4.469 -7.625 -6.516 1 94.69 223 TYR B O 1
ATOM 6332 N N . ASP B 1 224 ? 5.34 -9.453 -7.363 1 94.75 224 ASP B N 1
ATOM 6333 C CA . ASP B 1 224 ? 5.312 -9.078 -8.773 1 94.75 224 ASP B CA 1
ATOM 6334 C C . ASP B 1 224 ? 5.141 -10.305 -9.664 1 94.75 224 ASP B C 1
ATOM 6336 O O . ASP B 1 224 ? 6.027 -11.156 -9.727 1 94.75 224 ASP B O 1
ATOM 6340 N N . GLY B 1 225 ? 4.012 -10.344 -10.359 1 94 225 GLY B N 1
ATOM 6341 C CA . GLY B 1 225 ? 3.689 -11.531 -11.133 1 94 225 GLY B CA 1
ATOM 6342 C C . GLY B 1 225 ? 4.734 -11.859 -12.18 1 94 225 GLY B C 1
ATOM 6343 O O . GLY B 1 225 ? 5.121 -13.023 -12.336 1 94 225 GLY B O 1
ATOM 6344 N N . TYR B 1 226 ? 5.215 -10.898 -12.859 1 93.62 226 TYR B N 1
ATOM 6345 C CA . TYR B 1 226 ? 6.207 -11.102 -13.914 1 93.62 226 TYR B CA 1
ATOM 6346 C C . TYR B 1 226 ? 7.516 -11.617 -13.336 1 93.62 226 TYR B C 1
ATOM 6348 O O . TYR B 1 226 ? 8.086 -12.586 -13.844 1 93.62 226 TYR B O 1
ATOM 6356 N N . LEU B 1 227 ? 7.961 -11.023 -12.305 1 95.94 227 LEU B N 1
ATOM 6357 C CA . LEU B 1 227 ? 9.242 -11.406 -11.719 1 95.94 227 LEU B CA 1
ATOM 6358 C C . LEU B 1 227 ? 9.141 -12.773 -11.047 1 95.94 227 LEU B C 1
ATOM 6360 O O . LEU B 1 227 ? 10.094 -13.555 -11.078 1 95.94 227 LEU B O 1
ATOM 6364 N N . PHE B 1 228 ? 8.016 -13.055 -10.414 1 96.5 228 PHE B N 1
ATOM 6365 C CA . PHE B 1 228 ? 7.789 -14.391 -9.883 1 96.5 228 PHE B CA 1
ATOM 6366 C C . PHE B 1 228 ? 7.738 -15.414 -11.008 1 96.5 228 PHE B C 1
ATOM 6368 O O . PHE B 1 228 ? 8.242 -16.531 -10.859 1 96.5 228 PHE B O 1
ATOM 6375 N N . GLY B 1 229 ? 7.152 -14.977 -12.109 1 95.12 229 GLY B N 1
ATOM 6376 C CA . GLY B 1 229 ? 7.129 -15.844 -13.281 1 95.12 229 GLY B CA 1
ATOM 6377 C C . GLY B 1 229 ? 8.516 -16.188 -13.797 1 95.12 229 GLY B C 1
ATOM 6378 O O . GLY B 1 229 ? 8.75 -17.297 -14.25 1 95.12 229 GLY B O 1
ATOM 6379 N N . LEU B 1 230 ? 9.43 -15.242 -13.75 1 95.12 230 LEU B N 1
ATOM 6380 C CA . LEU B 1 230 ? 10.812 -15.508 -14.141 1 95.12 230 LEU B CA 1
ATOM 6381 C C . LEU B 1 230 ? 11.43 -16.594 -13.266 1 95.12 230 LEU B C 1
ATOM 6383 O O . LEU B 1 230 ? 12.109 -17.484 -13.773 1 95.12 230 LEU B O 1
ATOM 6387 N N . TRP B 1 231 ? 11.141 -16.516 -12.023 1 97.06 231 TRP B N 1
ATOM 6388 C CA . TRP B 1 231 ? 11.656 -17.516 -11.086 1 97.06 231 TRP B CA 1
ATOM 6389 C C . TRP B 1 231 ? 11.062 -18.891 -11.383 1 97.06 231 TRP B C 1
ATOM 6391 O O . TRP B 1 231 ? 11.781 -19.875 -11.438 1 97.06 231 TRP B O 1
ATOM 6401 N N . THR B 1 232 ? 9.773 -18.938 -11.609 1 96.38 232 THR B N 1
ATOM 6402 C CA . THR B 1 232 ? 9.117 -20.219 -11.828 1 96.38 232 THR B CA 1
ATOM 6403 C C . THR B 1 232 ? 9.547 -20.828 -13.156 1 96.38 232 THR B C 1
ATOM 6405 O O . THR B 1 232 ? 9.641 -22.062 -13.281 1 96.38 232 THR B O 1
ATOM 6408 N N . ARG B 1 233 ? 9.781 -20 -14.117 1 95.38 233 ARG B N 1
ATOM 6409 C CA . ARG B 1 233 ? 10.336 -20.516 -15.367 1 95.38 233 ARG B CA 1
ATOM 6410 C C . ARG B 1 233 ? 11.688 -21.172 -15.141 1 95.38 233 ARG B C 1
ATOM 6412 O O . ARG B 1 233 ? 11.938 -22.266 -15.641 1 95.38 233 ARG B O 1
ATOM 6419 N N . SER B 1 234 ? 12.523 -20.5 -14.375 1 96.75 234 SER B N 1
ATOM 6420 C CA . SER B 1 234 ? 13.812 -21.078 -14.023 1 96.75 234 SER B CA 1
ATOM 6421 C C . SER B 1 234 ? 13.648 -22.391 -13.242 1 96.75 234 SER B C 1
ATOM 6423 O O . SER B 1 234 ? 14.391 -23.344 -13.461 1 96.75 234 SER B O 1
ATOM 6425 N N . LEU B 1 235 ? 12.695 -22.391 -12.391 1 96.62 235 LEU B N 1
ATOM 6426 C CA . LEU B 1 235 ? 12.398 -23.594 -11.609 1 96.62 235 LEU B CA 1
ATOM 6427 C C . LEU B 1 235 ? 12.039 -24.75 -12.523 1 96.62 235 LEU B C 1
ATOM 6429 O O . LEU B 1 235 ? 12.562 -25.859 -12.359 1 96.62 235 LEU B O 1
ATOM 6433 N N . ARG B 1 236 ? 11.172 -24.531 -13.484 1 94.38 236 ARG B N 1
ATOM 6434 C CA . ARG B 1 236 ? 10.742 -25.578 -14.398 1 94.38 236 ARG B CA 1
ATOM 6435 C C . ARG B 1 236 ? 11.914 -26.094 -15.227 1 94.38 236 ARG B C 1
ATOM 6437 O O . ARG B 1 236 ? 12.078 -27.297 -15.398 1 94.38 236 ARG B O 1
ATOM 6444 N N . ASN B 1 237 ? 12.703 -25.172 -15.695 1 95.56 237 ASN B N 1
ATOM 6445 C CA . ASN B 1 237 ? 13.867 -25.562 -16.484 1 95.56 237 ASN B CA 1
ATOM 6446 C C . ASN B 1 237 ? 14.875 -26.344 -15.648 1 95.56 237 ASN B C 1
ATOM 6448 O O . ASN B 1 237 ? 15.438 -27.344 -16.109 1 95.56 237 ASN B O 1
ATOM 6452 N N . MET B 1 238 ? 15.086 -25.891 -14.492 1 96.94 238 MET B N 1
ATOM 6453 C CA . MET B 1 238 ? 15.984 -26.562 -13.562 1 96.94 238 MET B CA 1
ATOM 6454 C C . MET B 1 238 ? 15.5 -27.984 -13.258 1 96.94 238 MET B C 1
ATOM 6456 O O . MET B 1 238 ? 16.281 -28.922 -13.297 1 96.94 238 MET B O 1
ATOM 6460 N N . ARG B 1 239 ? 14.25 -28.172 -13.008 1 94.12 239 ARG B N 1
ATOM 6461 C CA . ARG B 1 239 ? 13.68 -29.484 -12.719 1 94.12 239 ARG B CA 1
ATOM 6462 C C . ARG B 1 239 ? 13.797 -30.406 -13.922 1 94.12 239 ARG B C 1
ATOM 6464 O O . ARG B 1 239 ? 14.031 -31.609 -13.766 1 94.12 239 ARG B O 1
ATOM 6471 N N . SER B 1 240 ? 13.562 -29.844 -15.07 1 92.69 240 SER B N 1
ATOM 6472 C CA . SER B 1 240 ? 13.75 -30.625 -16.281 1 92.69 240 SER B CA 1
ATOM 6473 C C . SER B 1 240 ? 15.172 -31.172 -16.375 1 92.69 240 SER B C 1
ATOM 6475 O O . SER B 1 240 ? 15.367 -32.344 -16.734 1 92.69 240 SER B O 1
ATOM 6477 N N . GLN B 1 241 ? 16.109 -30.375 -16.047 1 95.56 241 GLN B N 1
ATOM 6478 C CA . GLN B 1 241 ? 17.5 -30.812 -16.047 1 95.56 241 GLN B CA 1
ATOM 6479 C C . GLN B 1 241 ? 17.734 -31.906 -15.008 1 95.56 241 GLN B C 1
ATOM 6481 O O . GLN B 1 241 ? 18.438 -32.906 -15.281 1 95.56 241 GLN B O 1
ATOM 6486 N N . LEU B 1 242 ? 17.219 -31.719 -13.875 1 95.94 242 LEU B N 1
ATOM 6487 C CA . LEU B 1 242 ? 17.375 -32.719 -12.828 1 95.94 242 LEU B CA 1
ATOM 6488 C C . LEU B 1 242 ? 16.719 -34.031 -13.234 1 95.94 242 LEU B C 1
ATOM 6490 O O . LEU B 1 242 ? 17.203 -35.125 -12.883 1 95.94 242 LEU B O 1
ATOM 6494 N N . GLU B 1 243 ? 15.625 -33.906 -13.914 1 92.12 243 GLU B N 1
ATOM 6495 C CA . GLU B 1 243 ? 14.953 -35.125 -14.406 1 92.12 243 GLU B CA 1
ATOM 6496 C C . GLU B 1 243 ? 15.844 -35.906 -15.375 1 92.12 243 GLU B C 1
ATOM 6498 O O . GLU B 1 243 ? 15.875 -37.125 -15.344 1 92.12 243 GLU B O 1
ATOM 6503 N N . GLU B 1 244 ? 16.469 -35.219 -16.188 1 92.81 244 GLU B N 1
ATOM 6504 C CA . GLU B 1 244 ? 17.406 -35.844 -17.125 1 92.81 244 GLU B CA 1
ATOM 6505 C C . GLU B 1 244 ? 18.5 -36.594 -16.375 1 92.81 244 GLU B C 1
ATOM 6507 O O . GLU B 1 244 ? 18.969 -37.656 -16.844 1 92.81 244 GLU B O 1
ATOM 6512 N N . GLY B 1 245 ? 18.812 -36.125 -15.227 1 94.12 245 GLY B N 1
ATOM 6513 C CA . GLY B 1 245 ? 19.844 -36.75 -14.422 1 94.12 245 GLY B CA 1
ATOM 6514 C C . GLY B 1 245 ? 19.312 -37.812 -13.469 1 94.12 245 GLY B C 1
ATOM 6515 O O . GLY B 1 245 ? 20.062 -38.438 -12.727 1 94.12 245 GLY B O 1
ATOM 6516 N N . GLY B 1 246 ? 18.016 -37.969 -13.477 1 93.06 246 GLY B N 1
ATOM 6517 C CA . GLY B 1 246 ? 17.391 -38.969 -12.617 1 93.06 246 GLY B CA 1
ATOM 6518 C C . GLY B 1 246 ? 17.266 -38.5 -11.172 1 93.06 246 GLY B C 1
ATOM 6519 O O . GLY B 1 246 ? 17.172 -39.344 -10.266 1 93.06 246 GLY B O 1
ATOM 6520 N N . LEU B 1 247 ? 17.344 -37.25 -10.945 1 94.31 247 LEU B N 1
ATOM 6521 C CA . LEU B 1 247 ? 17.359 -36.719 -9.586 1 94.31 247 LEU B CA 1
ATOM 6522 C C . LEU B 1 247 ? 16.047 -36.031 -9.266 1 94.31 247 LEU B C 1
ATOM 6524 O O . LEU B 1 247 ? 15.922 -35.375 -8.219 1 94.31 247 LEU B O 1
ATOM 6528 N N . TRP B 1 248 ? 15.164 -36.062 -10.18 1 88.5 248 TRP B N 1
ATOM 6529 C CA . TRP B 1 248 ? 13.828 -35.5 -9.992 1 88.5 248 TRP B CA 1
ATOM 6530 C C . TRP B 1 248 ? 12.773 -36.375 -10.664 1 88.5 248 TRP B C 1
ATOM 6532 O O . TRP B 1 248 ? 12.969 -36.844 -11.797 1 88.5 248 TRP B O 1
ATOM 6542 N N . THR B 1 249 ? 11.859 -36.812 -9.859 1 77.56 249 THR B N 1
ATOM 6543 C CA . THR B 1 249 ? 10.773 -37.625 -10.422 1 77.56 249 THR B CA 1
ATOM 6544 C C . THR B 1 249 ? 9.484 -36.812 -10.492 1 77.56 249 THR B C 1
ATOM 6546 O O . THR B 1 249 ? 9.016 -36.281 -9.484 1 77.56 249 THR B O 1
ATOM 6549 N N . SER B 1 250 ? 9.242 -36.375 -11.656 1 65.69 250 SER B N 1
ATOM 6550 C CA . SER B 1 250 ? 7.922 -35.781 -11.852 1 65.69 250 SER B CA 1
ATOM 6551 C C . SER B 1 250 ? 6.832 -36.844 -11.867 1 65.69 250 SER B C 1
ATOM 6553 O O . SER B 1 250 ? 7.105 -38.031 -12.141 1 65.69 250 SER B O 1
ATOM 6555 N N . THR B 1 251 ? 5.695 -36.656 -11.266 1 58.66 251 THR B N 1
ATOM 6556 C CA . THR B 1 251 ? 4.637 -37.656 -11.273 1 58.66 251 THR B CA 1
ATOM 6557 C C . THR B 1 251 ? 4.48 -38.281 -12.664 1 58.66 251 THR B C 1
ATOM 6559 O O . THR B 1 251 ? 4.246 -37.562 -13.641 1 58.66 251 THR B O 1
ATOM 6562 N N . ASP B 1 252 ? 5.18 -39.375 -13.086 1 59.12 252 ASP B N 1
ATOM 6563 C CA . ASP B 1 252 ? 5.352 -40.125 -14.336 1 59.12 252 ASP B CA 1
ATOM 6564 C C . ASP B 1 252 ? 4.062 -40.094 -15.156 1 59.12 252 ASP B C 1
ATOM 6566 O O . ASP B 1 252 ? 4.102 -40 -16.391 1 59.12 252 ASP B O 1
ATOM 6570 N N . ASN B 1 253 ? 2.824 -40.219 -14.531 1 72.81 253 ASN B N 1
ATOM 6571 C CA . ASN B 1 253 ? 1.708 -40.5 -15.43 1 72.81 253 ASN B CA 1
ATOM 6572 C C . ASN B 1 253 ? 0.674 -39.375 -15.406 1 72.81 253 ASN B C 1
ATOM 6574 O O . ASN B 1 253 ? -0.476 -39.594 -15.023 1 72.81 253 ASN B O 1
ATOM 6578 N N . TRP B 1 254 ? 1.279 -38.062 -15.797 1 87.69 254 TRP B N 1
ATOM 6579 C CA . TRP B 1 254 ? 0.327 -36.969 -15.914 1 87.69 254 TRP B CA 1
ATOM 6580 C C . TRP B 1 254 ? 0.089 -36.594 -17.375 1 87.69 254 TRP B C 1
ATOM 6582 O O . TRP B 1 254 ? 0.99 -36.094 -18.062 1 87.69 254 TRP B O 1
ATOM 6592 N N . GLU B 1 255 ? -1.095 -36.875 -17.891 1 88.88 255 GLU B N 1
ATOM 6593 C CA . GLU B 1 255 ? -1.462 -36.688 -19.281 1 88.88 255 GLU B CA 1
ATOM 6594 C C . GLU B 1 255 ? -1.211 -35.25 -19.75 1 88.88 255 GLU B C 1
ATOM 6596 O O . GLU B 1 255 ? -0.839 -35 -20.891 1 88.88 255 GLU B O 1
ATOM 6601 N N . ASN B 1 256 ? -1.342 -34.312 -18.859 1 93.5 256 ASN B N 1
ATOM 6602 C CA . ASN B 1 256 ? -1.257 -32.906 -19.219 1 93.5 256 ASN B CA 1
ATOM 6603 C C . ASN B 1 256 ? 0.101 -32.281 -18.859 1 93.5 256 ASN B C 1
ATOM 6605 O O . ASN B 1 256 ? 0.244 -31.078 -18.766 1 93.5 256 ASN B O 1
ATOM 6609 N N . LYS B 1 257 ? 1.058 -33.188 -18.656 1 90.31 257 LYS B N 1
ATOM 6610 C CA . LYS B 1 257 ? 2.418 -32.719 -18.406 1 90.31 257 LYS B CA 1
ATOM 6611 C C . LYS B 1 257 ? 2.908 -31.844 -19.547 1 90.31 257 LYS B C 1
ATOM 6613 O O . LYS B 1 257 ? 2.691 -32.156 -20.719 1 90.31 257 LYS B O 1
ATOM 6618 N N . GLY B 1 258 ? 3.531 -30.641 -19.25 1 91.06 258 GLY B N 1
ATOM 6619 C CA . GLY B 1 258 ? 4.043 -29.734 -20.266 1 91.06 258 GLY B CA 1
ATOM 6620 C C . GLY B 1 258 ? 3.1 -28.578 -20.578 1 91.06 258 GLY B C 1
ATOM 6621 O O . GLY B 1 258 ? 3.482 -27.609 -21.234 1 91.06 258 GLY B O 1
ATOM 6622 N N . ARG B 1 259 ? 1.863 -28.641 -20.094 1 94.62 259 ARG B N 1
ATOM 6623 C CA . ARG B 1 259 ? 0.863 -27.609 -20.344 1 94.62 259 ARG B CA 1
ATOM 6624 C C . ARG B 1 259 ? 1.342 -26.25 -19.859 1 94.62 259 ARG B C 1
ATOM 6626 O O . ARG B 1 259 ? 1.258 -25.266 -20.594 1 94.62 259 ARG B O 1
ATOM 6633 N N . VAL B 1 260 ? 1.827 -26.203 -18.672 1 95.38 260 VAL B N 1
ATOM 6634 C CA . VAL B 1 260 ? 2.244 -24.938 -18.062 1 95.38 260 VAL B CA 1
ATOM 6635 C C . VAL B 1 260 ? 3.387 -24.328 -18.875 1 95.38 260 VAL B C 1
ATOM 6637 O O . VAL B 1 260 ? 3.352 -23.156 -19.219 1 95.38 260 VAL B O 1
ATOM 6640 N N . SER B 1 261 ? 4.402 -25.125 -19.219 1 94.19 261 SER B N 1
ATOM 6641 C CA . SER B 1 261 ? 5.516 -24.656 -20.031 1 94.19 261 SER B CA 1
ATOM 6642 C C . SER B 1 261 ? 5.031 -24.172 -21.391 1 94.19 261 SER B C 1
ATOM 6644 O O . SER B 1 261 ? 5.504 -23.141 -21.891 1 94.19 261 SER B O 1
ATOM 6646 N N . ASN B 1 262 ? 4.102 -24.922 -21.969 1 94.69 262 ASN B N 1
ATOM 6647 C CA . ASN B 1 262 ? 3.566 -24.531 -23.266 1 94.69 262 ASN B CA 1
ATOM 6648 C C . ASN B 1 262 ? 2.904 -23.156 -23.219 1 94.69 262 ASN B C 1
ATOM 6650 O O . ASN B 1 262 ? 3.131 -22.328 -24.109 1 94.69 262 ASN B O 1
ATOM 6654 N N . ILE B 1 263 ? 2.139 -22.906 -22.188 1 95 263 ILE B N 1
ATOM 6655 C CA . ILE B 1 263 ? 1.392 -21.656 -22.062 1 95 263 ILE B CA 1
ATOM 6656 C C . ILE B 1 263 ? 2.326 -20.547 -21.609 1 95 263 ILE B C 1
ATOM 6658 O O . ILE B 1 263 ? 2.471 -19.531 -22.297 1 95 263 ILE B O 1
ATOM 6662 N N . CYS B 1 264 ? 3.062 -20.703 -20.531 1 95.31 264 CYS B N 1
ATOM 6663 C CA . CYS B 1 264 ? 3.744 -19.641 -19.797 1 95.31 264 CYS B CA 1
ATOM 6664 C C . CYS B 1 264 ? 5.109 -19.344 -20.406 1 95.31 264 CYS B C 1
ATOM 6666 O O . CYS B 1 264 ? 5.629 -18.234 -20.281 1 95.31 264 CYS B O 1
ATOM 6668 N N . ASP B 1 265 ? 5.719 -20.297 -21.109 1 93.06 265 ASP B N 1
ATOM 6669 C CA . ASP B 1 265 ? 7.078 -20.109 -21.609 1 93.06 265 ASP B CA 1
ATOM 6670 C C . ASP B 1 265 ? 7.094 -19.938 -23.125 1 93.06 265 ASP B C 1
ATOM 6672 O O . ASP B 1 265 ? 8.039 -19.391 -23.688 1 93.06 265 ASP B O 1
ATOM 6676 N N . HIS B 1 266 ? 6.051 -20.391 -23.828 1 91.62 266 HIS B N 1
ATOM 6677 C CA . HIS B 1 266 ? 6.117 -20.406 -25.281 1 91.62 266 HIS B CA 1
ATOM 6678 C C . HIS B 1 266 ? 5.012 -19.547 -25.891 1 91.62 266 HIS B C 1
ATOM 6680 O O . HIS B 1 266 ? 5.273 -18.719 -26.766 1 91.62 266 HIS B O 1
ATOM 6686 N N . ARG B 1 267 ? 3.811 -19.703 -25.406 1 91.88 267 ARG B N 1
ATOM 6687 C CA . ARG B 1 267 ? 2.684 -19 -26.031 1 91.88 267 ARG B CA 1
ATOM 6688 C C . ARG B 1 267 ? 2.623 -17.547 -25.594 1 91.88 267 ARG B C 1
ATOM 6690 O O . ARG B 1 267 ? 2.373 -16.656 -26.406 1 91.88 267 ARG B O 1
ATOM 6697 N N . LEU B 1 268 ? 2.781 -17.281 -24.328 1 93.62 268 LEU B N 1
ATOM 6698 C CA . LEU B 1 268 ? 2.773 -15.906 -23.828 1 93.62 268 LEU B CA 1
ATOM 6699 C C . LEU B 1 268 ? 4.062 -15.188 -24.203 1 93.62 268 LEU B C 1
ATOM 6701 O O . LEU B 1 268 ? 5.137 -15.789 -24.234 1 93.62 268 LEU B O 1
ATOM 6705 N N . LYS B 1 269 ? 3.891 -13.93 -24.453 1 89.5 269 LYS B N 1
ATOM 6706 C CA . LYS B 1 269 ? 5.086 -13.117 -24.688 1 89.5 269 LYS B CA 1
ATOM 6707 C C . LYS B 1 269 ? 5.949 -13.062 -23.422 1 89.5 269 LYS B C 1
ATOM 6709 O O . LYS B 1 269 ? 5.445 -13.188 -22.312 1 89.5 269 LYS B O 1
ATOM 6714 N N . SER B 1 270 ? 7.195 -12.789 -23.656 1 82.62 270 SER B N 1
ATOM 6715 C CA . SER B 1 270 ? 8.164 -12.797 -22.562 1 82.62 270 SER B CA 1
ATOM 6716 C C . SER B 1 270 ? 7.867 -11.688 -21.562 1 82.62 270 SER B C 1
ATOM 6718 O O . SER B 1 270 ? 8.211 -11.805 -20.375 1 82.62 270 SER B O 1
ATOM 6720 N N . ASN B 1 271 ? 7.242 -10.672 -22.016 1 81.19 271 ASN B N 1
ATOM 6721 C CA . ASN B 1 271 ? 6.957 -9.555 -21.109 1 81.19 271 ASN B CA 1
ATOM 6722 C C . ASN B 1 271 ? 5.496 -9.555 -20.672 1 81.19 271 ASN B C 1
ATOM 6724 O O . ASN B 1 271 ? 4.965 -8.516 -20.281 1 81.19 271 ASN B O 1
ATOM 6728 N N . TYR B 1 272 ? 4.859 -10.719 -20.797 1 85.12 272 TYR B N 1
ATOM 6729 C CA . TYR B 1 272 ? 3.471 -10.805 -20.359 1 85.12 272 TYR B CA 1
ATOM 6730 C C . TYR B 1 272 ? 3.344 -10.484 -18.875 1 85.12 272 TYR B C 1
ATOM 6732 O O . TYR B 1 272 ? 4.188 -10.891 -18.078 1 85.12 272 TYR B O 1
ATOM 6740 N N . GLY B 1 273 ? 2.223 -9.867 -18.5 1 67.81 273 GLY B N 1
ATOM 6741 C CA . GLY B 1 273 ? 1.835 -9.766 -17.109 1 67.81 273 GLY B CA 1
ATOM 6742 C C . GLY B 1 273 ? 2.48 -8.594 -16.391 1 67.81 273 GLY B C 1
ATOM 6743 O O . GLY B 1 273 ? 2.266 -8.398 -15.195 1 67.81 273 GLY B O 1
ATOM 6744 N N . ARG B 1 274 ? 3.156 -7.766 -17.016 1 70.38 274 ARG B N 1
ATOM 6745 C CA . ARG B 1 274 ? 3.838 -6.691 -16.297 1 70.38 274 ARG B CA 1
ATOM 6746 C C . ARG B 1 274 ? 2.912 -5.5 -16.094 1 70.38 274 ARG B C 1
ATOM 6748 O O . ARG B 1 274 ? 2.92 -4.883 -15.016 1 70.38 274 ARG B O 1
ATOM 6755 N N . LYS B 1 275 ? 2.176 -5.254 -17.125 1 79.56 275 LYS B N 1
ATOM 6756 C CA . LYS B 1 275 ? 1.362 -4.051 -16.984 1 79.56 275 LYS B CA 1
ATOM 6757 C C . LYS B 1 275 ? -0.021 -4.254 -17.609 1 79.56 275 LYS B C 1
ATOM 6759 O O . LYS B 1 275 ? -0.16 -4.934 -18.625 1 79.56 275 LYS B O 1
ATOM 6764 N N . TYR B 1 276 ? -1.04 -3.842 -16.969 1 92.19 276 TYR B N 1
ATOM 6765 C CA . TYR B 1 276 ? -2.412 -3.734 -17.438 1 92.19 276 TYR B CA 1
ATOM 6766 C C . TYR B 1 276 ? -2.842 -2.275 -17.547 1 92.19 276 TYR B C 1
ATOM 6768 O O . TYR B 1 276 ? -3.314 -1.69 -16.578 1 92.19 276 TYR B O 1
ATOM 6776 N N . PRO B 1 277 ? -2.656 -1.703 -18.672 1 91.75 277 PRO B N 1
ATOM 6777 C CA . PRO B 1 277 ? -2.807 -0.252 -18.797 1 91.75 277 PRO B CA 1
ATOM 6778 C C . PRO B 1 277 ? -4.254 0.208 -18.656 1 91.75 277 PRO B C 1
ATOM 6780 O O . PRO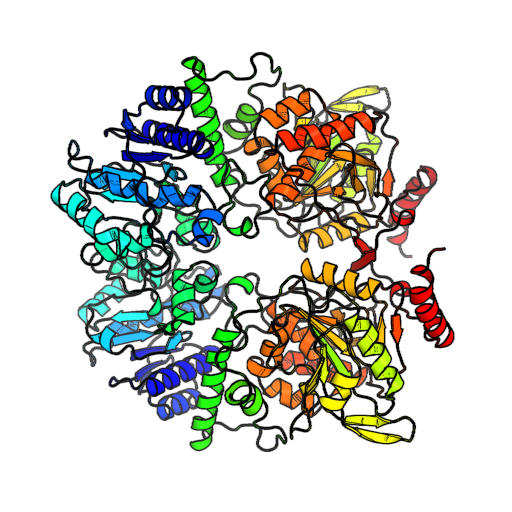 B 1 277 ? -4.508 1.371 -18.328 1 91.75 277 PRO B O 1
ATOM 6783 N N . LYS B 1 278 ? -5.25 -0.681 -18.984 1 95.56 278 LYS B N 1
ATOM 6784 C CA . LYS B 1 278 ? -6.656 -0.301 -18.875 1 95.56 278 LYS B CA 1
ATOM 6785 C C . LYS B 1 278 ? -7.207 -0.592 -17.484 1 95.56 278 LYS B C 1
ATOM 6787 O O . LYS B 1 278 ? -7.477 -1.746 -17.141 1 95.56 278 LYS B O 1
ATOM 6792 N N . ASN B 1 279 ? -7.43 0.521 -16.781 1 94.81 279 ASN B N 1
ATOM 6793 C CA . ASN B 1 279 ? -7.828 0.339 -15.391 1 94.81 279 ASN B CA 1
ATOM 6794 C C . ASN B 1 279 ? -9.242 0.848 -15.141 1 94.81 279 ASN B C 1
ATOM 6796 O O . ASN B 1 279 ? -9.719 0.836 -14 1 94.81 279 ASN B O 1
ATOM 6800 N N . ASN B 1 280 ? -9.945 1.339 -16.141 1 96.5 280 ASN B N 1
ATOM 6801 C CA . ASN B 1 280 ? -11.312 1.81 -15.992 1 96.5 280 ASN B CA 1
ATOM 6802 C C . ASN B 1 280 ? -12.297 0.925 -16.75 1 96.5 280 ASN B C 1
ATOM 6804 O O . ASN B 1 280 ? -13.469 1.273 -16.891 1 96.5 280 ASN B O 1
ATOM 6808 N N . GLN B 1 281 ? -11.758 -0.12 -17.328 1 98.19 281 GLN B N 1
ATOM 6809 C CA . GLN B 1 281 ? -12.539 -1.139 -18.016 1 98.19 281 GLN B CA 1
ATOM 6810 C C . GLN B 1 281 ? -12.086 -2.541 -17.625 1 98.19 281 GLN B C 1
ATOM 6812 O O . GLN B 1 281 ? -11.07 -2.705 -16.953 1 98.19 281 GLN B O 1
ATOM 6817 N N . PHE B 1 282 ? -12.938 -3.508 -17.984 1 98.38 282 PHE B N 1
ATOM 6818 C CA . PHE B 1 282 ? -12.578 -4.891 -17.703 1 98.38 282 PHE B CA 1
ATOM 6819 C C . PHE B 1 282 ? -12.75 -5.762 -18.938 1 98.38 282 PHE B C 1
ATOM 6821 O O . PHE B 1 282 ? -13.359 -5.336 -19.922 1 98.38 282 PHE B O 1
ATOM 6828 N N . THR B 1 283 ? -12.117 -6.941 -18.922 1 98.31 283 THR B N 1
ATOM 6829 C CA . THR B 1 283 ? -12.234 -7.957 -19.953 1 98.31 283 THR B CA 1
ATOM 6830 C C . THR B 1 283 ? -13.211 -9.055 -19.531 1 98.31 283 THR B C 1
ATOM 6832 O O . THR B 1 283 ? -13.164 -9.523 -18.391 1 98.31 283 THR B O 1
ATOM 6835 N N . VAL B 1 284 ? -14.125 -9.406 -20.422 1 97.06 284 VAL B N 1
ATOM 6836 C CA . VAL B 1 284 ? -15.016 -10.531 -20.172 1 97.06 284 VAL B CA 1
ATOM 6837 C C . VAL B 1 284 ? -14.445 -11.797 -20.812 1 97.06 284 VAL B C 1
ATOM 6839 O O . VAL B 1 284 ? -14.016 -11.781 -21.969 1 97.06 284 VAL B O 1
ATOM 6842 N N . ILE B 1 285 ? -14.414 -12.82 -20.078 1 96.31 285 ILE B N 1
ATOM 6843 C CA . ILE B 1 285 ? -14.039 -14.133 -20.594 1 96.31 285 ILE B CA 1
ATOM 6844 C C . ILE B 1 285 ? -15.219 -15.086 -20.453 1 96.31 285 ILE B C 1
ATOM 6846 O O . ILE B 1 285 ? -15.578 -15.492 -19.344 1 96.31 285 ILE B O 1
ATOM 6850 N N . VAL B 1 286 ? -15.758 -15.461 -21.547 1 91.81 286 VAL B N 1
ATOM 6851 C CA . VAL B 1 286 ? -16.922 -16.344 -21.562 1 91.81 286 VAL B CA 1
ATOM 6852 C C . VAL B 1 286 ? -16.469 -17.797 -21.641 1 91.81 286 VAL B C 1
ATOM 6854 O O . VAL B 1 286 ? -15.688 -18.156 -22.531 1 91.81 286 VAL B O 1
ATOM 6857 N N . THR B 1 287 ? -16.938 -18.516 -20.719 1 85.81 287 THR B N 1
ATOM 6858 C CA . THR B 1 287 ? -16.641 -19.953 -20.734 1 85.81 287 THR B CA 1
ATOM 6859 C C . THR B 1 287 ? -17.859 -20.75 -21.203 1 85.81 287 THR B C 1
ATOM 6861 O O . THR B 1 287 ? -18.938 -20.625 -20.641 1 85.81 287 THR B O 1
ATOM 6864 N N . LEU B 1 288 ? -17.547 -21.531 -22.25 1 77.19 288 LEU B N 1
ATOM 6865 C CA . LEU B 1 288 ? -18.625 -22.344 -22.844 1 77.19 288 LEU B CA 1
ATOM 6866 C C . LEU B 1 288 ? -18.484 -23.797 -22.422 1 77.19 288 LEU B C 1
ATOM 6868 O O . LEU B 1 288 ? -17.516 -24.469 -22.797 1 77.19 288 LEU B O 1
ATOM 6872 N N . ASN B 1 289 ? -19.109 -24.281 -21.406 1 63.12 289 ASN B N 1
ATOM 6873 C CA . ASN B 1 289 ? -18.969 -25.656 -20.938 1 63.12 289 ASN B CA 1
ATOM 6874 C C . ASN B 1 289 ? -20.016 -26.578 -21.562 1 63.12 289 ASN B C 1
ATOM 6876 O O . ASN B 1 289 ? -19.781 -27.766 -21.734 1 63.12 289 ASN B O 1
ATOM 6880 N N . LYS B 1 290 ? -21.312 -26.047 -21.719 1 59.88 290 LYS B N 1
ATOM 6881 C CA . LYS B 1 290 ? -22.406 -26.969 -22.078 1 59.88 290 LYS B CA 1
ATOM 6882 C C . LYS B 1 290 ? -22.688 -26.922 -23.578 1 59.88 290 LYS B C 1
ATOM 6884 O O . LYS B 1 290 ? -22.641 -25.844 -24.188 1 59.88 290 LYS B O 1
ATOM 6889 N N . PRO B 1 291 ? -22.75 -28.109 -24.062 1 54.41 291 PRO B N 1
ATOM 6890 C CA . PRO B 1 291 ? -23.172 -28.203 -25.469 1 54.41 291 PRO B CA 1
ATOM 6891 C C . PRO B 1 291 ? -24.484 -27.453 -25.75 1 54.41 291 PRO B C 1
ATOM 6893 O O . PRO B 1 291 ? -24.859 -27.266 -26.906 1 54.41 291 PRO B O 1
ATOM 6896 N N . SER B 1 292 ? -25.078 -27.094 -24.625 1 55.38 292 SER B N 1
ATOM 6897 C CA . SER B 1 292 ? -26.438 -26.625 -24.844 1 55.38 292 SER B CA 1
ATOM 6898 C C . SER B 1 292 ? -26.453 -25.141 -25.234 1 55.38 292 SER B C 1
ATOM 6900 O O . SER B 1 292 ? -27.516 -24.578 -25.484 1 55.38 292 SER B O 1
ATOM 6902 N N . ILE B 1 293 ? -25.312 -24.609 -25.281 1 62.38 293 ILE B N 1
ATOM 6903 C CA . ILE B 1 293 ? -25.375 -23.203 -25.672 1 62.38 293 ILE B CA 1
ATOM 6904 C C . ILE B 1 293 ? -25.578 -23.109 -27.188 1 62.38 293 ILE B C 1
ATOM 6906 O O . ILE B 1 293 ? -24.781 -23.641 -27.953 1 62.38 293 ILE B O 1
ATOM 6910 N N . ASN B 1 294 ? -26.766 -22.609 -27.422 1 70.62 294 ASN B N 1
ATOM 6911 C CA . ASN B 1 294 ? -26.984 -22.453 -28.859 1 70.62 294 ASN B CA 1
ATOM 6912 C C . ASN B 1 294 ? -26.469 -21.094 -29.344 1 70.62 294 ASN B C 1
ATOM 6914 O O . ASN B 1 294 ? -26.125 -20.234 -28.547 1 70.62 294 ASN B O 1
ATOM 6918 N N . LYS B 1 295 ? -26.312 -21.047 -30.531 1 78.81 295 LYS B N 1
ATOM 6919 C CA . LYS B 1 295 ? -25.75 -19.906 -31.25 1 78.81 295 LYS B CA 1
ATOM 6920 C C . LYS B 1 295 ? -26.484 -18.625 -30.891 1 78.81 295 LYS B C 1
ATOM 6922 O O . LYS B 1 295 ? -25.859 -17.594 -30.641 1 78.81 295 LYS B O 1
ATOM 6927 N N . GLN B 1 296 ? -27.719 -18.688 -30.766 1 76.56 296 GLN B N 1
ATOM 6928 C CA . GLN B 1 296 ? -28.531 -17.5 -30.516 1 76.56 296 GLN B CA 1
ATOM 6929 C C . GLN B 1 296 ? -28.25 -16.938 -29.125 1 76.56 296 GLN B C 1
ATOM 6931 O O . GLN B 1 296 ? -28.125 -15.719 -28.953 1 76.56 296 GLN B O 1
ATOM 6936 N N . TYR B 1 297 ? -28.141 -17.859 -28.25 1 78.06 297 TYR B N 1
ATOM 6937 C CA . TYR B 1 297 ? -27.859 -17.453 -26.875 1 78.06 297 TYR B CA 1
ATOM 6938 C C . TYR B 1 297 ? -26.5 -16.797 -26.766 1 78.06 297 TYR B C 1
ATOM 6940 O O . TYR B 1 297 ? -26.359 -15.758 -26.125 1 78.06 297 TYR B O 1
ATOM 6948 N N . LEU B 1 298 ? -25.578 -17.344 -27.312 1 84.44 298 LEU B N 1
ATOM 6949 C CA . LEU B 1 298 ? -24.234 -16.781 -27.297 1 84.44 298 LEU B CA 1
ATOM 6950 C C . LEU B 1 298 ? -24.203 -15.383 -27.891 1 84.44 298 LEU B C 1
ATOM 6952 O O . LEU B 1 298 ? -23.578 -14.477 -27.344 1 84.44 298 LEU B O 1
ATOM 6956 N N . GLU B 1 299 ? -24.906 -15.242 -29 1 87.12 299 GLU B N 1
ATOM 6957 C CA . GLU B 1 299 ? -24.938 -13.945 -29.656 1 87.12 299 GLU B CA 1
ATOM 6958 C C . GLU B 1 299 ? -25.562 -12.875 -28.766 1 87.12 299 GLU B C 1
ATOM 6960 O O . GLU B 1 299 ? -25.094 -11.742 -28.719 1 87.12 299 GLU B O 1
ATOM 6965 N N . GLN B 1 300 ? -26.562 -13.273 -28.094 1 83.69 300 GLN B N 1
ATOM 6966 C CA . GLN B 1 300 ? -27.234 -12.344 -27.188 1 83.69 300 GLN B CA 1
ATOM 6967 C C . GLN B 1 300 ? -26.312 -11.945 -26.031 1 83.69 300 GLN B C 1
ATOM 6969 O O . GLN B 1 300 ? -26.25 -10.773 -25.656 1 83.69 300 GLN B O 1
ATOM 6974 N N . MET B 1 301 ? -25.672 -12.867 -25.547 1 86 301 MET B N 1
ATOM 6975 C CA . MET B 1 301 ? -24.734 -12.617 -24.453 1 86 301 MET B CA 1
ATOM 6976 C C . MET B 1 301 ? -23.625 -11.672 -24.891 1 86 301 MET B C 1
ATOM 6978 O O . MET B 1 301 ? -23.297 -10.727 -24.172 1 86 301 MET B O 1
ATOM 6982 N N . LEU B 1 302 ? -23.078 -11.953 -26.031 1 91.69 302 LEU B N 1
ATOM 6983 C CA . LEU B 1 302 ? -22 -11.133 -26.562 1 91.69 302 LEU B CA 1
ATOM 6984 C C . LEU B 1 302 ? -22.469 -9.703 -26.797 1 91.69 302 LEU B C 1
ATOM 6986 O O . LEU B 1 302 ? -21.75 -8.75 -26.516 1 91.69 302 LEU B O 1
ATOM 6990 N N . ARG B 1 303 ? -23.641 -9.547 -27.281 1 91.44 303 ARG B N 1
ATOM 6991 C CA . ARG B 1 303 ? -24.188 -8.219 -27.531 1 91.44 303 ARG B CA 1
ATOM 6992 C C . ARG B 1 303 ? -24.406 -7.457 -26.219 1 91.44 303 ARG B C 1
ATOM 6994 O O . ARG B 1 303 ? -24.141 -6.254 -26.141 1 91.44 303 ARG B O 1
ATOM 7001 N N . MET B 1 304 ? -24.844 -8.18 -25.234 1 88.94 304 MET B N 1
ATOM 7002 C CA . MET B 1 304 ? -25.047 -7.555 -23.938 1 88.94 304 MET B CA 1
ATOM 7003 C C . MET B 1 304 ? -23.734 -7.031 -23.359 1 88.94 304 MET B C 1
ATOM 7005 O O . MET B 1 304 ? -23.625 -5.852 -23.031 1 88.94 304 MET B O 1
ATOM 7009 N N . TYR B 1 305 ? -22.75 -7.895 -23.328 1 93.81 305 TYR B N 1
ATOM 7010 C CA . TYR B 1 305 ? -21.469 -7.488 -22.781 1 93.81 305 TYR B CA 1
ATOM 7011 C C . TYR B 1 305 ? -20.844 -6.367 -23.594 1 93.81 305 TYR B C 1
ATOM 7013 O O . TYR B 1 305 ? -20.297 -5.414 -23.047 1 93.81 305 TYR B O 1
ATOM 7021 N N . ALA B 1 306 ? -21 -6.43 -24.875 1 95.88 306 ALA B N 1
ATOM 7022 C CA . ALA B 1 306 ? -20.391 -5.461 -25.781 1 95.88 306 ALA B CA 1
ATOM 7023 C C . ALA B 1 306 ? -21.062 -4.098 -25.672 1 95.88 306 ALA B C 1
ATOM 7025 O O . ALA B 1 306 ? -20.516 -3.088 -26.109 1 95.88 306 ALA B O 1
ATOM 7026 N N . SER B 1 307 ? -22.203 -4.055 -25.156 1 94.06 307 SER B N 1
ATOM 7027 C CA . SER B 1 307 ? -22.938 -2.799 -25.062 1 94.06 307 SER B CA 1
ATOM 7028 C C . SER B 1 307 ? -22.453 -1.967 -23.875 1 94.06 307 SER B C 1
ATOM 7030 O O . SER B 1 307 ? -22.766 -0.774 -23.781 1 94.06 307 SER B O 1
ATOM 7032 N N . SER B 1 308 ? -21.766 -2.545 -22.969 1 95.25 308 SER B N 1
ATOM 7033 C CA . SER B 1 308 ? -21.297 -1.828 -21.781 1 95.25 308 SER B CA 1
ATOM 7034 C C . SER B 1 308 ? -20.062 -0.988 -22.094 1 95.25 308 SER B C 1
ATOM 7036 O O . SER B 1 308 ? -19.094 -1.487 -22.688 1 95.25 308 SER B O 1
ATOM 7038 N N . LYS B 1 309 ? -20.047 0.232 -21.594 1 96.12 309 LYS B N 1
ATOM 7039 C CA . LYS B 1 309 ? -18.891 1.096 -21.75 1 96.12 309 LYS B CA 1
ATOM 7040 C C . LYS B 1 309 ? -17.734 0.642 -20.859 1 96.12 309 LYS B C 1
ATOM 7042 O O . LYS B 1 309 ? -16.594 1.057 -21.047 1 96.12 309 LYS B O 1
ATOM 7047 N N . ARG B 1 310 ? -18.047 -0.199 -19.891 1 97.69 310 ARG B N 1
ATOM 7048 C CA . ARG B 1 310 ? -17.031 -0.649 -18.938 1 97.69 310 ARG B CA 1
ATOM 7049 C C . ARG B 1 310 ? -16.328 -1.902 -19.438 1 97.69 310 ARG B C 1
ATOM 7051 O O . ARG B 1 310 ? -15.32 -2.33 -18.859 1 97.69 310 ARG B O 1
ATOM 7058 N N . VAL B 1 311 ? -16.859 -2.5 -20.453 1 98.06 311 VAL B N 1
ATOM 7059 C CA . VAL B 1 311 ? -16.203 -3.652 -21.062 1 98.06 311 VAL B CA 1
ATOM 7060 C C . VAL B 1 311 ? -15.211 -3.184 -22.125 1 98.06 311 VAL B C 1
ATOM 7062 O O . VAL B 1 311 ? -15.562 -2.377 -23 1 98.06 311 VAL B O 1
ATOM 7065 N N . HIS B 1 312 ? -14 -3.701 -22.031 1 98.31 312 HIS B N 1
ATOM 7066 C CA . HIS B 1 312 ? -12.969 -3.348 -23.016 1 98.31 312 HIS B CA 1
ATOM 7067 C C . HIS B 1 312 ? -12.945 -4.344 -24.172 1 98.31 312 HIS B C 1
ATOM 7069 O O . HIS B 1 312 ? -12.852 -3.947 -25.328 1 98.31 312 HIS B O 1
ATOM 7075 N N . GLN B 1 313 ? -13.031 -5.57 -23.859 1 98.12 313 GLN B N 1
ATOM 7076 C CA . GLN B 1 313 ? -12.953 -6.652 -24.844 1 98.12 313 GLN B CA 1
ATOM 7077 C C . GLN B 1 313 ? -13.555 -7.941 -24.297 1 98.12 313 GLN B C 1
ATOM 7079 O O . GLN B 1 313 ? -13.797 -8.055 -23.094 1 98.12 313 GLN B O 1
ATOM 7084 N N . ILE B 1 314 ? -13.812 -8.906 -25.234 1 97.12 314 ILE B N 1
ATOM 7085 C CA . ILE B 1 314 ? -14.422 -10.18 -24.859 1 97.12 314 ILE B CA 1
ATOM 7086 C C . ILE B 1 314 ? -13.609 -11.328 -25.453 1 97.12 314 ILE B C 1
ATOM 7088 O O . ILE B 1 314 ? -13.266 -11.312 -26.625 1 97.12 314 ILE B O 1
ATOM 7092 N N . PHE B 1 315 ? -13.266 -12.25 -24.594 1 96.19 315 PHE B N 1
ATOM 7093 C CA . PHE B 1 315 ? -12.688 -13.523 -25.031 1 96.19 315 PHE B CA 1
ATOM 7094 C C . PHE B 1 315 ? -13.664 -14.664 -24.812 1 96.19 315 PHE B C 1
ATOM 7096 O O . PHE B 1 315 ? -14.414 -14.664 -23.828 1 96.19 315 PHE B O 1
ATOM 7103 N N . ILE B 1 316 ? -13.664 -15.586 -25.719 1 92.38 316 ILE B N 1
ATOM 7104 C CA . ILE B 1 316 ? -14.453 -16.812 -25.578 1 92.38 316 ILE B CA 1
ATOM 7105 C C . ILE B 1 316 ? -13.516 -18.016 -25.422 1 92.38 316 ILE B C 1
ATOM 7107 O O . ILE B 1 316 ? -12.695 -18.281 -26.312 1 92.38 316 ILE B O 1
ATOM 7111 N N . ASN B 1 317 ? -13.633 -18.625 -24.266 1 88.44 317 ASN B N 1
ATOM 7112 C CA . ASN B 1 317 ? -12.867 -19.844 -24.078 1 88.44 317 ASN B CA 1
ATOM 7113 C C . ASN B 1 317 ? -13.477 -21.016 -24.844 1 88.44 317 ASN B C 1
ATOM 7115 O O . ASN B 1 317 ? -14.453 -21.625 -24.391 1 88.44 317 ASN B O 1
ATOM 7119 N N . GLY B 1 318 ? -12.898 -21.375 -25.875 1 81.12 318 GLY B N 1
ATOM 7120 C CA . GLY B 1 318 ? -13.406 -22.375 -26.797 1 81.12 318 GLY B CA 1
ATOM 7121 C C . GLY B 1 318 ? -13.742 -21.812 -28.156 1 81.12 318 GLY B C 1
ATOM 7122 O O . GLY B 1 318 ? -14.203 -20.688 -28.281 1 81.12 318 GLY B O 1
ATOM 7123 N N . ASN B 1 319 ? -13.484 -22.641 -29.203 1 76.25 319 ASN B N 1
ATOM 7124 C CA . ASN B 1 319 ? -13.688 -22.109 -30.531 1 76.25 319 ASN B CA 1
ATOM 7125 C C . ASN B 1 319 ? -14.797 -22.844 -31.281 1 76.25 319 ASN B C 1
ATOM 7127 O O . ASN B 1 319 ? -14.93 -22.719 -32.5 1 76.25 319 ASN B O 1
ATOM 7131 N N . SER B 1 320 ? -15.523 -23.672 -30.5 1 76.44 320 SER B N 1
ATOM 7132 C CA . SER B 1 320 ? -16.609 -24.359 -31.188 1 76.44 320 SER B CA 1
ATOM 7133 C C . SER B 1 320 ? -17.828 -24.531 -30.266 1 76.44 320 SER B C 1
ATOM 7135 O O . SER B 1 320 ? -17.672 -24.656 -29.062 1 76.44 320 SER B O 1
ATOM 7137 N N . ILE B 1 321 ? -19 -24.375 -30.891 1 77.25 321 ILE B N 1
ATOM 7138 C CA . ILE B 1 321 ? -20.266 -24.578 -30.203 1 77.25 321 ILE B CA 1
ATOM 7139 C C . ILE B 1 321 ? -21.219 -25.391 -31.078 1 77.25 321 ILE B C 1
ATOM 7141 O O . ILE B 1 321 ? -20.812 -25.906 -32.125 1 77.25 321 ILE B O 1
ATOM 7145 N N . ARG B 1 322 ? -22.312 -25.719 -30.453 1 72.25 322 ARG B N 1
ATOM 7146 C CA . ARG B 1 322 ? -23.344 -26.375 -31.25 1 72.25 322 ARG B CA 1
ATOM 7147 C C . ARG B 1 322 ? -24.375 -25.359 -31.734 1 72.25 322 ARG B C 1
ATOM 7149 O O . ARG B 1 322 ? -24.703 -24.406 -31.031 1 72.25 322 ARG B O 1
ATOM 7156 N N . ASP B 1 323 ? -24.797 -25.562 -33.031 1 68.88 323 ASP B N 1
ATOM 7157 C CA . ASP B 1 323 ? -25.875 -24.703 -33.531 1 68.88 323 ASP B CA 1
ATOM 7158 C C . ASP B 1 323 ? -27.25 -25.25 -33.156 1 68.88 323 ASP B C 1
ATOM 7160 O O . ASP B 1 323 ? -27.344 -26.188 -32.375 1 68.88 323 ASP B O 1
ATOM 7164 N N . GLN B 1 324 ? -28.344 -24.547 -33.562 1 65.81 324 GLN B N 1
ATOM 7165 C CA . GLN B 1 324 ? -29.719 -24.875 -33.219 1 65.81 324 GLN B CA 1
ATOM 7166 C C . GLN B 1 324 ? -30.078 -26.281 -33.656 1 65.81 324 GLN B C 1
ATOM 7168 O O . GLN B 1 324 ? -31.016 -26.891 -33.125 1 65.81 324 GLN B O 1
ATOM 7173 N N . HIS B 1 325 ? -29.297 -26.844 -34.594 1 71.38 325 HIS B N 1
ATOM 7174 C CA . HIS B 1 325 ? -29.578 -28.172 -35.125 1 71.38 325 HIS B CA 1
ATOM 7175 C C . HIS B 1 325 ? -28.641 -29.219 -34.5 1 71.38 325 HIS B C 1
ATOM 7177 O O . HIS B 1 325 ? -28.672 -30.391 -34.906 1 71.38 325 HIS B O 1
ATOM 7183 N N . GLY B 1 326 ? -27.828 -28.781 -33.625 1 71.44 326 GLY B N 1
ATOM 7184 C CA . GLY B 1 326 ? -26.922 -29.688 -32.938 1 71.44 326 GLY B CA 1
ATOM 7185 C C . GLY B 1 326 ? -25.609 -29.906 -33.656 1 71.44 326 GLY B C 1
ATOM 7186 O O . GLY B 1 326 ? -24.781 -30.703 -33.219 1 71.44 326 GLY B O 1
ATOM 7187 N N . ASN B 1 327 ? -25.391 -29.203 -34.75 1 76.44 327 ASN B N 1
ATOM 7188 C CA . ASN B 1 327 ? -24.156 -29.344 -35.5 1 76.44 327 ASN B CA 1
ATOM 7189 C C . ASN B 1 327 ? -23.047 -28.469 -34.938 1 76.44 327 ASN B C 1
ATOM 7191 O O . ASN B 1 327 ? -23.297 -27.391 -34.406 1 76.44 327 ASN B O 1
ATOM 7195 N N . ARG B 1 328 ? -21.875 -29.016 -35.094 1 78.94 328 ARG B N 1
ATOM 7196 C CA . ARG B 1 328 ? -20.719 -28.266 -34.656 1 78.94 328 ARG B CA 1
ATOM 7197 C C . ARG B 1 328 ? -20.547 -26.984 -35.469 1 78.94 328 ARG B C 1
ATOM 7199 O O . ARG B 1 328 ? -20.703 -26.984 -36.688 1 78.94 328 ARG B O 1
ATOM 7206 N N . PHE B 1 329 ? -20.391 -25.891 -34.719 1 81.69 329 PHE B N 1
ATOM 7207 C CA . PHE B 1 329 ? -20.219 -24.578 -35.312 1 81.69 329 PHE B CA 1
ATOM 7208 C C . PHE B 1 329 ? -18.938 -23.906 -34.812 1 81.69 329 PHE B C 1
ATOM 7210 O O . PHE B 1 329 ? -18.766 -23.766 -33.594 1 81.69 329 PHE B O 1
ATOM 7217 N N . SER B 1 330 ? -18.109 -23.531 -35.75 1 83.12 330 SER B N 1
ATOM 7218 C CA . SER B 1 330 ? -16.828 -22.906 -35.375 1 83.12 330 SER B CA 1
ATOM 7219 C C . SER B 1 330 ? -16.984 -21.406 -35.156 1 83.12 330 SER B C 1
ATOM 7221 O O . SER B 1 330 ? -17.641 -20.734 -35.969 1 83.12 330 SER B O 1
ATOM 7223 N N . LEU B 1 331 ? -16.406 -20.922 -34.094 1 88.06 331 LEU B N 1
ATOM 7224 C CA . LEU B 1 331 ? -16.422 -19.5 -33.781 1 88.06 331 LEU B CA 1
ATOM 7225 C C . LEU B 1 331 ? -15.188 -18.812 -34.375 1 88.06 331 LEU B C 1
ATOM 7227 O O . LEU B 1 331 ? -14.367 -18.266 -33.625 1 88.06 331 LEU B O 1
ATOM 7231 N N . ASN B 1 332 ? -15.164 -18.719 -35.656 1 88.69 332 ASN B N 1
ATOM 7232 C CA . ASN B 1 332 ? -14.016 -18.094 -36.312 1 88.69 332 ASN B CA 1
ATOM 7233 C C . ASN B 1 332 ? -14.164 -16.578 -36.375 1 88.69 332 ASN B C 1
ATOM 7235 O O . ASN B 1 332 ? -15.227 -16.047 -36.062 1 88.69 332 ASN B O 1
ATOM 7239 N N . GLN B 1 333 ? -13.094 -16 -36.75 1 89.94 333 GLN B N 1
ATOM 7240 C CA . GLN B 1 333 ? -13.047 -14.539 -36.719 1 89.94 333 GLN B CA 1
ATOM 7241 C C . GLN B 1 333 ? -14.031 -13.938 -37.719 1 89.94 333 GLN B C 1
ATOM 7243 O O . GLN B 1 333 ? -14.594 -12.867 -37.469 1 89.94 333 GLN B O 1
ATOM 7248 N N . ALA B 1 334 ? -14.234 -14.594 -38.781 1 91.25 334 ALA B N 1
ATOM 7249 C CA . ALA B 1 334 ? -15.195 -14.109 -39.781 1 91.25 334 ALA B CA 1
ATOM 7250 C C . ALA B 1 334 ? -16.594 -14.055 -39.188 1 91.25 334 ALA B C 1
ATOM 7252 O O . ALA B 1 334 ? -17.312 -13.07 -39.375 1 91.25 334 ALA B O 1
ATOM 7253 N N . TYR B 1 335 ? -16.953 -15.07 -38.562 1 91.12 335 TYR B N 1
ATOM 7254 C CA . TYR B 1 335 ? -18.25 -15.117 -37.906 1 91.12 335 TYR B CA 1
ATOM 7255 C C . TYR B 1 335 ? -18.375 -14.031 -36.844 1 91.12 335 TYR B C 1
ATOM 7257 O O . TYR B 1 335 ? -19.359 -13.281 -36.812 1 91.12 335 TYR B O 1
ATOM 7265 N N . LEU B 1 336 ? -17.391 -13.883 -36.031 1 93.75 336 LEU B N 1
ATOM 7266 C CA . LEU B 1 336 ? -17.438 -12.93 -34.938 1 93.75 336 LEU B CA 1
ATOM 7267 C C . LEU B 1 336 ? -17.484 -11.5 -35.438 1 93.75 336 LEU B C 1
ATOM 7269 O O . LEU B 1 336 ? -18.172 -10.648 -34.875 1 93.75 336 LEU B O 1
ATOM 7273 N N . ARG B 1 337 ? -16.812 -11.227 -36.531 1 93.38 337 ARG B N 1
ATOM 7274 C CA . ARG B 1 337 ? -16.844 -9.914 -37.156 1 93.38 337 ARG B CA 1
ATOM 7275 C C . ARG B 1 337 ? -18.234 -9.625 -37.719 1 93.38 337 ARG B C 1
ATOM 7277 O O . ARG B 1 337 ? -18.672 -8.477 -37.75 1 93.38 337 ARG B O 1
ATOM 7284 N N . SER B 1 338 ? -18.844 -10.68 -38.188 1 93.5 338 SER B N 1
ATOM 7285 C CA . SER B 1 338 ? -20.156 -10.516 -38.812 1 93.5 338 SER B CA 1
ATOM 7286 C C . SER B 1 338 ? -21.203 -10.07 -37.781 1 93.5 338 SER B C 1
ATOM 7288 O O . SER B 1 338 ? -22.25 -9.539 -38.156 1 93.5 338 SER B O 1
ATOM 7290 N N . LEU B 1 339 ? -20.938 -10.336 -36.562 1 94 339 LEU B N 1
ATOM 7291 C CA . LEU B 1 339 ? -21.859 -9.93 -35.531 1 94 339 LEU B CA 1
ATOM 7292 C C . LEU B 1 339 ? -21.844 -8.422 -35.312 1 94 339 LEU B C 1
ATOM 7294 O O . LEU B 1 339 ? -22.75 -7.855 -34.719 1 94 339 LEU B O 1
ATOM 7298 N N . LYS B 1 340 ? -20.844 -7.66 -35.781 1 94.5 340 LYS B N 1
ATOM 7299 C CA . LYS B 1 340 ? -20.734 -6.207 -35.719 1 94.5 340 LYS B CA 1
ATOM 7300 C C . LYS B 1 340 ? -20.891 -5.688 -34.312 1 94.5 340 LYS B C 1
ATOM 7302 O O . LYS B 1 340 ? -21.672 -4.766 -34.062 1 94.5 340 LYS B O 1
ATOM 7307 N N . LEU B 1 341 ? -20.156 -6.336 -33.469 1 94.12 341 LEU B N 1
ATOM 7308 C CA . LEU B 1 341 ? -20.172 -5.918 -32.062 1 94.12 341 LEU B CA 1
ATOM 7309 C C . LEU B 1 341 ? -19.297 -4.684 -31.859 1 94.12 341 LEU B C 1
ATOM 7311 O O . LEU B 1 341 ? -18.359 -4.457 -32.625 1 94.12 341 LEU B O 1
ATOM 7315 N N . ARG B 1 342 ? -19.594 -3.844 -30.875 1 92.12 342 ARG B N 1
ATOM 7316 C CA . ARG B 1 342 ? -18.922 -2.574 -30.594 1 92.12 342 ARG B CA 1
ATOM 7317 C C . ARG B 1 342 ? -17.578 -2.799 -29.891 1 92.12 342 ARG B C 1
ATOM 7319 O O . ARG B 1 342 ? -16.844 -1.848 -29.656 1 92.12 342 ARG B O 1
ATOM 7326 N N . LYS B 1 343 ? -17.344 -4.027 -29.5 1 96.56 343 LYS B N 1
ATOM 7327 C CA . LYS B 1 343 ? -16.109 -4.395 -28.797 1 96.56 343 LYS B CA 1
ATOM 7328 C C . LYS B 1 343 ? -15.391 -5.535 -29.516 1 96.56 343 LYS B C 1
ATOM 7330 O O . LYS B 1 343 ? -16.031 -6.363 -30.172 1 96.56 343 LYS B O 1
ATOM 7335 N N . PRO B 1 344 ? -14.008 -5.562 -29.406 1 96.19 344 PRO B N 1
ATOM 7336 C CA . PRO B 1 344 ? -13.305 -6.723 -29.953 1 96.19 344 PRO B CA 1
ATOM 7337 C C . PRO B 1 344 ? -13.695 -8.031 -29.266 1 96.19 344 PRO B C 1
ATOM 7339 O O . PRO B 1 344 ? -13.82 -8.078 -28.047 1 96.19 344 PRO B O 1
ATOM 7342 N N . VAL B 1 345 ? -13.945 -9.062 -30.062 1 96.06 345 VAL B N 1
ATOM 7343 C CA . VAL B 1 345 ? -14.258 -10.398 -29.578 1 96.06 345 VAL B CA 1
ATOM 7344 C C . VAL B 1 345 ? -13.328 -11.414 -30.234 1 96.06 345 VAL B C 1
ATOM 7346 O O . VAL B 1 345 ? -13.117 -11.375 -31.453 1 96.06 345 VAL B O 1
ATOM 7349 N N . LYS B 1 346 ? -12.758 -12.219 -29.453 1 94.31 346 LYS B N 1
ATOM 7350 C CA . LYS B 1 346 ? -11.867 -13.258 -29.969 1 94.31 346 LYS B CA 1
ATOM 7351 C C . LYS B 1 346 ? -12.117 -14.594 -29.281 1 94.31 346 LYS B C 1
ATOM 7353 O O . LYS B 1 346 ? -12.297 -14.648 -28.062 1 94.31 346 LYS B O 1
ATOM 7358 N N . ALA B 1 347 ? -12.195 -15.641 -30.031 1 92.62 347 ALA B N 1
ATOM 7359 C CA . ALA B 1 347 ? -12.273 -17 -29.5 1 92.62 347 ALA B CA 1
ATOM 7360 C C . ALA B 1 347 ? -10.883 -17.609 -29.328 1 92.62 347 ALA B C 1
ATOM 7362 O O . ALA B 1 347 ? -10.023 -17.453 -30.219 1 92.62 347 ALA B O 1
ATOM 7363 N N . ILE B 1 348 ? -10.68 -18.203 -28.203 1 89.62 348 ILE B N 1
ATOM 7364 C CA . ILE B 1 348 ? -9.375 -18.781 -27.891 1 89.62 348 ILE B CA 1
ATOM 7365 C C . ILE B 1 348 ? -9.477 -20.312 -27.922 1 89.62 348 ILE B C 1
ATOM 7367 O O . ILE B 1 348 ? -10.289 -20.906 -27.203 1 89.62 348 ILE B O 1
ATOM 7371 N N . ALA B 1 349 ? -8.578 -20.906 -28.641 1 83.19 349 ALA B N 1
ATOM 7372 C CA . ALA B 1 349 ? -8.539 -22.359 -28.688 1 83.19 349 ALA B CA 1
ATOM 7373 C C . ALA B 1 349 ? -7.969 -22.938 -27.391 1 83.19 349 ALA B C 1
ATOM 7375 O O . ALA B 1 349 ? -7.012 -22.391 -26.828 1 83.19 349 ALA B O 1
ATOM 7376 N N . ARG B 1 350 ? -8.578 -23.984 -26.875 1 78.31 350 ARG B N 1
ATOM 7377 C CA . ARG B 1 350 ? -8.148 -24.594 -25.609 1 78.31 350 ARG B CA 1
ATOM 7378 C C . ARG B 1 350 ? -6.867 -25.406 -25.797 1 78.31 350 ARG B C 1
ATOM 7380 O O . ARG B 1 350 ? -6.148 -25.672 -24.828 1 78.31 350 ARG B O 1
ATOM 7387 N N . GLY B 1 351 ? -6.461 -25.672 -26.906 1 77.56 351 GLY B N 1
ATOM 7388 C CA . GLY B 1 351 ? -5.23 -26.406 -27.141 1 77.56 351 GLY B CA 1
ATOM 7389 C C . GLY B 1 351 ? -5.41 -27.906 -27.031 1 77.56 351 GLY B C 1
ATOM 7390 O O . GLY B 1 351 ? -6.535 -28.391 -26.906 1 77.56 351 GLY B O 1
ATOM 7391 N N . PRO B 1 352 ? -4.305 -28.641 -27.016 1 87.44 352 PRO B N 1
ATOM 7392 C CA . PRO B 1 352 ? -4.371 -30.094 -27.094 1 87.44 352 PRO B CA 1
ATOM 7393 C C . PRO B 1 352 ? -4.488 -30.75 -25.703 1 87.44 352 PRO B C 1
ATOM 7395 O O . PRO B 1 352 ? -4.586 -31.969 -25.609 1 87.44 352 PRO B O 1
ATOM 7398 N N . TYR B 1 353 ? -4.523 -30.016 -24.656 1 91.94 353 TYR B N 1
ATOM 7399 C CA . TYR B 1 353 ? -4.531 -30.578 -23.312 1 91.94 353 TYR B CA 1
ATOM 7400 C C . TYR B 1 353 ? -5.961 -30.781 -22.812 1 91.94 353 TYR B C 1
ATOM 7402 O O . TYR B 1 353 ? -6.797 -29.891 -22.953 1 91.94 353 TYR B O 1
ATOM 7410 N N . ASN B 1 354 ? -6.262 -31.922 -22.328 1 91.38 354 ASN B N 1
ATOM 7411 C CA . ASN B 1 354 ? -7.555 -32.219 -21.719 1 91.38 354 ASN B CA 1
ATOM 7412 C C . ASN B 1 354 ? -7.578 -31.891 -20.234 1 91.38 354 ASN B C 1
ATOM 7414 O O . ASN B 1 354 ? -7.309 -32.75 -19.391 1 91.38 354 ASN B O 1
ATOM 7418 N N . THR B 1 355 ? -7.879 -30.688 -19.922 1 93.56 355 THR B N 1
ATOM 7419 C CA . THR B 1 355 ? -7.793 -30.203 -18.547 1 93.56 355 THR B CA 1
ATOM 7420 C C . THR B 1 355 ? -8.914 -29.203 -18.266 1 93.56 355 THR B C 1
ATOM 7422 O O . THR B 1 355 ? -9.352 -28.469 -19.156 1 93.56 355 THR B O 1
ATOM 7425 N N . VAL B 1 356 ? -9.391 -29.172 -17.016 1 91.81 356 VAL B N 1
ATOM 7426 C CA . VAL B 1 356 ? -10.375 -28.172 -16.609 1 91.81 356 VAL B CA 1
ATOM 7427 C C . VAL B 1 356 ? -9.664 -26.906 -16.141 1 91.81 356 VAL B C 1
ATOM 7429 O O . VAL B 1 356 ? -10.289 -25.859 -15.969 1 91.81 356 VAL B O 1
ATOM 7432 N N . ASN B 1 357 ? -8.32 -27 -15.961 1 94.81 357 ASN B N 1
ATOM 7433 C CA . ASN B 1 357 ? -7.539 -25.828 -15.547 1 94.81 357 ASN B CA 1
ATOM 7434 C C . ASN B 1 357 ? -7.598 -24.719 -16.578 1 94.81 357 ASN B C 1
ATOM 7436 O O . ASN B 1 357 ? -7.25 -23.562 -16.297 1 94.81 357 ASN B O 1
ATOM 7440 N N . TRP B 1 358 ? -8.094 -25.031 -17.781 1 92.56 358 TRP B N 1
ATOM 7441 C CA . TRP B 1 358 ? -8.062 -24.078 -18.891 1 92.56 358 TRP B CA 1
ATOM 7442 C C . TRP B 1 358 ? -8.906 -22.844 -18.578 1 92.56 358 TRP B C 1
ATOM 7444 O O . TRP B 1 358 ? -8.711 -21.781 -19.156 1 92.56 358 TRP B O 1
ATOM 7454 N N . LYS B 1 359 ? -9.805 -22.906 -17.672 1 92.19 359 LYS B N 1
ATOM 7455 C CA . LYS B 1 359 ? -10.703 -21.828 -17.312 1 92.19 359 LYS B CA 1
ATOM 7456 C C . LYS B 1 359 ? -9.922 -20.609 -16.828 1 92.19 359 LYS B C 1
ATOM 7458 O O . LYS B 1 359 ? -10.367 -19.469 -17 1 92.19 359 LYS B O 1
ATOM 7463 N N . PHE B 1 360 ? -8.766 -20.875 -16.203 1 95.44 360 PHE B N 1
ATOM 7464 C CA . PHE B 1 360 ? -8.023 -19.797 -15.578 1 95.44 360 PHE B CA 1
ATOM 7465 C C . PHE B 1 360 ? -6.699 -19.547 -16.281 1 95.44 360 PHE B C 1
ATOM 7467 O O . PHE B 1 360 ? -5.781 -18.953 -15.719 1 95.44 360 PHE B O 1
ATOM 7474 N N . ASN B 1 361 ? -6.574 -20.016 -17.547 1 95.19 361 ASN B N 1
ATOM 7475 C CA . ASN B 1 361 ? -5.383 -19.703 -18.328 1 95.19 361 ASN B CA 1
ATOM 7476 C C . ASN B 1 361 ? -5.266 -18.203 -18.594 1 95.19 361 ASN B C 1
ATOM 7478 O O . ASN B 1 361 ? -6.258 -17.547 -18.906 1 95.19 361 ASN B O 1
ATOM 7482 N N . PRO B 1 362 ? -4.043 -17.656 -18.406 1 95.31 362 PRO B N 1
ATOM 7483 C CA . PRO B 1 362 ? -3.842 -16.297 -18.906 1 95.31 362 PRO B CA 1
ATOM 7484 C C . PRO B 1 362 ? -3.955 -16.219 -20.422 1 95.31 362 PRO B C 1
ATOM 7486 O O . PRO B 1 362 ? -3.588 -17.156 -21.125 1 95.31 362 PRO B O 1
ATOM 7489 N N . ILE B 1 363 ? -4.512 -15.164 -20.922 1 94.31 363 ILE B N 1
ATOM 7490 C CA . ILE B 1 363 ? -4.742 -14.992 -22.344 1 94.31 363 ILE B CA 1
ATOM 7491 C C . ILE B 1 363 ? -3.91 -13.82 -22.859 1 94.31 363 ILE B C 1
ATOM 7493 O O . ILE B 1 363 ? -3.98 -12.711 -22.328 1 94.31 363 ILE B O 1
ATOM 7497 N N . GLN B 1 364 ? -3.203 -14.188 -23.953 1 93.25 364 GLN B N 1
ATOM 7498 C CA . GLN B 1 364 ? -2.439 -13.125 -24.609 1 93.25 364 GLN B CA 1
ATOM 7499 C C . GLN B 1 364 ? -3.354 -12.008 -25.094 1 93.25 364 GLN B C 1
ATOM 7501 O O . GLN B 1 364 ? -4.344 -12.258 -25.781 1 93.25 364 GLN B O 1
ATOM 7506 N N . GLY B 1 365 ? -3.129 -10.789 -24.703 1 92.31 365 GLY B N 1
ATOM 7507 C CA . GLY B 1 365 ? -3.904 -9.664 -25.203 1 92.31 365 GLY B CA 1
ATOM 7508 C C . GLY B 1 365 ? -4.742 -9 -24.125 1 92.31 365 GLY B C 1
ATOM 7509 O O . GLY B 1 365 ? -5.309 -7.93 -24.344 1 92.31 365 GLY B O 1
ATOM 7510 N N . ILE B 1 366 ? -4.875 -9.672 -23.016 1 95.5 366 ILE B N 1
ATOM 7511 C CA . ILE B 1 366 ? -5.555 -9.008 -21.906 1 95.5 366 ILE B CA 1
ATOM 7512 C C . ILE B 1 366 ? -4.785 -7.75 -21.5 1 95.5 366 ILE B C 1
ATOM 7514 O O . ILE B 1 366 ? -3.598 -7.82 -21.172 1 95.5 366 ILE B O 1
ATOM 7518 N N . THR B 1 367 ? -5.461 -6.621 -21.5 1 95 367 THR B N 1
ATOM 7519 C CA . THR B 1 367 ? -4.805 -5.359 -21.188 1 95 367 THR B CA 1
ATOM 7520 C C . THR B 1 367 ? -5.488 -4.684 -20 1 95 367 THR B C 1
ATOM 7522 O O . THR B 1 367 ? -5.055 -3.619 -19.547 1 95 367 THR B O 1
ATOM 7525 N N . THR B 1 368 ? -6.59 -5.281 -19.516 1 97.5 368 THR B N 1
ATOM 7526 C CA . THR B 1 368 ? -7.316 -4.746 -18.375 1 97.5 368 THR B CA 1
ATOM 7527 C C . THR B 1 368 ? -6.812 -5.371 -17.078 1 97.5 368 THR B C 1
ATOM 7529 O O . THR B 1 368 ? -6.387 -6.527 -17.062 1 97.5 368 THR B O 1
ATOM 7532 N N . ASP B 1 369 ? -6.867 -4.641 -16.016 1 96.75 369 ASP B N 1
ATOM 7533 C CA . ASP B 1 369 ? -6.418 -5.164 -14.727 1 96.75 369 ASP B CA 1
ATOM 7534 C C . ASP B 1 369 ? -7.477 -6.07 -14.102 1 96.75 369 ASP B C 1
ATOM 7536 O O . ASP B 1 369 ? -7.195 -6.793 -13.148 1 96.75 369 ASP B O 1
ATOM 7540 N N . ALA B 1 370 ? -8.641 -6.062 -14.68 1 97.94 370 ALA B N 1
ATOM 7541 C CA . ALA B 1 370 ? -9.734 -6.898 -14.18 1 97.94 370 ALA B CA 1
ATOM 7542 C C . ALA B 1 370 ? -10.297 -7.781 -15.289 1 97.94 370 ALA B C 1
ATOM 7544 O O . ALA B 1 370 ? -10.383 -7.355 -16.453 1 97.94 370 ALA B O 1
ATOM 7545 N N . VAL B 1 371 ? -10.695 -8.961 -14.867 1 97.88 371 VAL B N 1
ATOM 7546 C CA . VAL B 1 371 ? -11.453 -9.836 -15.758 1 97.88 371 VAL B CA 1
ATOM 7547 C C . VAL B 1 371 ? -12.734 -10.289 -15.062 1 97.88 371 VAL B C 1
ATOM 7549 O O . VAL B 1 371 ? -12.789 -10.391 -13.836 1 97.88 371 VAL B O 1
ATOM 7552 N N . PHE B 1 372 ? -13.727 -10.43 -15.828 1 97.44 372 PHE B N 1
ATOM 7553 C CA . PHE B 1 372 ? -14.961 -11.094 -15.414 1 97.44 372 PHE B CA 1
ATOM 7554 C C . PHE B 1 372 ? -15.078 -12.461 -16.078 1 97.44 372 PHE B C 1
ATOM 7556 O O . PHE B 1 372 ? -15.195 -12.562 -17.297 1 97.44 372 PHE B O 1
ATOM 7563 N N . LEU B 1 373 ? -14.992 -13.445 -15.25 1 96 373 LEU B N 1
ATOM 7564 C CA . LEU B 1 373 ? -15.18 -14.805 -15.742 1 96 373 LEU B CA 1
ATOM 7565 C C . LEU B 1 373 ? -16.656 -15.164 -15.812 1 96 373 LEU B C 1
ATOM 7567 O O . LEU B 1 373 ? -17.281 -15.398 -14.773 1 96 373 LEU B O 1
ATOM 7571 N N . ALA B 1 374 ? -17.125 -15.234 -17.016 1 91.62 374 ALA B N 1
ATOM 7572 C CA . ALA B 1 374 ? -18.547 -15.438 -17.234 1 91.62 374 ALA B CA 1
ATOM 7573 C C . ALA B 1 374 ? -18.844 -16.875 -17.641 1 91.62 374 ALA B C 1
ATOM 7575 O O . ALA B 1 374 ? -18.391 -17.344 -18.688 1 91.62 374 ALA B O 1
ATOM 7576 N N . ASP B 1 375 ? -19.531 -17.469 -16.797 1 82.88 375 ASP B N 1
ATOM 7577 C CA . ASP B 1 375 ? -20.016 -18.797 -17.156 1 82.88 375 ASP B CA 1
ATOM 7578 C C . ASP B 1 375 ? -21.328 -18.703 -17.953 1 82.88 375 ASP B C 1
ATOM 7580 O O . ASP B 1 375 ? -22.156 -17.828 -17.688 1 82.88 375 ASP B O 1
ATOM 7584 N N . GLU B 1 376 ? -21.516 -19.562 -18.812 1 71.12 376 GLU B N 1
ATOM 7585 C CA . GLU B 1 376 ? -22.625 -19.5 -19.766 1 71.12 376 GLU B CA 1
ATOM 7586 C C . GLU B 1 376 ? -23.969 -19.672 -19.078 1 71.12 376 GLU B C 1
ATOM 7588 O O . GLU B 1 376 ? -25 -19.234 -19.594 1 71.12 376 GLU B O 1
ATOM 7593 N N . ASN B 1 377 ? -23.938 -20.172 -17.938 1 67.94 377 ASN B N 1
ATOM 7594 C CA . ASN B 1 377 ? -25.219 -20.531 -17.344 1 67.94 377 ASN B CA 1
ATOM 7595 C C . ASN B 1 377 ? -25.703 -19.469 -16.359 1 67.94 377 ASN B C 1
ATOM 7597 O O . ASN B 1 377 ? -26.734 -19.641 -15.703 1 67.94 377 ASN B O 1
ATOM 7601 N N . ILE B 1 378 ? -24.984 -18.469 -16.234 1 70.44 378 ILE B N 1
ATOM 7602 C CA . ILE B 1 378 ? -25.375 -17.406 -15.312 1 70.44 378 ILE B CA 1
ATOM 7603 C C . ILE B 1 378 ? -25.391 -16.062 -16.031 1 70.44 378 ILE B C 1
ATOM 7605 O O . ILE B 1 378 ? -24.422 -15.703 -16.703 1 70.44 378 ILE B O 1
ATOM 7609 N N . ILE B 1 379 ? -26.531 -15.5 -15.945 1 73.5 379 ILE B N 1
ATOM 7610 C CA . ILE B 1 379 ? -26.625 -14.195 -16.578 1 73.5 379 ILE B CA 1
ATOM 7611 C C . ILE B 1 379 ? -27.047 -13.148 -15.547 1 73.5 379 ILE B C 1
ATOM 7613 O O . ILE B 1 379 ? -27.953 -13.375 -14.75 1 73.5 379 ILE B O 1
ATOM 7617 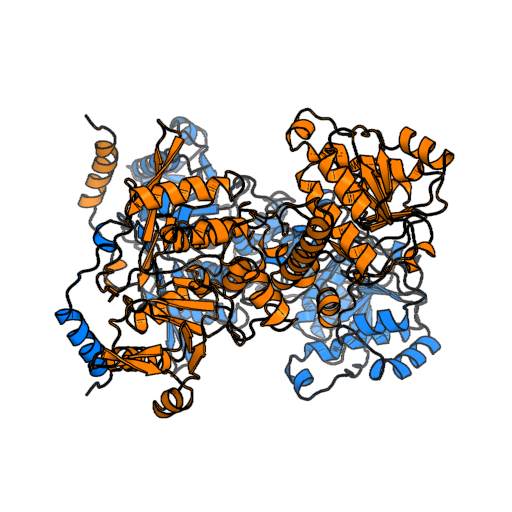N N . THR B 1 380 ? -26.312 -12.133 -15.484 1 81.06 380 THR B N 1
ATOM 7618 C CA . THR B 1 380 ? -26.625 -10.969 -14.664 1 81.06 380 THR B CA 1
ATOM 7619 C C . THR B 1 380 ? -26.953 -9.766 -15.539 1 81.06 380 THR B C 1
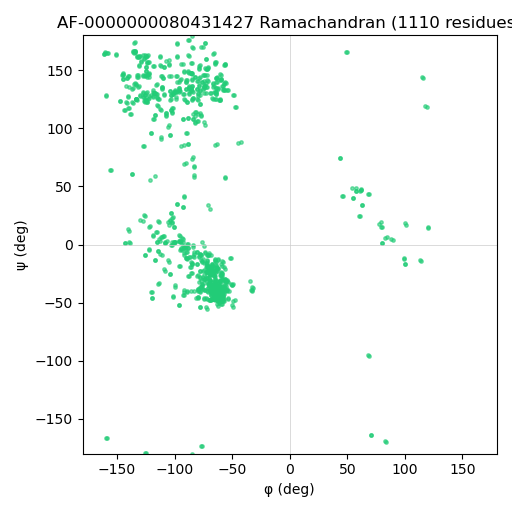ATOM 7621 O O . THR B 1 380 ? -26.625 -9.742 -16.734 1 81.06 380 THR B O 1
ATOM 7624 N N . SER B 1 381 ? -27.766 -8.844 -14.945 1 85.44 381 SER B N 1
ATOM 7625 C CA . SER B 1 381 ? -28.031 -7.613 -15.688 1 85.44 381 SER B CA 1
ATOM 7626 C C . SER B 1 381 ? -26.75 -6.793 -15.867 1 85.44 381 SER B C 1
ATOM 7628 O O . SER B 1 381 ? -25.797 -6.953 -15.117 1 85.44 381 SER B O 1
ATOM 7630 N N . LEU B 1 382 ? -26.812 -6.016 -16.875 1 89.12 382 LEU B N 1
ATOM 7631 C CA . LEU B 1 382 ? -25.672 -5.145 -17.141 1 89.12 382 LEU B CA 1
ATOM 7632 C C . LEU B 1 382 ? -25.438 -4.191 -15.977 1 89.12 382 LEU B C 1
ATOM 7634 O O . LEU B 1 382 ? -24.297 -3.912 -15.625 1 89.12 382 LEU B O 1
ATOM 7638 N N . GLU B 1 383 ? -26.484 -3.703 -15.367 1 90.5 383 GLU B N 1
ATOM 7639 C CA . GLU B 1 383 ? -26.391 -2.797 -14.227 1 90.5 383 GLU B CA 1
ATOM 7640 C C . GLU B 1 383 ? -25.719 -3.482 -13.039 1 90.5 383 GLU B C 1
ATOM 7642 O O . GLU B 1 383 ? -24.859 -2.891 -12.375 1 90.5 383 GLU B O 1
ATOM 7647 N N . ASP B 1 384 ? -26.125 -4.703 -12.844 1 92.25 384 ASP B N 1
ATOM 7648 C CA . ASP B 1 384 ? -25.547 -5.465 -11.75 1 92.25 384 ASP B CA 1
ATOM 7649 C C . ASP B 1 384 ? -24.062 -5.766 -12.023 1 92.25 384 ASP B C 1
ATOM 7651 O O . ASP B 1 384 ? -23.234 -5.719 -11.109 1 92.25 384 ASP B O 1
ATOM 7655 N N . LEU B 1 385 ? -23.828 -6.062 -13.242 1 94.25 385 LEU B N 1
ATOM 7656 C CA . LEU B 1 385 ? -22.453 -6.336 -13.641 1 94.25 385 LEU B CA 1
ATOM 7657 C C . LEU B 1 385 ? -21.562 -5.109 -13.43 1 94.25 385 LEU B C 1
ATOM 7659 O O . LEU B 1 385 ? -20.484 -5.215 -12.859 1 94.25 385 LEU B O 1
ATOM 7663 N N . GLU B 1 386 ? -22.016 -3.986 -13.875 1 96.12 386 GLU B N 1
ATOM 7664 C CA . GLU B 1 386 ? -21.25 -2.748 -13.727 1 96.12 386 GLU B CA 1
ATOM 7665 C C . GLU B 1 386 ? -21.109 -2.359 -12.258 1 96.12 386 GLU B C 1
ATOM 7667 O O . GLU B 1 386 ? -20.062 -1.868 -11.836 1 96.12 386 GLU B O 1
ATOM 7672 N N . PHE B 1 387 ? -22.172 -2.574 -11.477 1 96.44 387 PHE B N 1
ATOM 7673 C CA . PHE B 1 387 ? -22.109 -2.342 -10.039 1 96.44 387 PHE B CA 1
ATOM 7674 C C . PHE B 1 387 ? -21.062 -3.232 -9.391 1 96.44 387 PHE B C 1
ATOM 7676 O O . PHE B 1 387 ? -20.266 -2.768 -8.562 1 96.44 387 PHE B O 1
ATOM 7683 N N . ALA B 1 388 ? -21.031 -4.473 -9.773 1 97.12 388 ALA B N 1
ATOM 7684 C CA . ALA B 1 388 ? -20.047 -5.418 -9.242 1 97.12 388 ALA B CA 1
ATOM 7685 C C . ALA B 1 388 ? -18.625 -4.996 -9.609 1 97.12 388 ALA B C 1
ATOM 7687 O O . ALA B 1 388 ? -17.703 -5.137 -8.797 1 97.12 388 ALA B O 1
ATOM 7688 N N . TYR B 1 389 ? -18.469 -4.488 -10.789 1 97.88 389 TYR B N 1
ATOM 7689 C CA . TYR B 1 389 ? -17.156 -3.994 -11.211 1 97.88 389 TYR B CA 1
ATOM 7690 C C . TYR B 1 389 ? -16.719 -2.82 -10.344 1 97.88 389 TYR B C 1
ATOM 7692 O O . TYR B 1 389 ? -15.562 -2.754 -9.922 1 97.88 389 TYR B O 1
ATOM 7700 N N . ASP B 1 390 ? -17.594 -1.92 -10.125 1 97.06 390 ASP B N 1
ATOM 7701 C CA . ASP B 1 390 ? -17.281 -0.774 -9.281 1 97.06 390 ASP B CA 1
ATOM 7702 C C . ASP B 1 390 ? -16.891 -1.223 -7.875 1 97.06 390 ASP B C 1
ATOM 7704 O O . ASP B 1 390 ? -15.969 -0.663 -7.277 1 97.06 390 ASP B O 1
ATOM 7708 N N . LEU B 1 391 ? -17.625 -2.193 -7.395 1 97.5 391 LEU B N 1
ATOM 7709 C CA . LEU B 1 391 ? -17.281 -2.756 -6.094 1 97.5 391 LEU B CA 1
ATOM 7710 C C . LEU B 1 391 ? -15.891 -3.383 -6.137 1 97.5 391 LEU B C 1
ATOM 7712 O O . LEU B 1 391 ? -15.078 -3.18 -5.227 1 97.5 391 LEU B O 1
ATOM 7716 N N . TRP B 1 392 ? -15.617 -4.125 -7.156 1 97.94 392 TRP B N 1
ATOM 7717 C CA . TRP B 1 392 ? -14.305 -4.746 -7.305 1 97.94 392 TRP B CA 1
ATOM 7718 C C . TRP B 1 392 ? -13.203 -3.693 -7.332 1 97.94 392 TRP B C 1
ATOM 7720 O O . TRP B 1 392 ? -12.148 -3.869 -6.715 1 97.94 392 TRP B O 1
ATOM 7730 N N . LYS B 1 393 ? -13.406 -2.621 -8.016 1 96.31 393 LYS B N 1
ATOM 7731 C CA . LYS B 1 393 ? -12.422 -1.554 -8.148 1 96.31 393 LYS B CA 1
ATOM 7732 C C . LYS B 1 393 ? -12 -1.028 -6.773 1 96.31 393 LYS B C 1
ATOM 7734 O O . LYS B 1 393 ? -10.852 -0.619 -6.586 1 96.31 393 LYS B O 1
ATOM 7739 N N . LYS B 1 394 ? -12.883 -1.104 -5.852 1 94.94 394 LYS B N 1
ATOM 7740 C CA . LYS B 1 394 ? -12.602 -0.64 -4.496 1 94.94 394 LYS B CA 1
ATOM 7741 C C . LYS B 1 394 ? -12.031 -1.766 -3.641 1 94.94 394 LYS B C 1
ATOM 7743 O O . LYS B 1 394 ? -11.602 -1.534 -2.506 1 94.94 394 LYS B O 1
ATOM 7748 N N . ASN B 1 395 ? -12.125 -3.012 -4.188 1 96 395 ASN B N 1
ATOM 7749 C CA . ASN B 1 395 ? -11.664 -4.207 -3.488 1 96 395 ASN B CA 1
ATOM 7750 C C . ASN B 1 395 ? -10.898 -5.145 -4.418 1 96 395 ASN B C 1
ATOM 7752 O O . ASN B 1 395 ? -11.227 -6.328 -4.523 1 96 395 ASN B O 1
ATOM 7756 N N . MET B 1 396 ? -9.867 -4.691 -4.945 1 95.75 396 MET B N 1
ATOM 7757 C CA . MET B 1 396 ? -9.211 -5.34 -6.074 1 95.75 396 MET B CA 1
ATOM 7758 C C . MET B 1 396 ? -8.523 -6.633 -5.641 1 95.75 396 MET B C 1
ATOM 7760 O O . MET B 1 396 ? -8.219 -7.488 -6.473 1 95.75 396 MET B O 1
ATOM 7764 N N . ASP B 1 397 ? -8.289 -6.809 -4.406 1 95.69 397 ASP B N 1
ATOM 7765 C CA . ASP B 1 397 ? -7.57 -7.984 -3.916 1 95.69 397 ASP B CA 1
ATOM 7766 C C . ASP B 1 397 ? -8.531 -9.133 -3.629 1 95.69 397 ASP B C 1
ATOM 7768 O O . ASP B 1 397 ? -8.102 -10.227 -3.248 1 95.69 397 ASP B O 1
ATOM 7772 N N . SER B 1 398 ? -9.812 -8.859 -3.811 1 97.62 398 SER B N 1
ATOM 7773 C CA . SER B 1 398 ? -10.828 -9.859 -3.525 1 97.62 398 SER B CA 1
ATOM 7774 C C . SER B 1 398 ? -11.469 -10.383 -4.809 1 97.62 398 SER B C 1
ATOM 7776 O O . SER B 1 398 ? -11.461 -9.703 -5.832 1 97.62 398 SER B O 1
ATOM 7778 N N . ILE B 1 399 ? -11.93 -11.633 -4.684 1 98.44 399 ILE B N 1
ATOM 7779 C CA . ILE B 1 399 ? -12.859 -12.109 -5.699 1 98.44 399 ILE B CA 1
ATOM 7780 C C . ILE B 1 399 ? -14.258 -11.562 -5.41 1 98.44 399 ILE B C 1
ATOM 7782 O O . ILE B 1 399 ? -14.727 -11.617 -4.273 1 98.44 399 ILE B O 1
ATOM 7786 N N . VAL B 1 400 ? -14.875 -11 -6.422 1 98.31 400 VAL B N 1
ATOM 7787 C CA . VAL B 1 400 ? -16.219 -10.438 -6.281 1 98.31 400 VAL B CA 1
ATOM 7788 C C . VAL B 1 400 ? -17.188 -11.188 -7.195 1 98.31 400 VAL B C 1
ATOM 7790 O O . VAL B 1 400 ? -16.891 -11.406 -8.367 1 98.31 400 VAL B O 1
ATOM 7793 N N . GLY B 1 401 ? -18.266 -11.609 -6.688 1 96.19 401 GLY B N 1
ATOM 7794 C CA . GLY B 1 401 ? -19.219 -12.344 -7.516 1 96.19 401 GLY B CA 1
ATOM 7795 C C . GLY B 1 401 ? -20.625 -12.344 -6.949 1 96.19 401 GLY B C 1
ATOM 7796 O O . GLY B 1 401 ? -20.938 -11.547 -6.062 1 96.19 401 GLY B O 1
ATOM 7797 N N . PHE B 1 402 ? -21.516 -13.227 -7.48 1 92.62 402 PHE B N 1
ATOM 7798 C CA . PHE B 1 402 ? -22.938 -13.141 -7.223 1 92.62 402 PHE B CA 1
ATOM 7799 C C . PHE B 1 402 ? -23.438 -14.375 -6.492 1 92.62 402 PHE B C 1
ATOM 7801 O O . PHE B 1 402 ? -24.562 -14.391 -5.969 1 92.62 402 PHE B O 1
ATOM 7808 N N . LYS B 1 403 ? -22.594 -15.375 -6.473 1 91.88 403 LYS B N 1
ATOM 7809 C CA . LYS B 1 403 ? -22.938 -16.609 -5.777 1 91.88 403 LYS B CA 1
ATOM 7810 C C . LYS B 1 403 ? -21.797 -17.078 -4.887 1 91.88 403 LYS B C 1
ATOM 7812 O O . LYS B 1 403 ? -20.625 -16.953 -5.254 1 91.88 403 LYS B O 1
ATOM 7817 N N . SER B 1 404 ? -22.25 -17.641 -3.756 1 94.44 404 SER B N 1
ATOM 7818 C CA . SER B 1 404 ? -21.203 -17.953 -2.775 1 94.44 404 SER B CA 1
ATOM 7819 C C . SER B 1 404 ? -21.312 -19.406 -2.301 1 94.44 404 SER B C 1
ATOM 7821 O O . SER B 1 404 ? -22.344 -20.047 -2.461 1 94.44 404 SER B O 1
ATOM 7823 N N . ASP B 1 405 ? -20.266 -19.891 -1.833 1 96.19 405 ASP B N 1
ATOM 7824 C CA . ASP B 1 405 ? -20.156 -21.125 -1.063 1 96.19 405 ASP B CA 1
ATOM 7825 C C . ASP B 1 405 ? -19.266 -20.922 0.164 1 96.19 405 ASP B C 1
ATOM 7827 O O . ASP B 1 405 ? -18.609 -19.891 0.305 1 96.19 405 ASP B O 1
ATOM 7831 N N . ALA B 1 406 ? -19.328 -21.891 1.069 1 97.69 406 ALA B N 1
ATOM 7832 C CA . ALA B 1 406 ? -18.594 -21.75 2.324 1 97.69 406 ALA B CA 1
ATOM 7833 C C . ALA B 1 406 ? -17.859 -23.047 2.688 1 97.69 406 ALA B C 1
ATOM 7835 O O . ALA B 1 406 ? -17.953 -24.031 1.961 1 97.69 406 ALA B O 1
ATOM 7836 N N . HIS B 1 407 ? -16.984 -22.953 3.619 1 97.94 407 HIS B N 1
ATOM 7837 C CA . HIS B 1 407 ? -16.422 -24.125 4.293 1 97.94 407 HIS B CA 1
ATOM 7838 C C . HIS B 1 407 ? -16.734 -24.109 5.785 1 97.94 407 HIS B C 1
ATOM 7840 O O . HIS B 1 407 ? -17.016 -23.047 6.352 1 97.94 407 HIS B O 1
ATOM 7846 N N . SER B 1 408 ? -16.766 -25.25 6.344 1 96.94 408 SER B N 1
ATOM 7847 C CA . SER B 1 408 ? -16.984 -25.375 7.781 1 96.94 408 SER B CA 1
ATOM 7848 C C . SER B 1 408 ? -16 -26.359 8.406 1 96.94 408 SER B C 1
ATOM 7850 O O . SER B 1 408 ? -15.719 -27.406 7.824 1 96.94 408 SER B O 1
ATOM 7852 N N . LEU B 1 409 ? -15.531 -25.984 9.523 1 95.06 409 LEU B N 1
ATOM 7853 C CA . LEU B 1 409 ? -14.625 -26.859 10.242 1 95.06 409 LEU B CA 1
ATOM 7854 C C . LEU B 1 409 ? -15.398 -27.875 11.094 1 95.06 409 LEU B C 1
ATOM 7856 O O . LEU B 1 409 ? -16.297 -27.484 11.859 1 95.06 409 LEU B O 1
ATOM 7860 N N . GLN B 1 410 ? -15.094 -29.078 10.867 1 92.62 410 GLN B N 1
ATOM 7861 C CA . GLN B 1 410 ? -15.586 -30.141 11.734 1 92.62 410 GLN B CA 1
ATOM 7862 C C . GLN B 1 410 ? -14.586 -30.453 12.844 1 92.62 410 GLN B C 1
ATOM 7864 O O . GLN B 1 410 ? -13.609 -31.172 12.617 1 92.62 410 GLN B O 1
ATOM 7869 N N . THR B 1 411 ? -14.867 -30.094 14 1 90.12 411 THR B N 1
ATOM 7870 C CA . THR B 1 411 ? -13.938 -30.156 15.133 1 90.12 411 THR B CA 1
ATOM 7871 C C . THR B 1 411 ? -13.617 -31.609 15.492 1 90.12 411 THR B C 1
ATOM 7873 O O . THR B 1 411 ? -12.5 -31.922 15.891 1 90.12 411 THR B O 1
ATOM 7876 N N . ALA B 1 412 ? -14.555 -32.5 15.398 1 89.94 412 ALA B N 1
ATOM 7877 C CA . ALA B 1 412 ? -14.375 -33.875 15.773 1 89.94 412 ALA B CA 1
ATOM 7878 C C . ALA B 1 412 ? -13.281 -34.562 14.93 1 89.94 412 ALA B C 1
ATOM 7880 O O . ALA B 1 412 ? -12.5 -35.344 15.438 1 89.94 412 ALA B O 1
ATOM 7881 N N . THR B 1 413 ? -13.188 -34.188 13.68 1 90.69 413 THR B N 1
ATOM 7882 C CA . THR B 1 413 ? -12.266 -34.844 12.766 1 90.69 413 THR B CA 1
ATOM 7883 C C . THR B 1 413 ? -11.172 -33.875 12.312 1 90.69 413 THR B C 1
ATOM 7885 O O . THR B 1 413 ? -10.258 -34.25 11.586 1 90.69 413 THR B O 1
ATOM 7888 N N . ASP B 1 414 ? -11.305 -32.594 12.719 1 92.06 414 ASP B N 1
ATOM 7889 C CA . ASP B 1 414 ? -10.375 -31.562 12.289 1 92.06 414 ASP B CA 1
ATOM 7890 C C . ASP B 1 414 ? -10.289 -31.5 10.766 1 92.06 414 ASP B C 1
ATOM 7892 O O . ASP B 1 414 ? -9.195 -31.547 10.195 1 92.06 414 ASP B O 1
ATOM 7896 N N . SER B 1 415 ? -11.367 -31.641 10.109 1 95.44 415 SER B N 1
ATOM 7897 C CA . SER B 1 415 ? -11.508 -31.578 8.656 1 95.44 415 SER B CA 1
ATOM 7898 C C . SER B 1 415 ? -12.516 -30.516 8.25 1 95.44 415 SER B C 1
ATOM 7900 O O . SER B 1 415 ? -13.289 -30.031 9.078 1 95.44 415 SER B O 1
ATOM 7902 N N . TYR B 1 416 ? -12.422 -30.188 7.043 1 97.31 416 TYR B N 1
ATOM 7903 C CA . TYR B 1 416 ? -13.336 -29.172 6.543 1 97.31 416 TYR B CA 1
ATOM 7904 C C . TYR B 1 416 ? -14.438 -29.781 5.695 1 97.31 416 TYR B C 1
ATOM 7906 O O . TYR B 1 416 ? -14.195 -30.734 4.953 1 97.31 416 TYR B O 1
ATOM 7914 N N . THR B 1 417 ? -15.578 -29.203 5.789 1 97.06 417 THR B N 1
ATOM 7915 C CA . THR B 1 417 ? -16.703 -29.578 4.949 1 97.06 417 THR B CA 1
ATOM 7916 C C . THR B 1 417 ? -17.109 -28.422 4.031 1 97.06 417 THR B C 1
ATOM 7918 O O . THR B 1 417 ? -17.109 -27.266 4.445 1 97.06 417 THR B O 1
ATOM 7921 N N . PHE B 1 418 ? -17.391 -28.797 2.816 1 97 418 PHE B N 1
ATOM 7922 C CA . PHE B 1 418 ? -17.938 -27.859 1.854 1 97 418 PHE B CA 1
ATOM 7923 C C . PHE B 1 418 ? -19.422 -27.594 2.145 1 97 418 PHE B C 1
ATOM 7925 O O . PHE B 1 418 ? -20.172 -28.516 2.463 1 97 418 PHE B O 1
ATOM 7932 N N . VAL B 1 419 ? -19.781 -26.312 2.117 1 95.88 419 VAL B N 1
ATOM 7933 C CA . VAL B 1 419 ? -21.172 -25.906 2.346 1 95.88 419 VAL B CA 1
ATOM 7934 C C . VAL B 1 419 ? -21.656 -25.047 1.181 1 95.88 419 VAL B C 1
ATOM 7936 O O . VAL B 1 419 ? -20.984 -24.094 0.779 1 95.88 419 VAL B O 1
ATOM 7939 N N . GLU B 1 420 ? -22.75 -25.391 0.638 1 92.81 420 GLU B N 1
ATOM 7940 C CA . GLU B 1 420 ? -23.344 -24.578 -0.417 1 92.81 420 GLU B CA 1
ATOM 7941 C C . GLU B 1 420 ? -23.922 -23.281 0.146 1 92.81 420 GLU B C 1
ATOM 7943 O O . GLU B 1 420 ? -24.578 -23.281 1.188 1 92.81 420 GLU B O 1
ATOM 7948 N N . ASN B 1 421 ? -23.641 -22.234 -0.538 1 93.56 421 ASN B N 1
ATOM 7949 C CA . ASN B 1 421 ? -24.125 -20.906 -0.193 1 93.56 421 ASN B CA 1
ATOM 7950 C C . ASN B 1 421 ? -23.484 -20.391 1.099 1 93.56 421 ASN B C 1
ATOM 7952 O O . ASN B 1 421 ? -22.344 -19.938 1.095 1 93.56 421 ASN B O 1
ATOM 7956 N N . LEU B 1 422 ? -24.219 -20.594 2.271 1 96.44 422 LEU B N 1
ATOM 7957 C CA . LEU B 1 422 ? -23.75 -20.047 3.545 1 96.44 422 LEU B CA 1
ATOM 7958 C C . LEU B 1 422 ? -23.578 -21.172 4.574 1 96.44 422 LEU B C 1
ATOM 7960 O O . LEU B 1 422 ? -24.328 -22.156 4.551 1 96.44 422 LEU B O 1
ATOM 7964 N N . ASP B 1 423 ? -22.609 -21 5.441 1 96.19 423 ASP B N 1
ATOM 7965 C CA 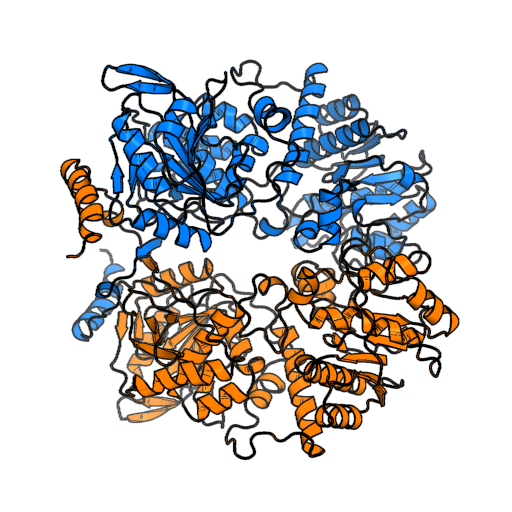. ASP B 1 423 ? -22.516 -21.938 6.555 1 96.19 423 ASP B CA 1
ATOM 7966 C C . ASP B 1 423 ? -23.562 -21.641 7.625 1 96.19 423 ASP B C 1
ATOM 7968 O O . ASP B 1 423 ? -24.438 -20.797 7.422 1 96.19 423 ASP B O 1
ATOM 7972 N N . ASN B 1 424 ? -23.469 -22.359 8.75 1 94.38 424 ASN B N 1
ATOM 7973 C CA . ASN B 1 424 ? -24.484 -22.266 9.789 1 94.38 424 ASN B CA 1
ATOM 7974 C C . ASN B 1 424 ? -24.469 -20.906 10.477 1 94.38 424 ASN B C 1
ATOM 7976 O O . ASN B 1 424 ? -25.453 -20.516 11.102 1 94.38 424 ASN B O 1
ATOM 7980 N N . ASP B 1 425 ? -23.422 -20.203 10.375 1 95.12 425 ASP B N 1
ATOM 7981 C CA . ASP B 1 425 ? -23.281 -18.875 10.984 1 95.12 425 ASP B CA 1
ATOM 7982 C C . ASP B 1 425 ? -23.5 -17.781 9.945 1 95.12 425 ASP B C 1
ATOM 7984 O O . ASP B 1 425 ? -23.125 -16.625 10.164 1 95.12 425 ASP B O 1
ATOM 7988 N N . ASN B 1 426 ? -24.047 -18.109 8.812 1 95.94 426 ASN B N 1
ATOM 7989 C CA . ASN B 1 426 ? -24.344 -17.188 7.723 1 95.94 426 ASN B CA 1
ATOM 7990 C C . ASN B 1 426 ? -23.078 -16.531 7.18 1 95.94 426 ASN B C 1
ATOM 7992 O O . ASN B 1 426 ? -23.031 -15.305 7.023 1 95.94 426 ASN B O 1
ATOM 7996 N N . ARG B 1 427 ? -22.156 -17.391 6.969 1 97.44 427 ARG B N 1
ATOM 7997 C CA . ARG B 1 427 ? -20.906 -16.922 6.379 1 97.44 427 ARG B CA 1
ATOM 7998 C C . ARG B 1 427 ? -20.578 -17.688 5.098 1 97.44 427 ARG B C 1
ATOM 8000 O O . ARG B 1 427 ? -21.094 -18.797 4.883 1 97.44 427 ARG B O 1
ATOM 8007 N N . TYR B 1 428 ? -19.781 -17.062 4.23 1 98.12 428 TYR B N 1
ATOM 8008 C CA . TYR B 1 428 ? -19.266 -17.688 3.012 1 98.12 428 TYR B CA 1
ATOM 8009 C C . TYR B 1 428 ? -17.766 -17.438 2.869 1 98.12 428 TYR B C 1
ATOM 8011 O O . TYR B 1 428 ? -17.203 -16.594 3.553 1 98.12 428 TYR B O 1
ATOM 8019 N N . SER B 1 429 ? -17.078 -18.25 2.041 1 98.31 429 SER B N 1
ATOM 8020 C CA . SER B 1 429 ? -15.633 -18.125 1.911 1 98.31 429 SER B CA 1
ATOM 8021 C C . SER B 1 429 ? -15.188 -18.266 0.458 1 98.31 429 SER B C 1
ATOM 8023 O O . SER B 1 429 ? -14 -18.141 0.151 1 98.31 429 SER B O 1
ATOM 8025 N N . MET B 1 430 ? -16.188 -18.453 -0.487 1 98 430 MET B N 1
ATOM 8026 C CA . MET B 1 430 ? -15.875 -18.656 -1.9 1 98 430 MET B CA 1
ATOM 8027 C C . MET B 1 430 ? -16.938 -18.016 -2.785 1 98 430 MET B C 1
ATOM 8029 O O . MET B 1 430 ? -18.109 -17.891 -2.383 1 98 430 MET B O 1
ATOM 8033 N N . ILE B 1 431 ? -16.484 -17.516 -3.904 1 96.69 431 ILE B N 1
ATOM 8034 C CA . ILE B 1 431 ? -17.406 -17.125 -4.973 1 96.69 431 ILE B CA 1
ATOM 8035 C C . ILE B 1 431 ? -17.438 -18.203 -6.051 1 96.69 431 ILE B C 1
ATOM 8037 O O . ILE B 1 431 ? -16.391 -18.672 -6.488 1 96.69 431 ILE B O 1
ATOM 8041 N N . ARG B 1 432 ? -18.688 -18.5 -6.301 1 88.56 432 ARG B N 1
ATOM 8042 C CA . ARG B 1 432 ? -18.859 -19.547 -7.301 1 88.56 432 ARG B CA 1
ATOM 8043 C C . ARG B 1 432 ? -19.172 -18.953 -8.664 1 88.56 432 ARG B C 1
ATOM 8045 O O . ARG B 1 432 ? -20.109 -18.172 -8.805 1 88.56 432 ARG B O 1
ATOM 8052 N N . ASN B 1 433 ? -18.5 -19.266 -9.648 1 81.06 433 ASN B N 1
ATOM 8053 C CA . ASN B 1 433 ? -18.75 -18.891 -11.031 1 81.06 433 ASN B CA 1
ATOM 8054 C C . ASN B 1 433 ? -18.984 -17.391 -11.172 1 81.06 433 ASN B C 1
ATOM 8056 O O . ASN B 1 433 ? -19.156 -16.688 -10.172 1 81.06 433 ASN B O 1
ATOM 8060 N N . ASN B 1 434 ? -18.938 -16.828 -12.359 1 88.12 434 ASN B N 1
ATOM 8061 C CA . ASN B 1 434 ? -19.188 -15.414 -12.664 1 88.12 434 ASN B CA 1
ATOM 8062 C C . ASN B 1 434 ? -18.5 -14.492 -11.664 1 88.12 434 ASN B C 1
ATOM 8064 O O . ASN B 1 434 ? -19.156 -13.844 -10.859 1 88.12 434 ASN B O 1
ATOM 8068 N N . MET B 1 435 ? -17.359 -14.352 -11.719 1 94.5 435 MET B N 1
ATOM 8069 C CA . MET B 1 435 ? -16.609 -13.609 -10.703 1 94.5 435 MET B CA 1
ATOM 8070 C C . MET B 1 435 ? -15.664 -12.609 -11.352 1 94.5 435 MET B C 1
ATOM 8072 O O . MET B 1 435 ? -15.148 -12.859 -12.438 1 94.5 435 MET B O 1
ATOM 8076 N N . PHE B 1 436 ? -15.5 -11.523 -10.703 1 97.81 436 PHE B N 1
ATOM 8077 C CA . PHE B 1 436 ? -14.445 -10.555 -10.977 1 97.81 436 PHE B CA 1
ATOM 8078 C C . PHE B 1 436 ? -13.172 -10.906 -10.219 1 97.81 436 PHE B C 1
ATOM 8080 O O . PHE B 1 436 ? -13.227 -11.281 -9.047 1 97.81 436 PHE B O 1
ATOM 8087 N N . LEU B 1 437 ? -12.062 -10.852 -10.875 1 97 437 LEU B N 1
ATOM 8088 C CA . LEU B 1 437 ? -10.773 -10.953 -10.195 1 97 437 LEU B CA 1
ATOM 8089 C C . LEU B 1 437 ? -9.695 -10.188 -10.961 1 97 437 LEU B C 1
ATOM 8091 O O . LEU B 1 437 ? -9.906 -9.781 -12.109 1 97 437 LEU B O 1
ATOM 8095 N N . LYS B 1 438 ? -8.578 -9.898 -10.312 1 96.94 438 LYS B N 1
ATOM 8096 C CA . LYS B 1 438 ? -7.418 -9.312 -10.984 1 96.94 438 LYS B CA 1
ATOM 8097 C C . LYS B 1 438 ? -6.93 -10.203 -12.117 1 96.94 438 LYS B C 1
ATOM 8099 O O . LYS B 1 438 ? -6.859 -11.43 -11.977 1 96.94 438 LYS B O 1
ATOM 8104 N N . SER B 1 439 ? -6.629 -9.539 -13.203 1 97.19 439 SER B N 1
ATOM 8105 C CA . SER B 1 439 ? -6.109 -10.281 -14.352 1 97.19 439 SER B CA 1
ATOM 8106 C C . SER B 1 439 ? -4.852 -11.062 -13.984 1 97.19 439 SER B C 1
ATOM 8108 O O . SER B 1 439 ? -4.648 -12.18 -14.453 1 97.19 439 SER B O 1
ATOM 8110 N N . ASP B 1 440 ? -4.141 -10.547 -13.094 1 96.12 440 ASP B N 1
ATOM 8111 C CA . ASP B 1 440 ? -2.865 -11.148 -12.711 1 96.12 440 ASP B CA 1
ATOM 8112 C C . ASP B 1 440 ? -3.074 -12.477 -11.992 1 96.12 440 ASP B C 1
ATOM 8114 O O . ASP B 1 440 ? -2.17 -13.312 -11.945 1 96.12 440 ASP B O 1
ATOM 8118 N N . PHE B 1 441 ? -4.207 -12.719 -11.422 1 96.94 441 PHE B N 1
ATOM 8119 C CA . PHE B 1 441 ? -4.469 -13.977 -10.734 1 96.94 441 PHE B CA 1
ATOM 8120 C C . PHE B 1 441 ? -4.551 -15.133 -11.727 1 96.94 441 PHE B C 1
ATOM 8122 O O . PHE B 1 441 ? -4.312 -16.281 -11.359 1 96.94 441 PHE B O 1
ATOM 8129 N N . LEU B 1 442 ? -4.902 -14.812 -13 1 96.81 442 LEU B N 1
ATOM 8130 C CA . LEU B 1 442 ? -4.848 -15.852 -14.023 1 96.81 442 LEU B CA 1
ATOM 8131 C C . LEU B 1 442 ? -3.412 -16.312 -14.242 1 96.81 442 LEU B C 1
ATOM 8133 O O . LEU B 1 442 ? -3.152 -17.516 -14.312 1 96.81 442 LEU B O 1
ATOM 8137 N N . TYR B 1 443 ? -2.562 -15.336 -14.312 1 96.5 443 TYR B N 1
ATOM 8138 C CA . TYR B 1 443 ? -1.147 -15.664 -14.445 1 96.5 443 TYR B CA 1
ATOM 8139 C C . TYR B 1 443 ? -0.637 -16.391 -13.203 1 96.5 443 TYR B C 1
ATOM 8141 O O . TYR B 1 443 ? 0.098 -17.375 -13.312 1 96.5 443 TYR B O 1
ATOM 8149 N N . GLY B 1 444 ? -1.021 -15.945 -12.023 1 96.62 444 GLY B N 1
ATOM 8150 C CA . GLY B 1 444 ? -0.644 -16.594 -10.781 1 96.62 444 GLY B CA 1
ATOM 8151 C C . GLY B 1 444 ? -1.104 -18.047 -10.703 1 96.62 444 GLY B C 1
ATOM 8152 O O . GLY B 1 444 ? -0.354 -18.922 -10.266 1 96.62 444 GLY B O 1
ATOM 8153 N N . TYR B 1 445 ? -2.27 -18.266 -11.18 1 97.5 445 TYR B N 1
ATOM 8154 C CA . TYR B 1 445 ? -2.855 -19.609 -11.133 1 97.5 445 TYR B CA 1
ATOM 8155 C C . TYR B 1 445 ? -2.102 -20.562 -12.055 1 97.5 445 TYR B C 1
ATOM 8157 O O . TYR B 1 445 ? -1.714 -21.656 -11.633 1 97.5 445 TYR B O 1
ATOM 8165 N N . THR B 1 446 ? -1.861 -20.125 -13.211 1 97.12 446 THR B N 1
ATOM 8166 C CA . THR B 1 446 ? -1.339 -21.031 -14.227 1 97.12 446 THR B CA 1
ATOM 8167 C C . THR B 1 446 ? 0.187 -21.062 -14.195 1 97.12 446 THR B C 1
ATOM 8169 O O . THR B 1 446 ? 0.799 -22.125 -14.273 1 97.12 446 THR B O 1
ATOM 8172 N N . CYS B 1 447 ? 0.813 -19.906 -14.008 1 96.62 447 CYS B N 1
ATOM 8173 C CA . CYS B 1 447 ? 2.238 -19.812 -14.305 1 96.62 447 CYS B CA 1
ATOM 8174 C C . CYS B 1 447 ? 3.062 -19.781 -13.023 1 96.62 447 CYS B C 1
ATOM 8176 O O . CYS B 1 447 ? 4.281 -19.953 -13.062 1 96.62 447 CYS B O 1
ATOM 8178 N N . ILE B 1 448 ? 2.461 -19.578 -11.891 1 96.94 448 ILE B N 1
ATOM 8179 C CA . ILE B 1 448 ? 3.26 -19.438 -10.68 1 96.94 448 ILE B CA 1
ATOM 8180 C C . ILE B 1 448 ? 2.869 -20.516 -9.68 1 96.94 448 ILE B C 1
ATOM 8182 O O . ILE B 1 448 ? 3.734 -21.141 -9.062 1 96.94 448 ILE B O 1
ATOM 8186 N N . MET B 1 449 ? 1.589 -20.797 -9.547 1 96.44 449 MET B N 1
ATOM 8187 C CA . MET B 1 449 ? 1.124 -21.828 -8.617 1 96.44 449 MET B CA 1
ATOM 8188 C C . MET B 1 449 ? 1.725 -23.188 -8.961 1 96.44 449 MET B C 1
ATOM 8190 O O . MET B 1 449 ? 1.852 -23.531 -10.133 1 96.44 449 MET B O 1
ATOM 8194 N N . PRO B 1 450 ? 2.09 -24.016 -7.98 1 94.25 450 PRO B N 1
ATOM 8195 C CA . PRO B 1 450 ? 2.721 -25.312 -8.242 1 94.25 450 PRO B CA 1
ATOM 8196 C C . PRO B 1 450 ? 1.888 -26.203 -9.164 1 94.25 450 PRO B C 1
ATOM 8198 O O . PRO B 1 450 ? 0.667 -26.281 -9.008 1 94.25 450 PRO B O 1
ATOM 8201 N N . GLU B 1 451 ? 2.51 -26.875 -10.055 1 92.81 451 GLU B N 1
ATOM 8202 C CA . GLU B 1 451 ? 1.836 -27.719 -11.039 1 92.81 451 GLU B CA 1
ATOM 8203 C C . GLU B 1 451 ? 1.15 -28.906 -10.375 1 92.81 451 GLU B C 1
ATOM 8205 O O . GLU B 1 451 ? 0.227 -29.5 -10.945 1 92.81 451 GLU B O 1
ATOM 8210 N N . GLU B 1 452 ? 1.668 -29.312 -9.211 1 91.94 452 GLU B N 1
ATOM 8211 C CA . GLU B 1 452 ? 1.052 -30.406 -8.484 1 91.94 452 GLU B CA 1
ATOM 8212 C C . GLU B 1 452 ? -0.424 -30.141 -8.211 1 91.94 452 GLU B C 1
ATOM 8214 O O . GLU B 1 452 ? -1.238 -31.062 -8.188 1 91.94 452 GLU B O 1
ATOM 8219 N N . ILE B 1 453 ? -0.699 -28.891 -8.047 1 96.06 453 ILE B N 1
ATOM 8220 C CA . ILE B 1 453 ? -2.086 -28.5 -7.797 1 96.06 453 ILE B CA 1
ATOM 8221 C C . ILE B 1 453 ? -2.906 -28.688 -9.07 1 96.06 453 ILE B C 1
ATOM 8223 O O . ILE B 1 453 ? -4.031 -29.188 -9.031 1 96.06 453 ILE B O 1
ATOM 8227 N N . HIS B 1 454 ? -2.381 -28.344 -10.203 1 96.5 454 HIS B N 1
ATOM 8228 C CA . HIS B 1 454 ? -3.047 -28.578 -11.477 1 96.5 454 HIS B CA 1
ATOM 8229 C C . HIS B 1 454 ? -3.297 -30.062 -11.711 1 96.5 454 HIS B C 1
ATOM 8231 O O . HIS B 1 454 ? -4.375 -30.453 -12.164 1 96.5 454 HIS B O 1
ATOM 8237 N N . GLN B 1 455 ? -2.299 -30.812 -11.406 1 94.62 455 GLN B N 1
ATOM 8238 C CA . GLN B 1 455 ? -2.416 -32.25 -11.57 1 94.62 455 GLN B CA 1
ATOM 8239 C C . GLN B 1 455 ? -3.557 -32.812 -10.727 1 94.62 455 GLN B C 1
ATOM 8241 O O . GLN B 1 455 ? -4.34 -33.656 -11.195 1 94.62 455 GLN B O 1
ATOM 8246 N N . TYR B 1 456 ? -3.572 -32.344 -9.555 1 95.31 456 TYR B N 1
ATOM 8247 C CA . TYR B 1 456 ? -4.645 -32.781 -8.664 1 95.31 456 TYR B CA 1
ATOM 8248 C C . TYR B 1 456 ? -6.008 -32.406 -9.234 1 95.31 456 TYR B C 1
ATOM 8250 O O . TYR B 1 456 ? -6.934 -33.219 -9.234 1 95.31 456 TYR B O 1
ATOM 8258 N N . ILE B 1 457 ? -6.121 -31.266 -9.758 1 96.12 457 ILE B N 1
ATOM 8259 C CA . ILE B 1 457 ? -7.387 -30.75 -10.281 1 96.12 457 ILE B CA 1
ATOM 8260 C C . ILE B 1 457 ? -7.762 -31.516 -11.555 1 96.12 457 ILE B C 1
ATOM 8262 O O . ILE B 1 457 ? -8.945 -31.75 -11.82 1 96.12 457 ILE B O 1
ATOM 8266 N N . ASP B 1 458 ? -6.785 -31.891 -12.305 1 94.44 458 ASP B N 1
ATOM 8267 C CA . ASP B 1 458 ? -7.059 -32.75 -13.461 1 94.44 458 ASP B CA 1
ATOM 8268 C C . ASP B 1 458 ? -7.719 -34.062 -13.039 1 94.44 458 ASP B C 1
ATOM 8270 O O . ASP B 1 458 ? -8.594 -34.562 -13.742 1 94.44 458 ASP B O 1
ATOM 8274 N N . LYS B 1 459 ? -7.297 -34.594 -11.93 1 92.56 459 LYS B N 1
ATOM 8275 C CA . LYS B 1 459 ? -7.859 -35.812 -11.398 1 92.56 459 LYS B CA 1
ATOM 8276 C C . LYS B 1 459 ? -9.219 -35.562 -10.742 1 92.56 459 LYS B C 1
ATOM 8278 O O . LYS B 1 459 ? -10.109 -36.406 -10.82 1 92.56 459 LYS B O 1
ATOM 8283 N N . TYR B 1 460 ? -9.359 -34.438 -10.125 1 93.75 460 TYR B N 1
ATOM 8284 C CA . TYR B 1 460 ? -10.586 -34.062 -9.445 1 93.75 460 TYR B CA 1
ATOM 8285 C C . TYR B 1 460 ? -11.086 -32.688 -9.922 1 93.75 460 TYR B C 1
ATOM 8287 O O . TYR B 1 460 ? -10.961 -31.688 -9.211 1 93.75 460 TYR B O 1
ATOM 8295 N N . PRO B 1 461 ? -11.805 -32.656 -11 1 92.94 461 PRO B N 1
ATOM 8296 C CA . PRO B 1 461 ? -12.18 -31.391 -11.664 1 92.94 461 PRO B CA 1
ATOM 8297 C C . PRO B 1 461 ? -13.086 -30.516 -10.805 1 92.94 461 PRO B C 1
ATOM 8299 O O . PRO B 1 461 ? -13.148 -29.297 -11.008 1 92.94 461 PRO B O 1
ATOM 8302 N N . ALA B 1 462 ? -13.773 -31.078 -9.859 1 91.56 462 ALA B N 1
ATOM 8303 C CA . ALA B 1 462 ? -14.672 -30.328 -8.984 1 91.56 462 ALA B CA 1
ATOM 8304 C C . ALA B 1 462 ? -13.898 -29.344 -8.117 1 91.56 462 ALA B C 1
ATOM 8306 O O . ALA B 1 462 ? -14.484 -28.453 -7.508 1 91.56 462 ALA B O 1
ATOM 8307 N N . CYS B 1 463 ? -12.578 -29.469 -8.062 1 95.75 463 CYS B N 1
ATOM 8308 C CA . CYS B 1 463 ? -11.758 -28.688 -7.145 1 95.75 463 CYS B CA 1
ATOM 8309 C C . CYS B 1 463 ? -11.312 -27.375 -7.789 1 95.75 463 CYS B C 1
ATOM 8311 O O . CYS B 1 463 ? -10.734 -26.516 -7.121 1 95.75 463 CYS B O 1
ATOM 8313 N N . ARG B 1 464 ? -11.586 -27.172 -9.031 1 95.12 464 ARG B N 1
ATOM 8314 C CA . ARG B 1 464 ? -11.039 -26.078 -9.82 1 95.12 464 ARG B CA 1
ATOM 8315 C C . ARG B 1 464 ? -11.406 -24.734 -9.219 1 95.12 464 ARG B C 1
ATOM 8317 O O . ARG B 1 464 ? -10.531 -23.906 -8.945 1 95.12 464 ARG B O 1
ATOM 8324 N N . ASP B 1 465 ? -12.672 -24.547 -8.953 1 94 465 ASP B N 1
ATOM 8325 C CA . ASP B 1 465 ? -13.133 -23.234 -8.477 1 94 465 ASP B CA 1
ATOM 8326 C C . ASP B 1 465 ? -12.727 -23.016 -7.023 1 94 465 ASP B C 1
ATOM 8328 O O . ASP B 1 465 ? -12.508 -21.875 -6.609 1 94 465 ASP B O 1
ATOM 8332 N N . ILE B 1 466 ? -12.625 -24.078 -6.285 1 97.31 466 ILE B N 1
ATOM 8333 C CA . ILE B 1 466 ? -12.141 -23.969 -4.91 1 97.31 466 ILE B CA 1
ATOM 8334 C C . ILE B 1 466 ? -10.672 -23.531 -4.914 1 97.31 466 ILE B C 1
ATOM 8336 O O . ILE B 1 466 ? -10.273 -22.672 -4.121 1 97.31 466 ILE B O 1
ATOM 8340 N N . ALA B 1 467 ? -9.906 -24.016 -5.836 1 98 467 ALA B N 1
ATOM 8341 C CA . ALA B 1 467 ? -8.469 -23.734 -5.902 1 98 467 ALA B CA 1
ATOM 8342 C C . ALA B 1 467 ? -8.203 -22.266 -6.18 1 98 467 ALA B C 1
ATOM 8344 O O . ALA B 1 467 ? -7.309 -21.672 -5.574 1 98 467 ALA B O 1
ATOM 8345 N N . ILE B 1 468 ? -8.961 -21.656 -7.074 1 98.06 468 ILE B N 1
ATOM 8346 C CA . ILE B 1 468 ? -8.719 -20.25 -7.391 1 98.06 468 ILE B CA 1
ATOM 8347 C C . ILE B 1 468 ? -9.094 -19.375 -6.195 1 98.06 468 ILE B C 1
ATOM 8349 O O . ILE B 1 468 ? -8.438 -18.375 -5.914 1 98.06 468 ILE B O 1
ATOM 8353 N N . ASN B 1 469 ? -10.18 -19.734 -5.5 1 98.44 469 ASN B N 1
ATOM 8354 C CA . ASN B 1 469 ? -10.531 -19.016 -4.281 1 98.44 469 ASN B CA 1
ATOM 8355 C C . ASN B 1 469 ? -9.43 -19.125 -3.23 1 98.44 469 ASN B C 1
ATOM 8357 O O . ASN B 1 469 ? -9.07 -18.125 -2.596 1 98.44 469 ASN B O 1
ATOM 8361 N N . MET B 1 470 ? -8.906 -20.344 -3.098 1 98.31 470 MET B N 1
ATOM 8362 C CA . MET B 1 470 ? -7.824 -20.562 -2.139 1 98.31 470 MET B CA 1
ATOM 8363 C C . MET B 1 470 ? -6.578 -19.766 -2.531 1 98.31 470 MET B C 1
ATOM 8365 O O . MET B 1 470 ? -5.898 -19.203 -1.674 1 98.31 470 MET B O 1
ATOM 8369 N N . LEU B 1 471 ? -6.293 -19.75 -3.809 1 98 471 LEU B N 1
ATOM 8370 C CA . LEU B 1 471 ? -5.117 -19.031 -4.293 1 98 471 LEU B CA 1
ATOM 8371 C C . LEU B 1 471 ? -5.223 -17.547 -3.975 1 98 471 LEU B C 1
ATOM 8373 O O . LEU B 1 471 ? -4.309 -16.969 -3.389 1 98 471 LEU B O 1
ATOM 8377 N N . VAL B 1 472 ? -6.352 -16.922 -4.305 1 97.5 472 VAL B N 1
ATOM 8378 C CA . VAL B 1 472 ? -6.52 -15.484 -4.16 1 97.5 472 VAL B CA 1
ATOM 8379 C C . VAL B 1 472 ? -6.527 -15.109 -2.682 1 97.5 472 VAL B C 1
ATOM 8381 O O . VAL B 1 472 ? -5.793 -14.211 -2.26 1 97.5 472 VAL B O 1
ATOM 8384 N N . SER B 1 473 ? -7.273 -15.836 -1.917 1 97.06 473 SER B N 1
ATOM 8385 C CA . SER B 1 473 ? -7.305 -15.555 -0.485 1 97.06 473 SER B CA 1
ATOM 8386 C C . SER B 1 473 ? -5.961 -15.867 0.168 1 97.06 473 SER B C 1
ATOM 8388 O O . SER B 1 473 ? -5.543 -15.18 1.102 1 97.06 473 SER B O 1
ATOM 8390 N N . GLY B 1 474 ? -5.336 -16.891 -0.311 1 97.19 474 GLY B N 1
ATOM 8391 C CA . GLY B 1 474 ? -4.039 -17.25 0.233 1 97.19 474 GLY B CA 1
ATOM 8392 C C . GLY B 1 474 ? -2.967 -16.219 -0.039 1 97.19 474 GLY B C 1
ATOM 8393 O O . GLY B 1 474 ? -2.105 -15.961 0.807 1 97.19 474 GLY B O 1
ATOM 8394 N N . GLN B 1 475 ? -3.037 -15.617 -1.147 1 96.56 475 GLN B N 1
ATOM 8395 C CA . GLN B 1 475 ? -2.057 -14.609 -1.538 1 96.56 475 GLN B CA 1
ATOM 8396 C C . GLN B 1 475 ? -2.328 -13.281 -0.839 1 96.56 475 GLN B C 1
ATOM 8398 O O . GLN B 1 475 ? -1.403 -12.633 -0.349 1 96.56 475 GLN B O 1
ATOM 8403 N N . THR B 1 476 ? -3.574 -12.906 -0.732 1 96.31 476 THR B N 1
ATOM 8404 C CA . THR B 1 476 ? -3.885 -11.523 -0.366 1 96.31 476 THR B CA 1
ATOM 8405 C C . THR B 1 476 ? -4.328 -11.438 1.092 1 96.31 476 THR B C 1
ATOM 8407 O O . THR B 1 476 ? -4.305 -10.367 1.691 1 96.31 476 THR B O 1
ATOM 8410 N N . GLY B 1 477 ? -4.832 -12.523 1.578 1 95.5 477 GLY B N 1
ATOM 8411 C CA . GLY B 1 477 ? -5.438 -12.492 2.9 1 95.5 477 GLY B CA 1
ATOM 8412 C C . GLY B 1 477 ? -6.848 -11.938 2.9 1 95.5 477 GLY B C 1
ATOM 8413 O O . GLY B 1 477 ? -7.496 -11.875 3.945 1 95.5 477 GLY B O 1
ATOM 8414 N N . SER B 1 478 ? -7.398 -11.57 1.794 1 95.81 478 SER B N 1
ATOM 8415 C CA . SER B 1 478 ? -8.727 -10.977 1.695 1 95.81 478 SER B CA 1
ATOM 8416 C C . SER B 1 478 ? -9.805 -12.055 1.552 1 95.81 478 SER B C 1
ATOM 8418 O O . SER B 1 478 ? -9.539 -13.133 1.022 1 95.81 478 SER B O 1
ATOM 8420 N N . SER B 1 479 ? -10.938 -11.773 2.064 1 97 479 SER B N 1
ATOM 8421 C CA . SER B 1 479 ? -12.102 -12.617 1.81 1 97 479 SER B CA 1
ATOM 8422 C C . SER B 1 479 ? -12.789 -12.234 0.502 1 97 479 SER B C 1
ATOM 8424 O O . SER B 1 479 ? -12.617 -11.117 0.012 1 97 479 SER B O 1
ATOM 8426 N N . PRO B 1 480 ? -13.516 -13.172 -0.099 1 98 480 PRO B N 1
ATOM 8427 C CA . PRO B 1 480 ? -14.336 -12.797 -1.252 1 98 480 PRO B CA 1
ATOM 8428 C C . PRO B 1 480 ? -15.477 -11.852 -0.879 1 98 480 PRO B C 1
ATOM 8430 O O . PRO B 1 480 ? -15.75 -11.641 0.306 1 98 480 PRO B O 1
ATOM 8433 N N . LEU B 1 481 ? -16.047 -11.227 -1.875 1 98.12 481 LEU B N 1
ATOM 8434 C CA . LEU B 1 481 ? -17.172 -10.312 -1.668 1 98.12 481 LEU B CA 1
ATOM 8435 C C . LEU B 1 481 ? -18.375 -10.734 -2.5 1 98.12 481 LEU B C 1
ATOM 8437 O O . LEU B 1 481 ? -18.25 -10.984 -3.701 1 98.12 481 LEU B O 1
ATOM 8441 N N . LEU B 1 482 ? -19.453 -10.789 -1.861 1 97.31 482 LEU B N 1
ATOM 8442 C CA . LEU B 1 482 ? -20.719 -11.188 -2.486 1 97.31 482 LEU B CA 1
ATOM 8443 C C . LEU B 1 482 ? -21.578 -9.969 -2.814 1 97.31 482 LEU B C 1
ATOM 8445 O O . LEU B 1 482 ? -21.734 -9.078 -1.976 1 97.31 482 LEU B O 1
ATOM 8449 N N . VAL B 1 483 ? -22.078 -9.898 -4.004 1 96.12 483 VAL B N 1
ATOM 8450 C CA . VAL B 1 483 ? -22.953 -8.828 -4.465 1 96.12 483 VAL B CA 1
ATOM 8451 C C . VAL B 1 483 ? -24.391 -9.328 -4.523 1 96.12 483 VAL B C 1
ATOM 8453 O O . VAL B 1 483 ? -24.656 -10.414 -5.043 1 96.12 483 VAL B O 1
ATOM 8456 N N . LYS B 1 484 ? -25.219 -8.539 -3.971 1 93.19 484 LYS B N 1
ATOM 8457 C CA . LYS B 1 484 ? -26.641 -8.828 -4.148 1 93.19 484 LYS B CA 1
ATOM 8458 C C . LYS B 1 484 ? -27.141 -8.289 -5.484 1 93.19 484 LYS B C 1
ATOM 8460 O O . LYS B 1 484 ? -27.344 -7.078 -5.633 1 93.19 484 LYS B O 1
ATOM 8465 N N . ALA B 1 485 ? -27.328 -9.195 -6.371 1 87.06 485 ALA B N 1
ATOM 8466 C CA . ALA B 1 485 ? -27.828 -8.789 -7.688 1 87.06 485 ALA B CA 1
ATOM 8467 C C . ALA B 1 485 ? -29.344 -8.625 -7.668 1 87.06 485 ALA B C 1
ATOM 8469 O O . ALA B 1 485 ? -30.047 -9.336 -6.945 1 87.06 485 ALA B O 1
ATOM 8470 N N . ASP B 1 486 ? -29.812 -7.648 -8.414 1 78.88 486 ASP B N 1
ATOM 8471 C CA . ASP B 1 486 ? -31.266 -7.508 -8.609 1 78.88 486 ASP B CA 1
ATOM 8472 C C . ASP B 1 486 ? -31.812 -8.641 -9.477 1 78.88 486 ASP B C 1
ATOM 8474 O O . ASP B 1 486 ? -32.906 -9.125 -9.25 1 78.88 486 ASP B O 1
ATOM 8478 N N . TYR B 1 487 ? -30.922 -8.992 -10.414 1 72.44 487 TYR B N 1
ATOM 8479 C CA . TYR B 1 487 ? -31.312 -10.039 -11.359 1 72.44 487 TYR B CA 1
ATOM 8480 C C . TYR B 1 487 ? -30.172 -11.008 -11.602 1 72.44 487 TYR B C 1
ATOM 8482 O O . TYR B 1 487 ? -29.094 -10.602 -12.039 1 72.44 487 TYR B O 1
ATOM 8490 N N . VAL B 1 488 ? -30.359 -12.219 -11.148 1 69.31 488 VAL B N 1
ATOM 8491 C CA . VAL B 1 488 ? -29.406 -13.289 -11.453 1 69.31 488 VAL B CA 1
ATOM 8492 C C . VAL B 1 488 ? -30.156 -14.539 -11.891 1 69.31 488 VAL B C 1
ATOM 8494 O O . VAL B 1 488 ? -31.094 -14.977 -11.219 1 69.31 488 VAL B O 1
ATOM 8497 N N . PHE B 1 489 ? -29.688 -14.945 -13.133 1 67.56 489 PHE B N 1
ATOM 8498 C CA . PHE B 1 489 ? -30.297 -16.156 -13.672 1 67.56 489 PHE B CA 1
ATOM 8499 C C . PHE B 1 489 ? -29.281 -17.266 -13.797 1 67.56 489 PHE B C 1
ATOM 8501 O O . PHE B 1 489 ? -28.172 -17.047 -14.297 1 67.56 489 PHE B O 1
ATOM 8508 N N . GLU B 1 490 ? -29.672 -18.406 -13.172 1 68.88 490 GLU B N 1
ATOM 8509 C CA . GLU B 1 490 ? -28.781 -19.562 -13.281 1 68.88 490 GLU B CA 1
ATOM 8510 C C . GLU B 1 490 ? -29.5 -20.75 -13.898 1 68.88 490 GLU B C 1
ATOM 8512 O O . GLU B 1 490 ? -30.594 -21.141 -13.445 1 68.88 490 GLU B O 1
ATOM 8517 N N . PHE B 1 491 ? -28.734 -21.203 -15.016 1 62.5 491 PHE B N 1
ATOM 8518 C CA . PHE B 1 491 ? -29.219 -22.438 -15.617 1 62.5 491 PHE B CA 1
ATOM 8519 C C . PHE B 1 491 ? -28.656 -23.656 -14.875 1 62.5 491 PHE B C 1
ATOM 8521 O O . PHE B 1 491 ? -27.547 -23.609 -14.359 1 62.5 491 PHE B O 1
ATOM 8528 N N . GLU B 1 492 ? -29.625 -24.578 -14.57 1 56.34 492 GLU B N 1
ATOM 8529 C CA . GLU B 1 492 ? -29.219 -25.781 -13.859 1 56.34 492 GLU B CA 1
ATOM 8530 C C . GLU B 1 492 ? -27.984 -26.406 -14.508 1 56.34 492 GLU B C 1
ATOM 8532 O O . GLU B 1 492 ? -27.891 -26.469 -15.742 1 56.34 492 GLU B O 1
ATOM 8537 N N . ASP B 1 493 ? -26.922 -26.453 -13.695 1 55.53 493 ASP B N 1
ATOM 8538 C CA . ASP B 1 493 ? -25.719 -27.156 -14.141 1 55.53 493 ASP B CA 1
ATOM 8539 C C . ASP B 1 493 ? -25.844 -28.672 -13.891 1 55.53 493 ASP B C 1
ATOM 8541 O O . ASP B 1 493 ? -26.25 -29.094 -12.805 1 55.53 493 ASP B O 1
ATOM 8545 N N . SER B 1 494 ? -25.953 -29.438 -14.953 1 51.19 494 SER B N 1
ATOM 8546 C CA . SER B 1 494 ? -26.141 -30.875 -14.875 1 51.19 494 SER B CA 1
ATOM 8547 C C . SER B 1 494 ? -25 -31.547 -14.117 1 51.19 494 SER B C 1
ATOM 8549 O O . SER B 1 494 ? -25.078 -32.719 -13.789 1 51.19 494 SER B O 1
ATOM 8551 N N . HIS B 1 495 ? -23.891 -30.969 -13.93 1 55.28 495 HIS B N 1
ATOM 8552 C CA . HIS B 1 495 ? -22.797 -31.734 -13.352 1 55.28 495 HIS B CA 1
ATOM 8553 C C . HIS B 1 495 ? -22.766 -31.609 -11.836 1 55.28 495 HIS B C 1
ATOM 8555 O O . HIS B 1 495 ? -22.453 -30.547 -11.297 1 55.28 495 HIS B O 1
ATOM 8561 N N . SER B 1 496 ? -23.578 -32.5 -11.203 1 57.91 496 SER B N 1
ATOM 8562 C CA . SER B 1 496 ? -23.766 -32.469 -9.758 1 57.91 496 SER B CA 1
ATOM 8563 C C . SER B 1 496 ? -22.469 -32.781 -9.023 1 57.91 496 SER B C 1
ATOM 8565 O O . SER B 1 496 ? -21.906 -33.875 -9.172 1 57.91 496 SER B O 1
ATOM 8567 N N . GLN B 1 497 ? -21.641 -31.797 -8.789 1 69.75 497 GLN B N 1
ATOM 8568 C CA . GLN B 1 497 ? -20.562 -32.031 -7.832 1 69.75 497 GLN B CA 1
ATOM 8569 C C . GLN B 1 497 ? -21.109 -32.219 -6.422 1 69.75 497 GLN B C 1
ATOM 8571 O O . GLN B 1 497 ? -21.906 -31.406 -5.945 1 69.75 497 GLN B O 1
ATOM 8576 N N . THR B 1 498 ? -20.672 -33.375 -5.895 1 80.88 498 THR B N 1
ATOM 8577 C CA . THR B 1 498 ? -21.234 -33.719 -4.586 1 80.88 498 THR B CA 1
ATOM 8578 C C . THR B 1 498 ? -20.531 -32.906 -3.49 1 80.88 498 THR B C 1
ATOM 8580 O O . THR B 1 498 ? -19.391 -32.469 -3.668 1 80.88 498 THR B O 1
ATOM 8583 N N . ILE B 1 499 ? -21.234 -32.75 -2.498 1 90.62 499 ILE B N 1
ATOM 8584 C CA . ILE B 1 499 ? -20.703 -32.094 -1.31 1 90.62 499 ILE B CA 1
ATOM 8585 C C . ILE B 1 499 ? -19.5 -32.875 -0.792 1 90.62 499 ILE B C 1
ATOM 8587 O O . ILE B 1 499 ? -18.516 -32.281 -0.358 1 90.62 499 ILE B O 1
ATOM 8591 N N . ARG B 1 500 ? -19.609 -34.156 -0.884 1 91.38 500 ARG B N 1
ATOM 8592 C CA . ARG B 1 500 ? -18.516 -35 -0.407 1 91.38 500 ARG B CA 1
ATOM 8593 C C . ARG B 1 500 ? -17.234 -34.75 -1.199 1 91.38 500 ARG B C 1
ATOM 8595 O O . ARG B 1 500 ? -16.172 -34.562 -0.618 1 91.38 500 ARG B O 1
ATOM 8602 N N . GLN B 1 501 ? -17.406 -34.688 -2.486 1 93.31 501 GLN B N 1
ATOM 8603 C CA . GLN B 1 501 ? -16.266 -34.469 -3.348 1 93.31 501 GLN B CA 1
ATOM 8604 C C . GLN B 1 501 ? -15.656 -33.062 -3.09 1 93.31 501 GLN B C 1
ATOM 8606 O O . GLN B 1 501 ? -14.438 -32.938 -2.99 1 93.31 501 GLN B O 1
ATOM 8611 N N . ARG B 1 502 ? -16.469 -32.156 -2.961 1 95.81 502 ARG B N 1
ATOM 8612 C CA . ARG B 1 502 ? -16 -30.797 -2.766 1 95.81 502 ARG B CA 1
ATOM 8613 C C . ARG B 1 502 ? -15.391 -30.625 -1.381 1 95.81 502 ARG B C 1
ATOM 8615 O O . ARG B 1 502 ? -14.461 -29.828 -1.205 1 95.81 502 ARG B O 1
ATOM 8622 N N . SER B 1 503 ? -15.891 -31.312 -0.413 1 96.69 503 SER B N 1
ATOM 8623 C CA . SER B 1 503 ? -15.273 -31.312 0.908 1 96.69 503 SER B CA 1
ATOM 8624 C C . SER B 1 503 ? -13.867 -31.906 0.857 1 96.69 503 SER B C 1
ATOM 8626 O O . SER B 1 503 ? -12.938 -31.359 1.456 1 96.69 503 SER B O 1
ATOM 8628 N N . GLN B 1 504 ? -13.805 -32.969 0.12 1 96.06 504 GLN B N 1
ATOM 8629 C CA . GLN B 1 504 ? -12.492 -33.594 -0.062 1 96.06 504 GLN B CA 1
ATOM 8630 C C . GLN B 1 504 ? -11.523 -32.625 -0.745 1 96.06 504 GLN B C 1
ATOM 8632 O O . GLN B 1 504 ? -10.336 -32.594 -0.415 1 96.06 504 GLN B O 1
ATOM 8637 N N . CYS B 1 505 ? -12.031 -31.859 -1.671 1 97.62 505 CYS B N 1
ATOM 8638 C CA . CYS B 1 505 ? -11.211 -30.875 -2.367 1 97.62 505 CYS B CA 1
ATOM 8639 C C . CYS B 1 505 ? -10.57 -29.906 -1.383 1 97.62 505 CYS B C 1
ATOM 8641 O O . CYS B 1 505 ? -9.367 -29.656 -1.45 1 97.62 505 CYS B O 1
ATOM 8643 N N . ILE B 1 506 ? -11.336 -29.375 -0.438 1 98.19 506 ILE B N 1
ATOM 8644 C CA . ILE B 1 506 ? -10.844 -28.391 0.518 1 98.19 506 ILE B CA 1
ATOM 8645 C C . ILE B 1 506 ? -9.727 -29.016 1.357 1 98.19 506 ILE B C 1
ATOM 8647 O O . ILE B 1 506 ? -8.672 -28.391 1.549 1 98.19 506 ILE B O 1
ATOM 8651 N N . ASN B 1 507 ? -9.93 -30.172 1.774 1 97.69 507 ASN B N 1
ATOM 8652 C CA . ASN B 1 507 ? -8.953 -30.844 2.635 1 97.69 507 ASN B CA 1
ATOM 8653 C C . ASN B 1 507 ? -7.676 -31.188 1.875 1 97.69 507 ASN B C 1
ATOM 8655 O O . ASN B 1 507 ? -6.574 -30.906 2.348 1 97.69 507 ASN B O 1
ATOM 8659 N N . ASP B 1 508 ? -7.84 -31.781 0.703 1 97.69 508 ASP B N 1
ATOM 8660 C CA . ASP B 1 508 ? -6.672 -32.188 -0.068 1 97.69 508 ASP B CA 1
ATOM 8661 C C . ASP B 1 508 ? -5.891 -30.984 -0.578 1 97.69 508 ASP B C 1
ATOM 8663 O O . ASP B 1 508 ? -4.66 -30.984 -0.56 1 97.69 508 ASP B O 1
ATOM 8667 N N . LEU B 1 509 ? -6.59 -30.016 -1.059 1 98.06 509 LEU B N 1
ATOM 8668 C CA . LEU B 1 509 ? -5.914 -28.797 -1.51 1 98.06 509 LEU B CA 1
ATOM 8669 C C . LEU B 1 509 ? -5.18 -28.125 -0.354 1 98.06 509 LEU B C 1
ATOM 8671 O O . LEU B 1 509 ? -4.109 -27.547 -0.545 1 98.06 509 LEU B O 1
ATOM 8675 N N . SER B 1 510 ? -5.773 -28.141 0.836 1 97.56 510 SER B N 1
ATOM 8676 C CA . SER B 1 510 ? -5.094 -27.578 1.997 1 97.56 510 SER B CA 1
ATOM 8677 C C . SER B 1 510 ? -3.721 -28.219 2.199 1 97.56 510 SER B C 1
ATOM 8679 O O . SER B 1 510 ? -2.754 -27.531 2.523 1 97.56 510 SER B O 1
ATOM 8681 N N . VAL B 1 511 ? -3.65 -29.484 1.971 1 96.31 511 VAL B N 1
ATOM 8682 C CA . VAL B 1 511 ? -2.369 -30.172 2.062 1 96.31 511 VAL B CA 1
ATOM 8683 C C . VAL B 1 511 ? -1.406 -29.625 1.014 1 96.31 511 VAL B C 1
ATOM 8685 O O . VAL B 1 511 ? -0.244 -29.344 1.315 1 96.31 511 VAL B O 1
ATOM 8688 N N . LEU B 1 512 ? -1.91 -29.406 -0.185 1 95.81 512 LEU B N 1
ATOM 8689 C CA . LEU B 1 512 ? -1.088 -28.906 -1.282 1 95.81 512 LEU B CA 1
ATOM 8690 C C . LEU B 1 512 ? -0.729 -27.438 -1.069 1 95.81 512 LEU B C 1
ATOM 8692 O O . LEU B 1 512 ? 0.222 -26.938 -1.671 1 95.81 512 LEU B O 1
ATOM 8696 N N . PHE B 1 513 ? -1.548 -26.75 -0.296 1 96.88 513 PHE B N 1
ATOM 8697 C CA . PHE B 1 513 ? -1.257 -25.375 0.1 1 96.88 513 PHE B CA 1
ATOM 8698 C C . PHE B 1 513 ? -0.5 -25.344 1.423 1 96.88 513 PHE B C 1
ATOM 8700 O O . PHE B 1 513 ? -0.815 -24.547 2.305 1 96.88 513 PHE B O 1
ATOM 8707 N N . ASN B 1 514 ? 0.389 -26.203 1.578 1 93.94 514 ASN B N 1
ATOM 8708 C CA . ASN B 1 514 ? 1.305 -26.297 2.709 1 93.94 514 ASN B CA 1
ATOM 8709 C C . ASN B 1 514 ? 0.556 -26.562 4.016 1 93.94 514 ASN B C 1
ATOM 8711 O O . ASN B 1 514 ? 0.896 -26 5.055 1 93.94 514 ASN B O 1
ATOM 8715 N N . GLY B 1 515 ? -0.468 -27.281 3.875 1 94.12 515 GLY B N 1
ATOM 8716 C CA . GLY B 1 515 ? -1.209 -27.672 5.059 1 94.12 515 GLY B CA 1
ATOM 8717 C C . GLY B 1 515 ? -2.129 -26.594 5.586 1 94.12 515 GLY B C 1
ATOM 8718 O O . GLY B 1 515 ? -2.564 -26.641 6.738 1 94.12 515 GLY B O 1
ATOM 8719 N N . LYS B 1 516 ? -2.373 -25.641 4.805 1 94.69 516 LYS B N 1
ATOM 8720 C CA . LYS B 1 516 ? -3.18 -24.5 5.254 1 94.69 516 LYS B CA 1
ATOM 8721 C C . LYS B 1 516 ? -4.449 -24.359 4.418 1 94.69 516 LYS B C 1
ATOM 8723 O O . LYS B 1 516 ? -4.398 -24.406 3.188 1 94.69 516 LYS B O 1
ATOM 8728 N N . ASN B 1 517 ? -5.574 -24.297 5.07 1 96.94 517 ASN B N 1
ATOM 8729 C CA . ASN B 1 517 ? -6.777 -23.797 4.418 1 96.94 517 ASN B CA 1
ATOM 8730 C C . ASN B 1 517 ? -6.766 -22.266 4.316 1 96.94 517 ASN B C 1
ATOM 8732 O O . ASN B 1 517 ? -6.934 -21.578 5.32 1 96.94 517 ASN B O 1
ATOM 8736 N N . THR B 1 518 ? -6.637 -21.766 3.133 1 97.81 518 THR B N 1
ATOM 8737 C CA . THR B 1 518 ? -6.402 -20.344 2.971 1 97.81 518 THR B CA 1
ATOM 8738 C C . THR B 1 518 ? -7.719 -19.594 2.816 1 97.81 518 THR B C 1
ATOM 8740 O O . THR B 1 518 ? -7.734 -18.359 2.742 1 97.81 518 THR B O 1
ATOM 8743 N N . LEU B 1 519 ? -8.836 -20.25 2.787 1 98.19 519 LEU B N 1
ATOM 8744 C CA . LEU B 1 519 ? -10.141 -19.625 2.611 1 98.19 519 LEU B CA 1
ATOM 8745 C C . LEU B 1 519 ? -10.484 -18.75 3.812 1 98.19 519 LEU B C 1
ATOM 8747 O O . LEU B 1 519 ? -10.258 -19.141 4.957 1 98.19 519 LEU B O 1
ATOM 8751 N N . ASN B 1 520 ? -11 -17.547 3.557 1 97.06 520 ASN B N 1
ATOM 8752 C CA . ASN B 1 520 ? -11.398 -16.609 4.594 1 97.06 520 ASN B CA 1
ATOM 8753 C C . ASN B 1 520 ? -12.906 -16.375 4.598 1 97.06 520 ASN B C 1
ATOM 8755 O O . ASN B 1 520 ? -13.484 -16.016 3.574 1 97.06 520 ASN B O 1
ATOM 8759 N N . LEU B 1 521 ? -13.484 -16.578 5.703 1 97.75 521 LEU B N 1
ATOM 8760 C CA . LEU B 1 521 ? -14.93 -16.438 5.844 1 97.75 521 LEU B CA 1
ATOM 8761 C C . LEU B 1 521 ? -15.32 -14.961 5.883 1 97.75 521 LEU B C 1
ATOM 8763 O O . LEU B 1 521 ? -14.578 -14.125 6.406 1 97.75 521 LEU B O 1
ATOM 8767 N N . ASN B 1 522 ? -16.438 -14.656 5.344 1 97.81 522 ASN B N 1
ATOM 8768 C CA . ASN B 1 522 ? -17.062 -13.336 5.301 1 97.81 522 ASN B CA 1
ATOM 8769 C C . ASN B 1 522 ? -18.562 -13.414 5.52 1 97.81 522 ASN B C 1
ATOM 8771 O O . ASN B 1 522 ? -19.219 -14.367 5.09 1 97.81 522 ASN B O 1
ATOM 8775 N N . ASN B 1 523 ? -19.141 -12.438 6.172 1 97.75 523 ASN B N 1
ATOM 8776 C CA . ASN B 1 523 ? -20.594 -12.406 6.391 1 97.75 523 ASN B CA 1
ATOM 8777 C C . ASN B 1 523 ? -21.219 -11.141 5.805 1 97.75 523 ASN B C 1
ATOM 8779 O O . ASN B 1 523 ? -22.328 -10.773 6.164 1 97.75 523 ASN B O 1
ATOM 8783 N N . GLU B 1 524 ? -20.516 -10.477 4.973 1 97.75 524 GLU B N 1
ATOM 8784 C CA . GLU B 1 524 ? -20.969 -9.234 4.348 1 97.75 524 GLU B CA 1
ATOM 8785 C C . GLU B 1 524 ? -21.594 -9.5 2.982 1 97.75 524 GLU B C 1
ATOM 8787 O O . GLU B 1 524 ? -21.109 -10.352 2.229 1 97.75 524 GLU B O 1
ATOM 8792 N N . ILE B 1 525 ? -22.609 -8.828 2.631 1 97.38 525 ILE B N 1
ATOM 8793 C CA . ILE B 1 525 ? -23.172 -8.766 1.286 1 97.38 525 ILE B CA 1
ATOM 8794 C C . ILE B 1 525 ? -23.406 -7.309 0.892 1 97.38 525 ILE B C 1
ATOM 8796 O O . ILE B 1 525 ? -23.812 -6.496 1.719 1 97.38 525 ILE B O 1
ATOM 8800 N N . VAL B 1 526 ? -23.078 -6.926 -0.282 1 97.88 526 VAL B N 1
ATOM 8801 C CA . VAL B 1 526 ? -23.141 -5.539 -0.737 1 97.88 526 VAL B CA 1
ATOM 8802 C C . VAL B 1 526 ? -24.25 -5.387 -1.775 1 97.88 526 VAL B C 1
ATOM 8804 O O . VAL B 1 526 ? -24.375 -6.203 -2.689 1 97.88 526 VAL B O 1
ATOM 8807 N N . SER B 1 527 ? -25.094 -4.375 -1.7 1 95.81 527 SER B N 1
ATOM 8808 C CA . SER B 1 527 ? -26.156 -4.078 -2.648 1 95.81 527 SER B CA 1
ATOM 8809 C C . SER B 1 527 ? -26.203 -2.592 -2.986 1 95.81 527 SER B C 1
ATOM 8811 O O . SER B 1 527 ? -25.516 -1.787 -2.354 1 95.81 527 SER B O 1
ATOM 8813 N N . LYS B 1 528 ? -26.891 -2.279 -3.998 1 95.12 528 LYS B N 1
ATOM 8814 C CA . LYS B 1 528 ? -27.188 -0.88 -4.289 1 95.12 528 LYS B CA 1
ATOM 8815 C C . LYS B 1 528 ? -28.078 -0.274 -3.219 1 95.12 528 LYS B C 1
ATOM 8817 O O . LYS B 1 528 ? -29.078 -0.883 -2.82 1 95.12 528 LYS B O 1
ATOM 8822 N N . VAL B 1 529 ? -27.672 0.838 -2.775 1 95.56 529 VAL B N 1
ATOM 8823 C CA . VAL B 1 529 ? -28.438 1.496 -1.73 1 95.56 529 VAL B CA 1
ATOM 8824 C C . VAL B 1 529 ? -29.75 2.018 -2.312 1 95.56 529 VAL B C 1
ATOM 8826 O O . VAL B 1 529 ? -29.797 2.482 -3.455 1 95.56 529 VAL B O 1
ATOM 8829 N N . SER B 1 530 ? -30.812 1.901 -1.555 1 92.44 530 SER B N 1
ATOM 8830 C CA . SER B 1 530 ? -32.125 2.412 -1.934 1 92.44 530 SER B CA 1
ATOM 8831 C C . SER B 1 530 ? -32.75 3.229 -0.805 1 92.44 530 SER B C 1
ATOM 8833 O O . SER B 1 530 ? -32.375 3.08 0.358 1 92.44 530 SER B O 1
ATOM 8835 N N . PRO B 1 531 ? -33.625 4.148 -1.104 1 88.94 531 PRO B N 1
ATOM 8836 C CA . PRO B 1 531 ? -34.219 5.004 -0.085 1 88.94 531 PRO B CA 1
ATOM 8837 C C . PRO B 1 531 ? -34.875 4.203 1.042 1 88.94 531 PRO B C 1
ATOM 8839 O O . PRO B 1 531 ? -34.875 4.633 2.197 1 88.94 531 PRO B O 1
ATOM 8842 N N . ASP B 1 532 ? -35.375 3.068 0.771 1 82.94 532 ASP B N 1
ATOM 8843 C CA . ASP B 1 532 ? -36.094 2.264 1.771 1 82.94 532 ASP B CA 1
ATOM 8844 C C . ASP B 1 532 ? -35.094 1.71 2.805 1 82.94 532 ASP B C 1
ATOM 8846 O O . ASP B 1 532 ? -35.5 1.357 3.918 1 82.94 532 ASP B O 1
ATOM 8850 N N . GLN B 1 533 ? -33.938 1.646 2.441 1 84.31 533 GLN B N 1
ATOM 8851 C CA . GLN B 1 533 ? -32.938 1.063 3.322 1 84.31 533 GLN B CA 1
ATOM 8852 C C . GLN B 1 533 ? -32.375 2.104 4.297 1 84.31 533 GLN B C 1
ATOM 8854 O O . GLN B 1 533 ? -31.766 1.753 5.305 1 84.31 533 GLN B O 1
ATOM 8859 N N . VAL B 1 534 ? -32.5 3.32 4.043 1 78.75 534 VAL B N 1
ATOM 8860 C CA . VAL B 1 534 ? -31.859 4.34 4.867 1 78.75 534 VAL B CA 1
ATOM 8861 C C . VAL B 1 534 ? -32.938 5.074 5.691 1 78.75 534 VAL B C 1
ATOM 8863 O O . VAL B 1 534 ? -32.594 5.926 6.52 1 78.75 534 VAL B O 1
ATOM 8866 N N . SER B 1 535 ? -34.219 4.738 5.605 1 63.69 535 SER B N 1
ATOM 8867 C CA . SER B 1 535 ? -35.281 5.395 6.359 1 63.69 535 SER B CA 1
ATOM 8868 C C . SER B 1 535 ? -35.5 4.719 7.711 1 63.69 535 SER B C 1
ATOM 8870 O O . SER B 1 535 ? -35.562 3.492 7.797 1 63.69 535 SER B O 1
ATOM 8872 N N . THR B 1 536 ? -34.938 5.152 8.898 1 58.44 536 THR B N 1
ATOM 8873 C CA . THR B 1 536 ? -34.969 4.531 10.219 1 58.44 536 THR B CA 1
ATOM 8874 C C . THR B 1 536 ? -36.312 4.781 10.883 1 58.44 536 THR B C 1
ATOM 8876 O O . THR B 1 536 ? -36.781 5.922 10.961 1 58.44 536 THR B O 1
ATOM 8879 N N . PRO B 1 537 ? -37.031 3.73 11.219 1 53.41 537 PRO B N 1
ATOM 8880 C CA . PRO B 1 537 ? -38.25 3.941 12.008 1 53.41 537 PRO B CA 1
ATOM 8881 C C . PRO B 1 537 ? -37.969 4.5 13.406 1 53.41 537 PRO B C 1
ATOM 8883 O O . PRO B 1 537 ? -36.938 4.176 14 1 53.41 537 PRO B O 1
ATOM 8886 N N . THR B 1 538 ? -38.531 5.566 13.812 1 51.09 538 THR B N 1
ATOM 8887 C CA . THR B 1 538 ? -38.406 6.461 14.961 1 51.09 538 THR B CA 1
ATOM 8888 C C . THR B 1 538 ? -39 5.824 16.219 1 51.09 538 THR B C 1
ATOM 8890 O O . THR B 1 538 ? -39 6.441 17.281 1 51.09 538 THR B O 1
ATOM 8893 N N . SER B 1 539 ? -39.594 4.621 16.344 1 47.56 539 SER B N 1
ATOM 8894 C CA . SER B 1 539 ? -40.406 4.691 17.562 1 47.56 539 SER B CA 1
ATOM 8895 C C . SER B 1 539 ? -39.625 4.102 18.75 1 47.56 539 SER B C 1
ATOM 8897 O O . SER B 1 539 ? -38.906 3.117 18.609 1 47.56 539 SER B O 1
ATOM 8899 N N . TRP B 1 540 ? -39.625 4.754 19.906 1 44 540 TRP B N 1
ATOM 8900 C CA . TRP B 1 540 ? -39.094 4.406 21.219 1 44 540 TRP B CA 1
ATOM 8901 C C . TRP B 1 540 ? -39.531 3.008 21.625 1 44 540 TRP B C 1
ATOM 8903 O O . TRP B 1 540 ? -38.719 2.227 22.156 1 44 540 TRP B O 1
ATOM 8913 N N . ASP B 1 541 ? -40.719 2.744 21.5 1 43.47 541 ASP B N 1
ATOM 8914 C CA . ASP B 1 541 ? -41.344 1.539 22.047 1 43.47 541 ASP B CA 1
ATOM 8915 C C . ASP B 1 541 ? -40.719 0.281 21.453 1 43.47 541 ASP B C 1
ATOM 8917 O O . ASP B 1 541 ? -40.531 -0.713 22.156 1 43.47 541 ASP B O 1
ATOM 8921 N N . THR B 1 542 ? -40.344 0.406 20.391 1 44.69 542 THR B N 1
ATOM 8922 C CA . THR B 1 542 ? -39.781 -0.759 19.734 1 44.69 542 THR B CA 1
ATOM 8923 C C . THR B 1 542 ? -38.344 -1 20.203 1 44.69 542 THR B C 1
ATOM 8925 O O . THR B 1 542 ? -37.875 -2.145 20.281 1 44.69 542 THR B O 1
ATOM 8928 N N . TRP B 1 543 ? -37.594 -0.029 20.516 1 45.44 543 TRP B N 1
ATOM 8929 C CA . TRP B 1 543 ? -36.188 -0.13 20.953 1 45.44 543 TRP B CA 1
ATOM 8930 C C . TRP B 1 543 ? -36.125 -0.701 22.359 1 45.44 543 TRP B C 1
ATOM 8932 O O . TRP B 1 543 ? -35.312 -1.613 22.625 1 45.44 543 TRP B O 1
ATOM 8942 N N . ALA B 1 544 ? -36.844 -0.022 23.25 1 44.88 544 ALA B N 1
ATOM 8943 C CA . ALA B 1 544 ? -36.844 -0.527 24.625 1 44.88 544 ALA B CA 1
ATOM 8944 C C . ALA B 1 544 ? -37.156 -2.018 24.656 1 44.88 544 ALA B C 1
ATOM 8946 O O . ALA B 1 544 ? -36.594 -2.766 25.453 1 44.88 544 ALA B O 1
ATOM 8947 N N . SER B 1 545 ? -37.969 -2.416 23.781 1 43.69 545 SER B N 1
ATOM 8948 C CA . SER B 1 545 ? -38.344 -3.83 23.703 1 43.69 545 SER B CA 1
ATOM 8949 C C . SER B 1 545 ? -37.219 -4.656 23.094 1 43.69 545 SER B C 1
ATOM 8951 O O . SER B 1 545 ? -37.094 -5.852 23.359 1 43.69 545 SER B O 1
ATOM 8953 N N . SER B 1 546 ? -36.438 -4.082 22.297 1 42.78 546 SER B N 1
ATOM 8954 C CA . SER B 1 546 ? -35.375 -4.797 21.641 1 42.78 546 SER B CA 1
ATOM 8955 C C . SER B 1 546 ? -34.188 -4.984 22.578 1 42.78 546 SER B C 1
ATOM 8957 O O . SER B 1 546 ? -33.438 -5.957 22.438 1 42.78 546 SER B O 1
ATOM 8959 N N . ILE B 1 547 ? -33.844 -4.047 23.391 1 45.09 547 ILE B N 1
ATOM 8960 C CA . ILE B 1 547 ? -32.844 -4.246 24.438 1 45.09 547 ILE B CA 1
ATOM 8961 C C . ILE B 1 547 ? -33.219 -5.449 25.297 1 45.09 547 ILE B C 1
ATOM 8963 O O . ILE B 1 547 ? -32.375 -6.27 25.641 1 45.09 547 ILE B O 1
ATOM 8967 N N . ALA B 1 548 ? -34.5 -5.457 25.656 1 41.53 548 ALA B N 1
ATOM 8968 C CA . ALA B 1 548 ? -35 -6.637 26.375 1 41.53 548 ALA B CA 1
ATOM 8969 C C . ALA B 1 548 ? -34.812 -7.898 25.531 1 41.53 548 ALA B C 1
ATOM 8971 O O . ALA B 1 548 ? -34.5 -8.969 26.062 1 41.53 548 ALA B O 1
ATOM 8972 N N . ALA B 1 549 ? -34.969 -7.797 24.312 1 38.81 549 ALA B N 1
ATOM 8973 C CA . ALA B 1 549 ? -34.812 -8.945 23.438 1 38.81 549 ALA B CA 1
ATOM 8974 C C . ALA B 1 549 ? -33.344 -9.312 23.266 1 38.81 549 ALA B C 1
ATOM 8976 O O . ALA B 1 549 ? -33 -10.492 23.125 1 38.81 549 ALA B O 1
ATOM 8977 N N . ILE B 1 550 ? -32.5 -8.445 23.156 1 41.31 550 ILE B N 1
ATOM 8978 C CA . ILE B 1 550 ? -31.047 -8.711 23.156 1 41.31 550 ILE B CA 1
ATOM 8979 C C . ILE B 1 550 ? -30.641 -9.398 24.453 1 41.31 550 ILE B C 1
ATOM 8981 O O . ILE B 1 550 ? -29.844 -10.328 24.438 1 41.31 550 ILE B O 1
ATOM 8985 N N . LYS B 1 551 ? -31.203 -9.008 25.609 1 41.5 551 LYS B N 1
ATOM 8986 C CA . LYS B 1 551 ? -31.016 -9.719 26.875 1 41.5 551 LYS B CA 1
ATOM 8987 C C . LYS B 1 551 ? -31.672 -11.102 26.812 1 41.5 551 LYS B C 1
ATOM 8989 O O . LYS B 1 551 ? -31.141 -12.062 27.391 1 41.5 551 LYS B O 1
ATOM 8994 N N . ALA B 1 552 ? -32.781 -11.266 26.203 1 37.59 552 ALA B N 1
ATOM 8995 C CA . ALA B 1 552 ? -33.562 -12.516 26.203 1 37.59 552 ALA B CA 1
ATOM 8996 C C . ALA B 1 552 ? -32.938 -13.539 25.266 1 37.59 552 ALA B C 1
ATOM 8998 O O . ALA B 1 552 ? -33.031 -14.75 25.516 1 37.59 552 ALA B O 1
ATOM 8999 N N . LYS B 1 553 ? -32.438 -13.156 24.25 1 39.62 553 LYS B N 1
ATOM 9000 C CA . LYS B 1 553 ? -31.859 -14.188 23.391 1 39.62 553 LYS B CA 1
ATOM 9001 C C . LYS B 1 553 ? -30.641 -14.82 24.062 1 39.62 553 LYS B C 1
ATOM 9003 O O . LYS B 1 553 ? -30.188 -15.891 23.656 1 39.62 553 LYS B O 1
ATOM 9008 N N . LYS B 1 554 ? -30 -14.242 24.891 1 40.16 554 LYS B N 1
ATOM 9009 C CA . LYS B 1 554 ? -28.875 -14.859 25.578 1 40.16 554 LYS B CA 1
ATOM 9010 C C . LYS B 1 554 ? -29.359 -15.875 26.609 1 40.16 554 LYS B C 1
ATOM 9012 O O . LYS B 1 554 ? -28.547 -16.578 27.219 1 40.16 554 LYS B O 1
ATOM 9017 N N . ASN B 1 555 ? -30.406 -15.688 27.203 1 28.7 555 ASN B N 1
ATOM 9018 C CA . ASN B 1 555 ? -30.828 -16.75 28.109 1 28.7 555 ASN B CA 1
ATOM 9019 C C . ASN B 1 555 ? -31.562 -17.859 27.359 1 28.7 555 ASN B C 1
ATOM 9021 O O . ASN B 1 555 ? -32.781 -17.781 27.172 1 28.7 555 ASN B O 1
ATOM 9025 N N . PRO B 1 556 ? -30.922 -18.391 26.5 1 27.42 556 PRO B N 1
ATOM 9026 C CA . PRO B 1 556 ? -31.656 -19.594 26.125 1 27.42 556 PRO B CA 1
ATOM 9027 C C . PRO B 1 556 ? -32.062 -20.438 27.328 1 27.42 556 PRO B C 1
ATOM 9029 O O . PRO B 1 556 ? -31.344 -20.5 28.328 1 27.42 556 PRO B O 1
ATOM 9032 N N . ALA B 1 557 ? -33.25 -20.828 27.5 1 23.73 557 ALA B N 1
ATOM 9033 C CA . ALA B 1 557 ? -33.531 -22 28.312 1 23.73 557 ALA B CA 1
ATOM 9034 C C . ALA B 1 557 ? -32.562 -23.125 28.031 1 23.73 557 ALA B C 1
ATOM 9036 O O . ALA B 1 557 ? -32.125 -23.312 26.891 1 23.73 557 ALA B O 1
#

Solvent-accessible surface area (backbone atoms only — not comparable to full-atom values): 59368 Å² total; per-residue (Å²): 63,32,32,51,37,70,50,72,83,34,43,61,39,33,44,39,24,47,40,26,41,55,74,37,63,55,92,61,66,38,34,37,38,32,36,85,79,56,50,69,67,59,51,51,49,38,41,72,59,59,35,45,80,41,82,48,72,84,34,81,56,63,71,73,37,82,62,51,63,64,76,44,73,74,56,43,53,51,43,32,66,62,52,54,24,64,43,60,93,37,73,65,40,39,38,36,42,28,56,30,39,42,70,35,66,64,68,68,53,78,74,52,60,53,47,28,17,21,47,36,80,42,49,42,53,38,71,51,33,30,25,41,56,27,29,67,69,57,31,53,51,46,72,72,39,62,66,78,50,67,37,90,71,78,40,47,45,30,34,52,45,59,75,41,59,93,54,60,38,80,34,55,20,38,58,50,32,43,53,44,44,42,78,76,27,71,62,38,35,42,26,61,78,67,67,58,40,25,20,43,28,53,55,79,85,36,32,72,90,49,38,51,49,59,44,38,90,63,27,74,52,38,57,49,70,40,63,34,33,54,51,39,50,47,41,53,55,46,47,52,53,33,34,77,70,68,70,40,83,65,81,85,87,49,93,57,69,62,51,53,54,47,46,61,69,62,66,35,58,92,73,50,73,68,69,43,84,37,76,81,32,26,29,38,36,36,36,68,83,60,76,75,48,31,53,67,57,50,50,51,52,51,50,56,54,38,67,38,87,46,45,59,35,37,38,28,52,39,40,64,43,22,36,92,84,66,44,84,36,71,52,43,69,69,58,55,57,69,67,68,59,84,36,60,68,47,52,38,73,76,67,93,57,91,54,69,70,62,80,44,52,63,60,88,80,70,40,30,43,30,30,34,41,34,38,76,44,50,49,63,42,70,66,44,50,53,50,49,48,55,52,30,71,77,37,57,64,23,46,30,20,66,36,44,23,16,65,41,80,36,76,92,74,72,41,49,37,49,30,76,40,49,35,97,83,36,27,24,30,33,58,49,66,44,30,34,35,41,40,63,54,22,40,40,55,49,48,45,43,64,63,68,58,54,54,50,28,58,76,39,59,77,28,51,64,56,48,55,41,26,37,44,12,2,32,52,52,36,38,44,42,42,38,52,59,92,49,56,41,58,52,87,69,85,75,79,72,47,56,67,59,41,13,47,34,54,48,54,47,12,51,76,38,76,65,37,74,35,57,29,74,36,41,60,29,36,30,73,41,49,75,80,70,70,63,67,70,67,62,62,71,60,48,65,51,41,57,51,43,64,59,48,67,69,56,66,130,64,33,33,51,40,71,49,73,84,34,44,61,40,34,46,38,24,48,41,26,41,54,73,35,62,56,91,61,65,37,36,37,38,32,37,86,78,58,50,67,65,58,51,51,47,37,41,73,60,58,34,43,80,41,80,49,72,83,34,82,58,64,74,73,35,82,61,52,63,64,76,43,73,73,56,43,51,49,43,33,64,62,53,53,23,64,44,59,95,36,73,65,40,39,39,36,43,29,56,30,39,43,69,36,65,64,68,71,55,78,76,52,61,53,49,28,17,21,47,37,81,42,48,42,55,38,71,50,34,31,24,41,55,26,30,66,68,57,29,54,50,47,73,72,39,60,66,77,50,65,35,90,71,77,41,46,43,28,33,51,46,59,75,41,58,92,56,60,38,82,33,54,18,36,59,49,31,42,53,45,45,41,79,75,26,72,61,37,34,41,26,60,78,68,68,57,40,25,20,43,26,51,55,79,87,35,31,72,90,48,36,49,50,59,42,38,90,63,27,74,54,39,56,49,69,38,64,34,32,54,51,38,50,46,41,53,53,48,47,53,52,33,35,77,70,68,73,41,82,64,80,84,89,48,91,57,68,62,51,52,54,48,47,60,68,62,67,36,58,92,72,51,73,68,69,44,84,37,76,81,32,25,30,38,37,36,37,70,85,59,74,76,48,30,51,67,56,52,52,51,51,52,50,56,53,38,67,38,86,47,45,59,35,37,37,28,50,39,40,65,42,20,35,93,84,65,43,85,37,73,53,43,68,68,59,54,58,69,64,66,58,85,36,60,68,48,53,39,73,77,68,93,58,91,54,70,67,64,82,44,52,63,60,88,80,70,38,30,44,30,31,35,41,34,37,76,45,51,48,63,42,70,68,45,49,53,50,50,49,56,51,31,70,77,37,57,66,23,46,30,21,67,37,46,22,16,65,42,81,37,76,92,75,70,42,50,37,47,30,76,41,48,35,96,82,35,26,25,30,33,56,48,65,44,31,36,35,42,40,63,52,22,41,42,56,49,48,45,43,62,62,68,56,53,53,51,28,57,76,40,58,76,30,50,64,56,47,54,40,27,38,44,14,2,31,52,52,34,38,44,44,41,38,54,58,92,47,58,43,60,53,86,68,84,75,79,72,48,54,66,58,41,13,48,33,54,48,54,47,13,51,77,38,78,65,38,73,35,56,30,73,36,42,60,29,35,31,73,42,48,74,80,71,71,63,67,71,66,63,63,71,60,49,65,51,42,56,52,43,62,58,47,64,69,55,63,129

Foldseek 3Di:
DEEEDEDPVLLLLQLLQLLLQVVQPAPDAAEYEYEPPDDPLSVVLSVLSRHHYDYDDFDAQQVPDVVVVPVDPVQSRQCVCLCVLVPQVDQKDKYAYSQKHFQHHDNCLRVDDFQEAAADPPGFGDPRITMHGHDPVVSVVCSVEQNPDDAPVSGPRRSVCVVCVPPHHHDPCLCEQQQLCCVPDPVSVVCVVVVVRGMYGQDDDQGLQALQAALDACLVSRDALLVSLVSLVSSVVSLVSCVVVVSHDDPVDFQQPCVLCCQSVPVADSRPRRAQPAEQAEEEEEEEDDLPDAPVLVLVVQQQLLVDPRHAAYEYEAQWHAYPVRDIDGNDPVNVVVSVGNHYYYYDHQDDGDALLSQLAQDHPRRYQKYWYAYSFKDAHPVLVVVQVVVCSVVALAKEAAAFWAWDADPVVRAIFTGGGADPVQKTFFDDGGIMHTSSLSSCSRSRQDCVLRSVCRVVVLLNRVSSSSRSLSNNVDGHAHEHGPDMGGDDDPPDDDRVSNSVSQQVVCVVSVVHRSTDMDNDYDYDDDPVVPDDDDDPVVVVVVVVVVVVVVPDD/DEEEDEDPVLLLLQLLQLLLQVVQPAPDAAEYEYEPPDDPLSVVLSVLSRHHYDYDDFDAQQVPDVVVVPVDPVQSRQCRCLCVLVPQVDQKDKYAYSQKHFQHHDNCLRVDDFQEAAADPPGFGDPRITMHGHDPVVSVVCSVEQNPDDAPVSGPRRSVCVVCVPPHHHDDCLCEQQQLCCVPDPVSVVCVVVVVRGMYGQDDDQGLAALQAALDQCLVSR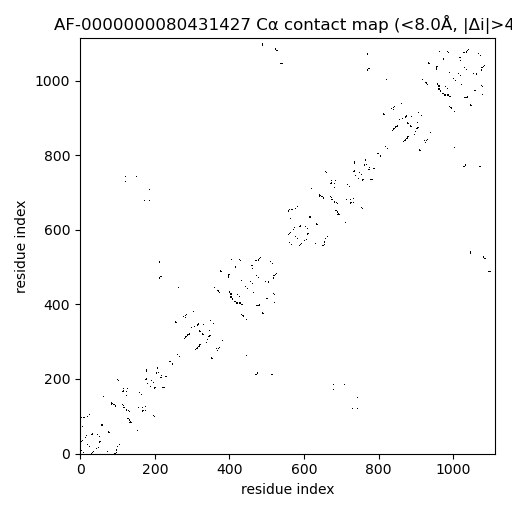DALLVSLVSLVSSVVSLVSCVVVVSHDDPVDFQQPCVLCCQSVPVADSRPRHAQPAEQAEEEEEEDDDLPDAPVLVLVVQQQLLVDPRHAAYEYEAQWHAYPVRDIDGNDPVNVVVSVGNHYYYYDHQPDGDALLSQLAQDHPRRYQKYWYAYSFKDAHPVLVVVQVVVCSVVALAKEAAAFWAWDADPVVRAIFTGGGAPPVQKTFFDDGGIMHTSSLSSCSRRRQDCVLRSVCRVVVLLNRVSSSSRSLSNNVDGHAHEHGPDMGGDDDPPDDDRVSNSVSQQVVCVVSVVHRSTDMDNDYDYDDDPVVVDDDDDPVVVVVVVVVVVVVVPDD

Organism: Mucor circinelloides f. circinelloides (strain 1006PhL) (NCBI:txid1220926)

Radius of gyration: 32.11 Å; Cα contacts (8 Å, |Δi|>4): 2113; chains: 2; bounding box: 84×83×81 Å

Secondary structure (DSSP, 8-state):
-EEEE-SSHHHHHHHHHHHHHHHTT--SPEEEEE-TTS-HHHHHHHHHHTEEEEE-PPPPPTT--HHHHHT-GGGGGGGGGGGGGG-TT-S-EEEE-TTEEE-S--GGGGGSPSSEEEEPTTS-EEEEEEEE---HHHHHHHHHHTTTS--TTSSHHHHHHHHTGGG-EEE-GGGSEEHHHHHH-HHHHHHHHTT--SEEE--SS--TTTTTT---TTHHHH--HHHHHHHHHHHHHHHHHHHHTTS----TT-TTTTHHHIIIIIIS-TTTTS---B-S-EEEEEE---TT--HHHHHHHHHHHHH-TTEEEEEEE-SEEE-TTS-EEE--HHHHHHTT-SS-EEEE---S---SGGGG---TT--BSEEEEEETTEEE-HHHHHHHHHHHHH-TTS-EES-EEEEEEETTTTEEEEEES--TTS-B-EE-SSEEEETHHHHIIIIIS-HHHHHHHHH-GGGHHHHHHHHHHHHH-PPPEEE--S-EEE---S----HHHHHHHHHHHHHHTTT------B-EEEEE--HHHH-----HHHHHHHHHHHHHTT---/-EEEE-STHHHHHHHHHHHHHHHTT--SPEEEEE-TTS-HHHHHHHHHHTEEEEE-PPPPPTT--HHHHHT-GGGGGGGGGGGGGG-TT-S-EEEE-TTEEE-S--GGGGGSPSSEEEEPTTS-EEEEEEEE---HHHHHHHHHHTTTS--TTSSHHHHHHHHTGGG-EEE-GGGSEEHHHHHH-HHHHHHHHTT--SEEE--SS--TTTTTT---TTHHHH--HHHHHHHHHHHHHHHHHHHHTTS----TT-TTTTHHHIIIIIIS-TTTTS---B-S-EEEEEE---TT--HHHHHHHHHHHHT-TTEEEEEEE-SEEE-TTS-EEE--HHHHHHT--SS-EEEE---S---SGGGG---TT--BSEEEEEETTEEE-HHHHHHHHHHHHH-TTS-EES-EEEEEEETTTTEEEEEES--TTS-B-EE-SSEEEETHHHHIIIIIS-HHHHHHHHH-GGGHHHHHHHHHHHHH-PPPEEE--S-EEE---S----HHHHHHHHHHHHHHTTT------B-EEEEE--HHHH-----HHHHHHHHHHHHHTT---

Sequence (1114 aa):
MVSGTSTFTHGEATEVLVYSLKQTNTKHDIVVLVLDDVTQTVRSRLEYLGAKIINVDQIKYPWDSSSARRKGFNKACRYSKLNLWNLTQYEKVVFLDADTMVVNNIDELFGYPQFTAAVDIGGVLNTGVFVAEPNAETYKDIMATYEKAPSYNKGDQGFLNYYFNKTANPLPGNYNLMIKFTHFSTLASEFVTKNTVKVLHFTSETKPWNFHFLHQREWRENYDGYLFGLWTRSLRNMRSQLEEGGLWTSTDNWENKGRVSNICDHRLKSNYGRKYPKNNQFTVIVTLNKPSINKQYLEQMLRMYASSKRVHQIFINGNSIRDQHGNRFSLNQAYLRSLKLRKPVKAIARGPYNTVNWKFNPIQGITTDAVFLADENIITSLEDLEFAYDLWKKNMDSIVGFKSDAHSLQTATDSYTFVENLDNDNRYSMIRNNMFLKSDFLYGYTCIMPEEIHQYIDKYPACRDIAINMLVSGQTGSSPLLVKADYVFEFEDSHSQTIRQRSQCINDLSVLFNGKNTLNLNNEIVSKVSPDQVSTPTSWDTWASSIAAIKAKKNPAMVSGTSTFTHGEATEVLVYSLKQTNTKHDIVVLVLDDVTQTVRSRLEYLGAKIINVDQIKYPWDSSSARRKGFNKACRYSKLNLWNLTQYEKVVFLDADTMVVNNIDELFGYPQFTAAVDIGGVLNTGVFVAEPNAETYKDIMATYEKAPSYNKGDQGFLNYYFNKTANPLPGNYNLMIKFTHFSTLASEFVTKNTVKVLHFTSETKPWNFHFLHQREWRENYDGYLFGLWTRSLRNMRSQLEEGGLWTSTDNWENKGRVSNICDHRLKSNYGRKYPKNNQFTVIVTLNKPSINKQYLEQMLRMYASSKRVHQIFINGNSIRDQHGNRFSLNQAYLRSLKLRKPVKAIARGPYNTVNWKFNPIQGITTDAVFLADENIITSLEDLEFAYDLWKKNMDSIVGFKSDAHSLQTATDSYTFVENLDNDNRYSMIRNNMFLKSDFLYGYTCIMPEEIHQYIDKYPACRDIAINMLVSGQTGSSPLLVKADYVFEFEDSHSQTIRQRSQCINDLSVLFNGKNTLNLNNEIVSKVSPDQVSTPTSWDTWASSIAAIKAKKNPA

Nearest PDB structures (foldseek):
  3u2w-assembly1_A  TM=8.930E-01  e=1.776E-18  Homo sapiens
  1zcy-assembly1_A-2  TM=8.070E-01  e=2.074E-19  Oryctolagus cuniculus
  1zcv-assembly1_A-2  TM=7.914E-01  e=2.074E-19  Oryctolagus cuniculus
  1zcu-assembly1_A  TM=8.137E-01  e=6.838E-19  Oryctolagus cuniculus
  6eql-assembly1_A  TM=8.402E-01  e=6.215E-18  Homo sapiens

pLDDT: mean 87.94, std 14.81, range [23.73, 98.5]

InterPro domains:
  IPR002495 Glycosyl transferase, family 8 [PF01501] (13-111)
  IPR002495 Glycosyl transferase, family 8 [PF01501] (124-210)
  IPR015338 Glycosyl transferase 64 domain [PF09258] (282-517)
  IPR029044 Nucleotide-diphospho-sugar transferases [G3DSA:3.90.550.10] (9-239)
  IPR029044 Nucleotide-diphospho-sugar transferases [G3DSA:3.90.550.10] (278-535)
  IPR029044 Nucleotide-diphospho-sugar transferases [SSF53448] (12-224)
  IPR050587 GNT1/Glycosyltransferase 8 [PTHR11183] (14-221)